Protein AF-A0A954RIM9-F1 (afdb_monomer_lite)

pLDDT: mean 71.71, std 22.31, range [20.8, 98.0]

Radius of gyration: 38.4 Å; chains: 1; bounding box: 93×96×104 Å

Foldseek 3Di:
DPVVVVVVVVVVVVVVVVVVVPDDPPPPPLVVLVVVLVVLLQFWFFDFFDQAFLLVRVVRLCVRSVAAEEEPPVDPPDDPCQRRGGFGDHRDGGRNQVVVVLSCLSGLFQWDWADGRRHIYIDGPVCLFADLVQWDWDKAAQPPLQDDPLHFDPVLLVVCLCQFQPVCQEVVNPHDWDWDDDDRIITTTGHVVSVQLSNLVSVQSVVCSVPLPDQDKRWSDPPLDAAPLLVVLQQDWDPWDDPFFFQLVRQVCLCVVSVQAEGERSNQLVVLVHDRRDTQPQDGDRFRGNQRSQLLSQVLSQWDWGRGYRHIYIHHVVVLQVPKIKIKGQCLVVVVLVDDPVNVVVCLCQQQPVCQEVVNPHSKDWGDTNRIIIIIGGPVSVLLSSLVSVQVVVCVVPVVDFKDWSDDPLLVLLVVQQQFFDFDWDQKDFQLRVVCVLLVSSQAAEHESDPVVVVLRRDIDRIDGGDRGRSNVSNVVSCVVSQWAWDDSDSGYIYIDRVVPDQDHAFTKMKGQQQVVVVLDPQVPLQVCLCVPFPVCQEVVNPHRKYWDTPSRMIIIGGHPVSVVVSSVVSVVSVVPVVPSNDPPPDDDDDDDPPDDDPDPDDDDDDDDDPPPPCVVVVVVVVVVVVPDDPVVVVVVVVVVVVVVVVVVVVVVVVPPPDDDDDDDDDDDDDDDDPPPVVVVVVVVVVVVVVVVVDDDDDDDDDDDDDDDDDDDDCVVVVVVVVVVVVVVVVVVPPDPVVPPDDPPVVVVVVVVVVVVVVPDPDPDPPPDDPPVLVVQVPDPVSVVVSVVVVVVVVVVVVVVVVVVVVVPPDDDPAVVLQVQLVVLVPDPDPCNAVSVVVSLVCVLVVNYDYDPVSVVVCVVCVVVHPPDDLPLSNQQRHPPDLVSCLVCLVVLLVVLVVDDDVSNLSVLVSLLVSAASCLVVLLVVCVPDDQVCLQSSLLSNLSRLDHDLVSLVSLLVCQLPYDPNSLLSNLLSVLSCLVCLVSNLLSLLVLLPDDDPVSVVSSVSSLVSNCVSNNCVSRPDPVVSVVVPPPDPPSVVVVVVD

Structure (mmCIF, N/CA/C/O backbone):
data_AF-A0A954RIM9-F1
#
_entry.id   AF-A0A954RIM9-F1
#
loop_
_atom_site.group_PDB
_atom_site.id
_atom_site.type_symbol
_atom_site.label_atom_id
_atom_site.label_alt_id
_atom_site.label_comp_id
_atom_site.label_asym_id
_atom_site.label_entity_id
_atom_site.label_seq_id
_atom_site.pdbx_PDB_ins_code
_atom_site.Cartn_x
_atom_site.Cartn_y
_atom_site.Cartn_z
_atom_site.occupancy
_atom_site.B_iso_or_equiv
_atom_site.auth_seq_id
_atom_site.auth_comp_id
_atom_site.auth_asym_id
_atom_site.auth_atom_id
_atom_site.pdbx_PDB_model_num
ATOM 1 N N . MET A 1 1 ? 6.235 -48.154 51.383 1.00 51.16 1 MET A N 1
ATOM 2 C CA . MET A 1 1 ? 6.305 -46.883 50.620 1.00 51.16 1 MET A CA 1
ATOM 3 C C . MET A 1 1 ? 5.195 -46.705 49.577 1.00 51.16 1 MET A C 1
ATOM 5 O O . MET A 1 1 ? 4.762 -45.579 49.402 1.00 51.16 1 MET A O 1
ATOM 9 N N . ARG A 1 2 ? 4.662 -47.758 48.933 1.00 59.69 2 ARG A N 1
ATOM 10 C CA . ARG A 1 2 ? 3.633 -47.624 47.875 1.00 59.69 2 ARG A CA 1
ATOM 11 C C . ARG A 1 2 ? 2.255 -47.026 48.259 1.00 59.69 2 ARG A C 1
ATOM 13 O O . ARG A 1 2 ? 1.721 -46.305 47.428 1.00 59.69 2 ARG A O 1
ATOM 20 N N . PRO A 1 3 ? 1.680 -47.219 49.466 1.00 63.75 3 PRO A N 1
ATOM 21 C CA . PRO A 1 3 ? 0.339 -46.682 49.743 1.00 63.75 3 PRO A CA 1
ATOM 22 C C . PRO A 1 3 ? 0.316 -45.162 49.964 1.00 63.75 3 PRO A C 1
ATOM 24 O O . PRO A 1 3 ? -0.669 -44.523 49.626 1.00 63.75 3 PRO A O 1
ATOM 27 N N . ARG A 1 4 ? 1.412 -44.558 50.449 1.00 70.25 4 ARG A N 1
ATOM 28 C CA . ARG A 1 4 ? 1.481 -43.101 50.680 1.00 70.25 4 ARG A CA 1
ATOM 29 C C . ARG A 1 4 ? 1.557 -42.293 49.382 1.00 70.25 4 ARG A C 1
ATOM 31 O O . ARG A 1 4 ? 1.034 -41.190 49.327 1.00 70.25 4 ARG A O 1
ATOM 38 N N . LEU A 1 5 ? 2.163 -42.859 48.339 1.00 80.00 5 LEU A N 1
ATOM 39 C CA . LEU A 1 5 ? 2.301 -42.205 47.036 1.00 80.00 5 LEU A CA 1
ATOM 40 C C . LEU A 1 5 ? 0.955 -42.140 46.300 1.00 80.00 5 LEU A C 1
ATOM 42 O O . LEU A 1 5 ? 0.623 -41.113 45.721 1.00 80.00 5 LEU A O 1
ATOM 46 N N . LEU A 1 6 ? 0.136 -43.191 46.419 1.00 79.19 6 LEU A N 1
ATOM 47 C CA . LEU A 1 6 ? -1.218 -43.205 45.865 1.00 79.19 6 LEU A CA 1
ATOM 48 C C . LEU A 1 6 ? -2.119 -42.169 46.552 1.00 79.19 6 LEU A C 1
ATOM 50 O O . LEU A 1 6 ? -2.873 -41.474 45.884 1.00 79.19 6 LEU A O 1
ATOM 54 N N . THR A 1 7 ? -2.004 -42.012 47.875 1.00 84.44 7 THR A N 1
ATOM 55 C CA . THR A 1 7 ? -2.765 -40.994 48.614 1.00 84.44 7 THR A CA 1
ATOM 56 C C . THR A 1 7 ? -2.368 -39.577 48.208 1.00 84.44 7 THR A C 1
ATOM 58 O O . THR A 1 7 ? -3.241 -38.729 48.082 1.00 84.44 7 THR A O 1
ATOM 61 N N . ILE A 1 8 ? -1.081 -39.322 47.951 1.00 83.50 8 ILE A N 1
ATOM 62 C CA . ILE A 1 8 ? -0.608 -38.012 47.476 1.00 83.50 8 ILE A CA 1
ATOM 63 C C . ILE A 1 8 ? -1.130 -37.727 46.065 1.00 83.50 8 ILE A C 1
ATOM 65 O O . ILE A 1 8 ? -1.628 -36.637 45.820 1.00 83.50 8 ILE A O 1
ATOM 69 N N . VAL A 1 9 ? -1.098 -38.709 45.159 1.00 82.94 9 VAL A N 1
ATOM 70 C CA . VAL A 1 9 ? -1.634 -38.545 43.796 1.00 82.94 9 VAL A CA 1
ATOM 71 C C . VAL A 1 9 ? -3.145 -38.304 43.822 1.00 82.94 9 VAL A C 1
ATOM 73 O O . VAL A 1 9 ? -3.629 -37.401 43.151 1.00 82.94 9 VAL A O 1
ATOM 76 N N . VAL A 1 10 ? -3.893 -39.041 44.646 1.00 85.50 10 VAL A N 1
ATOM 77 C CA . VAL A 1 10 ? -5.342 -38.834 44.797 1.00 85.50 10 VAL A CA 1
ATOM 78 C C . VAL A 1 10 ? -5.645 -37.478 45.435 1.00 85.50 10 VAL A C 1
ATOM 80 O O . VAL A 1 10 ? -6.549 -36.792 44.976 1.00 85.50 10 VAL A O 1
ATOM 83 N N . LEU A 1 11 ? -4.870 -37.042 46.432 1.00 84.06 11 LEU A N 1
ATOM 84 C CA . LEU A 1 11 ? -5.029 -35.715 47.032 1.00 84.06 11 LEU A CA 1
ATOM 85 C C . LEU A 1 11 ? -4.689 -34.591 46.051 1.00 84.06 11 LEU A C 1
ATOM 87 O O . LEU A 1 11 ? -5.384 -33.585 46.056 1.00 84.06 11 LEU A O 1
ATOM 91 N N . LEU A 1 12 ? -3.691 -34.765 45.182 1.00 83.06 12 LEU A N 1
ATOM 92 C CA . LEU A 1 12 ? -3.357 -33.796 44.133 1.00 83.06 12 LEU A CA 1
ATOM 93 C C . LEU A 1 12 ? -4.433 -33.742 43.042 1.00 83.06 12 LEU A C 1
ATOM 95 O O . LEU A 1 12 ? -4.798 -32.654 42.608 1.00 83.06 12 LEU A O 1
ATOM 99 N N . ILE A 1 13 ? -5.004 -34.886 42.654 1.00 81.81 13 ILE A N 1
ATOM 100 C CA . ILE A 1 13 ? -6.130 -34.943 41.709 1.00 81.81 13 ILE A CA 1
ATOM 101 C C . ILE A 1 13 ? -7.382 -34.310 42.329 1.00 81.81 13 ILE A C 1
ATOM 103 O O . ILE A 1 13 ? -8.053 -33.511 41.684 1.00 81.81 13 ILE A O 1
ATOM 107 N N . CYS A 1 14 ? -7.688 -34.607 43.593 1.00 77.25 14 CYS A N 1
ATOM 108 C CA . CYS A 1 14 ? -8.819 -34.008 44.298 1.00 77.25 14 CYS A CA 1
ATOM 109 C C . CYS A 1 14 ? -8.618 -32.510 44.557 1.00 77.25 14 CYS A C 1
ATOM 111 O O . CYS A 1 14 ? -9.581 -31.759 44.443 1.00 77.25 14 CYS A O 1
ATOM 113 N N . ALA A 1 15 ? -7.395 -32.063 44.857 1.00 73.44 15 ALA A N 1
ATOM 114 C CA . ALA A 1 15 ? -7.061 -30.646 44.976 1.00 73.44 15 ALA A CA 1
ATOM 115 C C . ALA A 1 15 ? -7.195 -29.935 43.625 1.00 73.44 15 ALA A C 1
ATOM 117 O O . ALA A 1 15 ? -7.805 -28.875 43.572 1.00 73.44 15 ALA A O 1
ATOM 118 N N . GLY A 1 16 ? -6.739 -30.553 42.529 1.00 72.19 16 GLY A N 1
ATOM 119 C CA . GLY A 1 16 ? -6.954 -30.047 41.171 1.00 72.19 16 GLY A CA 1
ATOM 120 C C . GLY A 1 16 ? -8.438 -29.952 40.802 1.00 72.19 16 GLY A C 1
ATOM 121 O O . GLY A 1 16 ? -8.874 -28.939 40.269 1.00 72.19 16 GLY A O 1
ATOM 122 N N . LEU A 1 17 ? -9.246 -30.956 41.159 1.00 67.81 17 LEU A N 1
ATOM 123 C CA . LEU A 1 17 ? -10.695 -30.961 40.912 1.00 67.81 17 LEU A CA 1
ATOM 124 C C . LEU A 1 17 ? -11.465 -29.967 41.796 1.00 67.81 17 LEU A C 1
ATOM 126 O O . LEU A 1 17 ? -12.456 -29.396 41.348 1.00 67.81 17 LEU A O 1
ATOM 130 N N . LEU A 1 18 ? -11.026 -29.738 43.037 1.00 59.41 18 LEU A N 1
ATOM 131 C CA . LEU A 1 18 ? -11.596 -28.713 43.919 1.00 59.41 18 LEU A CA 1
ATOM 132 C C . LEU A 1 18 ? -11.212 -27.301 43.463 1.00 59.41 18 LEU A C 1
ATOM 134 O O . LEU A 1 18 ? -12.063 -26.416 43.482 1.00 59.41 18 LEU A O 1
ATOM 138 N N . PHE A 1 19 ? -9.986 -27.113 42.970 1.00 54.94 19 PHE A N 1
ATOM 139 C CA . PHE A 1 19 ? -9.544 -25.867 42.340 1.00 54.94 19 PHE A CA 1
ATOM 140 C C . PHE A 1 19 ? -10.315 -25.592 41.038 1.00 54.94 19 PHE A C 1
ATOM 142 O O . PHE A 1 19 ? -10.686 -24.458 40.760 1.00 54.94 19 PHE A O 1
ATOM 149 N N . TRP A 1 20 ? -10.663 -26.641 40.286 1.00 48.12 20 TRP A N 1
ATOM 150 C CA . TRP A 1 20 ? -11.507 -26.536 39.090 1.00 48.12 20 TRP A CA 1
ATOM 151 C C . TRP A 1 20 ? -12.979 -26.214 39.412 1.00 48.12 20 TRP A C 1
ATOM 153 O O . TRP A 1 20 ? -13.658 -25.556 38.628 1.00 48.12 20 TRP A O 1
ATOM 163 N N . ARG A 1 21 ? -13.481 -26.641 40.582 1.00 42.16 21 ARG A N 1
ATOM 164 C CA . ARG A 1 21 ? -14.875 -26.435 41.024 1.00 42.16 21 ARG A CA 1
ATOM 165 C C . ARG A 1 21 ? -15.112 -25.099 41.742 1.00 42.16 21 ARG A C 1
ATOM 167 O O . ARG A 1 21 ? -16.257 -24.665 41.837 1.00 42.16 21 ARG A O 1
ATOM 174 N N . HIS A 1 22 ? -14.056 -24.442 42.213 1.00 39.75 22 HIS A N 1
ATOM 175 C CA . HIS A 1 22 ? -14.077 -23.061 42.701 1.00 39.75 22 HIS A CA 1
ATOM 176 C C . HIS A 1 22 ? -13.431 -22.112 41.688 1.00 39.75 22 HIS A C 1
ATOM 178 O O . HIS A 1 22 ? -12.554 -21.325 42.034 1.00 39.75 22 HIS A O 1
ATOM 184 N N . ARG A 1 23 ? -13.906 -22.140 40.435 1.00 35.69 23 ARG A N 1
ATOM 185 C CA . ARG A 1 23 ? -13.826 -20.915 39.641 1.00 35.69 23 ARG A CA 1
ATOM 186 C C . ARG A 1 23 ? -14.690 -19.864 40.359 1.00 35.69 23 ARG A C 1
ATOM 188 O O . ARG A 1 23 ? -15.853 -20.174 40.641 1.00 35.69 23 ARG A O 1
ATOM 195 N N . PRO A 1 24 ? -14.175 -18.660 40.676 1.00 37.19 24 PRO A N 1
ATOM 196 C CA . PRO A 1 24 ? -15.064 -17.520 40.870 1.00 37.19 24 PRO A CA 1
ATOM 197 C C . PRO A 1 24 ? -15.985 -17.452 39.645 1.00 37.19 24 PRO A C 1
ATOM 199 O O . PRO A 1 24 ? -15.605 -17.940 38.577 1.00 37.19 24 PRO A O 1
ATOM 202 N N . THR A 1 25 ? -17.214 -16.956 39.817 1.00 34.06 25 THR A N 1
ATOM 203 C CA . THR A 1 25 ? -18.117 -16.605 38.705 1.00 34.06 25 THR A CA 1
ATOM 204 C C . THR A 1 25 ? -17.273 -16.177 37.516 1.00 34.06 25 THR A C 1
ATOM 206 O O . THR A 1 25 ? -16.496 -15.244 37.695 1.00 34.06 25 THR A O 1
ATOM 209 N N . LEU A 1 26 ? -17.310 -16.930 36.402 1.00 37.97 26 LEU A N 1
ATOM 210 C CA . LEU A 1 26 ? -16.561 -16.568 35.200 1.00 37.97 26 LEU A CA 1
ATOM 211 C C . LEU A 1 26 ? -16.949 -15.119 34.904 1.00 37.97 26 LEU A C 1
ATOM 213 O O . LEU A 1 26 ? -18.055 -14.876 34.425 1.00 37.97 26 LEU A O 1
ATOM 217 N N . GLU A 1 27 ? -16.071 -14.176 35.239 1.00 40.78 27 GLU A N 1
ATOM 218 C CA . GLU A 1 27 ? -16.001 -12.932 34.500 1.00 40.78 27 GLU A CA 1
ATOM 219 C C . GLU A 1 27 ? -15.865 -13.396 33.058 1.00 40.78 27 GLU A C 1
ATOM 221 O O . GLU A 1 27 ? -15.017 -14.242 32.743 1.00 40.78 27 GLU A O 1
ATOM 226 N N . VAL A 1 28 ? -16.850 -13.015 32.245 1.00 44.75 28 VAL A N 1
ATOM 227 C CA . VAL A 1 28 ? -16.853 -13.341 30.826 1.00 44.75 28 VAL A CA 1
ATOM 228 C C . VAL A 1 28 ? -15.495 -12.902 30.315 1.00 44.75 28 VAL A C 1
ATOM 230 O O . VAL A 1 28 ? -15.094 -11.773 30.584 1.00 44.75 28 VAL A O 1
ATOM 233 N N . ASP A 1 29 ? -14.776 -13.831 29.689 1.00 55.69 29 ASP A N 1
ATOM 234 C CA . ASP A 1 29 ? -13.457 -13.561 29.136 1.00 55.69 29 ASP A CA 1
ATOM 235 C C . ASP A 1 29 ? -13.562 -12.261 28.321 1.00 55.69 29 ASP A C 1
ATOM 237 O O . ASP A 1 29 ? -14.347 -12.245 27.363 1.00 55.69 29 ASP A O 1
ATOM 241 N N . PRO A 1 30 ? -12.886 -11.163 28.717 1.00 58.50 30 PRO A N 1
ATOM 242 C CA . PRO A 1 30 ? -12.980 -9.883 28.018 1.00 58.50 30 PRO A CA 1
ATOM 243 C C . PRO A 1 30 ? -12.700 -10.048 26.523 1.00 58.50 30 PRO A C 1
ATOM 245 O O . PRO A 1 30 ? -13.267 -9.339 25.698 1.00 58.50 30 PRO A O 1
ATOM 248 N N . ASP A 1 31 ? -11.904 -11.059 26.164 1.00 60.31 31 ASP A N 1
ATOM 249 C CA . ASP A 1 31 ? -11.620 -11.425 24.786 1.00 60.31 31 ASP A CA 1
ATOM 250 C C . ASP A 1 31 ? -12.849 -11.926 24.024 1.00 60.31 31 ASP A C 1
ATOM 252 O O . ASP A 1 31 ? -13.029 -11.561 22.863 1.00 60.31 31 ASP A O 1
ATOM 256 N N . PHE A 1 32 ? -13.723 -12.707 24.665 1.00 67.44 32 PHE A N 1
ATOM 257 C CA . PHE A 1 32 ? -14.969 -13.170 24.051 1.00 67.44 32 PHE A CA 1
ATOM 258 C C . PHE A 1 32 ? -15.956 -12.018 23.843 1.00 67.44 32 PHE A C 1
ATOM 260 O O . PHE A 1 32 ? -16.649 -11.981 22.825 1.00 67.44 32 PHE A O 1
ATOM 267 N N . VAL A 1 33 ? -16.019 -11.074 24.789 1.00 74.38 33 VAL A N 1
ATOM 268 C CA . VAL A 1 33 ? -16.890 -9.894 24.660 1.00 74.38 33 VAL A CA 1
ATOM 269 C C . VAL A 1 33 ? -16.377 -8.979 23.552 1.00 74.38 33 VAL A C 1
ATOM 271 O O . VAL A 1 33 ? -17.138 -8.631 22.653 1.00 74.38 33 VAL A O 1
ATOM 274 N N . ASN A 1 34 ? -15.072 -8.701 23.532 1.00 78.25 34 ASN A N 1
ATOM 275 C CA . ASN A 1 34 ? -14.451 -7.906 22.479 1.00 78.25 34 ASN A CA 1
ATOM 276 C C . ASN A 1 34 ? -14.659 -8.547 21.100 1.00 78.25 34 ASN A C 1
ATOM 278 O O . ASN A 1 34 ? -15.016 -7.852 20.154 1.00 78.25 34 ASN A O 1
ATOM 282 N N . GLU A 1 35 ? -14.492 -9.868 20.964 1.00 80.25 35 GLU A N 1
ATOM 283 C CA . GLU A 1 35 ? -14.742 -10.562 19.694 1.00 80.25 35 GLU A CA 1
ATOM 284 C C . GLU A 1 35 ? -16.214 -10.457 19.260 1.00 80.25 35 GLU A C 1
ATOM 286 O O . GLU A 1 35 ? -16.497 -10.286 18.073 1.00 80.25 35 GLU A O 1
ATOM 291 N N . ALA A 1 36 ? -17.161 -10.513 20.201 1.00 86.31 36 ALA A N 1
ATOM 292 C CA . ALA A 1 36 ? -18.576 -10.308 19.908 1.00 86.31 36 ALA A CA 1
ATOM 293 C C . ALA A 1 36 ? -18.864 -8.879 19.417 1.00 86.31 36 ALA A C 1
ATOM 295 O O . ALA A 1 36 ? -19.576 -8.731 18.422 1.00 86.31 36 ALA A O 1
ATOM 296 N N . ILE A 1 37 ? -18.268 -7.858 20.044 1.00 89.31 37 ILE A N 1
ATOM 297 C CA . ILE A 1 37 ? -18.389 -6.458 19.607 1.00 89.31 37 ILE A CA 1
ATOM 298 C C . ILE A 1 37 ? -17.755 -6.272 18.233 1.00 89.31 37 ILE A C 1
ATOM 300 O O . ILE A 1 37 ? -18.388 -5.697 17.358 1.00 89.31 37 ILE A O 1
ATOM 304 N N . TYR A 1 38 ? -16.555 -6.807 17.984 1.00 85.44 38 TYR A N 1
ATOM 305 C CA . TYR A 1 38 ? -15.947 -6.746 16.652 1.00 85.44 38 TYR A CA 1
ATOM 306 C C . TYR A 1 38 ? -16.857 -7.381 15.599 1.00 85.44 38 TYR A C 1
ATOM 308 O O . TYR A 1 38 ? -17.090 -6.776 14.561 1.00 85.44 38 TYR A O 1
ATOM 316 N N . ARG A 1 39 ? -17.444 -8.553 15.870 1.00 87.06 39 ARG A N 1
ATOM 317 C CA . ARG A 1 39 ? -18.402 -9.185 14.947 1.00 87.06 39 ARG A CA 1
ATOM 318 C C . ARG A 1 39 ? -19.675 -8.364 14.743 1.00 87.06 39 ARG A C 1
ATOM 320 O O . ARG A 1 39 ? -20.259 -8.440 13.667 1.00 87.06 39 ARG A O 1
ATOM 327 N N . GLN A 1 40 ? -20.135 -7.628 15.754 1.00 92.19 40 GLN A N 1
ATOM 328 C CA . GLN A 1 40 ? -21.253 -6.691 15.615 1.00 92.19 40 GLN A CA 1
ATOM 329 C C . GLN A 1 40 ? -20.850 -5.469 14.787 1.00 92.19 40 GLN A C 1
ATOM 331 O O . GLN A 1 40 ? -21.574 -5.103 13.871 1.00 92.19 40 GLN A O 1
ATOM 336 N N . LEU A 1 41 ? -19.671 -4.900 15.033 1.00 91.75 41 LEU A N 1
ATOM 337 C CA . LEU A 1 41 ? -19.120 -3.791 14.257 1.00 91.75 41 LEU A CA 1
ATOM 338 C C . LEU A 1 41 ? -18.740 -4.188 12.827 1.00 91.75 41 LEU A C 1
ATOM 340 O O . LEU A 1 41 ? -18.621 -3.331 11.965 1.00 91.75 41 LEU A O 1
ATOM 344 N N . GLU A 1 42 ? -18.562 -5.471 12.533 1.00 89.50 42 GLU A N 1
ATOM 345 C CA . GLU A 1 42 ? -18.421 -5.952 11.157 1.00 89.50 42 GLU A CA 1
ATOM 346 C C . GLU A 1 42 ? -19.754 -5.973 10.393 1.00 89.50 42 GLU A C 1
ATOM 348 O O . GLU A 1 42 ? -19.748 -6.101 9.166 1.00 89.50 42 GLU A O 1
ATOM 353 N N . GLN A 1 43 ? -20.895 -5.863 11.081 1.00 92.62 43 GLN A N 1
ATOM 354 C CA . GLN A 1 43 ? -22.196 -5.752 10.425 1.00 92.62 43 GLN A CA 1
ATOM 355 C C . GLN A 1 43 ? -22.342 -4.375 9.783 1.00 92.62 43 GLN A C 1
ATOM 357 O O . GLN A 1 43 ? -21.796 -3.383 10.267 1.00 92.62 43 GLN A O 1
ATOM 362 N N . ARG A 1 44 ? -23.087 -4.328 8.674 1.00 93.38 44 ARG A N 1
ATOM 363 C CA . ARG A 1 44 ? -23.379 -3.072 7.988 1.00 93.38 44 ARG A CA 1
ATOM 364 C C . ARG A 1 44 ? -24.353 -2.242 8.818 1.00 93.38 44 ARG A C 1
ATOM 366 O O . ARG A 1 44 ? -25.395 -2.760 9.217 1.00 93.38 44 ARG A O 1
ATOM 373 N N . VAL A 1 45 ? -24.014 -0.982 9.043 1.00 94.44 45 VAL A N 1
ATOM 374 C CA . VAL A 1 45 ? -24.801 -0.021 9.810 1.00 94.44 45 VAL A CA 1
ATOM 375 C C . VAL A 1 45 ? -25.382 0.997 8.835 1.00 94.44 45 VAL A C 1
ATOM 377 O O . VAL A 1 45 ? -24.666 1.541 8.002 1.00 94.44 45 VAL A O 1
ATOM 380 N N . GLU A 1 46 ? -26.693 1.211 8.914 1.00 93.44 46 GLU A N 1
ATOM 381 C CA . GLU A 1 46 ? -27.403 2.266 8.185 1.00 93.44 46 GLU A CA 1
ATOM 382 C C . GLU A 1 46 ? -27.585 3.443 9.139 1.00 93.44 46 GLU A C 1
ATOM 384 O O . GLU A 1 46 ? -28.294 3.335 10.143 1.00 93.44 46 GLU A O 1
ATOM 389 N N . LEU A 1 47 ? -26.902 4.546 8.851 1.00 93.38 47 LEU A N 1
ATOM 390 C CA . LEU A 1 47 ? -26.989 5.787 9.612 1.00 93.38 47 LEU A CA 1
ATOM 391 C C . LEU A 1 47 ? -27.288 6.936 8.662 1.00 93.38 47 LEU A C 1
ATOM 393 O O . LEU A 1 47 ? -26.942 6.902 7.486 1.00 93.38 47 LEU A O 1
ATOM 397 N N . THR A 1 48 ? -27.956 7.963 9.165 1.00 93.38 48 THR A N 1
ATOM 398 C CA . THR A 1 48 ? -28.157 9.212 8.432 1.00 93.38 48 THR A CA 1
ATOM 399 C C . THR A 1 48 ? -28.105 10.343 9.441 1.00 93.38 48 THR A C 1
ATOM 401 O O . THR A 1 48 ? -28.914 10.375 10.370 1.00 93.38 48 THR A O 1
ATOM 404 N N . CYS A 1 49 ? -27.152 11.252 9.278 1.00 93.38 49 CYS A N 1
ATOM 405 C CA . CYS A 1 49 ? -27.065 12.472 10.064 1.00 93.38 49 CYS A CA 1
ATOM 406 C C . CYS A 1 49 ? -26.668 13.644 9.162 1.00 93.38 49 CYS A C 1
ATOM 408 O O . CYS A 1 49 ? -25.826 13.505 8.282 1.00 93.38 49 CYS A O 1
ATOM 410 N N . ASP A 1 50 ? -27.314 14.787 9.353 1.00 93.88 50 ASP A N 1
ATOM 411 C CA . ASP A 1 50 ? -27.105 15.997 8.556 1.00 93.88 50 ASP A CA 1
ATOM 412 C C . ASP A 1 50 ? -26.714 17.116 9.518 1.00 93.88 50 ASP A C 1
ATOM 414 O O . ASP A 1 50 ? -27.526 17.490 10.367 1.00 93.88 50 ASP A O 1
ATOM 418 N N . GLU A 1 51 ? -25.446 17.540 9.465 1.00 93.44 51 GLU A N 1
ATOM 419 C CA . GLU A 1 51 ? -24.840 18.516 10.387 1.00 93.44 51 GLU A CA 1
ATOM 420 C C . GLU A 1 51 ? -25.128 18.250 11.881 1.00 93.44 51 GLU A C 1
ATOM 422 O O . GLU A 1 51 ? -25.304 19.168 12.687 1.00 93.44 51 GLU A O 1
ATOM 427 N N . LEU A 1 52 ? -25.192 16.978 12.277 1.00 96.38 52 LEU A N 1
ATOM 428 C CA . LEU A 1 52 ? -25.561 16.595 13.637 1.00 96.38 52 LEU A CA 1
ATOM 429 C C . LEU A 1 52 ? -24.333 16.679 14.556 1.00 96.38 52 LEU A C 1
ATOM 431 O O . LEU A 1 52 ? -23.265 16.232 14.143 1.00 96.38 52 LEU A O 1
ATOM 435 N N . PRO A 1 53 ? -24.437 17.189 15.797 1.00 96.50 53 PRO A N 1
ATOM 436 C CA . PRO A 1 53 ? -23.326 17.141 16.746 1.00 96.50 53 PRO A CA 1
ATOM 437 C C . PRO A 1 53 ? -22.769 15.718 16.893 1.00 96.50 53 PRO A C 1
ATOM 439 O O . PRO A 1 53 ? -23.554 14.775 17.032 1.00 96.50 53 PRO A O 1
ATOM 442 N N . LEU A 1 54 ? -21.438 15.553 16.913 1.00 95.31 54 LEU A N 1
ATOM 443 C CA . LEU A 1 54 ? -20.785 14.241 17.039 1.00 95.31 54 LEU A CA 1
ATOM 444 C C . LEU A 1 54 ? -21.380 13.411 18.187 1.00 95.31 54 LEU A C 1
ATOM 446 O O . LEU A 1 54 ? -21.592 12.215 18.026 1.00 95.31 54 LEU A O 1
ATOM 450 N N . GLY A 1 55 ? -21.702 14.029 19.327 1.00 95.69 55 GLY A N 1
ATOM 451 C CA . GLY A 1 55 ? -22.293 13.314 20.466 1.00 95.69 55 GLY A CA 1
ATOM 452 C C . GLY A 1 55 ? -23.632 12.658 20.132 1.00 95.69 55 GLY A C 1
ATOM 453 O O . GLY A 1 55 ? -23.841 11.486 20.433 1.00 95.69 55 GLY A O 1
ATOM 454 N N . GLU A 1 56 ? -24.509 13.382 19.439 1.00 96.88 56 GLU A N 1
ATOM 455 C CA . GLU A 1 56 ? -25.801 12.857 18.991 1.00 96.88 56 GLU A CA 1
ATOM 456 C C . GLU A 1 56 ? -25.622 11.818 17.870 1.00 96.88 56 GLU A C 1
ATOM 458 O O . GLU A 1 56 ? -26.329 10.810 17.840 1.00 96.88 56 GLU A O 1
ATOM 463 N N . ALA A 1 57 ? -24.639 11.999 16.981 1.00 96.50 57 ALA A N 1
ATOM 464 C CA . ALA A 1 57 ? -24.313 11.011 15.951 1.00 96.50 57 ALA A CA 1
ATOM 465 C C . ALA A 1 57 ? -23.795 9.690 16.550 1.00 96.50 57 ALA A C 1
ATOM 467 O O . ALA A 1 57 ? -24.189 8.613 16.100 1.00 96.50 57 ALA A O 1
ATOM 468 N N . LEU A 1 58 ? -22.973 9.752 17.603 1.00 96.50 58 LEU A N 1
ATOM 469 C CA . LEU A 1 58 ? -22.512 8.575 18.346 1.00 96.50 58 LEU A CA 1
ATOM 470 C C . LEU A 1 58 ? -23.659 7.891 19.106 1.00 96.50 58 LEU A C 1
ATOM 472 O O . LEU A 1 58 ? -23.697 6.662 19.173 1.00 96.50 58 LEU A O 1
ATOM 476 N N . GLU A 1 59 ? -24.633 8.648 19.620 1.00 97.00 59 GLU A N 1
ATOM 477 C CA . GLU A 1 59 ? -25.859 8.077 20.191 1.00 97.00 59 GLU A CA 1
ATOM 478 C C . GLU A 1 59 ? -26.699 7.348 19.131 1.00 97.00 59 GLU A C 1
ATOM 480 O O . GLU A 1 59 ? -27.182 6.242 19.389 1.00 97.00 59 GLU A O 1
ATOM 485 N N . LEU A 1 60 ? -26.847 7.917 17.928 1.00 96.94 60 LEU A N 1
ATOM 486 C CA . LEU A 1 60 ? -27.511 7.239 16.808 1.00 96.94 60 LEU A CA 1
ATOM 487 C C . LEU A 1 60 ? -26.758 5.968 16.400 1.00 96.94 60 LEU A C 1
ATOM 489 O O . LEU A 1 60 ? -27.381 4.925 16.195 1.00 96.94 60 LEU A O 1
ATOM 493 N N . PHE A 1 61 ? -25.426 6.024 16.342 1.00 96.75 61 PHE A N 1
ATOM 494 C CA . PHE A 1 61 ? -24.581 4.864 16.068 1.00 96.75 61 PHE A CA 1
ATOM 495 C C . PHE A 1 61 ? -24.756 3.763 17.122 1.00 96.75 61 PHE A C 1
ATOM 497 O O . PHE A 1 61 ? -24.934 2.590 16.780 1.00 96.75 61 PHE A O 1
ATOM 504 N N . SER A 1 62 ? -24.767 4.140 18.400 1.00 97.19 62 SER A N 1
ATOM 505 C CA . SER A 1 62 ? -25.013 3.239 19.528 1.00 97.19 62 SER A CA 1
ATOM 506 C C . SER A 1 62 ? -26.382 2.560 19.417 1.00 97.19 62 SER A C 1
ATOM 508 O O . SER A 1 62 ? -26.496 1.340 19.544 1.00 97.19 62 SER A O 1
ATOM 510 N N . GLN A 1 63 ? -27.429 3.314 19.066 1.00 97.00 63 GLN A N 1
ATOM 511 C CA . GLN A 1 63 ? -28.773 2.768 18.846 1.00 97.00 63 GLN A CA 1
ATOM 512 C C . GLN A 1 63 ? -28.839 1.815 17.646 1.00 97.00 63 GLN A C 1
ATOM 514 O O . GLN A 1 63 ? -29.508 0.782 17.725 1.00 97.00 63 GLN A O 1
ATOM 519 N N . ALA A 1 64 ? -28.160 2.149 16.546 1.00 96.06 64 ALA A N 1
ATOM 520 C CA . ALA A 1 64 ? -28.165 1.351 15.323 1.00 96.06 64 ALA A CA 1
ATOM 521 C C . ALA A 1 64 ? -27.403 0.026 15.487 1.00 96.06 64 ALA A C 1
ATOM 523 O O . ALA A 1 64 ? -27.843 -1.011 14.991 1.00 96.06 64 ALA A O 1
ATOM 524 N N . THR A 1 65 ? -26.280 0.048 16.208 1.00 96.38 65 THR A N 1
ATOM 525 C CA . THR A 1 65 ? -25.439 -1.138 16.444 1.00 96.38 65 THR A CA 1
ATOM 526 C C . THR A 1 65 ? -25.861 -1.953 17.664 1.00 96.38 65 THR A C 1
ATOM 528 O O . THR A 1 65 ? -25.571 -3.149 17.740 1.00 96.38 65 THR A O 1
ATOM 531 N N . GLY A 1 66 ? -26.542 -1.325 18.625 1.00 96.44 66 GLY A N 1
ATOM 532 C CA . GLY A 1 66 ? -26.801 -1.893 19.945 1.00 96.44 66 GLY A CA 1
ATOM 533 C C . GLY A 1 66 ? -25.554 -1.975 20.832 1.00 96.44 66 GLY A C 1
ATOM 534 O O . GLY A 1 66 ? -25.586 -2.705 21.824 1.00 96.44 66 GLY A O 1
ATOM 535 N N . ILE A 1 67 ? -24.471 -1.278 20.472 1.00 96.69 67 ILE A N 1
ATOM 536 C CA . ILE A 1 67 ? -23.229 -1.207 21.245 1.00 96.69 67 ILE A CA 1
ATOM 537 C C . ILE A 1 67 ? -23.189 0.148 21.939 1.00 96.69 67 ILE A C 1
ATOM 539 O O . ILE A 1 67 ? -23.241 1.180 21.279 1.00 96.69 67 ILE A O 1
ATOM 543 N N . GLU A 1 68 ? -23.077 0.152 23.264 1.00 97.06 68 GLU A N 1
ATOM 544 C CA . GLU A 1 68 ? -22.941 1.397 24.016 1.00 97.06 68 GLU A CA 1
ATOM 545 C C . GLU A 1 68 ? -21.650 2.116 23.598 1.00 97.06 68 GLU A C 1
ATOM 547 O O . GLU A 1 68 ? -20.591 1.495 23.493 1.00 97.06 68 GLU A O 1
ATOM 552 N N . VAL A 1 69 ? -21.747 3.417 23.323 1.00 96.62 69 VAL A N 1
ATOM 553 C CA . VAL A 1 69 ? -20.603 4.275 23.005 1.00 96.62 69 VAL A CA 1
ATOM 554 C C . VAL A 1 69 ? -20.499 5.320 24.104 1.00 96.62 69 VAL A C 1
ATOM 556 O O . VAL A 1 69 ? -21.432 6.093 24.311 1.00 96.62 69 VAL A O 1
ATOM 559 N N . ASP A 1 70 ? -19.373 5.327 24.803 1.00 94.31 70 ASP A N 1
ATOM 560 C CA . ASP A 1 70 ? -19.034 6.299 25.838 1.00 94.31 70 ASP A CA 1
ATOM 561 C C . ASP A 1 70 ? -17.804 7.104 25.410 1.00 94.31 70 ASP A C 1
ATOM 563 O O . ASP A 1 70 ? -17.021 6.684 24.558 1.00 94.31 70 ASP A O 1
ATOM 567 N N . ILE A 1 71 ? -17.613 8.271 26.007 1.00 91.00 71 ILE A N 1
ATOM 568 C CA . ILE A 1 71 ? -16.474 9.135 25.728 1.00 91.00 71 ILE A CA 1
ATOM 569 C C . ILE A 1 71 ? -15.676 9.296 27.000 1.00 91.00 71 ILE A C 1
ATOM 571 O O . ILE A 1 71 ? -16.206 9.707 28.036 1.00 91.00 71 ILE A O 1
ATOM 575 N N . ASP A 1 72 ? -14.381 8.996 26.922 1.00 89.44 72 ASP A N 1
ATOM 576 C CA . ASP A 1 72 ? -13.523 9.046 28.095 1.00 89.44 72 ASP A CA 1
ATOM 577 C C . ASP A 1 72 ? -13.176 10.486 28.484 1.00 89.44 72 ASP A C 1
ATOM 579 O O . ASP A 1 72 ? -12.081 10.995 28.247 1.00 89.44 72 ASP A O 1
ATOM 583 N N . SER A 1 73 ? -14.115 11.142 29.159 1.00 85.50 73 SER A N 1
ATOM 584 C CA . SER A 1 73 ? -13.917 12.475 29.729 1.00 85.50 73 SER A CA 1
ATOM 585 C C . SER A 1 73 ? -12.827 12.523 30.810 1.00 85.50 73 SER A C 1
ATOM 587 O O . SER A 1 73 ? -12.475 13.610 31.273 1.00 85.50 73 SER A O 1
ATOM 589 N N . SER A 1 74 ? -12.278 11.375 31.234 1.00 84.56 74 SER A N 1
ATOM 590 C CA . SER A 1 74 ? -11.203 11.320 32.226 1.00 84.56 74 SER A CA 1
ATOM 591 C C . SER A 1 74 ? -9.806 11.548 31.642 1.00 84.56 74 SER A C 1
ATOM 593 O O . SER A 1 74 ? -8.868 11.734 32.420 1.00 84.56 74 SER A O 1
ATOM 595 N N . ILE A 1 75 ? -9.665 11.560 30.311 1.00 78.69 75 ILE A N 1
ATOM 596 C CA . ILE A 1 75 ? -8.390 11.686 29.596 1.00 78.69 75 ILE A CA 1
ATOM 597 C C . ILE A 1 75 ? -8.191 13.142 29.114 1.00 78.69 75 ILE A C 1
ATOM 599 O O . ILE A 1 75 ? -8.821 13.562 28.149 1.00 78.69 75 ILE A O 1
ATOM 603 N N . PRO A 1 76 ? -7.328 13.962 29.745 1.00 74.88 76 PRO A N 1
ATOM 604 C CA . PRO A 1 76 ? -6.990 15.305 29.257 1.00 74.88 76 PRO A CA 1
ATOM 605 C C . PRO A 1 76 ? -6.016 15.201 28.071 1.00 74.88 76 PRO A C 1
ATOM 607 O O . PRO A 1 76 ? -5.085 14.426 28.191 1.00 74.88 76 PRO A O 1
ATOM 610 N N . PRO A 1 77 ? -6.088 15.999 26.995 1.00 65.31 77 PRO A N 1
ATOM 611 C CA . PRO A 1 77 ? -6.878 17.206 26.838 1.00 65.31 77 PRO A CA 1
ATOM 612 C C . PRO A 1 77 ? -8.174 16.911 26.077 1.00 65.31 77 PRO A C 1
ATOM 614 O O . PRO A 1 77 ? -8.341 17.328 24.938 1.00 65.31 77 PRO A O 1
ATOM 617 N N . TYR A 1 78 ? -9.108 16.191 26.694 1.00 77.12 78 TYR A N 1
ATOM 618 C CA . TYR A 1 78 ? -10.459 16.118 26.163 1.00 77.12 78 TYR A CA 1
ATOM 619 C C . TYR A 1 78 ? -11.081 17.520 26.126 1.00 77.12 78 TYR A C 1
ATOM 621 O O . TYR A 1 78 ? -11.306 18.127 27.179 1.00 77.12 78 TYR A O 1
ATOM 629 N N . ASP A 1 79 ? -11.346 18.029 24.923 1.00 84.81 79 ASP A N 1
ATOM 630 C CA . ASP A 1 79 ? -12.170 19.213 24.720 1.00 84.81 79 ASP A CA 1
ATOM 631 C C . ASP A 1 79 ? -13.635 18.771 24.560 1.00 84.81 79 ASP A C 1
ATOM 633 O O . ASP A 1 79 ? -13.997 18.153 23.560 1.00 84.81 79 ASP A O 1
ATOM 637 N N . PRO A 1 80 ? -14.531 19.084 25.513 1.00 86.88 80 PRO A N 1
ATOM 638 C CA . PRO A 1 80 ? -15.950 18.770 25.376 1.00 86.88 80 PRO A CA 1
ATOM 639 C C . PRO A 1 80 ? -16.596 19.392 24.132 1.00 86.88 80 PRO A C 1
ATOM 641 O O . PRO A 1 80 ? -17.680 18.963 23.741 1.00 86.88 80 PRO A O 1
ATOM 644 N N . GLN A 1 81 ? -15.971 20.403 23.517 1.00 89.50 81 GLN A N 1
ATOM 645 C CA . GLN A 1 81 ? -16.461 21.019 22.286 1.00 89.50 81 GLN A CA 1
ATOM 646 C C . GLN A 1 81 ? -16.384 20.084 21.077 1.00 89.50 81 GLN A C 1
ATOM 648 O O . GLN A 1 81 ? -17.191 20.252 20.166 1.00 89.50 81 GLN A O 1
ATOM 653 N N . CYS A 1 82 ? -15.527 19.055 21.088 1.00 87.62 82 CYS A N 1
ATOM 654 C CA . CYS A 1 82 ? -15.478 18.047 20.021 1.00 87.62 82 CYS A CA 1
ATOM 655 C C . CYS A 1 82 ? -16.844 17.379 19.806 1.00 87.62 82 CYS A C 1
ATOM 657 O O . CYS A 1 82 ? -17.209 17.050 18.682 1.00 87.62 82 CYS A O 1
ATOM 659 N N . LEU A 1 83 ? -17.635 17.227 20.875 1.00 90.56 83 LEU A N 1
ATOM 660 C CA . LEU A 1 83 ? -18.977 16.648 20.799 1.00 90.56 83 LEU A CA 1
ATOM 661 C C . LEU A 1 83 ? -20.002 17.515 20.086 1.00 90.56 83 LEU A C 1
ATOM 663 O O . LEU A 1 83 ? -21.030 17.006 19.641 1.00 90.56 83 LEU A O 1
ATOM 667 N N . LEU A 1 84 ? -19.744 18.818 20.039 1.00 92.94 84 LEU A N 1
ATOM 668 C CA . LEU A 1 84 ? -20.596 19.796 19.384 1.00 92.94 84 LEU A CA 1
ATOM 669 C C . LEU A 1 84 ? -20.226 19.970 17.911 1.00 92.94 84 LEU A C 1
ATOM 671 O O . LEU A 1 84 ? -20.938 20.680 17.204 1.00 92.94 84 LEU A O 1
ATOM 675 N N . TYR A 1 85 ? -19.131 19.351 17.456 1.00 92.62 85 TYR A N 1
ATOM 676 C CA . TYR A 1 85 ? -18.698 19.455 16.072 1.00 92.62 85 TYR A CA 1
ATOM 677 C C . TYR A 1 85 ? -19.738 18.784 15.162 1.00 92.62 85 TYR A C 1
ATOM 679 O O . TYR A 1 85 ? -20.103 17.631 15.422 1.00 92.62 85 TYR A O 1
ATOM 687 N N . PRO A 1 86 ? -20.258 19.488 14.142 1.00 93.44 86 PRO A N 1
ATOM 688 C CA . PRO A 1 86 ? -21.257 18.929 13.247 1.00 93.44 86 PRO A CA 1
ATOM 689 C C . PRO A 1 86 ? -20.608 17.879 12.342 1.00 93.44 86 PRO A C 1
ATOM 691 O O . PRO A 1 86 ? -19.623 18.158 11.659 1.00 93.44 86 PRO A O 1
ATOM 694 N N . VAL A 1 87 ? -21.174 16.676 12.323 1.00 93.44 87 VAL A N 1
ATOM 695 C CA . VAL A 1 87 ? -20.779 15.586 11.429 1.00 93.44 87 VAL A CA 1
ATOM 696 C C . VAL A 1 87 ? -21.921 15.254 10.481 1.00 93.44 87 VAL A C 1
ATOM 698 O O . VAL A 1 87 ? -23.099 15.261 10.850 1.00 93.44 87 VAL A O 1
ATOM 701 N N . THR A 1 88 ? -21.563 14.954 9.237 1.00 89.88 88 THR A N 1
ATOM 702 C CA . THR A 1 88 ? -22.526 14.624 8.188 1.00 89.88 88 THR A CA 1
ATOM 703 C C . THR A 1 88 ? -22.279 13.204 7.701 1.00 89.88 88 THR A C 1
ATOM 705 O O . THR A 1 88 ? -21.156 12.810 7.381 1.00 89.88 88 THR A O 1
ATOM 708 N N . TRP A 1 89 ? -23.346 12.418 7.649 1.00 89.56 89 TRP A N 1
ATOM 709 C CA . TRP A 1 89 ? -23.352 11.034 7.212 1.00 89.56 89 TRP A CA 1
ATOM 710 C C . TRP A 1 89 ? -24.582 10.789 6.348 1.00 89.56 89 TRP A C 1
ATOM 712 O O . TRP A 1 89 ? -25.721 10.872 6.812 1.00 89.56 89 TRP A O 1
ATOM 722 N N . TYR A 1 90 ? -24.356 10.471 5.083 1.00 84.56 90 TYR A N 1
ATOM 723 C CA . TYR A 1 90 ? -25.422 10.088 4.159 1.00 84.56 90 TYR A CA 1
ATOM 724 C C . TYR A 1 90 ? -25.653 8.579 4.292 1.00 84.56 90 TYR A C 1
ATOM 726 O O . TYR A 1 90 ? -24.749 7.905 4.764 1.00 84.56 90 TYR A O 1
ATOM 734 N N . ASP A 1 91 ? -26.839 8.070 3.928 1.00 85.81 91 ASP A N 1
ATOM 735 C CA . ASP A 1 91 ? -27.352 6.686 4.111 1.00 85.81 91 ASP A CA 1
ATOM 736 C C . ASP A 1 91 ? -26.464 5.563 3.510 1.00 85.81 91 ASP A C 1
ATOM 738 O O . ASP A 1 91 ? -26.845 4.802 2.618 1.00 85.81 91 ASP A O 1
ATOM 742 N N . TRP A 1 92 ? -25.221 5.485 3.975 1.00 86.06 92 TRP A N 1
ATOM 743 C CA . TRP A 1 92 ? -24.158 4.614 3.517 1.00 86.06 92 TRP A CA 1
ATOM 744 C C . TRP A 1 92 ? -24.150 3.358 4.371 1.00 86.06 92 TRP A C 1
ATOM 746 O O . TRP A 1 92 ? -24.193 3.420 5.599 1.00 86.06 92 TRP A O 1
ATOM 756 N N . LYS A 1 93 ? -24.050 2.204 3.709 1.00 89.00 93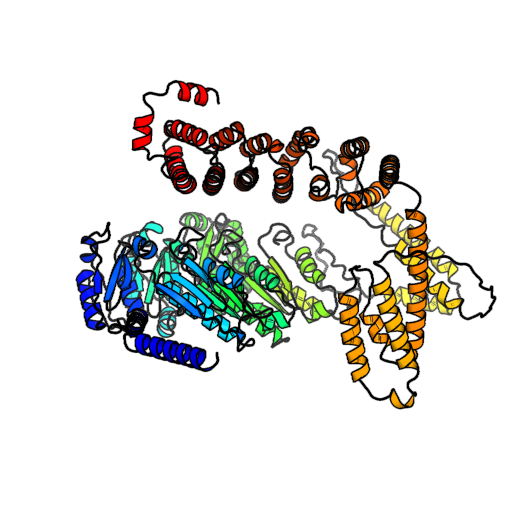 LYS A N 1
ATOM 757 C CA . LYS A 1 93 ? -24.097 0.885 4.352 1.00 89.00 93 LYS A CA 1
ATOM 758 C C . LYS A 1 93 ? -22.696 0.339 4.578 1.00 89.00 93 LYS A C 1
ATOM 760 O O . LYS A 1 93 ? -22.298 -0.632 3.930 1.00 89.00 93 LYS A O 1
ATOM 765 N N . LEU A 1 94 ? -21.964 0.965 5.489 1.00 89.25 94 LEU A N 1
ATOM 766 C CA . LEU A 1 94 ? -20.604 0.570 5.854 1.00 89.25 94 LEU A CA 1
ATOM 767 C C . LEU A 1 94 ? -20.583 -0.352 7.061 1.00 89.25 94 LEU A C 1
ATOM 769 O O . LEU A 1 94 ? -21.569 -0.452 7.787 1.00 89.25 94 LEU A O 1
ATOM 773 N N . SER A 1 95 ? -19.454 -1.024 7.294 1.00 90.62 95 SER A N 1
ATOM 774 C CA . SER A 1 95 ? -19.250 -1.717 8.566 1.00 90.62 95 SER A CA 1
ATOM 775 C C . SER A 1 95 ? -19.360 -0.713 9.723 1.00 90.62 95 SER A C 1
ATOM 777 O O . SER A 1 95 ? -19.020 0.463 9.575 1.00 90.62 95 SER A O 1
ATOM 779 N N . GLY A 1 96 ? -19.838 -1.147 10.886 1.00 92.62 96 GLY A N 1
ATOM 780 C CA . GLY A 1 96 ? -19.836 -0.323 12.093 1.00 92.62 96 GLY A CA 1
ATOM 781 C C . GLY A 1 96 ? -18.444 0.205 12.460 1.00 92.62 96 GLY A C 1
ATOM 782 O O . GLY A 1 96 ? -18.340 1.341 12.908 1.00 92.62 96 GLY A O 1
ATOM 783 N N . ILE A 1 97 ? -17.372 -0.560 12.210 1.00 89.81 97 ILE A N 1
ATOM 784 C CA . ILE A 1 97 ? -15.984 -0.095 12.413 1.00 89.81 97 ILE A CA 1
ATOM 785 C C . ILE A 1 97 ? -15.692 1.121 11.537 1.00 89.81 97 ILE A C 1
ATOM 787 O O . ILE A 1 97 ? -15.224 2.142 12.036 1.00 89.81 97 ILE A O 1
ATOM 791 N N . ASP A 1 98 ? -15.947 1.010 10.236 1.00 88.25 98 ASP A N 1
ATOM 792 C CA . ASP A 1 98 ? -15.585 2.060 9.283 1.00 88.25 98 ASP A CA 1
ATOM 793 C C . ASP A 1 98 ? -16.514 3.259 9.410 1.00 88.25 98 ASP A C 1
ATOM 795 O O . ASP A 1 98 ? -16.057 4.393 9.333 1.00 88.25 98 ASP A O 1
ATOM 799 N N . THR A 1 99 ? -17.789 3.020 9.724 1.00 92.94 99 THR A N 1
ATOM 800 C CA . THR A 1 99 ? -18.732 4.090 10.054 1.00 92.94 99 THR A CA 1
ATOM 801 C C . THR A 1 99 ? -18.242 4.898 11.248 1.00 92.94 99 THR A C 1
ATOM 803 O O . THR A 1 99 ? -18.176 6.119 11.178 1.00 92.94 99 THR A O 1
ATOM 806 N N . LEU A 1 100 ? -17.832 4.228 12.329 1.00 94.06 100 LEU A N 1
ATOM 807 C CA . LEU A 1 100 ? -17.322 4.915 13.507 1.00 94.06 100 LEU A CA 1
ATOM 808 C C . LEU A 1 100 ? -16.030 5.682 13.206 1.00 94.06 100 LEU A C 1
ATOM 810 O O . LEU A 1 100 ? -15.920 6.843 13.581 1.00 94.06 100 LEU A O 1
ATOM 814 N N . ARG A 1 101 ? -15.075 5.077 12.488 1.00 90.31 101 ARG A N 1
ATOM 815 C CA . ARG A 1 101 ? -13.831 5.760 12.090 1.00 90.31 101 ARG A CA 1
ATOM 816 C C . ARG A 1 101 ? -14.104 7.010 11.275 1.00 90.31 101 ARG A C 1
ATOM 818 O O . ARG A 1 101 ? -13.599 8.071 11.605 1.00 90.31 101 ARG A O 1
ATOM 825 N N . LEU A 1 102 ? -14.923 6.887 10.239 1.00 90.44 102 LEU A N 1
ATOM 826 C CA . LEU A 1 102 ? -15.221 7.991 9.338 1.00 90.44 102 LEU A CA 1
ATOM 827 C C . LEU A 1 102 ? -16.077 9.078 10.011 1.00 90.44 102 LEU A C 1
ATOM 829 O O . LEU A 1 102 ? -15.996 10.232 9.603 1.00 90.44 102 LEU A O 1
ATOM 833 N N . LEU A 1 103 ? -16.863 8.750 11.045 1.00 93.81 103 LEU A N 1
ATOM 834 C CA . LEU A 1 103 ? -17.501 9.754 11.908 1.00 93.81 103 LEU A CA 1
ATOM 835 C C . LEU A 1 103 ? -16.463 10.517 12.743 1.00 93.81 103 LEU A C 1
ATOM 837 O O . LEU A 1 103 ? -16.539 11.739 12.837 1.00 93.81 103 LEU A O 1
ATOM 841 N N . LEU A 1 104 ? -15.486 9.818 13.327 1.00 93.31 104 LEU A N 1
ATOM 842 C CA . LEU A 1 104 ? -14.441 10.436 14.152 1.00 93.31 104 LEU A CA 1
ATOM 843 C C . LEU A 1 104 ? -13.446 11.265 13.321 1.00 93.31 104 LEU A C 1
ATOM 845 O O . LEU A 1 104 ? -13.047 12.338 13.763 1.00 93.31 104 LEU A O 1
ATOM 849 N N . CYS A 1 105 ? -13.114 10.838 12.096 1.00 89.56 105 CYS A N 1
ATOM 850 C CA . CYS A 1 105 ? -12.236 11.576 11.173 1.00 89.56 105 CYS A CA 1
ATOM 851 C C . CYS A 1 105 ? -12.808 12.934 10.720 1.00 89.56 105 CYS A C 1
ATOM 853 O O . CYS A 1 105 ? -12.068 13.780 10.223 1.00 89.56 105 CYS A O 1
ATOM 855 N N . GLN A 1 106 ? -14.116 13.168 10.876 1.00 91.25 106 GLN A N 1
ATOM 856 C CA . GLN A 1 106 ? -14.744 14.447 10.520 1.00 91.25 106 GLN A CA 1
ATOM 857 C C . GLN A 1 106 ? -14.557 15.538 11.577 1.00 91.25 106 GLN A C 1
ATOM 859 O O . GLN A 1 106 ? -14.894 16.688 11.312 1.00 91.25 106 GLN A O 1
ATOM 864 N N . VAL A 1 107 ? -14.055 15.211 12.766 1.00 89.31 107 VAL A N 1
ATOM 865 C CA . VAL A 1 107 ? -13.809 16.194 13.825 1.00 89.31 107 VAL A CA 1
ATOM 866 C C . VAL A 1 107 ? -12.335 16.557 13.815 1.00 89.31 107 VAL A C 1
ATOM 868 O O . VAL A 1 107 ? -11.515 15.656 13.787 1.00 89.31 107 VAL A O 1
ATOM 871 N N . GLU A 1 108 ? -12.004 17.851 13.887 1.00 83.06 108 GLU A N 1
ATOM 872 C CA . GLU A 1 108 ? -10.619 18.391 13.896 1.00 83.06 108 GLU A CA 1
ATOM 873 C C . GLU A 1 108 ? -9.756 17.921 15.075 1.00 83.06 108 GLU A C 1
ATOM 875 O O . GLU A 1 108 ? -8.552 18.162 15.141 1.00 83.06 108 GLU A O 1
ATOM 880 N N . SER A 1 109 ? -10.388 17.309 16.067 1.00 80.38 109 SER A N 1
ATOM 881 C CA . SER A 1 109 ? -9.677 16.666 17.156 1.00 80.38 109 SER A CA 1
ATOM 882 C C . SER A 1 109 ? -9.377 15.242 16.740 1.00 80.38 109 SER A C 1
ATOM 884 O O . SER A 1 109 ? -10.301 14.487 16.445 1.00 80.38 109 SER A O 1
ATOM 886 N N . ARG A 1 110 ? -8.095 14.871 16.783 1.00 84.69 110 ARG A N 1
ATOM 887 C CA . ARG A 1 110 ? -7.638 13.496 16.581 1.00 84.69 110 ARG A CA 1
ATOM 888 C C . ARG A 1 110 ? -8.300 12.608 17.641 1.00 84.69 110 ARG A C 1
ATOM 890 O O . ARG A 1 110 ? -7.833 12.544 18.777 1.00 84.69 110 ARG A O 1
ATOM 897 N N . LEU A 1 111 ? -9.434 12.003 17.295 1.00 90.88 111 LEU A N 1
ATOM 898 C CA . LEU A 1 111 ? -10.184 11.049 18.106 1.00 90.88 111 LEU A CA 1
ATOM 899 C C . LEU A 1 111 ? -10.057 9.660 17.475 1.00 90.88 111 LEU A C 1
ATOM 901 O O . LEU A 1 111 ? -10.165 9.498 16.262 1.00 90.88 111 LEU A O 1
ATOM 905 N N . ASP A 1 112 ? -9.889 8.652 18.318 1.00 90.31 112 ASP A N 1
ATOM 906 C CA . ASP A 1 112 ? -9.947 7.237 17.967 1.00 90.31 112 ASP A CA 1
ATOM 907 C C . ASP A 1 112 ? -10.912 6.543 18.941 1.00 90.31 112 ASP A C 1
ATOM 909 O O . ASP A 1 112 ? -11.482 7.157 19.851 1.00 90.31 112 ASP A O 1
ATOM 913 N N . PHE A 1 113 ? -11.127 5.247 18.763 1.00 91.75 113 PHE A N 1
ATOM 914 C CA . PHE A 1 113 ? -11.955 4.468 19.664 1.00 91.75 113 PHE A CA 1
ATOM 915 C C . PHE A 1 113 ? -11.255 3.198 20.126 1.00 91.75 113 PHE A C 1
ATOM 917 O O . PHE A 1 113 ? -10.511 2.533 19.404 1.00 91.75 113 PHE A O 1
ATOM 924 N N . VAL A 1 114 ? -11.567 2.819 21.358 1.00 89.12 114 VAL A N 1
ATOM 925 C CA . VAL A 1 114 ? -11.109 1.588 21.981 1.00 89.12 114 VAL A CA 1
ATOM 926 C C . VAL A 1 114 ? -12.323 0.776 22.397 1.00 89.12 114 VAL A C 1
ATOM 928 O O . VAL A 1 114 ? -13.273 1.298 22.970 1.00 89.12 114 VAL A O 1
ATOM 931 N N . ILE A 1 115 ? -12.302 -0.523 22.119 1.00 88.50 115 ILE A N 1
ATOM 932 C CA . ILE A 1 115 ? -13.335 -1.439 22.607 1.00 88.50 115 ILE A CA 1
ATOM 933 C C . ILE A 1 115 ? -12.946 -1.871 24.018 1.00 88.50 115 ILE A C 1
ATOM 935 O O . ILE A 1 115 ? -11.897 -2.491 24.209 1.00 88.50 115 ILE A O 1
ATOM 939 N N . HIS A 1 116 ? -13.780 -1.540 25.001 1.00 85.81 116 HIS A N 1
ATOM 940 C CA . HIS A 1 116 ? -13.530 -1.842 26.402 1.00 85.81 116 HIS A CA 1
ATOM 941 C C . HIS A 1 116 ? -14.702 -2.626 26.998 1.00 85.81 116 HIS A C 1
ATOM 943 O O . HIS A 1 116 ? -15.753 -2.072 27.315 1.00 85.81 116 HIS A O 1
ATOM 949 N N . ALA A 1 117 ? -14.473 -3.921 27.227 1.00 84.94 117 ALA A N 1
ATOM 950 C CA . ALA A 1 117 ? -15.460 -4.856 27.757 1.00 84.94 117 ALA A CA 1
ATOM 951 C C . ALA A 1 117 ? -16.705 -4.954 26.861 1.00 84.94 117 ALA A C 1
ATOM 953 O O . ALA A 1 117 ? -16.653 -5.649 25.854 1.00 84.94 117 ALA A O 1
ATOM 954 N N . ASP A 1 118 ? -17.807 -4.309 27.236 1.00 89.25 118 ASP A N 1
ATOM 955 C CA . ASP A 1 118 ? -19.120 -4.369 26.586 1.00 89.25 118 ASP A CA 1
ATOM 956 C C . ASP A 1 118 ? -19.503 -3.092 25.813 1.00 89.25 118 ASP A C 1
ATOM 958 O O . ASP A 1 118 ? -20.573 -3.050 25.206 1.00 89.25 118 ASP A O 1
ATOM 962 N N . HIS A 1 119 ? -18.633 -2.080 25.797 1.00 92.81 119 HIS A N 1
ATOM 963 C CA . HIS A 1 119 ? -18.880 -0.796 25.147 1.00 92.81 119 HIS A CA 1
ATOM 964 C C . HIS A 1 119 ? -17.667 -0.315 24.344 1.00 92.81 119 HIS A C 1
ATOM 966 O O . HIS A 1 119 ? -16.539 -0.800 24.479 1.00 92.81 119 HIS A O 1
ATOM 972 N N . ILE A 1 120 ? -17.915 0.658 23.479 1.00 94.38 120 ILE A N 1
ATOM 973 C CA . ILE A 1 120 ? -16.901 1.400 22.744 1.00 94.38 120 ILE A CA 1
ATOM 974 C C . ILE A 1 120 ? -16.617 2.682 23.505 1.00 94.38 120 ILE A C 1
ATOM 976 O O . ILE A 1 120 ? -17.531 3.353 23.973 1.00 94.38 120 ILE A O 1
ATOM 980 N N . ARG A 1 121 ? -15.344 3.033 23.615 1.00 93.50 121 ARG A N 1
ATOM 981 C CA . ARG A 1 121 ? -14.892 4.244 24.273 1.00 93.50 121 ARG A CA 1
ATOM 982 C C . ARG A 1 121 ? -14.150 5.127 23.289 1.00 93.50 121 ARG A C 1
ATOM 984 O O . ARG A 1 121 ? -13.138 4.702 22.741 1.00 93.50 121 ARG A O 1
ATOM 991 N N . ILE A 1 122 ? -14.630 6.347 23.090 1.00 93.94 122 ILE A N 1
ATOM 992 C CA . ILE A 1 122 ? -13.939 7.356 22.289 1.00 93.94 122 ILE A CA 1
ATOM 993 C C . ILE A 1 122 ? -12.845 7.990 23.143 1.00 93.94 122 ILE A C 1
ATOM 995 O O . ILE A 1 122 ? -13.090 8.402 24.282 1.00 93.94 122 ILE A O 1
ATOM 999 N N . VAL A 1 123 ? -11.637 8.044 22.597 1.00 91.94 123 VAL A N 1
ATOM 1000 C CA . VAL A 1 123 ? -10.436 8.579 23.244 1.00 91.94 123 VAL A CA 1
ATOM 1001 C C . VAL A 1 123 ? -9.692 9.483 22.255 1.00 91.94 123 VAL A C 1
ATOM 1003 O O . VAL A 1 123 ? -9.831 9.293 21.051 1.00 91.94 123 VAL A O 1
ATOM 1006 N N . PRO A 1 124 ? -8.883 10.455 22.700 1.00 89.75 124 PRO A N 1
ATOM 1007 C CA . PRO A 1 124 ? -7.973 11.147 21.789 1.00 89.75 124 PRO A CA 1
ATOM 1008 C C . PRO A 1 124 ? -6.983 10.156 21.153 1.00 89.75 124 PRO A C 1
ATOM 1010 O O . PRO A 1 124 ? -6.497 9.263 21.848 1.00 89.75 124 PRO A O 1
ATOM 1013 N N . SER A 1 125 ? -6.658 10.300 19.868 1.00 83.62 125 SER A N 1
ATOM 1014 C CA . SER A 1 125 ? -5.793 9.368 19.129 1.00 83.62 125 SER A CA 1
ATOM 1015 C C . SER A 1 125 ? -4.410 9.241 19.762 1.00 83.62 125 SER A C 1
ATOM 1017 O O . SER A 1 125 ? -3.907 8.129 19.905 1.00 83.62 125 SER A O 1
ATOM 1019 N N . ASP A 1 126 ? -3.845 10.348 20.253 1.00 80.06 126 ASP A N 1
ATOM 1020 C CA . ASP A 1 126 ? -2.561 10.353 20.969 1.00 80.06 126 ASP A CA 1
ATOM 1021 C C . ASP A 1 126 ? -2.607 9.452 22.217 1.00 80.06 126 ASP A C 1
ATOM 1023 O O . ASP A 1 126 ? -1.640 8.776 22.560 1.00 80.06 126 ASP A O 1
ATOM 1027 N N . TYR A 1 127 ? -3.773 9.370 22.864 1.00 81.56 127 TYR A N 1
ATOM 1028 C CA . TYR A 1 127 ? -3.999 8.490 24.007 1.00 81.56 127 TYR A CA 1
ATOM 1029 C C . TYR A 1 127 ? -4.361 7.067 23.619 1.00 81.56 127 TYR A C 1
ATOM 1031 O O . TYR A 1 127 ? -4.052 6.153 24.379 1.00 81.56 127 TYR A O 1
ATOM 1039 N N . ALA A 1 128 ? -5.006 6.846 22.473 1.00 70.75 128 ALA A N 1
ATOM 1040 C CA . ALA A 1 128 ? -5.258 5.497 21.971 1.00 70.75 128 ALA A CA 1
ATOM 1041 C C . ALA A 1 128 ? -3.947 4.717 21.789 1.00 70.75 128 ALA A C 1
ATOM 1043 O O . ALA A 1 128 ? -3.914 3.505 21.998 1.00 70.75 128 ALA A O 1
ATOM 1044 N N . VAL A 1 129 ? -2.868 5.427 21.445 1.00 65.69 129 VAL A N 1
ATOM 1045 C CA . VAL A 1 129 ? -1.527 4.858 21.272 1.00 65.69 129 VAL A CA 1
ATOM 1046 C C . VAL A 1 129 ? -0.792 4.679 22.611 1.00 65.69 129 VAL A C 1
ATOM 1048 O O . VAL A 1 129 ? -0.190 3.629 22.815 1.00 65.69 129 VAL A O 1
ATOM 1051 N N . ASP A 1 130 ? -0.886 5.647 23.531 1.00 66.88 130 ASP A N 1
ATOM 1052 C CA . ASP A 1 130 ? -0.082 5.724 24.776 1.00 66.88 130 ASP A CA 1
ATOM 1053 C C . ASP A 1 130 ? -0.760 5.112 26.025 1.00 66.88 130 ASP A C 1
ATOM 1055 O O . ASP A 1 130 ? -0.325 5.248 27.171 1.00 66.88 130 ASP A O 1
ATOM 1059 N N . SER A 1 131 ? -1.918 4.473 25.858 1.00 64.06 131 SER A N 1
ATOM 1060 C CA . SER A 1 131 ? -2.650 3.906 26.988 1.00 64.06 131 SER A CA 1
ATOM 1061 C C . SER A 1 131 ? -2.384 2.413 27.136 1.00 64.06 131 SER A C 1
ATOM 1063 O O . SER A 1 131 ? -3.225 1.562 26.837 1.00 64.06 131 SER A O 1
ATOM 1065 N N . SER A 1 132 ? -1.269 2.097 27.798 1.00 74.00 132 SER A N 1
ATOM 1066 C CA . SER A 1 132 ? -1.037 0.826 28.513 1.00 74.00 132 SER A CA 1
ATOM 1067 C C . SER A 1 132 ? -2.281 0.245 29.224 1.00 74.00 132 SER A C 1
ATOM 1069 O O . SER A 1 132 ? -2.401 -0.968 29.393 1.00 74.00 132 SER A O 1
ATOM 1071 N N . ARG A 1 133 ? -3.255 1.092 29.600 1.00 78.88 133 ARG A N 1
ATOM 1072 C CA . ARG A 1 133 ? -4.558 0.712 30.177 1.00 78.88 133 ARG A CA 1
ATOM 1073 C C . ARG A 1 133 ? -5.422 -0.189 29.290 1.00 78.88 133 ARG A C 1
ATOM 1075 O O . ARG A 1 133 ? -6.244 -0.917 29.841 1.00 78.88 133 ARG A O 1
ATOM 1082 N N . TYR A 1 134 ? -5.268 -0.140 27.970 1.00 81.06 134 TYR A N 1
ATOM 1083 C CA . TYR A 1 134 ? -6.081 -0.921 27.028 1.00 81.06 134 TYR A CA 1
ATOM 1084 C C . TYR A 1 134 ? -5.319 -2.074 26.381 1.00 81.06 134 TYR A C 1
ATOM 1086 O O . TYR A 1 134 ? -5.833 -2.747 25.485 1.00 81.06 134 TYR A O 1
ATOM 1094 N N . GLN A 1 135 ? -4.097 -2.336 26.836 1.00 87.75 135 GLN A N 1
ATOM 1095 C CA . GLN A 1 135 ? -3.353 -3.489 26.374 1.00 87.75 135 GLN A CA 1
ATOM 1096 C C . GLN A 1 135 ? -3.946 -4.774 26.928 1.00 87.75 135 GLN A C 1
ATOM 1098 O O . GLN A 1 135 ? -4.299 -4.884 28.104 1.00 87.75 135 GLN A O 1
ATOM 1103 N N . VAL A 1 136 ? -4.014 -5.775 26.062 1.00 89.00 136 VAL A N 1
ATOM 1104 C CA . VAL A 1 136 ? -4.410 -7.123 26.435 1.00 89.00 136 VAL A CA 1
ATOM 1105 C C . VAL A 1 136 ? -3.208 -8.024 26.226 1.00 89.00 136 VAL A C 1
ATOM 1107 O O . VAL A 1 136 ? -2.615 -8.036 25.149 1.00 89.00 136 VAL A O 1
ATOM 1110 N N . ALA A 1 137 ? -2.858 -8.804 27.245 1.00 94.06 137 ALA A N 1
ATOM 1111 C CA . ALA A 1 137 ? -1.832 -9.829 27.142 1.00 94.06 137 ALA A CA 1
ATOM 1112 C C . ALA A 1 137 ? -2.442 -11.119 26.577 1.00 94.06 137 ALA A C 1
ATOM 1114 O O . ALA A 1 137 ? -3.216 -11.794 27.256 1.00 94.06 137 ALA A O 1
ATOM 1115 N N . ARG A 1 138 ? -2.074 -11.485 25.346 1.00 93.62 138 ARG A N 1
ATOM 1116 C CA . ARG A 1 138 ? -2.528 -12.708 24.673 1.00 93.62 138 ARG A CA 1
ATOM 1117 C C . ARG A 1 138 ? -1.371 -13.637 24.350 1.00 93.62 138 ARG A C 1
ATOM 1119 O O . ARG A 1 138 ? -0.297 -13.215 23.928 1.00 93.62 138 ARG A O 1
ATOM 1126 N N . VAL A 1 139 ? -1.616 -14.932 24.533 1.00 96.50 139 VAL A N 1
ATOM 1127 C CA . VAL A 1 139 ? -0.688 -15.988 24.125 1.00 96.50 139 VAL A CA 1
ATOM 1128 C C . VAL A 1 139 ? -1.116 -16.516 22.763 1.00 96.50 139 VAL A C 1
ATOM 1130 O O . VAL A 1 139 ? -2.120 -17.215 22.644 1.00 96.50 139 VAL A O 1
ATOM 1133 N N . HIS A 1 140 ? -0.320 -16.224 21.743 1.00 95.75 140 HIS A N 1
ATOM 1134 C CA . HIS A 1 140 ? -0.491 -16.748 20.398 1.00 95.75 140 HIS A CA 1
ATOM 1135 C C . HIS A 1 140 ? 0.283 -18.052 20.252 1.00 95.75 140 HIS A C 1
ATOM 1137 O O . HIS A 1 140 ? 1.515 -18.071 20.246 1.00 95.75 140 HIS A O 1
ATOM 1143 N N . VAL A 1 141 ? -0.440 -19.166 20.163 1.00 95.19 141 VAL A N 1
ATOM 1144 C CA . VAL A 1 141 ? 0.167 -20.488 19.976 1.00 95.19 141 VAL A CA 1
ATOM 1145 C C . VAL A 1 141 ? 0.558 -20.658 18.516 1.00 95.19 141 VAL A C 1
ATOM 1147 O O . VAL A 1 141 ? -0.281 -20.534 17.626 1.00 95.19 141 VAL A O 1
ATOM 1150 N N . ILE A 1 142 ? 1.821 -21.000 18.274 1.00 94.19 142 ILE A N 1
ATOM 1151 C CA . ILE A 1 142 ? 2.311 -21.273 16.926 1.00 94.19 142 ILE A CA 1
ATOM 1152 C C . ILE A 1 142 ? 2.255 -22.788 16.715 1.00 94.19 142 ILE A C 1
ATOM 1154 O O . ILE A 1 142 ? 2.783 -23.537 17.545 1.00 94.19 142 ILE A O 1
ATOM 1158 N N . PRO A 1 143 ? 1.615 -23.281 15.638 1.00 90.75 143 PRO A N 1
ATOM 1159 C CA . PRO A 1 143 ? 1.548 -24.712 15.384 1.00 90.75 143 PRO A CA 1
ATOM 1160 C C . PRO A 1 143 ? 2.952 -25.322 15.359 1.00 90.75 143 PRO A C 1
ATOM 1162 O O . PRO A 1 143 ? 3.829 -24.851 14.642 1.00 90.75 143 PRO A O 1
ATOM 1165 N N . ALA A 1 144 ? 3.170 -26.401 16.116 1.00 85.69 144 ALA A N 1
ATOM 1166 C CA . ALA A 1 144 ? 4.486 -27.042 16.200 1.00 85.69 144 ALA A CA 1
ATOM 1167 C C . ALA A 1 144 ? 5.002 -27.530 14.835 1.00 85.69 144 ALA A C 1
ATOM 1169 O O . ALA A 1 144 ? 6.207 -27.587 14.627 1.00 85.69 144 ALA A O 1
ATOM 1170 N N . ALA A 1 145 ? 4.094 -27.853 13.905 1.00 85.06 145 ALA A N 1
ATOM 1171 C CA . ALA A 1 145 ? 4.434 -28.199 12.526 1.00 85.06 145 ALA A CA 1
ATOM 1172 C C . ALA A 1 145 ? 5.047 -27.022 11.750 1.00 85.06 145 ALA A C 1
ATOM 1174 O O . ALA A 1 145 ? 5.856 -27.248 10.857 1.00 85.06 145 ALA A O 1
ATOM 1175 N N . SER A 1 146 ? 4.695 -25.788 12.119 1.00 86.25 146 SER A N 1
ATOM 1176 C CA . SER A 1 146 ? 5.224 -24.566 11.517 1.00 86.25 146 SER A CA 1
ATOM 1177 C C . SER A 1 146 ? 6.554 -24.131 12.133 1.00 86.25 146 SER A C 1
ATOM 1179 O O . SER A 1 146 ? 7.189 -23.232 11.600 1.00 86.25 146 SER A O 1
ATOM 1181 N N . LEU A 1 147 ? 6.999 -24.740 13.239 1.00 84.62 147 LEU A N 1
ATOM 1182 C CA . LEU A 1 147 ? 8.262 -24.417 13.910 1.00 84.62 147 LEU A CA 1
ATOM 1183 C C . LEU A 1 147 ? 9.359 -25.415 13.517 1.00 84.62 147 LEU A C 1
ATOM 1185 O O . LEU A 1 147 ? 9.173 -26.627 13.616 1.00 84.62 147 LEU A O 1
ATOM 1189 N N . GLY A 1 148 ? 10.544 -24.931 13.136 1.00 78.94 148 GLY A N 1
ATOM 1190 C CA . GLY A 1 148 ? 11.705 -25.798 12.902 1.00 78.94 148 GLY A CA 1
ATOM 1191 C C . GLY A 1 148 ? 12.732 -25.234 11.924 1.00 78.94 148 GLY A C 1
ATOM 1192 O O . GLY A 1 148 ? 12.607 -24.108 11.463 1.00 78.94 148 GLY A O 1
ATOM 1193 N N . LYS A 1 149 ? 13.746 -26.046 11.580 1.00 76.19 149 LYS A N 1
ATOM 1194 C CA . LYS A 1 149 ? 14.865 -25.643 10.697 1.00 76.19 149 LYS A CA 1
ATOM 1195 C C . LYS A 1 149 ? 14.430 -25.141 9.316 1.00 76.19 149 LYS A C 1
ATOM 1197 O O . LYS A 1 149 ? 15.136 -24.331 8.736 1.00 76.19 149 LYS A O 1
ATOM 1202 N N . ASN A 1 150 ? 13.301 -25.642 8.819 1.00 78.69 150 ASN A N 1
ATOM 1203 C CA . ASN A 1 150 ? 12.728 -25.252 7.530 1.00 78.69 150 ASN A CA 1
ATOM 1204 C C . ASN A 1 150 ? 11.382 -24.521 7.695 1.00 78.69 150 ASN A C 1
ATOM 1206 O O . ASN A 1 150 ? 10.709 -24.280 6.700 1.00 78.69 150 ASN A O 1
ATOM 1210 N N . GLY A 1 151 ? 10.970 -24.263 8.940 1.00 85.94 151 GLY A N 1
ATOM 1211 C CA . GLY A 1 151 ? 9.720 -23.587 9.271 1.00 85.94 151 GLY A CA 1
ATOM 1212 C C . GLY A 1 151 ? 9.964 -22.136 9.680 1.00 85.94 151 GLY A C 1
ATOM 1213 O O . GLY A 1 151 ? 11.014 -21.553 9.417 1.00 85.94 151 GLY A O 1
ATOM 1214 N N . ILE A 1 152 ? 8.987 -21.563 10.367 1.00 90.19 152 ILE A N 1
ATOM 1215 C CA . ILE A 1 152 ? 9.030 -20.214 10.916 1.00 90.19 152 ILE A CA 1
ATOM 1216 C C . ILE A 1 152 ? 10.050 -20.173 12.063 1.00 90.19 152 ILE A C 1
ATOM 1218 O O . ILE A 1 152 ? 9.906 -20.872 13.073 1.00 90.19 152 ILE A O 1
ATOM 1222 N N . ASN A 1 153 ? 11.087 -19.346 11.916 1.00 93.88 153 ASN A N 1
ATOM 1223 C CA . ASN A 1 153 ? 11.984 -19.007 13.016 1.00 93.88 153 ASN A CA 1
ATOM 1224 C C . ASN A 1 153 ? 11.273 -18.006 13.937 1.00 93.88 153 ASN A C 1
ATOM 1226 O O . ASN A 1 153 ? 10.827 -16.957 13.480 1.00 93.88 153 ASN A O 1
ATOM 1230 N N . LEU A 1 154 ? 11.179 -18.324 15.232 1.00 94.12 154 LEU A N 1
ATOM 1231 C CA . LEU A 1 154 ? 10.554 -17.446 16.224 1.00 94.12 154 LEU A CA 1
ATOM 1232 C C . LEU A 1 154 ? 11.235 -16.083 16.314 1.00 94.12 154 LEU A C 1
ATOM 1234 O O . LEU A 1 154 ? 10.553 -15.102 16.551 1.00 94.12 154 LEU A O 1
ATOM 1238 N N . GLU A 1 155 ? 12.555 -16.015 16.151 1.00 94.88 155 GLU A N 1
ATOM 1239 C CA . GLU A 1 155 ? 13.281 -14.747 16.193 1.00 94.88 155 GLU A CA 1
ATOM 1240 C C . GLU A 1 155 ? 12.875 -13.846 15.039 1.00 94.88 155 GLU A C 1
ATOM 1242 O O . GLU A 1 155 ? 12.350 -12.767 15.275 1.00 94.88 155 GLU A O 1
ATOM 1247 N N . THR A 1 156 ? 12.952 -14.369 13.820 1.00 94.56 156 THR A N 1
ATOM 1248 C CA . THR A 1 156 ? 12.526 -13.646 12.626 1.00 94.56 156 THR A CA 1
ATOM 1249 C C . THR A 1 156 ? 11.044 -13.285 12.662 1.00 94.56 156 THR A C 1
ATOM 1251 O O . THR A 1 156 ? 10.671 -12.227 12.175 1.00 94.56 156 THR A O 1
ATOM 1254 N N . LEU A 1 157 ? 10.185 -14.128 13.249 1.00 96.31 157 LEU A N 1
ATOM 1255 C CA . LEU A 1 157 ? 8.766 -13.813 13.427 1.00 96.31 157 LEU A CA 1
ATOM 1256 C C . LEU A 1 157 ? 8.550 -12.645 14.396 1.00 96.31 157 LEU A C 1
ATOM 1258 O O . LEU A 1 157 ? 7.683 -11.819 14.138 1.00 96.31 157 LEU A O 1
ATOM 1262 N N . CYS A 1 158 ? 9.309 -12.584 15.493 1.00 96.75 158 CYS A N 1
ATOM 1263 C CA . CYS A 1 158 ? 9.264 -11.451 16.414 1.00 96.75 158 CYS A CA 1
ATOM 1264 C C . CYS A 1 158 ? 9.690 -10.169 15.708 1.00 96.75 158 CYS A C 1
ATOM 1266 O O . CYS A 1 158 ? 8.915 -9.223 15.722 1.00 96.75 158 CYS A O 1
ATOM 1268 N N . ASP A 1 159 ? 10.834 -10.196 15.019 1.00 96.31 159 ASP A N 1
ATOM 1269 C CA . ASP A 1 159 ? 11.334 -9.041 14.270 1.00 96.31 159 ASP A CA 1
ATOM 1270 C C . ASP A 1 159 ? 10.298 -8.597 13.227 1.00 96.31 159 ASP A C 1
ATOM 1272 O O . ASP A 1 159 ? 9.940 -7.434 13.164 1.00 96.31 159 ASP A O 1
ATOM 1276 N N . THR A 1 160 ? 9.714 -9.545 12.484 1.00 96.69 160 THR A N 1
ATOM 1277 C CA . THR A 1 160 ? 8.647 -9.263 11.506 1.00 96.69 160 THR A CA 1
ATOM 1278 C C . THR A 1 160 ? 7.426 -8.608 12.158 1.00 96.69 160 THR A C 1
ATOM 1280 O O . THR A 1 160 ? 6.797 -7.740 11.566 1.00 96.69 160 THR A O 1
ATOM 1283 N N . MET A 1 161 ? 7.031 -9.032 13.361 1.00 96.94 161 MET A N 1
ATOM 1284 C CA . MET A 1 161 ? 5.896 -8.422 14.058 1.00 96.94 161 MET A CA 1
ATOM 1285 C C . MET A 1 161 ? 6.215 -6.996 14.491 1.00 96.94 161 MET A C 1
ATOM 1287 O O . MET A 1 161 ? 5.368 -6.123 14.311 1.00 96.94 161 MET A O 1
ATOM 1291 N N . THR A 1 162 ? 7.410 -6.766 15.036 1.00 96.75 162 THR A N 1
ATOM 1292 C CA . THR A 1 162 ? 7.782 -5.460 15.583 1.00 96.75 162 THR A CA 1
ATOM 1293 C C . THR A 1 162 ? 8.122 -4.435 14.505 1.00 96.75 162 THR A C 1
ATOM 1295 O O . THR A 1 162 ? 7.950 -3.245 14.743 1.00 96.75 162 THR A O 1
ATOM 1298 N N . THR A 1 163 ? 8.493 -4.863 13.295 1.00 95.50 163 THR A N 1
ATOM 1299 C CA . THR A 1 163 ? 8.776 -3.966 12.158 1.00 95.50 163 THR A CA 1
ATOM 1300 C C . THR A 1 163 ? 7.622 -3.817 11.165 1.00 95.50 163 THR A C 1
ATOM 1302 O O . THR A 1 163 ? 7.491 -2.767 10.539 1.00 95.50 163 THR A O 1
ATOM 1305 N N . CYS A 1 164 ? 6.777 -4.839 10.981 1.00 95.69 164 CYS A N 1
ATOM 1306 C CA . CYS A 1 164 ? 5.705 -4.796 9.978 1.00 95.69 164 CYS A CA 1
ATOM 1307 C C . CYS A 1 164 ? 4.322 -4.482 10.559 1.00 95.69 164 CYS A C 1
ATOM 1309 O O . CYS A 1 164 ? 3.435 -4.107 9.799 1.00 95.69 164 CYS A O 1
ATOM 1311 N N . ILE A 1 165 ? 4.082 -4.665 11.863 1.00 95.12 165 ILE A N 1
ATOM 1312 C CA . ILE A 1 165 ? 2.759 -4.436 12.466 1.00 95.12 165 ILE A CA 1
ATOM 1313 C C . ILE A 1 165 ? 2.823 -3.233 13.400 1.00 95.12 165 ILE A C 1
ATOM 1315 O O . ILE A 1 165 ? 3.225 -3.381 14.545 1.00 95.12 165 ILE A O 1
ATOM 1319 N N . GLU A 1 166 ? 2.361 -2.069 12.937 1.00 91.62 166 GLU A N 1
ATOM 1320 C CA . GLU A 1 166 ? 2.366 -0.816 13.720 1.00 91.62 166 GLU A CA 1
ATOM 1321 C C . GLU A 1 166 ? 3.738 -0.563 14.383 1.00 91.62 166 GLU A C 1
ATOM 1323 O O . GLU A 1 166 ? 3.818 -0.537 15.615 1.00 91.62 166 GLU A O 1
ATOM 1328 N N . PRO A 1 167 ? 4.824 -0.417 13.594 1.00 93.44 167 PRO A N 1
ATOM 1329 C CA . PRO A 1 167 ? 6.197 -0.468 14.099 1.00 93.44 167 PRO A CA 1
ATOM 1330 C C . PRO A 1 167 ? 6.443 0.482 15.271 1.00 93.44 167 PRO A C 1
ATOM 1332 O O . PRO A 1 167 ? 7.010 0.077 16.277 1.00 93.44 167 PRO A O 1
ATOM 1335 N N . ASN A 1 168 ? 5.889 1.694 15.212 1.00 91.25 168 ASN A N 1
ATOM 1336 C CA . ASN A 1 168 ? 6.054 2.739 16.228 1.00 91.25 168 ASN A CA 1
ATOM 1337 C C . ASN A 1 168 ? 5.360 2.447 17.574 1.00 91.25 168 ASN A C 1
ATOM 1339 O O . ASN A 1 168 ? 5.465 3.241 18.504 1.00 91.25 168 ASN A O 1
ATOM 1343 N N . THR A 1 169 ? 4.636 1.332 17.700 1.00 91.50 169 THR A N 1
ATOM 1344 C CA . THR A 1 169 ? 3.850 1.003 18.902 1.00 91.50 169 THR A CA 1
ATOM 1345 C C . THR A 1 169 ? 4.517 -0.017 19.824 1.00 91.50 169 THR A C 1
ATOM 1347 O O . THR A 1 169 ? 3.942 -0.359 20.856 1.00 91.50 169 THR A O 1
ATOM 1350 N N . TRP A 1 170 ? 5.713 -0.512 19.492 1.00 95.19 170 TRP A N 1
ATOM 1351 C CA . TRP A 1 170 ? 6.432 -1.514 20.289 1.00 95.19 170 TRP A CA 1
ATOM 1352 C C . TRP A 1 170 ? 7.463 -0.886 21.236 1.00 95.19 170 TRP A C 1
ATOM 1354 O O . TRP A 1 170 ? 8.119 0.095 20.890 1.00 95.19 170 TRP A O 1
ATOM 1364 N N . VAL A 1 171 ? 7.674 -1.505 22.402 1.00 94.81 171 VAL A N 1
ATOM 1365 C CA . VAL A 1 171 ? 8.640 -1.079 23.441 1.00 94.81 171 VAL A CA 1
ATOM 1366 C C . VAL A 1 171 ? 10.058 -0.922 22.903 1.00 94.81 171 VAL A C 1
ATOM 1368 O O . VAL A 1 171 ? 10.795 -0.044 23.343 1.00 94.81 171 VAL A O 1
ATOM 1371 N N . GLU A 1 172 ? 10.436 -1.733 21.919 1.00 91.50 172 GLU A N 1
ATOM 1372 C CA . GLU A 1 172 ? 11.757 -1.695 21.281 1.00 91.50 172 GLU A CA 1
ATOM 1373 C C . GLU A 1 172 ? 12.043 -0.364 20.568 1.00 91.50 172 GLU A C 1
ATOM 1375 O O . GLU A 1 172 ? 13.205 0.018 20.443 1.00 91.50 172 GLU A O 1
ATOM 1380 N N . VAL A 1 173 ? 10.998 0.363 20.161 1.00 89.12 173 VAL A N 1
ATOM 1381 C CA . VAL A 1 173 ? 11.092 1.683 19.517 1.00 89.12 173 VAL A CA 1
ATOM 1382 C C . VAL A 1 173 ? 10.423 2.797 20.332 1.00 89.12 173 VAL A C 1
ATOM 1384 O O . VAL A 1 173 ? 10.204 3.891 19.821 1.00 89.12 173 VAL A O 1
ATOM 1387 N N . GLY A 1 174 ? 10.129 2.541 21.612 1.00 91.00 174 GLY A N 1
ATOM 1388 C CA . GLY A 1 174 ? 9.559 3.526 22.536 1.00 91.00 174 GLY A CA 1
ATOM 1389 C C . GLY A 1 174 ? 8.031 3.549 22.631 1.00 91.00 174 GLY A C 1
ATOM 1390 O O . GLY A 1 174 ? 7.504 4.420 23.314 1.00 91.00 174 GLY A O 1
ATOM 1391 N N . GLY A 1 175 ? 7.325 2.615 21.991 1.00 91.94 175 GLY A N 1
ATOM 1392 C CA . GLY A 1 175 ? 5.892 2.406 22.214 1.00 91.94 175 GLY A CA 1
ATOM 1393 C C . GLY A 1 175 ? 5.597 1.546 23.451 1.00 91.94 175 GLY A C 1
ATOM 1394 O O . GLY A 1 175 ? 6.502 1.083 24.140 1.00 91.94 175 GLY A O 1
ATOM 1395 N N . ASP A 1 176 ? 4.323 1.274 23.727 1.00 90.81 176 ASP A N 1
ATOM 1396 C CA . ASP A 1 176 ? 3.933 0.506 24.920 1.00 90.81 176 ASP A CA 1
ATOM 1397 C C . ASP A 1 176 ? 3.866 -1.017 24.689 1.00 90.81 176 ASP A C 1
ATOM 1399 O O . ASP A 1 176 ? 3.769 -1.796 25.643 1.00 90.81 176 ASP A O 1
ATOM 1403 N N . GLY A 1 177 ? 3.834 -1.477 23.437 1.00 94.00 177 GLY A N 1
ATOM 1404 C CA . GLY A 1 177 ? 3.609 -2.878 23.076 1.00 94.00 177 GLY A CA 1
ATOM 1405 C C . GLY A 1 177 ? 4.775 -3.798 23.440 1.00 94.00 177 GLY A C 1
ATOM 1406 O O . GLY A 1 177 ? 5.888 -3.603 22.961 1.00 94.00 177 GLY A O 1
ATOM 1407 N N . ASP A 1 178 ? 4.529 -4.845 24.231 1.00 96.19 178 ASP A N 1
ATOM 1408 C CA . ASP A 1 178 ? 5.555 -5.818 24.643 1.00 96.19 178 ASP A CA 1
ATOM 1409 C C . ASP A 1 178 ? 5.347 -7.169 23.940 1.00 96.19 178 ASP A C 1
ATOM 1411 O O . ASP A 1 178 ? 4.223 -7.667 23.803 1.00 96.19 178 ASP A O 1
ATOM 1415 N N . LEU A 1 179 ? 6.444 -7.795 23.517 1.00 97.25 179 LEU A N 1
ATOM 1416 C CA . LEU A 1 179 ? 6.451 -9.075 22.825 1.00 97.25 179 LEU A CA 1
ATOM 1417 C C . LEU A 1 179 ? 7.482 -10.016 23.450 1.00 97.25 179 LEU A C 1
ATOM 1419 O O . LEU A 1 179 ? 8.679 -9.747 23.487 1.00 97.25 179 LEU A O 1
ATOM 1423 N N . ARG A 1 180 ? 7.024 -11.178 23.928 1.00 97.06 180 ARG A N 1
ATOM 1424 C CA . ARG A 1 180 ? 7.877 -12.165 24.604 1.00 97.06 180 ARG A CA 1
ATOM 1425 C C . ARG A 1 180 ? 7.780 -13.543 23.970 1.00 97.06 180 ARG A C 1
ATOM 1427 O O . ARG A 1 180 ? 6.703 -14.120 23.819 1.00 97.06 180 ARG A O 1
ATOM 1434 N N . LYS A 1 181 ? 8.947 -14.120 23.682 1.00 96.25 181 LYS A N 1
ATOM 1435 C CA . LYS A 1 181 ? 9.098 -15.486 23.163 1.00 96.25 181 LYS A CA 1
ATOM 1436 C C . LYS A 1 181 ? 8.799 -16.508 24.268 1.00 96.25 181 LYS A C 1
ATOM 1438 O O . LYS A 1 181 ? 9.426 -16.488 25.328 1.00 96.25 181 LYS A O 1
ATOM 1443 N N . LEU A 1 182 ? 7.879 -17.437 24.010 1.00 95.25 182 LEU A N 1
ATOM 1444 C CA . LEU A 1 182 ? 7.627 -18.620 24.838 1.00 95.25 182 LEU A CA 1
ATOM 1445 C C . LEU A 1 182 ? 7.939 -19.896 24.029 1.00 95.25 182 LEU A C 1
ATOM 1447 O O . LEU A 1 182 ? 7.898 -19.881 22.798 1.00 95.25 182 LEU A O 1
ATOM 1451 N N . PRO A 1 183 ? 8.240 -21.040 24.671 1.00 93.00 183 PRO A N 1
ATOM 1452 C CA . PRO A 1 183 ? 8.424 -22.297 23.946 1.00 93.00 183 PRO A CA 1
ATOM 1453 C C . PRO A 1 183 ? 7.154 -22.701 23.174 1.00 93.00 183 PRO A C 1
ATOM 1455 O O . PRO A 1 183 ? 6.189 -23.180 23.765 1.00 93.00 183 PRO A O 1
ATOM 1458 N N . GLY A 1 184 ? 7.161 -22.512 21.850 1.00 90.88 184 GLY A N 1
ATOM 1459 C CA . GLY A 1 184 ? 6.036 -22.836 20.962 1.00 90.88 184 GLY A CA 1
ATOM 1460 C C . GLY A 1 184 ? 4.916 -21.788 20.897 1.00 90.88 184 GLY A C 1
ATOM 1461 O O . GLY A 1 184 ? 3.860 -22.064 20.331 1.00 90.88 184 GLY A O 1
ATOM 1462 N N . ALA A 1 185 ? 5.113 -20.606 21.481 1.00 96.00 185 ALA A N 1
ATOM 1463 C CA . ALA A 1 185 ? 4.108 -19.547 21.503 1.00 96.00 185 ALA A CA 1
ATOM 1464 C C . ALA A 1 185 ? 4.753 -18.159 21.623 1.00 96.00 185 ALA A C 1
ATOM 1466 O O . ALA A 1 185 ? 5.927 -18.034 21.969 1.00 96.00 185 ALA A O 1
ATOM 1467 N N . LEU A 1 186 ? 3.970 -17.114 21.387 1.00 96.94 186 LEU A N 1
ATOM 1468 C CA . LEU A 1 186 ? 4.343 -15.726 21.650 1.00 96.94 186 LEU A CA 1
ATOM 1469 C C . LEU A 1 186 ? 3.368 -15.136 22.663 1.00 96.94 186 LEU A C 1
ATOM 1471 O O . LEU A 1 186 ? 2.159 -15.260 22.493 1.00 96.94 186 LEU A O 1
ATOM 1475 N N . LEU A 1 187 ? 3.879 -14.518 23.723 1.00 97.25 187 LEU A N 1
ATOM 1476 C CA . LEU A 1 187 ? 3.082 -13.673 24.604 1.00 97.25 187 LEU A CA 1
ATOM 1477 C C . LEU A 1 187 ? 3.194 -12.244 24.086 1.00 97.25 187 LEU A C 1
ATOM 1479 O O . LEU A 1 187 ? 4.261 -11.647 24.172 1.00 97.25 187 LEU A O 1
ATOM 1483 N N . VAL A 1 188 ? 2.100 -11.718 23.554 1.00 96.88 188 VAL A N 1
ATOM 1484 C CA . VAL A 1 188 ? 2.015 -10.350 23.048 1.00 96.88 188 VAL A CA 1
ATOM 1485 C C . VAL A 1 188 ? 1.133 -9.567 24.001 1.00 96.88 188 VAL A C 1
ATOM 1487 O O . VAL A 1 188 ? -0.007 -9.963 24.234 1.00 96.88 188 VAL A O 1
ATOM 1490 N N . ASN A 1 189 ? 1.646 -8.483 24.566 1.00 95.56 189 ASN A N 1
ATOM 1491 C CA . ASN A 1 189 ? 0.885 -7.531 25.362 1.00 95.56 189 ASN A CA 1
ATOM 1492 C C . ASN A 1 189 ? 0.759 -6.228 24.576 1.00 95.56 189 ASN A C 1
ATOM 1494 O O . ASN A 1 189 ? 1.703 -5.448 24.508 1.00 95.56 189 ASN A O 1
ATOM 1498 N N . HIS A 1 190 ? -0.390 -6.041 23.932 1.00 94.00 190 HIS A N 1
ATOM 1499 C CA . HIS A 1 190 ? -0.627 -4.937 23.001 1.00 94.00 190 HIS A CA 1
ATOM 1500 C C . HIS A 1 190 ? -2.129 -4.638 22.884 1.00 94.00 190 HIS A C 1
ATOM 1502 O O . HIS A 1 190 ? -2.966 -5.406 23.371 1.00 94.00 190 HIS A O 1
ATOM 1508 N N . HIS A 1 191 ? -2.475 -3.535 22.231 1.00 88.94 191 HIS A N 1
ATOM 1509 C CA . HIS A 1 191 ? -3.829 -3.122 21.893 1.00 88.94 191 HIS A CA 1
ATOM 1510 C C . HIS A 1 191 ? -4.572 -4.207 21.082 1.00 88.94 191 HIS A C 1
ATOM 1512 O O . HIS A 1 191 ? -3.980 -4.833 20.193 1.00 88.94 191 HIS A O 1
ATOM 1518 N N . PRO A 1 192 ? -5.887 -4.424 21.303 1.00 84.06 192 PRO A N 1
ATOM 1519 C CA . PRO A 1 192 ? -6.667 -5.445 20.598 1.00 84.06 192 PRO A CA 1
ATOM 1520 C C . PRO A 1 192 ? -6.557 -5.403 19.066 1.00 84.06 192 PRO A C 1
ATOM 1522 O O . PRO A 1 192 ? -6.545 -6.451 18.421 1.00 84.06 192 PRO A O 1
ATOM 1525 N N . ARG A 1 193 ? -6.423 -4.209 18.473 1.00 84.31 193 ARG A N 1
ATOM 1526 C CA . ARG A 1 193 ? -6.245 -4.049 17.017 1.00 84.31 193 ARG A CA 1
ATOM 1527 C C . ARG A 1 193 ? -4.955 -4.711 16.511 1.00 84.31 193 ARG A C 1
ATOM 1529 O O . ARG A 1 193 ? -4.984 -5.431 15.512 1.00 84.31 193 ARG A O 1
ATOM 1536 N N . VAL A 1 194 ? -3.855 -4.545 17.248 1.00 91.38 194 VAL A N 1
ATOM 1537 C CA . VAL A 1 194 ? -2.560 -5.167 16.946 1.00 91.38 194 VAL A CA 1
ATOM 1538 C C . VAL A 1 194 ? -2.618 -6.661 17.219 1.00 91.38 194 VAL A C 1
ATOM 1540 O O . VAL A 1 194 ? -2.143 -7.444 16.402 1.00 91.38 194 VAL A O 1
ATOM 1543 N N . GLN A 1 195 ? -3.305 -7.086 18.284 1.00 91.94 195 GLN A N 1
ATOM 1544 C CA . GLN A 1 195 ? -3.526 -8.509 18.565 1.00 91.94 195 GLN A CA 1
ATOM 1545 C C . GLN A 1 195 ? -4.210 -9.237 17.401 1.00 91.94 195 GLN A C 1
ATOM 1547 O O . GLN A 1 195 ? -3.805 -10.343 17.042 1.00 91.94 195 GLN A O 1
ATOM 1552 N N . ILE A 1 196 ? -5.219 -8.613 16.783 1.00 88.56 196 ILE A N 1
ATOM 1553 C CA . ILE A 1 196 ? -5.903 -9.164 15.606 1.00 88.56 196 ILE A CA 1
ATOM 1554 C C . ILE A 1 196 ? -4.940 -9.264 14.417 1.00 88.56 196 ILE A C 1
ATOM 1556 O O . ILE A 1 196 ? -4.938 -10.280 13.720 1.00 88.56 196 ILE A O 1
ATOM 1560 N N . ARG A 1 197 ? -4.106 -8.244 14.176 1.00 92.81 197 ARG A N 1
ATOM 1561 C CA . ARG A 1 197 ? -3.104 -8.262 13.094 1.00 92.81 197 ARG A CA 1
ATOM 1562 C C . ARG A 1 197 ? -2.048 -9.348 13.314 1.00 92.81 197 ARG A C 1
ATOM 1564 O O . ARG A 1 197 ? -1.761 -10.099 12.386 1.00 92.81 197 ARG A O 1
ATOM 1571 N N . VAL A 1 198 ? -1.551 -9.498 14.542 1.00 95.88 198 VAL A N 1
ATOM 1572 C CA . VAL A 1 198 ? -0.630 -10.572 14.951 1.00 95.88 198 VAL A CA 1
ATOM 1573 C C . VAL A 1 198 ? -1.257 -11.946 14.717 1.00 95.88 198 VAL A C 1
ATOM 1575 O O . VAL A 1 198 ? -0.640 -12.817 14.103 1.00 95.88 198 VAL A O 1
ATOM 1578 N N . GLU A 1 199 ? -2.505 -12.146 15.145 1.00 94.50 199 GLU A N 1
ATOM 1579 C CA . GLU A 1 199 ? -3.218 -13.408 14.940 1.00 94.50 199 GLU A CA 1
ATOM 1580 C C . GLU A 1 199 ? -3.387 -13.719 13.445 1.00 94.50 199 GLU A C 1
ATOM 1582 O O . GLU A 1 199 ? -3.166 -14.852 13.008 1.00 94.50 199 GLU A O 1
ATOM 1587 N N . ARG A 1 200 ? -3.752 -12.712 12.641 1.00 94.56 200 ARG A N 1
ATOM 1588 C CA . ARG A 1 200 ? -3.878 -12.847 11.185 1.00 94.56 200 ARG A CA 1
ATOM 1589 C C . ARG A 1 200 ? -2.540 -13.145 10.520 1.00 94.56 200 ARG A C 1
ATOM 1591 O O . ARG A 1 200 ? -2.525 -14.001 9.642 1.00 94.56 200 ARG A O 1
ATOM 1598 N N . LEU A 1 201 ? -1.436 -12.539 10.964 1.00 96.50 201 LEU A N 1
ATOM 1599 C CA . LEU A 1 201 ? -0.091 -12.856 10.474 1.00 96.50 201 LEU A CA 1
ATOM 1600 C C . LEU A 1 201 ? 0.248 -14.326 10.723 1.00 96.50 201 LEU A C 1
ATOM 1602 O O . LEU A 1 201 ? 0.629 -15.041 9.799 1.00 96.50 201 LEU A O 1
ATOM 1606 N N . ILE A 1 202 ? 0.054 -14.805 11.954 1.00 96.25 202 ILE A N 1
ATOM 1607 C CA . ILE A 1 202 ? 0.344 -16.199 12.316 1.00 96.25 202 ILE A CA 1
ATOM 1608 C C . ILE A 1 202 ? -0.533 -17.161 11.507 1.00 96.25 202 ILE A C 1
ATOM 1610 O O . ILE A 1 202 ? -0.040 -18.181 11.016 1.00 96.25 202 ILE A O 1
ATOM 1614 N N . LYS A 1 203 ? -1.821 -16.841 11.328 1.00 95.38 203 LYS A N 1
ATOM 1615 C CA . LYS A 1 203 ? -2.730 -17.624 10.479 1.00 95.38 203 LYS A CA 1
ATOM 1616 C C . LYS A 1 203 ? -2.275 -17.627 9.021 1.00 95.38 203 LYS A C 1
ATOM 1618 O O . LYS A 1 203 ? -2.191 -18.705 8.443 1.00 95.38 203 LYS A O 1
ATOM 1623 N N . ALA A 1 204 ? -1.942 -16.471 8.450 1.00 96.00 204 ALA A N 1
ATOM 1624 C CA . ALA A 1 204 ? -1.470 -16.342 7.074 1.00 96.00 204 ALA A CA 1
ATOM 1625 C C . ALA A 1 204 ? -0.192 -17.161 6.841 1.00 96.00 204 ALA A C 1
ATOM 1627 O O . ALA A 1 204 ? -0.146 -17.985 5.932 1.00 96.00 204 ALA A O 1
ATOM 1628 N N . LEU A 1 205 ? 0.802 -17.039 7.725 1.00 95.88 205 LEU A N 1
ATOM 1629 C CA . LEU A 1 205 ? 2.029 -17.837 7.660 1.00 95.88 205 LEU A CA 1
ATOM 1630 C C . LEU A 1 205 ? 1.757 -19.339 7.815 1.00 95.88 205 LEU A C 1
ATOM 1632 O O . LEU A 1 205 ? 2.383 -20.153 7.142 1.00 95.88 205 LEU A O 1
ATOM 1636 N N . THR A 1 206 ? 0.801 -19.724 8.664 1.00 94.81 206 THR A N 1
ATOM 1637 C CA . THR A 1 206 ? 0.393 -21.129 8.812 1.00 94.81 206 THR A CA 1
ATOM 1638 C C . THR A 1 206 ? -0.263 -21.664 7.538 1.00 94.81 206 THR A C 1
ATOM 1640 O O . THR A 1 206 ? 0.000 -22.805 7.162 1.00 94.81 206 THR A O 1
ATOM 1643 N N . VAL A 1 207 ? -1.084 -20.853 6.860 1.00 95.50 207 VAL A N 1
ATOM 1644 C CA . VAL A 1 207 ? -1.687 -21.211 5.568 1.00 95.50 207 VAL A CA 1
ATOM 1645 C C . VAL A 1 207 ? -0.592 -21.453 4.534 1.00 95.50 207 VAL A C 1
ATOM 1647 O O . VAL A 1 207 ? -0.556 -22.547 3.974 1.00 95.50 207 VAL A O 1
ATOM 1650 N N . VAL A 1 208 ? 0.350 -20.518 4.367 1.00 95.69 208 VAL A N 1
ATOM 1651 C CA . VAL A 1 208 ? 1.471 -20.671 3.419 1.00 95.69 208 VAL A CA 1
ATOM 1652 C C . VAL A 1 208 ? 2.355 -21.869 3.764 1.00 95.69 208 VAL A C 1
ATOM 1654 O O . VAL A 1 208 ? 2.840 -22.571 2.881 1.00 95.69 208 VAL A O 1
ATOM 1657 N N . GLU A 1 209 ? 2.553 -22.160 5.048 1.00 94.50 209 GLU A N 1
ATOM 1658 C CA . GLU A 1 209 ? 3.338 -23.324 5.451 1.00 94.50 209 GLU A CA 1
ATOM 1659 C C . GLU A 1 209 ? 2.624 -24.647 5.129 1.00 94.50 209 GLU A C 1
ATOM 1661 O O . GLU A 1 209 ? 3.279 -25.624 4.750 1.00 94.50 209 GLU A O 1
ATOM 1666 N N . SER A 1 210 ? 1.290 -24.665 5.242 1.00 93.81 210 SER A N 1
ATOM 1667 C CA . SER A 1 210 ? 0.447 -25.826 4.936 1.00 93.81 210 SER A CA 1
ATOM 1668 C C . SER A 1 210 ? 0.211 -26.046 3.439 1.00 93.81 210 SER A C 1
ATOM 1670 O O . SER A 1 210 ? 0.165 -27.197 3.002 1.00 93.81 210 SER A O 1
ATOM 1672 N N . ASP A 1 211 ? 0.120 -24.967 2.661 1.00 96.38 211 ASP A N 1
ATOM 1673 C CA . ASP A 1 211 ? 0.022 -24.972 1.202 1.00 96.38 211 ASP A CA 1
ATOM 1674 C C . ASP A 1 211 ? 1.083 -24.041 0.591 1.00 96.38 211 ASP A C 1
ATOM 1676 O O . ASP A 1 211 ? 0.799 -22.895 0.233 1.00 96.38 211 ASP A O 1
ATOM 1680 N N . PRO A 1 212 ? 2.331 -24.529 0.451 1.00 92.94 212 PRO A N 1
ATOM 1681 C CA . PRO A 1 212 ? 3.425 -23.731 -0.091 1.00 92.94 212 PRO A CA 1
ATOM 1682 C C . PRO A 1 212 ? 3.225 -23.277 -1.538 1.00 92.94 212 PRO A C 1
ATOM 1684 O O . PRO A 1 212 ? 3.946 -22.398 -1.992 1.00 92.94 212 PRO A O 1
ATOM 1687 N N . TRP A 1 213 ? 2.304 -23.893 -2.284 1.00 95.62 213 TRP A N 1
ATOM 1688 C CA . TRP A 1 213 ? 2.096 -23.608 -3.705 1.00 95.62 213 TRP A CA 1
ATOM 1689 C C . TRP A 1 213 ? 1.048 -22.526 -3.957 1.00 95.62 213 TRP A C 1
ATOM 1691 O O . TRP A 1 213 ? 0.837 -22.145 -5.111 1.00 95.62 213 TRP A O 1
ATOM 1701 N N . GLN A 1 214 ? 0.402 -22.010 -2.910 1.00 94.81 214 GLN A N 1
ATOM 1702 C CA . GLN A 1 214 ? -0.397 -20.801 -3.027 1.00 94.81 214 GLN A CA 1
ATOM 1703 C C . GLN A 1 214 ? 0.486 -19.668 -3.557 1.00 94.81 214 GLN A C 1
ATOM 1705 O O . GLN A 1 214 ? 1.587 -19.465 -3.071 1.00 94.81 214 GLN A O 1
ATOM 1710 N N . THR A 1 215 ? 0.007 -18.920 -4.548 1.00 94.81 215 THR A N 1
ATOM 1711 C CA . THR A 1 215 ? 0.755 -17.806 -5.159 1.00 94.81 215 THR A CA 1
ATOM 1712 C C . THR A 1 215 ? 0.172 -16.438 -4.817 1.00 94.81 215 THR A C 1
ATOM 1714 O O . THR A 1 215 ? 0.849 -15.424 -4.965 1.00 94.81 215 THR A O 1
ATOM 1717 N N . GLN A 1 216 ? -1.077 -16.407 -4.354 1.00 96.00 216 GLN A N 1
ATOM 1718 C CA . GLN A 1 216 ? -1.800 -15.179 -4.042 1.00 96.00 216 GLN A CA 1
ATOM 1719 C C . GLN A 1 216 ? -1.364 -14.613 -2.682 1.00 96.00 216 GLN A C 1
ATOM 1721 O O . GLN A 1 216 ? -1.294 -15.392 -1.719 1.00 96.00 216 GLN A O 1
ATOM 1726 N N . PRO A 1 217 ? -1.106 -13.294 -2.580 1.00 96.75 217 PRO A N 1
ATOM 1727 C CA . PRO A 1 217 ? -0.787 -12.650 -1.311 1.00 96.75 217 PRO A CA 1
ATOM 1728 C C . PRO A 1 217 ? -1.940 -12.766 -0.308 1.00 96.75 217 PRO A C 1
ATOM 1730 O O . PRO A 1 217 ? -3.117 -12.759 -0.672 1.00 96.75 217 PRO A O 1
ATOM 1733 N N . ILE A 1 218 ? -1.598 -12.863 0.977 1.00 96.00 218 ILE A N 1
ATOM 1734 C CA . ILE A 1 218 ? -2.558 -12.884 2.086 1.00 96.00 218 ILE A CA 1
ATOM 1735 C C . ILE A 1 218 ? -2.412 -11.582 2.875 1.00 96.00 218 ILE A C 1
ATOM 1737 O O . ILE A 1 218 ? -1.488 -11.436 3.677 1.00 96.00 218 ILE A O 1
ATOM 1741 N N . TYR A 1 219 ? -3.326 -10.640 2.655 1.00 93.75 219 TYR A N 1
ATOM 1742 C CA . TYR A 1 219 ? -3.362 -9.359 3.365 1.00 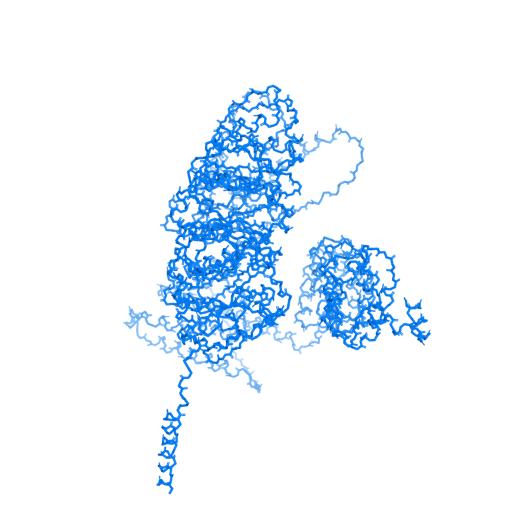93.75 219 TYR A CA 1
ATOM 1743 C C . TYR A 1 219 ? -3.827 -9.538 4.817 1.00 93.75 219 TYR A C 1
ATOM 1745 O O . TYR A 1 219 ? -4.764 -10.290 5.101 1.00 93.75 219 TYR A O 1
ATOM 1753 N N . LEU A 1 220 ? -3.157 -8.859 5.754 1.00 92.12 220 LEU A N 1
ATOM 1754 C CA . LEU A 1 220 ? -3.473 -8.939 7.186 1.00 92.12 220 LEU A CA 1
ATOM 1755 C C . LEU A 1 220 ? -4.606 -7.995 7.583 1.00 92.12 220 LEU A C 1
ATOM 1757 O O . LEU A 1 220 ? -5.400 -8.276 8.487 1.00 92.12 220 LEU A O 1
ATOM 1761 N N . THR A 1 221 ? -4.704 -6.860 6.913 1.00 84.88 221 THR A N 1
ATOM 1762 C CA . THR A 1 221 ? -5.852 -5.965 6.995 1.00 84.88 221 THR A CA 1
ATOM 1763 C C . THR A 1 221 ? -6.946 -6.481 6.063 1.00 84.88 221 THR A C 1
ATOM 1765 O O . THR A 1 221 ? -6.654 -7.115 5.050 1.00 84.88 221 THR A O 1
ATOM 1768 N N . LYS A 1 222 ? -8.227 -6.247 6.402 1.00 74.00 222 LYS A N 1
ATOM 1769 C CA . LYS A 1 222 ? -9.254 -6.331 5.353 1.00 74.00 222 LYS A CA 1
ATOM 1770 C C . LYS A 1 222 ? -8.810 -5.298 4.328 1.00 74.00 222 LYS A C 1
ATOM 1772 O O . LYS A 1 222 ? -8.608 -4.151 4.717 1.00 74.00 222 LYS A O 1
ATOM 1777 N N . GLN A 1 223 ? -8.508 -5.768 3.123 1.00 60.53 223 GLN A N 1
ATOM 1778 C CA . GLN A 1 223 ? -7.983 -4.949 2.042 1.00 60.53 223 GLN A CA 1
ATOM 1779 C C . GLN A 1 223 ? -8.816 -3.670 1.983 1.00 60.53 223 GLN A C 1
ATOM 1781 O O . GLN A 1 223 ? -10.038 -3.773 1.854 1.00 60.53 223 GLN A O 1
ATOM 1786 N N . ARG A 1 224 ? -8.179 -2.496 2.079 1.00 67.69 224 ARG A N 1
ATOM 1787 C CA . ARG A 1 224 ? -8.828 -1.207 1.794 1.00 67.69 224 ARG A CA 1
ATOM 1788 C C . ARG A 1 224 ? -9.021 -1.075 0.279 1.00 67.69 224 ARG A C 1
ATOM 1790 O O . ARG A 1 224 ? -8.623 -0.113 -0.360 1.00 67.69 224 ARG A O 1
ATOM 1797 N N . VAL A 1 225 ? -9.554 -2.123 -0.336 1.00 68.19 225 VAL A N 1
ATOM 1798 C CA . VAL A 1 225 ? -9.831 -2.163 -1.758 1.00 68.19 225 VAL A CA 1
ATOM 1799 C C . VAL A 1 225 ? -11.219 -1.602 -1.920 1.00 68.19 225 VAL A C 1
ATOM 1801 O O . VAL A 1 225 ? -12.165 -2.095 -1.304 1.00 68.19 225 VAL A O 1
ATOM 1804 N N . ALA A 1 226 ? -11.317 -0.582 -2.770 1.00 77.56 226 ALA A N 1
ATOM 1805 C CA . ALA A 1 226 ? -12.593 -0.059 -3.212 1.00 77.56 226 ALA A CA 1
ATOM 1806 C C . ALA A 1 226 ? -13.496 -1.231 -3.587 1.00 77.56 226 ALA A C 1
ATOM 1808 O O . ALA A 1 226 ? -13.096 -2.107 -4.365 1.00 77.56 226 ALA A O 1
ATOM 1809 N N . SER A 1 227 ? -14.696 -1.267 -3.022 1.00 83.81 227 SER A N 1
ATOM 1810 C CA . SER A 1 227 ? -15.642 -2.312 -3.368 1.00 83.81 227 SER A CA 1
ATOM 1811 C C . SER A 1 227 ? -15.883 -2.341 -4.882 1.00 83.81 227 SER A C 1
ATOM 1813 O O . SER A 1 227 ? -15.714 -1.324 -5.559 1.00 83.81 227 SER A O 1
ATOM 1815 N N . PRO A 1 228 ? -16.332 -3.470 -5.454 1.00 85.25 228 PRO A N 1
ATOM 1816 C CA . PRO A 1 228 ? -16.659 -3.518 -6.876 1.00 85.25 228 PRO A CA 1
ATOM 1817 C C . PRO A 1 228 ? -17.670 -2.441 -7.299 1.00 85.25 228 PRO A C 1
ATOM 1819 O O . PRO A 1 228 ? -17.633 -1.994 -8.439 1.00 85.25 228 PRO A O 1
ATOM 1822 N N . ALA A 1 229 ? -18.556 -2.017 -6.387 1.00 87.50 229 ALA A N 1
ATOM 1823 C CA . ALA A 1 229 ? -19.502 -0.934 -6.633 1.00 87.50 229 ALA A CA 1
ATOM 1824 C C . ALA A 1 229 ? -18.797 0.430 -6.668 1.00 87.50 229 ALA A C 1
ATOM 1826 O O . ALA A 1 229 ? -18.968 1.163 -7.638 1.00 87.50 229 ALA A O 1
ATOM 1827 N N . LEU A 1 230 ? -17.952 0.729 -5.674 1.00 89.44 230 LEU A N 1
ATOM 1828 C CA . LEU A 1 230 ? -17.162 1.960 -5.637 1.00 89.44 230 LEU A CA 1
ATOM 1829 C C . LEU A 1 230 ? -16.223 2.058 -6.848 1.00 89.44 230 LEU A C 1
ATOM 1831 O O . LEU A 1 230 ? -16.165 3.098 -7.492 1.00 89.44 230 LEU A O 1
ATOM 1835 N N . GLN A 1 231 ? -15.549 0.965 -7.218 1.00 88.19 231 GLN A N 1
ATOM 1836 C CA . GLN A 1 231 ? -14.698 0.908 -8.411 1.00 88.19 231 GLN A CA 1
ATOM 1837 C C . GLN A 1 231 ? -15.470 1.192 -9.699 1.00 88.19 231 GLN A C 1
ATOM 1839 O O . GLN A 1 231 ? -14.938 1.830 -10.603 1.00 88.19 231 GLN A O 1
ATOM 1844 N N . GLU A 1 232 ? -16.702 0.697 -9.820 1.00 89.06 232 GLU A N 1
ATOM 1845 C CA . GLU A 1 232 ? -17.518 0.952 -11.005 1.00 89.06 232 GLU A CA 1
ATOM 1846 C C . GLU A 1 232 ? -18.003 2.407 -11.051 1.00 89.06 232 GLU A C 1
ATOM 1848 O O . GLU A 1 232 ? -17.992 3.013 -12.121 1.00 89.06 232 GLU A O 1
ATOM 1853 N N . SER A 1 233 ? -18.352 2.999 -9.903 1.00 90.81 233 SER A N 1
ATOM 1854 C CA . SER A 1 233 ? -18.667 4.430 -9.811 1.00 90.81 233 SER A CA 1
ATOM 1855 C C . SER A 1 233 ? -17.455 5.307 -10.141 1.00 90.81 233 SER A C 1
ATOM 1857 O O . SER A 1 233 ? -17.579 6.263 -10.901 1.00 90.81 233 SER A O 1
ATOM 1859 N N . LEU A 1 234 ? -16.264 4.939 -9.662 1.00 90.12 234 LEU A N 1
ATOM 1860 C CA . LEU A 1 234 ? -15.007 5.642 -9.941 1.00 90.12 234 LEU A CA 1
ATOM 1861 C C . LEU A 1 234 ? -14.605 5.602 -11.428 1.00 90.12 234 LEU A C 1
ATOM 1863 O O . LEU A 1 234 ? -13.957 6.522 -11.923 1.00 90.12 234 LEU A O 1
ATOM 1867 N N . LYS A 1 235 ? -15.038 4.582 -12.178 1.00 89.19 235 LYS A N 1
ATOM 1868 C CA . LYS A 1 235 ? -14.805 4.477 -13.630 1.00 89.19 235 LYS A CA 1
ATOM 1869 C C . LYS A 1 235 ? -15.736 5.342 -14.480 1.00 89.19 235 LYS A C 1
ATOM 1871 O O . LYS A 1 235 ? -15.543 5.410 -15.694 1.00 89.19 235 LYS A O 1
ATOM 1876 N N . GLN A 1 236 ? -16.761 5.963 -13.899 1.00 89.81 236 GLN A N 1
ATOM 1877 C CA . GLN A 1 236 ? -17.693 6.792 -14.663 1.00 89.81 236 GLN A CA 1
ATOM 1878 C C . GLN A 1 236 ? -16.988 8.041 -15.207 1.00 89.81 236 GLN A C 1
ATOM 1880 O O . GLN A 1 236 ? -16.188 8.664 -14.520 1.00 89.81 236 GLN A O 1
ATOM 1885 N N . THR A 1 237 ? -17.282 8.415 -16.453 1.00 86.31 237 THR A N 1
ATOM 1886 C CA . THR A 1 237 ? -16.705 9.600 -17.112 1.00 86.31 237 THR A CA 1
ATOM 1887 C C . THR A 1 237 ? -17.234 10.893 -16.497 1.00 86.31 237 THR A C 1
ATOM 1889 O O . THR A 1 237 ? -18.455 11.045 -16.371 1.00 86.31 237 THR A O 1
ATOM 1892 N N . VAL A 1 238 ? -16.346 11.850 -16.209 1.00 82.38 238 VAL A N 1
ATOM 1893 C CA . VAL A 1 238 ? -16.712 13.135 -15.597 1.00 82.38 238 VAL A CA 1
ATOM 1894 C C . VAL A 1 238 ? -16.997 14.177 -16.665 1.00 82.38 238 VAL A C 1
ATOM 1896 O O . VAL A 1 238 ? -16.122 14.549 -17.440 1.00 82.38 238 VAL A O 1
ATOM 1899 N N . ALA A 1 239 ? -18.244 14.651 -16.729 1.00 74.31 239 ALA A N 1
ATOM 1900 C CA . ALA A 1 239 ? -18.670 15.541 -17.809 1.00 74.31 239 ALA A CA 1
ATOM 1901 C C . ALA A 1 239 ? -18.211 16.998 -17.621 1.00 74.31 239 ALA A C 1
ATOM 1903 O O . ALA A 1 239 ? -17.962 17.671 -18.619 1.00 74.31 239 ALA A O 1
ATOM 1904 N N . TYR A 1 240 ? -18.149 17.492 -16.377 1.00 69.44 240 TYR A N 1
ATOM 1905 C CA . TYR A 1 240 ? -17.754 18.866 -16.046 1.00 69.44 240 TYR A CA 1
ATOM 1906 C C . TYR A 1 240 ? -17.687 19.067 -14.522 1.00 69.44 240 TYR A C 1
ATOM 1908 O O . TYR A 1 240 ? -18.595 18.609 -13.829 1.00 69.44 240 TYR A O 1
ATOM 1916 N N . LEU A 1 241 ? -16.681 19.792 -14.026 1.00 67.69 241 LEU A N 1
ATOM 1917 C CA . LEU A 1 241 ? -16.626 20.348 -12.667 1.00 67.69 241 LEU A CA 1
ATOM 1918 C C . LEU A 1 241 ? -16.658 21.882 -12.783 1.00 67.69 241 LEU A C 1
ATOM 1920 O O . LEU A 1 241 ? -15.933 22.442 -13.602 1.00 67.69 241 LEU A O 1
ATOM 1924 N N . GLN A 1 242 ? -17.528 22.559 -12.025 1.00 70.25 242 GLN A N 1
ATOM 1925 C CA . GLN A 1 242 ? -17.641 24.026 -12.075 1.00 70.25 242 GLN A CA 1
ATOM 1926 C C . GLN A 1 242 ? -16.440 24.693 -11.378 1.00 70.25 242 GLN A C 1
ATOM 1928 O O . GLN A 1 242 ? -15.979 24.201 -10.353 1.00 70.25 242 GLN A O 1
ATOM 1933 N N . GLN A 1 243 ? -15.963 25.825 -11.909 1.00 74.69 243 GLN A N 1
ATOM 1934 C CA . GLN A 1 243 ? -14.822 26.590 -11.378 1.00 74.69 243 GLN A CA 1
ATOM 1935 C C . GLN A 1 243 ? -15.151 28.070 -11.122 1.00 74.69 243 GLN A C 1
ATOM 1937 O O . GLN A 1 243 ? -15.973 28.643 -11.851 1.00 74.69 243 GLN A O 1
ATOM 1942 N N . PRO A 1 244 ? -14.406 28.733 -10.210 1.00 76.38 244 PRO A N 1
ATOM 1943 C CA . PRO A 1 244 ? -13.684 28.150 -9.068 1.00 76.38 244 PRO A CA 1
ATOM 1944 C C . PRO A 1 244 ? -14.674 27.729 -7.968 1.00 76.38 244 PRO A C 1
ATOM 1946 O O . PRO A 1 244 ? -15.737 28.341 -7.825 1.00 76.38 244 PRO A O 1
ATOM 1949 N N . ALA A 1 245 ? -14.342 26.684 -7.209 1.00 86.12 245 ALA A N 1
ATOM 1950 C CA . ALA A 1 245 ? -15.176 26.169 -6.125 1.00 86.12 245 ALA A CA 1
ATOM 1951 C C . ALA A 1 245 ? -14.307 25.710 -4.945 1.00 86.12 245 ALA A C 1
ATOM 1953 O O . ALA A 1 245 ? -13.195 25.219 -5.142 1.00 86.12 245 ALA A O 1
ATOM 1954 N N . SER A 1 246 ? -14.821 25.855 -3.721 1.00 93.06 246 SER A N 1
ATOM 1955 C CA . SER A 1 246 ? -14.133 25.369 -2.522 1.00 93.06 246 SER A CA 1
ATOM 1956 C C . SER A 1 246 ? -13.985 23.845 -2.542 1.00 93.06 246 SER A C 1
ATOM 1958 O O . SER A 1 246 ? -14.835 23.161 -3.126 1.00 93.06 246 SER A O 1
ATOM 1960 N N . LEU A 1 247 ? -12.969 23.295 -1.862 1.00 91.88 247 LEU A N 1
ATOM 1961 C CA . LEU A 1 247 ? -12.786 21.839 -1.712 1.00 91.88 247 LEU A CA 1
ATOM 1962 C C . LEU A 1 247 ? -14.086 21.143 -1.285 1.00 91.88 247 LEU A C 1
ATOM 1964 O O . LEU A 1 247 ? -14.475 20.126 -1.858 1.00 91.88 247 LEU A O 1
ATOM 1968 N N . GLU A 1 248 ? -14.794 21.718 -0.313 1.00 91.62 248 GLU A N 1
ATOM 1969 C CA . GLU A 1 248 ? -16.074 21.189 0.158 1.00 91.62 248 GLU A CA 1
ATOM 1970 C C . GLU A 1 248 ? -17.149 21.173 -0.940 1.00 91.62 248 GLU A C 1
ATOM 1972 O O . GLU A 1 248 ? -17.869 20.183 -1.088 1.00 91.62 248 GLU A O 1
ATOM 1977 N N . THR A 1 249 ? -17.238 22.234 -1.746 1.00 92.25 249 THR A N 1
ATOM 1978 C CA . THR A 1 249 ? -18.190 22.308 -2.864 1.00 92.25 249 THR A CA 1
ATOM 1979 C C . THR A 1 249 ? -17.852 21.268 -3.927 1.00 92.25 249 THR A C 1
ATOM 1981 O O . THR A 1 249 ? -18.735 20.523 -4.342 1.00 92.25 249 THR A O 1
ATOM 1984 N N . VAL A 1 250 ? -16.575 21.147 -4.305 1.00 90.56 250 VAL A N 1
ATOM 1985 C CA . VAL A 1 250 ? -16.117 20.168 -5.301 1.00 90.56 250 VAL A CA 1
ATOM 1986 C C . VAL A 1 250 ? -16.405 18.740 -4.835 1.00 90.56 250 VAL A C 1
ATOM 1988 O O . VAL A 1 250 ? -16.945 17.936 -5.593 1.00 90.56 250 VAL A O 1
ATOM 1991 N N . VAL A 1 251 ? -16.114 18.420 -3.573 1.00 90.94 251 VAL A N 1
ATOM 1992 C CA . VAL A 1 251 ? -16.395 17.096 -3.001 1.00 90.94 251 VAL A CA 1
ATOM 1993 C C . VAL A 1 251 ? -17.895 16.813 -2.936 1.00 90.94 251 VAL A C 1
ATOM 1995 O O . VAL A 1 251 ? -18.316 15.695 -3.237 1.00 90.94 251 VAL A O 1
ATOM 1998 N N . ASN A 1 252 ? -18.720 17.798 -2.580 1.00 90.25 252 ASN A N 1
ATOM 1999 C CA . ASN A 1 252 ? -20.175 17.644 -2.561 1.00 90.25 252 ASN A CA 1
ATOM 2000 C C . ASN A 1 252 ? -20.755 17.469 -3.974 1.00 90.25 252 ASN A C 1
ATOM 2002 O O . ASN A 1 252 ? -21.640 16.631 -4.174 1.00 90.25 252 ASN A O 1
ATOM 2006 N N . ASP A 1 253 ? -20.225 18.191 -4.960 1.00 89.69 253 ASP A N 1
ATOM 2007 C CA . ASP A 1 253 ? -20.592 18.042 -6.366 1.00 89.69 253 ASP A CA 1
ATOM 2008 C C . ASP A 1 253 ? -20.235 16.639 -6.866 1.00 89.69 253 ASP A C 1
ATOM 2010 O O . ASP A 1 253 ? -21.106 15.941 -7.383 1.00 89.69 253 ASP A O 1
ATOM 2014 N N . LEU A 1 254 ? -19.010 16.166 -6.608 1.00 88.81 254 LEU A N 1
ATOM 2015 C CA . LEU A 1 254 ? -18.570 14.805 -6.932 1.00 88.81 254 LEU A CA 1
ATOM 2016 C C . LEU A 1 254 ? -19.439 13.739 -6.245 1.00 88.81 254 LEU A C 1
ATOM 2018 O O . LEU A 1 254 ? -19.892 12.792 -6.893 1.00 88.81 254 LEU A O 1
ATOM 2022 N N . ARG A 1 255 ? -19.728 13.915 -4.949 1.00 90.56 255 ARG A N 1
ATOM 2023 C CA . ARG A 1 255 ? -20.599 13.017 -4.176 1.00 90.56 255 ARG A CA 1
ATOM 2024 C C . ARG A 1 255 ? -21.989 12.932 -4.812 1.00 90.56 255 ARG A C 1
ATOM 2026 O O . ARG A 1 255 ? -22.507 11.835 -4.999 1.00 90.56 255 ARG A O 1
ATOM 2033 N N . SER A 1 256 ? -22.582 14.073 -5.168 1.00 90.00 256 SER A N 1
ATOM 2034 C CA . SER A 1 256 ? -23.937 14.141 -5.731 1.00 90.00 256 SER A CA 1
ATOM 2035 C C . SER A 1 256 ? -24.025 13.662 -7.183 1.00 90.00 256 SER A C 1
ATOM 2037 O O . SER A 1 256 ? -25.028 13.064 -7.574 1.00 90.00 256 SER A O 1
ATOM 2039 N N . GLN A 1 257 ? -22.986 13.907 -7.982 1.00 89.19 257 GLN A N 1
ATOM 2040 C CA . GLN A 1 257 ? -22.975 13.607 -9.409 1.00 89.19 257 GLN A CA 1
ATOM 2041 C C . GLN A 1 257 ? -22.723 12.123 -9.693 1.00 89.19 257 GLN A C 1
ATOM 2043 O O . GLN A 1 257 ? -23.340 11.581 -10.611 1.00 89.19 257 GLN A O 1
ATOM 2048 N N . TYR A 1 258 ? -21.846 11.477 -8.918 1.00 88.19 258 TYR A N 1
ATOM 2049 C CA . TYR A 1 258 ? -21.415 10.092 -9.162 1.00 88.19 258 TYR A CA 1
ATOM 2050 C C . TYR A 1 258 ? -21.962 9.085 -8.150 1.00 88.19 258 TYR A C 1
ATOM 2052 O O . TYR A 1 258 ? -21.674 7.895 -8.272 1.00 88.19 258 TYR A O 1
ATOM 2060 N N . ASP A 1 259 ? -22.738 9.542 -7.160 1.00 89.19 259 ASP A N 1
ATOM 2061 C CA . ASP A 1 259 ? -23.224 8.706 -6.054 1.00 89.19 259 ASP A CA 1
ATOM 2062 C C . ASP A 1 259 ? -22.062 7.971 -5.353 1.00 89.19 259 ASP A C 1
ATOM 2064 O O . ASP A 1 259 ? -22.159 6.804 -4.976 1.00 89.19 259 ASP A O 1
ATOM 2068 N N . ILE A 1 260 ? -20.912 8.653 -5.243 1.00 90.88 260 ILE A N 1
ATOM 2069 C CA . ILE A 1 260 ? -19.718 8.145 -4.565 1.00 90.88 260 ILE A CA 1
ATOM 2070 C C . ILE A 1 260 ? -19.750 8.659 -3.128 1.00 90.88 260 ILE A C 1
ATOM 2072 O O . ILE A 1 260 ? -19.719 9.873 -2.917 1.00 90.88 260 ILE A O 1
ATOM 2076 N N . PRO A 1 261 ? -19.773 7.776 -2.121 1.00 90.81 261 PRO A N 1
ATOM 2077 C CA . PRO A 1 261 ? -19.608 8.166 -0.731 1.00 90.81 261 PRO A CA 1
ATOM 2078 C C . PRO A 1 261 ? -18.204 8.740 -0.506 1.00 90.81 261 PRO A C 1
ATOM 2080 O O . PRO A 1 261 ? -17.248 7.990 -0.374 1.00 90.81 261 PRO A O 1
ATOM 2083 N N . ILE A 1 262 ? -18.050 10.064 -0.506 1.00 93.06 262 ILE A N 1
ATOM 2084 C CA . ILE A 1 262 ? -16.761 10.719 -0.229 1.00 93.06 262 ILE A CA 1
ATOM 2085 C C . ILE A 1 262 ? -16.776 11.275 1.195 1.00 93.06 262 ILE A C 1
ATOM 2087 O O . ILE A 1 262 ? -17.755 11.912 1.576 1.00 93.06 262 ILE A O 1
ATOM 2091 N N . VAL A 1 263 ? -15.714 11.081 1.973 1.00 92.94 263 VAL A N 1
ATOM 2092 C CA . VAL A 1 263 ? -15.497 11.688 3.300 1.00 92.94 263 VAL A CA 1
ATOM 2093 C C . VAL A 1 263 ? -14.187 12.463 3.260 1.00 92.94 263 VAL A C 1
ATOM 2095 O O . VAL A 1 263 ? -13.232 11.994 2.659 1.00 92.94 263 VAL A O 1
ATOM 2098 N N . ILE A 1 264 ? -14.139 13.643 3.877 1.00 93.94 264 ILE A N 1
ATOM 2099 C CA . ILE A 1 264 ? -12.900 14.416 4.019 1.00 93.94 264 ILE A CA 1
ATOM 2100 C C . ILE A 1 264 ? -12.382 14.215 5.439 1.00 93.94 264 ILE A C 1
ATOM 2102 O O . ILE A 1 264 ? -13.105 14.482 6.402 1.00 93.94 264 ILE A O 1
ATOM 2106 N N . ASP A 1 265 ? -11.144 13.758 5.560 1.00 93.38 265 ASP A N 1
ATOM 2107 C CA . ASP A 1 265 ? -10.425 13.650 6.818 1.00 93.38 265 ASP A CA 1
ATOM 2108 C C . ASP A 1 265 ? -9.925 15.031 7.247 1.00 93.38 265 ASP A C 1
ATOM 2110 O O . ASP A 1 265 ? -8.828 15.471 6.889 1.00 93.38 265 ASP A O 1
ATOM 2114 N N . ARG A 1 266 ? -10.758 15.728 8.025 1.00 92.75 266 ARG A N 1
ATOM 2115 C CA . ARG A 1 266 ? -10.482 17.096 8.479 1.00 92.75 266 ARG A CA 1
ATOM 2116 C C . ARG A 1 266 ? -9.258 17.179 9.390 1.00 92.75 266 ARG A C 1
ATOM 2118 O O . ARG A 1 266 ? -8.683 18.256 9.500 1.00 92.75 266 ARG A O 1
ATOM 2125 N N . ASN A 1 267 ? -8.847 16.068 10.006 1.00 88.31 267 ASN A N 1
ATOM 2126 C CA . ASN A 1 267 ? -7.660 16.025 10.863 1.00 88.31 267 ASN A CA 1
ATOM 2127 C C . ASN A 1 267 ? -6.357 16.132 10.078 1.00 88.31 267 ASN A C 1
ATOM 2129 O O . ASN A 1 267 ? -5.384 16.662 10.606 1.00 88.31 267 ASN A O 1
ATOM 2133 N N . SER A 1 268 ? -6.354 15.632 8.844 1.00 90.75 268 SER A N 1
ATOM 2134 C CA . SER A 1 268 ? -5.173 15.604 7.978 1.00 90.75 268 SER A CA 1
ATOM 2135 C C . SER A 1 268 ? -5.013 16.871 7.128 1.00 90.75 268 SER A C 1
ATOM 2137 O O . SER A 1 268 ? -3.908 17.201 6.710 1.00 90.75 268 SER A O 1
ATOM 2139 N N . LEU A 1 269 ? -6.092 17.630 6.885 1.00 92.56 269 LEU A N 1
ATOM 2140 C CA . LEU A 1 269 ? -6.040 18.839 6.048 1.00 92.56 269 LEU A CA 1
ATOM 2141 C C . LEU A 1 269 ? -4.989 19.875 6.504 1.00 92.56 269 LEU A C 1
ATOM 2143 O O . LEU A 1 269 ? -4.292 20.411 5.637 1.00 92.56 269 LEU A O 1
ATOM 2147 N N . PRO A 1 270 ? -4.806 20.147 7.818 1.00 91.69 270 PRO A N 1
ATOM 2148 C CA . PRO A 1 270 ? -3.769 21.065 8.284 1.00 91.69 270 PRO A CA 1
ATOM 2149 C C . PRO A 1 270 ? -2.348 20.616 7.933 1.00 91.69 270 PRO A C 1
ATOM 2151 O O . PRO A 1 270 ? -1.501 21.476 7.696 1.00 91.69 270 PRO A O 1
ATOM 2154 N N . ASP A 1 271 ? -2.100 19.304 7.870 1.00 89.75 271 ASP A N 1
ATOM 2155 C CA . ASP A 1 271 ? -0.790 18.734 7.536 1.00 89.75 271 ASP A CA 1
ATOM 2156 C C . ASP A 1 271 ? -0.465 18.972 6.047 1.00 89.75 271 ASP A C 1
ATOM 2158 O O . ASP A 1 271 ? 0.664 19.307 5.698 1.00 89.75 271 ASP A O 1
ATOM 2162 N N . ALA A 1 272 ? -1.485 18.966 5.178 1.00 91.31 272 ALA A N 1
ATOM 2163 C CA . ALA A 1 272 ? -1.365 19.402 3.782 1.00 91.31 272 ALA A CA 1
ATOM 2164 C C . ALA A 1 272 ? -1.354 20.938 3.604 1.00 91.31 272 ALA A C 1
ATOM 2166 O O . ALA A 1 272 ? -1.105 21.437 2.507 1.00 91.31 272 ALA A O 1
ATOM 2167 N N . GLY A 1 273 ? -1.631 21.707 4.663 1.00 94.00 273 GLY A N 1
ATOM 2168 C CA . GLY A 1 273 ? -1.750 23.165 4.600 1.00 94.00 273 GLY A CA 1
ATOM 2169 C C . GLY A 1 273 ? -2.996 23.662 3.858 1.00 94.00 273 GLY A C 1
ATOM 2170 O O . GLY A 1 273 ? -2.966 24.775 3.335 1.00 94.00 273 GLY A O 1
ATOM 2171 N N . VAL A 1 274 ? -4.061 22.854 3.816 1.00 94.12 274 VAL A N 1
ATOM 2172 C CA . VAL A 1 274 ? -5.309 23.120 3.080 1.00 94.12 274 VAL A CA 1
ATOM 2173 C C . VAL A 1 274 ? -6.464 23.342 4.057 1.00 94.12 274 VAL A C 1
ATOM 2175 O O . VAL A 1 274 ? -6.558 22.684 5.092 1.00 94.12 274 VAL A O 1
ATOM 2178 N N . GLN A 1 275 ? -7.372 24.253 3.728 1.00 93.81 275 GLN A N 1
ATOM 2179 C CA . GLN A 1 275 ? -8.644 24.481 4.412 1.00 93.81 275 GLN A CA 1
ATOM 2180 C C . GLN A 1 275 ? -9.820 24.065 3.517 1.00 93.81 275 GLN A C 1
ATOM 2182 O O . GLN A 1 275 ? -9.710 23.980 2.297 1.00 93.81 275 GLN A O 1
ATOM 2187 N N . LEU A 1 276 ? -10.978 23.771 4.115 1.00 92.38 276 LEU A N 1
ATOM 2188 C CA . LEU A 1 276 ? -12.167 23.331 3.363 1.00 92.38 276 LEU A CA 1
ATOM 2189 C C . LEU A 1 276 ? -12.737 24.416 2.439 1.00 92.38 276 LEU A C 1
ATOM 2191 O O . LEU A 1 276 ? -13.387 24.096 1.441 1.00 92.38 276 LEU A O 1
ATOM 2195 N N . ASP A 1 277 ? -12.521 25.678 2.804 1.00 93.50 277 ASP A N 1
ATOM 2196 C CA . ASP A 1 277 ? -12.926 26.874 2.075 1.00 93.50 277 ASP A CA 1
ATOM 2197 C C . ASP A 1 277 ? -11.867 27.370 1.086 1.00 93.50 277 ASP A C 1
ATOM 2199 O O . ASP A 1 277 ? -12.143 28.323 0.358 1.00 93.50 277 ASP A O 1
ATOM 2203 N N . ASP A 1 278 ? -10.706 26.710 1.004 1.00 91.19 278 ASP A N 1
ATOM 2204 C CA . ASP A 1 278 ? -9.720 27.019 -0.024 1.00 91.19 278 ASP A CA 1
ATOM 2205 C C . ASP A 1 278 ? -10.315 26.733 -1.408 1.00 91.19 278 ASP A C 1
ATOM 2207 O O . ASP A 1 278 ? -10.844 25.648 -1.685 1.00 91.19 278 ASP A O 1
ATOM 2211 N N . ASP A 1 279 ? -10.237 27.739 -2.279 1.00 89.81 279 ASP A N 1
ATOM 2212 C CA . ASP A 1 279 ? -10.641 27.624 -3.674 1.00 89.81 279 ASP A CA 1
ATOM 2213 C C . ASP A 1 279 ? -9.682 26.667 -4.388 1.00 89.81 279 ASP A C 1
ATOM 2215 O O . ASP A 1 279 ? -8.480 26.930 -4.486 1.00 89.81 279 ASP A O 1
ATOM 2219 N N . ILE A 1 280 ? -10.220 25.570 -4.923 1.00 87.06 280 ILE A N 1
ATOM 2220 C CA . ILE A 1 280 ? -9.443 24.664 -5.763 1.00 87.06 280 ILE A CA 1
ATOM 2221 C C . ILE A 1 280 ? -9.589 25.112 -7.209 1.00 87.06 280 ILE A C 1
ATOM 2223 O O . ILE A 1 280 ? -10.688 25.143 -7.773 1.00 87.06 280 ILE A O 1
ATOM 2227 N N . ASP A 1 281 ? -8.450 25.424 -7.821 1.00 79.56 281 ASP A N 1
ATOM 2228 C CA . ASP A 1 281 ? -8.357 25.641 -9.257 1.00 79.56 281 ASP A CA 1
ATOM 2229 C C . ASP A 1 281 ? -8.413 24.275 -9.951 1.00 79.56 281 ASP A C 1
ATOM 2231 O O . ASP A 1 281 ? -7.403 23.619 -10.219 1.00 79.56 281 ASP A O 1
ATOM 2235 N N . VAL A 1 282 ? -9.629 23.775 -10.159 1.00 74.50 282 VAL A N 1
ATOM 2236 C CA . VAL A 1 282 ? -9.847 22.676 -11.100 1.00 74.50 282 VAL A CA 1
ATOM 2237 C C . VAL A 1 282 ? -9.497 23.256 -12.468 1.00 74.50 282 VAL A C 1
ATOM 2239 O O . VAL A 1 282 ? -9.912 24.361 -12.750 1.00 74.50 282 VAL A O 1
ATOM 2242 N N . ASN A 1 283 ? -8.720 22.595 -13.319 1.00 67.56 283 ASN A N 1
ATOM 2243 C CA . ASN A 1 283 ? -8.553 23.066 -14.698 1.00 67.56 283 ASN A CA 1
ATOM 2244 C C . ASN A 1 283 ? -9.707 22.532 -15.565 1.00 67.56 283 ASN A C 1
ATOM 2246 O O . ASN A 1 283 ? -10.210 21.438 -15.322 1.00 67.56 283 ASN A O 1
ATOM 2250 N N . ASP A 1 284 ? -10.115 23.276 -16.604 1.00 64.31 284 ASP A N 1
ATOM 2251 C CA . ASP A 1 284 ? -11.221 22.957 -17.545 1.00 64.31 284 ASP A CA 1
ATOM 2252 C C . ASP A 1 284 ? -10.989 21.683 -18.408 1.00 64.31 284 ASP A C 1
ATOM 2254 O O . ASP A 1 284 ? -11.602 21.489 -19.463 1.00 64.31 284 ASP A O 1
ATOM 2258 N N . SER A 1 285 ? -10.077 20.796 -18.008 1.00 63.84 285 SER A N 1
ATOM 2259 C CA . SER A 1 285 ? -9.806 19.542 -18.701 1.00 63.84 285 SER A CA 1
ATOM 2260 C C . SER A 1 285 ? -10.963 18.560 -18.535 1.00 63.84 285 SER A C 1
ATOM 2262 O O . SER A 1 285 ? -11.378 18.232 -17.426 1.00 63.84 285 SER A O 1
ATOM 2264 N N . VAL A 1 286 ? -11.459 18.049 -19.662 1.00 60.84 286 VAL A N 1
ATOM 2265 C CA . VAL A 1 286 ? -12.348 16.883 -19.692 1.00 60.84 286 VAL A CA 1
ATOM 2266 C C . VAL A 1 286 ? -11.565 15.694 -19.147 1.00 60.84 286 VAL A C 1
ATOM 2268 O O . VAL A 1 286 ? -10.561 15.314 -19.744 1.00 60.84 286 VAL A O 1
ATOM 2271 N N . VAL A 1 287 ? -12.020 15.117 -18.035 1.00 66.94 287 VAL A N 1
ATOM 2272 C CA . VAL A 1 287 ? -11.355 13.971 -17.406 1.00 66.94 287 VAL A CA 1
ATOM 2273 C C . VAL A 1 287 ? -12.101 12.678 -17.727 1.00 66.94 287 VAL A C 1
ATOM 2275 O O . VAL A 1 287 ? -13.328 12.598 -17.636 1.00 66.94 287 VAL A O 1
ATOM 2278 N N . SER A 1 288 ? -11.349 11.644 -18.103 1.00 71.25 288 SER A N 1
ATOM 2279 C CA . SER A 1 288 ? -11.891 10.374 -18.598 1.00 71.25 288 SER A CA 1
ATOM 2280 C C . SER A 1 288 ? -12.585 9.520 -17.529 1.00 71.25 288 SER A C 1
ATOM 2282 O O . SER A 1 288 ? -13.427 8.699 -17.881 1.00 71.25 288 SER A O 1
ATOM 2284 N N . SER A 1 289 ? -12.273 9.691 -16.240 1.00 85.69 289 SER A N 1
ATOM 2285 C CA . SER A 1 289 ? -12.891 8.933 -15.141 1.00 85.69 289 SER A CA 1
ATOM 2286 C C . SER A 1 289 ? -13.024 9.766 -13.862 1.00 85.69 289 SER A C 1
ATOM 2288 O O . SER A 1 289 ? -12.310 10.755 -13.694 1.00 85.69 289 SER A O 1
ATOM 2290 N N . ALA A 1 290 ? -13.943 9.383 -12.972 1.00 87.25 290 ALA A N 1
ATOM 2291 C CA . ALA A 1 290 ? -14.151 10.040 -11.684 1.00 87.25 290 ALA A CA 1
ATOM 2292 C C . ALA A 1 290 ? -12.956 9.858 -10.750 1.00 87.25 290 ALA A C 1
ATOM 2294 O O . ALA A 1 290 ? -12.590 10.809 -10.072 1.00 87.25 290 ALA A O 1
ATOM 2295 N N . ASP A 1 291 ? -12.304 8.695 -10.781 1.00 86.88 291 ASP A N 1
ATOM 2296 C CA . ASP A 1 291 ? -11.049 8.453 -10.060 1.00 86.88 291 ASP A CA 1
ATOM 2297 C C . ASP A 1 291 ? -9.973 9.466 -10.464 1.00 86.88 291 ASP A C 1
ATOM 2299 O O . ASP A 1 291 ? -9.464 10.217 -9.636 1.00 86.88 291 ASP A O 1
ATOM 2303 N N . ALA A 1 292 ? -9.739 9.584 -11.774 1.00 81.56 292 ALA A N 1
ATOM 2304 C CA . ALA A 1 292 ? -8.776 10.526 -12.326 1.00 81.56 292 ALA A CA 1
ATOM 2305 C C . ALA A 1 292 ? -9.146 11.979 -12.023 1.00 81.56 292 ALA A C 1
ATOM 2307 O O . ALA A 1 292 ? -8.275 12.799 -11.748 1.00 81.56 292 ALA A O 1
ATOM 2308 N N . ALA A 1 293 ? -10.440 12.316 -12.047 1.00 83.88 293 ALA A N 1
ATOM 2309 C CA . ALA A 1 293 ? -10.899 13.664 -11.735 1.00 83.88 293 ALA A CA 1
ATOM 2310 C C . ALA A 1 293 ? -10.677 14.001 -10.258 1.00 83.88 293 ALA A C 1
ATOM 2312 O O . ALA A 1 293 ? -10.234 15.101 -9.946 1.00 83.88 293 ALA A O 1
ATOM 2313 N N . ILE A 1 294 ? -10.950 13.057 -9.356 1.00 89.00 294 ILE A N 1
ATOM 2314 C CA . ILE A 1 294 ? -10.727 13.225 -7.920 1.00 89.00 294 ILE A CA 1
ATOM 2315 C C . ILE A 1 294 ? -9.232 13.340 -7.646 1.00 89.00 294 ILE A C 1
ATOM 2317 O O . ILE A 1 294 ? -8.796 14.318 -7.048 1.00 89.00 294 ILE A O 1
ATOM 2321 N N . ALA A 1 295 ? -8.435 12.395 -8.135 1.00 86.31 295 ALA A N 1
ATOM 2322 C CA . ALA A 1 295 ? -6.993 12.423 -7.961 1.00 86.31 295 ALA A CA 1
ATOM 2323 C C . ALA A 1 295 ? -6.387 13.714 -8.547 1.00 86.31 295 ALA A C 1
ATOM 2325 O O . ALA A 1 295 ? -5.519 14.320 -7.925 1.00 86.31 295 ALA A O 1
ATOM 2326 N N . MET A 1 296 ? -6.890 14.194 -9.691 1.00 80.25 296 MET A N 1
ATOM 2327 C CA . MET A 1 296 ? -6.493 15.474 -10.287 1.00 80.25 296 MET A CA 1
ATOM 2328 C C . MET A 1 296 ? -6.777 16.657 -9.360 1.00 80.25 296 MET A C 1
ATOM 2330 O O . MET A 1 296 ? -5.887 17.473 -9.131 1.00 80.25 296 MET A O 1
ATOM 2334 N N . VAL A 1 297 ? -8.009 16.758 -8.854 1.00 86.06 297 VAL A N 1
ATOM 2335 C CA . VAL A 1 297 ? -8.440 17.844 -7.960 1.00 86.06 297 VAL A CA 1
ATOM 2336 C C . VAL A 1 297 ? -7.595 17.866 -6.686 1.00 86.06 297 VAL A C 1
ATOM 2338 O O . VAL A 1 297 ? -7.238 18.937 -6.211 1.00 86.06 297 VAL A O 1
ATOM 2341 N N . LEU A 1 298 ? -7.255 16.696 -6.147 1.00 89.88 298 LEU A N 1
ATOM 2342 C CA . LEU A 1 298 ? -6.532 16.570 -4.881 1.00 89.88 298 LEU A CA 1
ATOM 2343 C C . LEU A 1 298 ? -5.017 16.750 -5.026 1.00 89.88 298 LEU A C 1
ATOM 2345 O O . LEU A 1 298 ? -4.352 17.255 -4.121 1.00 89.88 298 LEU A O 1
ATOM 2349 N N . ALA A 1 299 ? -4.456 16.388 -6.179 1.00 83.69 299 ALA A N 1
ATOM 2350 C CA . ALA A 1 299 ? -3.018 16.440 -6.391 1.00 83.69 299 ALA A CA 1
ATOM 2351 C C . ALA A 1 299 ? -2.456 17.874 -6.476 1.00 83.69 299 ALA A C 1
ATOM 2353 O O . ALA A 1 299 ? -1.245 18.044 -6.333 1.00 83.69 299 ALA A O 1
ATOM 2354 N N . SER A 1 300 ? -3.284 18.904 -6.700 1.00 82.31 300 SER A N 1
ATOM 2355 C CA . SER A 1 300 ? -2.863 20.316 -6.619 1.00 82.31 300 SER A CA 1
ATOM 2356 C C . SER A 1 300 ? -2.790 20.839 -5.182 1.00 82.31 300 SER A C 1
ATOM 2358 O O . SER A 1 300 ? -2.072 21.800 -4.915 1.00 82.31 300 SER A O 1
ATOM 2360 N N . THR A 1 301 ? -3.483 20.185 -4.249 1.00 89.38 301 THR A N 1
ATOM 2361 C CA . THR A 1 301 ? -3.575 20.595 -2.845 1.00 89.38 301 THR A CA 1
ATOM 2362 C C . THR A 1 301 ? -2.714 19.731 -1.919 1.00 89.38 301 THR A C 1
ATOM 2364 O O . THR A 1 301 ? -2.773 19.888 -0.708 1.00 89.38 301 THR A O 1
ATOM 2367 N N . GLY A 1 302 ? -1.942 18.776 -2.453 1.00 89.12 302 GLY A N 1
ATOM 2368 C CA . GLY A 1 302 ? -1.194 17.811 -1.632 1.00 89.12 302 GLY A CA 1
ATOM 2369 C C . GLY A 1 302 ? -2.090 16.814 -0.883 1.00 89.12 302 GLY A C 1
ATOM 2370 O O . GLY A 1 302 ? -1.641 16.167 0.063 1.00 89.12 302 GLY A O 1
ATOM 2371 N N . LEU A 1 303 ? -3.353 16.689 -1.299 1.00 93.19 303 LEU A N 1
ATOM 2372 C CA . LEU A 1 303 ? -4.290 15.700 -0.779 1.00 93.19 303 LEU A CA 1
ATOM 2373 C C . LEU A 1 303 ? -4.285 14.458 -1.675 1.00 93.19 303 LEU A C 1
ATOM 2375 O O . LEU A 1 303 ? -3.867 14.487 -2.833 1.00 93.19 303 LEU A O 1
ATOM 2379 N N . THR A 1 304 ? -4.801 13.359 -1.148 1.00 92.12 304 THR A N 1
ATOM 2380 C CA . THR A 1 304 ? -5.009 12.113 -1.880 1.00 92.12 304 THR A CA 1
ATOM 2381 C C . THR A 1 304 ? -6.303 11.441 -1.437 1.00 92.12 304 THR A C 1
ATOM 2383 O O . THR A 1 304 ? -6.866 11.761 -0.389 1.00 92.12 304 THR A O 1
ATOM 2386 N N . ALA A 1 305 ? -6.808 10.530 -2.261 1.00 92.38 305 ALA A N 1
ATOM 2387 C CA . ALA A 1 305 ? -8.037 9.793 -2.013 1.00 92.38 305 ALA A CA 1
ATOM 2388 C C . ALA A 1 305 ? -7.706 8.323 -1.727 1.00 92.38 305 ALA A C 1
ATOM 2390 O O . ALA A 1 305 ? -7.183 7.609 -2.578 1.00 92.38 305 ALA A O 1
ATOM 2391 N N . ILE A 1 306 ? -8.043 7.858 -0.528 1.00 89.50 306 ILE A N 1
ATOM 2392 C CA . ILE A 1 306 ? -7.856 6.476 -0.095 1.00 89.50 306 ILE A CA 1
ATOM 2393 C C . ILE A 1 306 ? -9.216 5.777 -0.089 1.00 89.50 306 ILE A C 1
ATOM 2395 O O . ILE A 1 306 ? -10.121 6.197 0.640 1.00 89.50 306 ILE A O 1
ATOM 2399 N N . PRO A 1 307 ? -9.399 4.690 -0.851 1.00 89.56 307 PRO A N 1
ATOM 2400 C CA . PRO A 1 307 ? -10.608 3.895 -0.743 1.00 89.56 307 PRO A CA 1
ATOM 2401 C C . PRO A 1 307 ? -10.674 3.190 0.618 1.00 89.56 307 PRO A C 1
ATOM 2403 O O . PRO A 1 307 ? -9.722 2.571 1.075 1.00 89.56 307 PRO A O 1
ATOM 2406 N N . HIS A 1 308 ? -11.827 3.271 1.264 1.00 85.00 308 HIS A N 1
ATOM 2407 C CA . HIS A 1 308 ? -12.174 2.644 2.532 1.00 85.00 308 HIS A CA 1
ATOM 2408 C C . HIS A 1 308 ? -13.511 1.912 2.366 1.00 85.00 308 HIS A C 1
ATOM 2410 O O . HIS A 1 308 ? -14.583 2.489 2.549 1.00 85.00 308 HIS A O 1
ATOM 2416 N N . ASP A 1 309 ? -13.448 0.628 2.004 1.00 82.25 309 ASP A N 1
ATOM 2417 C CA . ASP A 1 309 ? -14.609 -0.200 1.655 1.00 82.25 309 ASP A CA 1
ATOM 2418 C C . ASP A 1 309 ? -15.471 0.411 0.524 1.00 82.25 309 ASP A C 1
ATOM 2420 O O . ASP A 1 309 ? -15.074 0.403 -0.643 1.00 82.25 309 ASP A O 1
ATOM 2424 N N . ASP A 1 310 ? -16.670 0.900 0.862 1.00 86.81 310 ASP A N 1
ATOM 2425 C CA . ASP A 1 310 ? -17.630 1.538 -0.047 1.00 86.81 310 ASP A CA 1
ATOM 2426 C C . ASP A 1 310 ? -17.522 3.087 -0.007 1.00 86.81 310 ASP A C 1
ATOM 2428 O O . ASP A 1 310 ? -18.318 3.762 -0.656 1.00 86.81 310 ASP A O 1
ATOM 2432 N N . VAL A 1 311 ? -16.561 3.659 0.738 1.00 90.31 311 VAL A N 1
ATOM 2433 C CA . VAL A 1 311 ? -16.303 5.110 0.855 1.00 90.31 311 VAL A CA 1
ATOM 2434 C C . VAL A 1 311 ? -14.931 5.484 0.302 1.00 90.31 311 VAL A C 1
ATOM 2436 O O . VAL A 1 311 ? -13.974 4.731 0.423 1.00 90.31 311 VAL A O 1
ATOM 2439 N N . LEU A 1 312 ? -14.814 6.675 -0.275 1.00 92.88 312 LEU A N 1
ATOM 2440 C CA . LEU A 1 312 ? -13.552 7.313 -0.620 1.00 92.88 312 LEU A CA 1
ATOM 2441 C C . LEU A 1 312 ? -13.196 8.356 0.449 1.00 92.88 312 LEU A C 1
ATOM 2443 O O . LEU A 1 312 ? -13.932 9.321 0.641 1.00 92.88 312 LEU A O 1
ATOM 2447 N N . CYS A 1 313 ? -12.090 8.164 1.160 1.00 93.12 313 CYS A N 1
ATOM 2448 C CA . CYS A 1 313 ? -11.604 9.102 2.168 1.00 93.12 313 CYS A CA 1
ATOM 2449 C C . CYS A 1 313 ? -10.548 10.027 1.554 1.00 93.12 313 CYS A C 1
ATOM 2451 O O . CYS A 1 313 ? -9.534 9.547 1.060 1.00 93.12 313 CYS A O 1
ATOM 2453 N N . ILE A 1 314 ? -10.771 11.335 1.582 1.00 94.50 314 ILE A N 1
ATOM 2454 C CA . ILE A 1 314 ? -9.799 12.346 1.163 1.00 94.50 314 ILE A CA 1
ATOM 2455 C C . ILE A 1 314 ? -8.954 12.718 2.376 1.00 94.50 314 ILE A C 1
ATOM 2457 O O . ILE A 1 314 ? -9.507 13.179 3.370 1.00 94.50 314 ILE A O 1
ATOM 2461 N N . THR A 1 315 ? -7.642 12.540 2.288 1.00 94.38 315 THR A N 1
ATOM 2462 C CA . THR A 1 315 ? -6.686 12.802 3.374 1.00 94.38 315 THR A CA 1
ATOM 2463 C C . THR A 1 315 ? -5.403 13.439 2.824 1.00 94.38 315 THR A C 1
ATOM 2465 O O . THR A 1 315 ? -5.257 13.581 1.607 1.00 94.38 315 THR A O 1
ATOM 2468 N N . ALA A 1 316 ? -4.483 13.864 3.686 1.00 93.88 316 ALA A N 1
ATOM 2469 C CA . ALA A 1 316 ? -3.178 14.381 3.275 1.00 93.88 316 ALA A CA 1
ATOM 2470 C C . ALA A 1 316 ? -2.302 13.293 2.634 1.00 93.88 316 ALA A C 1
ATOM 2472 O O . ALA A 1 316 ? -2.366 12.122 3.009 1.00 93.88 316 ALA A O 1
ATOM 2473 N N . GLY A 1 317 ? -1.454 13.682 1.676 1.00 89.75 317 GLY A N 1
ATOM 2474 C CA . GLY A 1 317 ? -0.499 12.764 1.048 1.00 89.75 317 GLY A CA 1
ATOM 2475 C C . GLY A 1 317 ? 0.456 12.111 2.053 1.00 89.75 317 GLY A C 1
ATOM 2476 O O . GLY A 1 317 ? 0.673 10.908 1.986 1.00 89.75 317 GLY A O 1
ATOM 2477 N N . GLU A 1 318 ? 0.948 12.872 3.034 1.00 88.12 318 GLU A N 1
ATOM 2478 C CA . GLU A 1 318 ? 1.833 12.347 4.088 1.00 88.12 318 GLU A CA 1
ATOM 2479 C C . GLU A 1 318 ? 1.134 11.268 4.927 1.00 88.12 318 GLU A C 1
ATOM 2481 O O . GLU A 1 318 ? 1.681 10.190 5.143 1.00 88.12 318 GLU A O 1
ATOM 2486 N N . GLU A 1 319 ? -0.123 11.506 5.308 1.00 87.38 319 GLU A N 1
ATOM 2487 C CA . GLU A 1 319 ? -0.929 10.531 6.045 1.00 87.38 319 GLU A CA 1
ATOM 2488 C C . GLU A 1 319 ? -1.135 9.253 5.213 1.00 87.38 319 GLU A C 1
ATOM 2490 O O . GLU A 1 319 ? -1.098 8.145 5.744 1.00 87.38 319 GLU A O 1
ATOM 2495 N N . HIS A 1 320 ? -1.312 9.358 3.892 1.00 86.94 320 HIS A N 1
ATOM 2496 C CA . HIS A 1 320 ? -1.385 8.187 3.013 1.00 86.94 320 HIS A CA 1
ATOM 2497 C C . HIS A 1 320 ? -0.094 7.362 2.993 1.00 86.94 320 HIS A C 1
ATOM 2499 O O . HIS A 1 320 ? -0.166 6.131 3.001 1.00 86.94 320 HIS A O 1
ATOM 2505 N N . ASP A 1 321 ? 1.063 8.016 3.011 1.00 85.31 321 ASP A N 1
ATOM 2506 C CA . ASP A 1 321 ? 2.358 7.335 3.037 1.00 85.31 321 ASP A CA 1
ATOM 2507 C C . ASP A 1 321 ? 2.597 6.614 4.378 1.00 85.31 321 ASP A C 1
ATOM 2509 O O . ASP A 1 321 ? 3.246 5.566 4.419 1.00 85.31 321 ASP A O 1
ATOM 2513 N N . GLU A 1 322 ? 1.994 7.098 5.468 1.00 87.00 322 GLU A N 1
ATOM 2514 C CA . GLU A 1 322 ? 1.985 6.420 6.773 1.00 87.00 322 GLU A CA 1
ATOM 2515 C C . GLU A 1 322 ? 1.012 5.225 6.833 1.00 87.00 322 GLU A C 1
ATOM 2517 O O . GLU A 1 322 ? 1.143 4.324 7.675 1.00 87.00 322 GLU A O 1
ATOM 2522 N N . HIS A 1 323 ? 0.052 5.154 5.908 1.00 86.69 323 HIS A N 1
ATOM 2523 C CA . HIS A 1 323 ? -0.941 4.087 5.825 1.00 86.69 323 HIS A CA 1
ATOM 2524 C C . HIS A 1 323 ? -0.398 2.820 5.150 1.00 86.69 323 HIS A C 1
ATOM 2526 O O . HIS A 1 323 ? -0.822 2.405 4.068 1.00 86.69 323 HIS A O 1
ATOM 2532 N N . LEU A 1 324 ? 0.502 2.135 5.851 1.00 92.50 324 LEU A N 1
ATOM 2533 C CA . LEU A 1 324 ? 1.078 0.878 5.385 1.00 92.50 324 LEU A CA 1
ATOM 2534 C C . LEU A 1 324 ? 0.097 -0.298 5.526 1.00 92.50 324 LEU A C 1
ATOM 2536 O O . LEU A 1 324 ? -0.529 -0.516 6.572 1.00 92.50 324 LEU A O 1
ATOM 2540 N N . GLU A 1 325 ? 0.009 -1.116 4.479 1.00 93.62 325 GLU A N 1
ATOM 2541 C CA . GLU A 1 325 ? -0.650 -2.416 4.499 1.00 93.62 325 GLU A CA 1
ATOM 2542 C C . GLU A 1 325 ? 0.377 -3.535 4.646 1.00 93.62 325 GLU A C 1
ATOM 2544 O O . GLU A 1 325 ? 1.372 -3.593 3.927 1.00 93.62 325 GLU A O 1
ATOM 2549 N N . THR A 1 326 ? 0.098 -4.478 5.545 1.00 95.81 326 THR A N 1
ATOM 2550 C CA . THR A 1 326 ? 0.925 -5.674 5.707 1.00 95.81 326 THR A CA 1
ATOM 2551 C C . THR A 1 326 ? 0.312 -6.861 4.971 1.00 95.81 326 THR A C 1
ATOM 2553 O O . THR A 1 326 ? -0.861 -7.198 5.182 1.00 95.81 326 THR A O 1
ATOM 2556 N N . ALA A 1 327 ? 1.113 -7.557 4.170 1.00 97.00 327 ALA A N 1
ATOM 2557 C CA . ALA A 1 327 ? 0.717 -8.767 3.460 1.00 97.00 327 ALA A CA 1
ATOM 2558 C C . ALA A 1 327 ? 1.799 -9.851 3.514 1.00 97.00 327 ALA A C 1
ATOM 2560 O O . ALA A 1 327 ? 2.997 -9.581 3.569 1.00 97.00 327 ALA A O 1
ATOM 2561 N N . VAL A 1 328 ? 1.358 -11.108 3.486 1.00 97.88 328 VAL A N 1
ATOM 2562 C CA . VAL A 1 328 ? 2.227 -12.283 3.376 1.00 97.88 328 VAL A CA 1
ATOM 2563 C C . VAL A 1 328 ? 2.232 -12.740 1.924 1.00 97.88 328 VAL A C 1
ATOM 2565 O O . VAL A 1 328 ? 1.216 -13.225 1.427 1.00 97.88 328 VAL A O 1
ATOM 2568 N N . PHE A 1 329 ? 3.374 -12.615 1.254 1.00 97.88 329 PHE A N 1
ATOM 2569 C CA . PHE A 1 329 ? 3.594 -13.087 -0.108 1.00 97.88 329 PHE A CA 1
ATOM 2570 C C . PHE A 1 329 ? 4.215 -14.483 -0.078 1.00 97.88 329 PHE A C 1
ATOM 2572 O O . PHE A 1 329 ? 5.369 -14.634 0.336 1.00 97.88 329 PHE A O 1
ATOM 2579 N N . PRO A 1 330 ? 3.495 -15.528 -0.517 1.00 97.81 330 PRO A N 1
ATOM 2580 C CA . PRO A 1 330 ? 4.104 -16.833 -0.711 1.00 97.81 330 PRO A CA 1
ATOM 2581 C C . PRO A 1 330 ? 5.170 -16.745 -1.807 1.00 97.81 330 PRO A C 1
ATOM 2583 O O . PRO A 1 330 ? 4.906 -16.200 -2.881 1.00 97.81 330 PRO A O 1
ATOM 2586 N N . VAL A 1 331 ? 6.361 -17.287 -1.550 1.00 97.19 331 VAL A N 1
ATOM 2587 C CA . VAL A 1 331 ? 7.483 -17.262 -2.509 1.00 97.19 331 VAL A CA 1
ATOM 2588 C C . VAL A 1 331 ? 8.140 -18.628 -2.693 1.00 97.19 331 VAL A C 1
ATOM 2590 O O . VAL A 1 331 ? 9.217 -18.734 -3.276 1.00 97.19 331 VAL A O 1
ATOM 2593 N N . TYR A 1 332 ? 7.524 -19.698 -2.186 1.00 96.62 332 TYR A N 1
ATOM 2594 C CA . TYR A 1 332 ? 8.104 -21.040 -2.241 1.00 96.62 332 TYR A CA 1
ATOM 2595 C C . TYR A 1 332 ? 8.420 -21.495 -3.668 1.00 96.62 332 TYR A C 1
ATOM 2597 O O . TYR A 1 332 ? 9.433 -22.158 -3.891 1.00 96.62 332 TYR A O 1
ATOM 2605 N N . ASP A 1 333 ? 7.578 -21.120 -4.630 1.00 95.94 333 ASP A N 1
ATOM 2606 C CA . ASP A 1 333 ? 7.779 -21.398 -6.045 1.00 95.94 333 ASP A CA 1
ATOM 2607 C C . ASP A 1 333 ? 9.078 -20.772 -6.569 1.00 95.94 333 ASP A C 1
ATOM 2609 O O . ASP A 1 333 ? 9.842 -21.457 -7.250 1.00 95.94 333 ASP A O 1
ATOM 2613 N N . PHE A 1 334 ? 9.394 -19.538 -6.167 1.00 95.25 334 PHE A N 1
ATOM 2614 C CA . PHE A 1 334 ? 10.674 -18.895 -6.474 1.00 95.25 334 PHE A CA 1
ATOM 2615 C C . PHE A 1 334 ? 11.853 -19.592 -5.780 1.00 95.25 334 PHE A C 1
ATOM 2617 O O . PHE A 1 334 ? 12.889 -19.829 -6.402 1.00 95.25 334 PHE A O 1
ATOM 2624 N N . LEU A 1 335 ? 11.694 -20.018 -4.523 1.00 94.44 335 LEU A N 1
ATOM 2625 C CA . LEU A 1 335 ? 12.751 -20.747 -3.806 1.00 94.44 335 LEU A CA 1
ATOM 2626 C C . LEU A 1 335 ? 13.095 -22.084 -4.483 1.00 94.44 335 LEU A C 1
ATOM 2628 O O . LEU A 1 335 ? 14.265 -22.455 -4.570 1.00 94.44 335 LEU A O 1
ATOM 2632 N N . GLN A 1 336 ? 12.095 -22.806 -5.006 1.00 94.31 336 GLN A N 1
ATOM 2633 C CA . GLN A 1 336 ? 12.321 -24.044 -5.771 1.00 94.31 336 GLN A CA 1
ATOM 2634 C C . GLN A 1 336 ? 13.079 -23.804 -7.082 1.00 94.31 336 GLN A C 1
ATOM 2636 O O . GLN A 1 336 ? 13.696 -24.723 -7.618 1.00 94.31 336 GLN A O 1
ATOM 2641 N N . GLN A 1 337 ? 13.061 -22.573 -7.585 1.00 89.31 337 GLN A N 1
ATOM 2642 C CA . GLN A 1 337 ? 13.754 -22.166 -8.805 1.00 89.31 337 GLN A CA 1
ATOM 2643 C C . GLN A 1 337 ? 15.174 -21.651 -8.526 1.00 89.31 337 GLN A C 1
ATOM 2645 O O . GLN A 1 337 ? 15.847 -21.187 -9.442 1.00 89.31 337 GLN A O 1
ATOM 2650 N N . GLY A 1 338 ? 15.636 -21.741 -7.276 1.00 91.38 338 GLY A N 1
ATOM 2651 C CA . GLY A 1 338 ? 16.980 -21.340 -6.873 1.00 91.38 338 GLY A CA 1
ATOM 2652 C C . GLY A 1 338 ? 17.113 -19.875 -6.465 1.00 91.38 338 GLY A C 1
ATOM 2653 O O . GLY A 1 338 ? 18.231 -19.451 -6.190 1.00 91.38 338 GLY A O 1
ATOM 2654 N N . PHE A 1 339 ? 16.012 -19.118 -6.385 1.00 92.50 339 PHE A N 1
ATOM 2655 C CA . PHE A 1 339 ? 16.046 -17.777 -5.800 1.00 92.50 339 PHE A CA 1
ATOM 2656 C C . PHE A 1 339 ? 16.283 -17.917 -4.302 1.00 92.50 339 PHE A C 1
ATOM 2658 O O . PHE A 1 339 ? 15.619 -18.706 -3.625 1.00 92.50 339 PHE A O 1
ATOM 2665 N N . SER A 1 340 ? 17.223 -17.148 -3.770 1.00 94.50 340 SER A N 1
ATOM 2666 C CA . SER A 1 340 ? 17.306 -16.950 -2.333 1.00 94.50 340 SER A CA 1
ATOM 2667 C C . SER A 1 340 ? 16.320 -15.864 -1.898 1.00 94.50 340 SER A C 1
ATOM 2669 O O . SER A 1 340 ? 15.889 -15.030 -2.694 1.00 94.50 340 SER A O 1
ATOM 2671 N N . PHE A 1 341 ? 15.979 -15.843 -0.608 1.00 95.00 341 PHE A N 1
ATOM 2672 C CA . PHE A 1 341 ? 15.212 -14.731 -0.043 1.00 95.00 341 PHE A CA 1
ATOM 2673 C C . PHE A 1 341 ? 15.914 -13.391 -0.249 1.00 95.00 341 PHE A C 1
ATOM 2675 O O . PHE A 1 341 ? 15.253 -12.414 -0.567 1.00 95.00 341 PHE A O 1
ATOM 2682 N N . LEU A 1 342 ? 17.244 -13.365 -0.116 1.00 94.44 342 LEU A N 1
ATOM 2683 C CA . LEU A 1 342 ? 18.036 -12.154 -0.304 1.00 94.44 342 LEU A CA 1
ATOM 2684 C C . LEU A 1 342 ? 17.942 -11.631 -1.738 1.00 94.44 342 LEU A C 1
ATOM 2686 O O . LEU A 1 342 ? 17.919 -10.419 -1.923 1.00 94.44 342 LEU A O 1
ATOM 2690 N N . ASP A 1 343 ? 17.872 -12.528 -2.725 1.00 93.50 343 ASP A N 1
ATOM 2691 C CA . ASP A 1 343 ? 17.633 -12.123 -4.107 1.00 93.50 343 ASP A CA 1
ATOM 2692 C C . ASP A 1 343 ? 16.271 -11.431 -4.169 1.00 93.50 343 ASP A C 1
ATOM 2694 O O . ASP A 1 343 ? 16.211 -10.238 -4.415 1.00 93.50 343 ASP A O 1
ATOM 2698 N N . LEU A 1 344 ? 15.178 -12.104 -3.804 1.00 95.75 344 LEU A N 1
ATOM 2699 C CA . LEU A 1 344 ? 13.838 -11.502 -3.857 1.00 95.75 344 LEU A CA 1
ATOM 2700 C C . LEU A 1 344 ? 13.733 -10.164 -3.103 1.00 95.75 344 LEU A C 1
ATOM 2702 O O . LEU A 1 344 ? 13.181 -9.216 -3.644 1.00 95.75 344 LEU A O 1
ATOM 2706 N N . THR A 1 345 ? 14.311 -10.058 -1.907 1.00 95.38 345 THR A N 1
ATOM 2707 C CA . THR A 1 345 ? 14.387 -8.815 -1.119 1.00 95.38 345 THR A CA 1
ATOM 2708 C C . THR A 1 345 ? 15.067 -7.687 -1.898 1.00 95.38 345 THR A C 1
ATOM 2710 O O . THR A 1 345 ? 14.482 -6.614 -2.050 1.00 95.38 345 THR A O 1
ATOM 2713 N N . ARG A 1 346 ? 16.247 -7.943 -2.477 1.00 93.50 346 ARG A N 1
ATOM 2714 C CA . ARG A 1 346 ? 16.963 -6.960 -3.307 1.00 93.50 346 ARG A CA 1
ATOM 2715 C C . ARG A 1 346 ? 16.189 -6.575 -4.559 1.00 93.50 346 ARG A C 1
ATOM 2717 O O . ARG A 1 346 ? 16.342 -5.462 -5.047 1.00 93.50 346 ARG A O 1
ATOM 2724 N N . LEU A 1 347 ? 15.364 -7.477 -5.088 1.00 93.88 347 LEU A N 1
ATOM 2725 C CA . LEU A 1 347 ? 14.563 -7.188 -6.277 1.00 93.88 347 LEU A CA 1
ATOM 2726 C C . LEU A 1 347 ? 13.568 -6.102 -5.974 1.00 93.88 347 LEU A C 1
ATOM 2728 O O . LEU A 1 347 ? 13.423 -5.162 -6.734 1.00 93.88 347 LEU A O 1
ATOM 2732 N N . LEU A 1 348 ? 12.861 -6.284 -4.865 1.00 95.56 348 LEU A N 1
ATOM 2733 C CA . LEU A 1 348 ? 11.805 -5.388 -4.455 1.00 95.56 348 LEU A CA 1
ATOM 2734 C C . LEU A 1 348 ? 12.396 -4.015 -4.138 1.00 95.56 348 LEU A C 1
ATOM 2736 O O . LEU A 1 348 ? 11.891 -3.025 -4.655 1.00 95.56 348 LEU A O 1
ATOM 2740 N N . GLU A 1 349 ? 13.527 -3.981 -3.428 1.00 94.69 349 GLU A N 1
ATOM 2741 C CA . GLU A 1 349 ? 14.263 -2.753 -3.093 1.00 94.69 349 GLU A CA 1
ATOM 2742 C C . GLU A 1 349 ? 14.777 -1.985 -4.314 1.00 94.69 349 GLU A C 1
ATOM 2744 O O . GLU A 1 349 ? 14.822 -0.764 -4.287 1.00 94.69 349 GLU A O 1
ATOM 2749 N N . THR A 1 350 ? 15.173 -2.672 -5.388 1.00 91.19 350 THR A N 1
ATOM 2750 C CA . THR A 1 350 ? 15.781 -2.023 -6.569 1.00 91.19 350 THR A CA 1
ATOM 2751 C C . THR A 1 350 ? 14.810 -1.797 -7.723 1.00 91.19 350 THR A C 1
ATOM 2753 O O . THR A 1 350 ? 15.035 -0.924 -8.561 1.00 91.19 350 THR A O 1
ATOM 2756 N N . ALA A 1 351 ? 13.744 -2.591 -7.804 1.00 91.12 351 ALA A N 1
ATOM 2757 C CA . ALA A 1 351 ? 12.820 -2.583 -8.933 1.00 91.12 351 ALA A CA 1
ATOM 2758 C C . ALA A 1 351 ? 11.469 -1.946 -8.599 1.00 91.12 351 ALA A C 1
ATOM 2760 O O . ALA A 1 351 ? 10.797 -1.460 -9.507 1.00 91.12 351 ALA A O 1
ATOM 2761 N N . VAL A 1 352 ? 11.039 -1.956 -7.332 1.00 93.00 352 VAL A N 1
ATOM 2762 C CA . VAL A 1 352 ? 9.705 -1.488 -6.943 1.00 93.00 352 VAL A CA 1
ATOM 2763 C C . VAL A 1 352 ? 9.819 -0.305 -5.990 1.00 93.00 352 VAL A C 1
ATOM 2765 O O . VAL A 1 352 ? 9.996 -0.506 -4.796 1.00 93.00 352 VAL A O 1
ATOM 2768 N N . SER A 1 353 ? 9.668 0.914 -6.520 1.00 90.38 353 SER A N 1
ATOM 2769 C CA . SER A 1 353 ? 9.720 2.178 -5.758 1.00 90.38 353 SER A CA 1
ATOM 2770 C C . SER A 1 353 ? 10.871 2.207 -4.735 1.00 90.38 353 SER A C 1
ATOM 2772 O O . SER A 1 353 ? 10.607 2.140 -3.532 1.00 90.38 353 SER A O 1
ATOM 2774 N N . PRO A 1 354 ? 12.143 2.231 -5.183 1.00 91.81 354 PRO A N 1
ATOM 2775 C CA . PRO A 1 354 ? 13.314 2.092 -4.312 1.00 91.81 354 PRO A CA 1
ATOM 2776 C C . PRO A 1 354 ? 13.303 3.009 -3.081 1.00 91.81 354 PRO A C 1
ATOM 2778 O O . PRO A 1 354 ? 13.544 2.570 -1.961 1.00 91.81 354 PRO A O 1
ATOM 2781 N N . GLU A 1 355 ? 12.918 4.265 -3.263 1.00 90.62 355 GLU A N 1
ATOM 2782 C CA . GLU A 1 355 ? 12.798 5.286 -2.222 1.00 90.62 355 GLU A CA 1
ATOM 2783 C C . GLU A 1 355 ? 11.770 4.962 -1.125 1.00 90.62 355 GLU A C 1
ATOM 2785 O O . GLU A 1 355 ? 11.827 5.530 -0.039 1.00 90.62 355 GLU A O 1
ATOM 2790 N N . SER A 1 356 ? 10.836 4.041 -1.382 1.00 92.81 356 SER A N 1
ATOM 2791 C CA . SER A 1 356 ? 9.771 3.682 -0.438 1.00 92.81 356 SER A CA 1
ATOM 2792 C C . SER A 1 356 ? 10.201 2.673 0.631 1.00 92.81 356 SER A C 1
ATOM 2794 O O . SER A 1 356 ? 9.416 2.389 1.536 1.00 92.81 356 SER A O 1
ATOM 2796 N N . TRP A 1 357 ? 11.416 2.122 0.558 1.00 95.56 357 TRP A N 1
ATOM 2797 C CA . TRP A 1 357 ? 11.916 1.105 1.489 1.00 95.56 357 TRP A CA 1
ATOM 2798 C C . TRP A 1 357 ? 12.738 1.709 2.633 1.00 95.56 357 TRP A C 1
ATOM 2800 O O . TRP A 1 357 ? 13.544 2.608 2.412 1.00 95.56 357 TRP A O 1
ATOM 2810 N N . ASP A 1 358 ? 12.607 1.157 3.841 1.00 94.56 358 ASP A N 1
ATOM 2811 C CA . ASP A 1 358 ? 13.305 1.592 5.068 1.00 94.56 358 ASP A CA 1
ATOM 2812 C C . ASP A 1 358 ? 14.832 1.617 4.921 1.00 94.56 358 ASP A C 1
ATOM 2814 O O . ASP A 1 358 ? 15.500 2.558 5.347 1.00 94.56 358 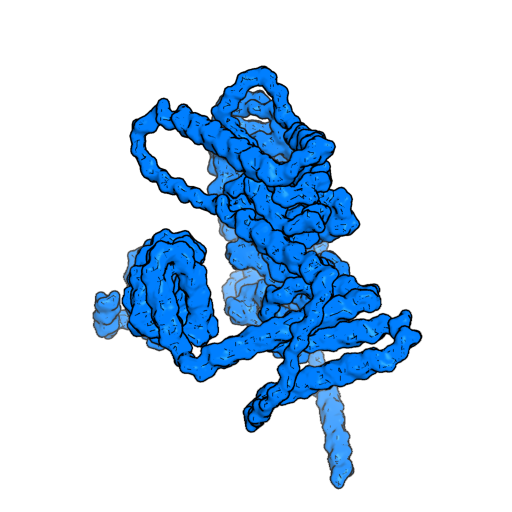ASP A O 1
ATOM 2818 N N . CYS A 1 359 ? 15.406 0.657 4.191 1.00 91.75 359 CYS A N 1
ATOM 2819 C CA . CYS A 1 359 ? 16.842 0.647 3.902 1.00 91.75 359 CYS A CA 1
ATOM 2820 C C . CYS A 1 359 ? 17.320 1.843 3.052 1.00 91.75 359 CYS A C 1
ATOM 2822 O O . CYS A 1 359 ? 18.522 2.120 3.020 1.00 91.75 359 CYS A O 1
ATOM 2824 N N . LEU A 1 360 ? 16.394 2.551 2.399 1.00 90.88 360 LEU A N 1
ATOM 2825 C CA . LEU A 1 360 ? 16.607 3.749 1.588 1.00 90.88 360 LEU A CA 1
ATOM 2826 C C . LEU A 1 360 ? 15.887 4.987 2.165 1.00 90.88 360 LEU A C 1
ATOM 2828 O O . LEU A 1 360 ? 15.838 6.025 1.510 1.00 90.88 360 LEU A O 1
ATOM 2832 N N . GLY A 1 361 ? 15.393 4.908 3.408 1.00 92.50 361 GLY A N 1
ATOM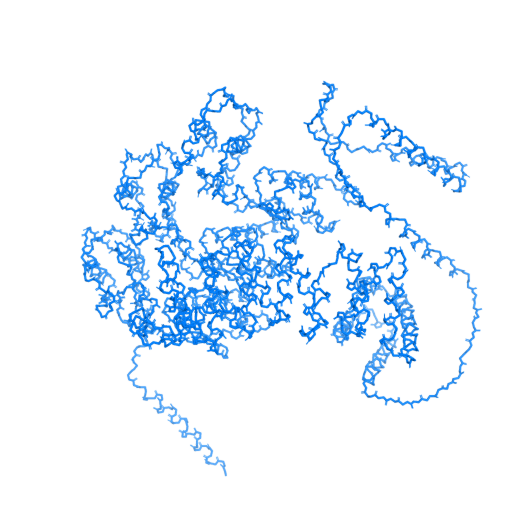 2833 C CA . GLY A 1 361 ? 14.760 6.018 4.131 1.00 92.50 361 GLY A CA 1
ATOM 2834 C C . GLY A 1 361 ? 13.241 6.137 3.968 1.00 92.50 361 GLY A C 1
ATOM 2835 O O . GLY A 1 361 ? 12.665 7.082 4.504 1.00 92.50 361 GLY A O 1
ATOM 2836 N N . GLY A 1 362 ? 12.595 5.210 3.257 1.00 93.81 362 GLY A N 1
ATOM 2837 C CA . GLY A 1 362 ? 11.136 5.119 3.171 1.00 93.81 362 GLY A CA 1
ATOM 2838 C C . GLY A 1 362 ? 10.501 4.384 4.360 1.00 93.81 362 GLY A C 1
ATOM 2839 O O . GLY A 1 362 ? 11.187 3.903 5.252 1.00 93.81 362 GLY A O 1
ATOM 2840 N N . ALA A 1 363 ? 9.172 4.270 4.388 1.00 93.50 363 ALA A N 1
ATOM 2841 C CA . ALA A 1 363 ? 8.454 3.614 5.492 1.00 93.50 363 ALA A CA 1
ATOM 2842 C C . ALA A 1 363 ? 8.269 2.091 5.302 1.00 93.50 363 ALA A C 1
ATOM 2844 O O . ALA A 1 363 ? 7.857 1.380 6.221 1.00 93.50 363 ALA A O 1
ATOM 2845 N N . GLY A 1 364 ? 8.551 1.573 4.105 1.00 96.00 364 GLY A N 1
ATOM 2846 C CA . GLY A 1 364 ? 8.297 0.188 3.734 1.00 96.00 364 GLY A CA 1
ATOM 2847 C C . GLY A 1 364 ? 9.270 -0.813 4.338 1.00 96.00 364 GLY A C 1
ATOM 2848 O O . GLY A 1 364 ? 10.485 -0.663 4.216 1.00 96.00 364 GLY A O 1
ATOM 2849 N N . THR A 1 365 ? 8.751 -1.903 4.901 1.00 96.69 365 THR A N 1
ATOM 2850 C CA . THR A 1 365 ? 9.559 -2.976 5.502 1.00 96.69 365 THR A CA 1
ATOM 2851 C C . THR A 1 365 ? 9.283 -4.331 4.855 1.00 96.69 365 THR A C 1
ATOM 2853 O O . THR A 1 365 ? 8.186 -4.602 4.360 1.00 96.69 365 THR A O 1
ATOM 2856 N N . GLN A 1 366 ? 10.284 -5.217 4.853 1.00 97.06 366 GLN A N 1
ATOM 2857 C CA . GLN A 1 366 ? 10.146 -6.586 4.355 1.00 97.06 366 GLN A CA 1
ATOM 2858 C C . GLN A 1 366 ? 10.977 -7.588 5.158 1.00 97.06 366 GLN A C 1
ATOM 2860 O O . GLN A 1 366 ? 12.128 -7.335 5.503 1.00 97.06 366 GLN A O 1
ATOM 2865 N N . HIS A 1 367 ? 10.408 -8.763 5.422 1.00 96.94 367 HIS A N 1
ATOM 2866 C CA . HIS A 1 367 ? 11.060 -9.829 6.179 1.00 96.94 367 HIS A CA 1
ATOM 2867 C C . HIS A 1 367 ? 10.780 -11.200 5.567 1.00 96.94 367 HIS A C 1
ATOM 2869 O O . HIS A 1 367 ? 9.642 -11.555 5.261 1.00 96.94 367 HIS A O 1
ATOM 2875 N N . SER A 1 368 ? 11.821 -12.023 5.431 1.00 96.12 368 SER A N 1
ATOM 2876 C CA . SER A 1 368 ? 11.649 -13.432 5.058 1.00 96.12 368 SER A CA 1
ATOM 2877 C C . SER A 1 368 ? 11.142 -14.239 6.254 1.00 96.12 368 SER A C 1
ATOM 2879 O O . SER A 1 368 ? 11.737 -14.213 7.325 1.00 96.12 368 SER A O 1
ATOM 2881 N N . CYS A 1 369 ? 10.040 -14.970 6.093 1.00 95.06 369 CYS A N 1
ATOM 2882 C CA . CYS A 1 369 ? 9.437 -15.745 7.173 1.00 95.06 369 CYS A CA 1
ATOM 2883 C C . CYS A 1 369 ? 8.966 -17.114 6.663 1.00 95.06 369 CYS A C 1
ATOM 2885 O O . CYS A 1 369 ? 7.929 -17.246 6.009 1.00 95.06 369 CYS A O 1
ATOM 2887 N N . GLY A 1 370 ? 9.740 -18.165 6.954 1.00 92.94 370 GLY A N 1
ATOM 2888 C CA . GLY A 1 370 ? 9.432 -19.528 6.511 1.00 92.94 370 GLY A CA 1
ATOM 2889 C C . GLY A 1 370 ? 9.548 -19.674 4.993 1.00 92.94 370 GLY A C 1
ATOM 2890 O O . GLY A 1 370 ? 10.655 -19.662 4.470 1.00 92.94 370 GLY A O 1
ATOM 2891 N N . LYS A 1 371 ? 8.416 -19.832 4.296 1.00 95.75 371 LYS A N 1
ATOM 2892 C CA . LYS A 1 371 ? 8.313 -19.932 2.823 1.00 95.75 371 LYS A CA 1
ATOM 2893 C C . LYS A 1 371 ? 7.672 -18.694 2.177 1.00 95.75 371 LYS A C 1
ATOM 2895 O O . LYS A 1 371 ? 7.244 -18.740 1.022 1.00 95.75 371 LYS A O 1
ATOM 2900 N N . ALA A 1 372 ? 7.569 -17.612 2.938 1.00 97.25 372 ALA A N 1
ATOM 2901 C CA . ALA A 1 372 ? 6.941 -16.365 2.535 1.00 97.25 372 ALA A CA 1
ATOM 2902 C C . ALA A 1 372 ? 7.875 -15.173 2.763 1.00 97.25 372 ALA A C 1
ATOM 2904 O O . ALA A 1 372 ? 8.830 -15.259 3.538 1.00 97.25 372 ALA A O 1
ATOM 2905 N N . ILE A 1 373 ? 7.557 -14.054 2.120 1.00 97.69 373 ILE A N 1
ATOM 2906 C CA . ILE A 1 373 ? 8.051 -12.727 2.491 1.00 97.69 373 ILE A CA 1
ATOM 2907 C C . ILE A 1 373 ? 6.862 -11.959 3.063 1.00 97.69 373 ILE A C 1
ATOM 2909 O O . ILE A 1 373 ? 5.794 -11.916 2.455 1.00 97.69 373 ILE A O 1
ATOM 2913 N N . VAL A 1 374 ? 7.025 -11.403 4.255 1.00 98.00 374 VAL A N 1
ATOM 2914 C CA . VAL A 1 374 ? 6.055 -10.497 4.868 1.00 98.00 374 VAL A CA 1
ATOM 2915 C C . VAL A 1 374 ? 6.489 -9.087 4.519 1.00 98.00 374 VAL A C 1
ATOM 2917 O O . VAL A 1 374 ? 7.641 -8.738 4.760 1.00 98.00 374 VAL A O 1
ATOM 2920 N N . ILE A 1 375 ? 5.595 -8.312 3.919 1.00 97.75 375 ILE A N 1
ATOM 2921 C CA . ILE A 1 375 ? 5.882 -6.962 3.437 1.00 97.75 375 ILE A CA 1
ATOM 2922 C C . ILE A 1 375 ? 4.868 -6.009 4.058 1.00 97.75 375 ILE A C 1
ATOM 2924 O O . ILE A 1 375 ? 3.682 -6.337 4.087 1.00 97.75 375 ILE A O 1
ATOM 2928 N N . SER A 1 376 ? 5.331 -4.866 4.561 1.00 97.00 376 SER A N 1
ATOM 2929 C CA . SER A 1 376 ? 4.499 -3.760 5.038 1.00 97.00 376 SER A CA 1
ATOM 2930 C C . SER A 1 376 ? 4.808 -2.515 4.231 1.00 97.00 376 SER A C 1
ATOM 2932 O O . SER A 1 376 ? 5.933 -2.029 4.288 1.00 97.00 376 SER A O 1
ATOM 2934 N N . GLN A 1 377 ? 3.845 -2.033 3.452 1.00 96.06 377 GLN A N 1
ATOM 2935 C CA . GLN A 1 377 ? 4.086 -0.982 2.469 1.00 96.06 377 GLN A CA 1
ATOM 2936 C C . GLN A 1 377 ? 2.762 -0.355 1.989 1.00 96.06 377 GLN A C 1
ATOM 2938 O O . GLN A 1 377 ? 1.696 -0.925 2.226 1.00 96.06 377 GLN A O 1
ATOM 2943 N N . THR A 1 378 ? 2.801 0.795 1.314 1.00 92.56 378 THR A N 1
ATOM 2944 C CA . THR A 1 378 ? 1.598 1.453 0.773 1.00 92.56 378 THR A CA 1
ATOM 2945 C C . THR A 1 378 ? 0.815 0.549 -0.204 1.00 92.56 378 THR A C 1
ATOM 2947 O O . THR A 1 378 ? 1.407 -0.302 -0.889 1.00 92.56 378 THR A O 1
ATOM 2950 N N . PRO A 1 379 ? -0.523 0.710 -0.315 1.00 88.75 379 PRO A N 1
ATOM 2951 C CA . PRO A 1 379 ? -1.359 -0.112 -1.199 1.00 88.75 379 PRO A CA 1
ATOM 2952 C C . PRO A 1 379 ? -0.898 -0.120 -2.663 1.00 88.75 379 PRO A C 1
ATOM 2954 O O . PRO A 1 379 ? -0.972 -1.144 -3.349 1.00 88.75 379 PRO A O 1
ATOM 2957 N N . ASP A 1 380 ? -0.394 1.010 -3.153 1.00 84.94 380 ASP A N 1
ATOM 2958 C CA . ASP A 1 380 ? 0.048 1.180 -4.538 1.00 84.94 380 ASP A CA 1
ATOM 2959 C C . ASP A 1 380 ? 1.283 0.347 -4.841 1.00 84.94 380 ASP A C 1
ATOM 2961 O O . ASP A 1 380 ? 1.318 -0.414 -5.814 1.00 84.94 380 ASP A O 1
ATOM 2965 N N . VAL A 1 381 ? 2.268 0.417 -3.953 1.00 92.12 381 VAL A N 1
ATOM 2966 C CA . VAL A 1 381 ? 3.467 -0.405 -4.050 1.00 92.12 381 VAL A CA 1
ATOM 2967 C C . VAL A 1 381 ? 3.110 -1.883 -3.843 1.00 92.12 381 VAL A C 1
ATOM 2969 O O . VAL A 1 381 ? 3.627 -2.725 -4.574 1.00 92.12 381 VAL A O 1
ATOM 2972 N N . MET A 1 382 ? 2.146 -2.234 -2.979 1.00 94.25 382 MET A N 1
ATOM 2973 C CA . MET A 1 382 ? 1.651 -3.621 -2.866 1.00 94.25 382 MET A CA 1
ATOM 2974 C C . MET A 1 382 ? 1.057 -4.169 -4.153 1.00 94.25 382 MET A C 1
ATOM 2976 O O . MET A 1 382 ? 1.340 -5.316 -4.511 1.00 94.25 382 MET A O 1
ATOM 2980 N N . ARG A 1 383 ? 0.309 -3.356 -4.900 1.00 89.88 383 ARG A N 1
ATOM 2981 C CA . ARG A 1 383 ? -0.176 -3.745 -6.230 1.00 89.88 383 ARG A CA 1
ATOM 2982 C C . ARG A 1 383 ? 0.979 -3.951 -7.213 1.00 89.88 383 ARG A C 1
ATOM 2984 O O . ARG A 1 383 ? 0.935 -4.910 -7.985 1.00 89.88 383 ARG A O 1
ATOM 2991 N N . LYS A 1 384 ? 2.019 -3.107 -7.178 1.00 92.00 384 LYS A N 1
ATOM 2992 C CA . LYS A 1 384 ? 3.220 -3.279 -8.020 1.00 92.00 384 LYS A CA 1
ATOM 2993 C C . LYS A 1 384 ? 3.974 -4.571 -7.686 1.00 92.00 384 LYS A C 1
ATOM 2995 O O . LYS A 1 384 ? 4.324 -5.309 -8.604 1.00 92.00 384 LYS A O 1
ATOM 3000 N N . ILE A 1 385 ? 4.162 -4.893 -6.401 1.00 96.06 385 ILE A N 1
ATOM 3001 C CA . ILE A 1 385 ? 4.810 -6.147 -5.973 1.00 96.06 385 ILE A CA 1
ATOM 3002 C C . ILE A 1 385 ? 4.003 -7.369 -6.423 1.00 96.06 385 ILE A C 1
ATOM 3004 O O . ILE A 1 385 ? 4.572 -8.312 -6.977 1.00 96.06 385 ILE A O 1
ATOM 3008 N N . ASP A 1 386 ? 2.681 -7.354 -6.235 1.00 95.44 386 ASP A N 1
ATOM 3009 C CA . ASP A 1 386 ? 1.819 -8.457 -6.668 1.00 95.44 386 ASP A CA 1
ATOM 3010 C C . ASP A 1 386 ? 1.900 -8.668 -8.189 1.00 95.44 386 ASP A C 1
ATOM 3012 O O . ASP A 1 386 ? 2.145 -9.784 -8.652 1.00 95.44 386 ASP A O 1
ATOM 3016 N N . ARG A 1 387 ? 1.818 -7.591 -8.983 1.00 94.00 387 ARG A N 1
ATOM 3017 C CA . ARG A 1 387 ? 1.985 -7.660 -10.446 1.00 94.00 387 ARG A CA 1
ATOM 3018 C C . ARG A 1 387 ? 3.370 -8.153 -10.857 1.00 94.00 387 ARG A C 1
ATOM 3020 O O . ARG A 1 387 ? 3.456 -8.959 -11.782 1.00 94.00 387 ARG A O 1
ATOM 3027 N N . LEU A 1 388 ? 4.436 -7.731 -10.173 1.00 95.56 388 LEU A N 1
ATOM 3028 C CA . LEU A 1 388 ? 5.797 -8.204 -10.433 1.00 95.56 388 LEU A CA 1
ATOM 3029 C C . LEU A 1 388 ? 5.879 -9.723 -10.242 1.00 95.56 388 LEU A C 1
ATOM 3031 O O . LEU A 1 388 ? 6.283 -10.446 -11.156 1.00 95.56 388 LEU A O 1
ATOM 3035 N N . PHE A 1 389 ? 5.429 -10.234 -9.095 1.00 96.50 389 PHE A N 1
ATOM 3036 C CA . PHE A 1 389 ? 5.451 -11.671 -8.820 1.00 96.50 389 PHE A CA 1
ATOM 3037 C C . PHE A 1 389 ? 4.526 -12.467 -9.747 1.00 96.50 389 PHE A C 1
ATOM 3039 O O . PHE A 1 389 ? 4.907 -13.541 -10.222 1.00 96.50 389 PHE A O 1
ATOM 3046 N N . GLN A 1 390 ? 3.333 -11.958 -10.062 1.00 95.25 390 GLN A N 1
ATOM 3047 C CA . GLN A 1 390 ? 2.435 -12.586 -11.035 1.00 95.25 390 GLN A CA 1
ATOM 3048 C C . GLN A 1 390 ? 3.030 -12.597 -12.449 1.00 95.25 390 GLN A C 1
ATOM 3050 O O . GLN A 1 390 ? 2.926 -13.610 -13.146 1.00 95.25 390 GLN A O 1
ATOM 3055 N N . GLY A 1 391 ? 3.702 -11.521 -12.860 1.00 94.12 391 GLY A N 1
ATOM 3056 C CA . GLY A 1 391 ? 4.408 -11.432 -14.135 1.00 94.12 391 GLY A CA 1
ATOM 3057 C C . GLY A 1 391 ? 5.543 -12.452 -14.224 1.00 94.12 391 GLY A C 1
ATOM 3058 O O . GLY A 1 391 ? 5.596 -13.239 -15.171 1.00 94.12 391 GLY A O 1
ATOM 3059 N N . MET A 1 392 ? 6.378 -12.552 -13.185 1.00 94.44 392 MET A N 1
ATOM 3060 C CA . MET A 1 392 ? 7.439 -13.566 -13.112 1.00 94.44 392 MET A CA 1
ATOM 3061 C C . MET A 1 392 ? 6.888 -14.999 -13.216 1.00 94.44 392 MET A C 1
ATOM 3063 O O . MET A 1 392 ? 7.474 -15.845 -13.891 1.00 94.44 392 MET A O 1
ATOM 3067 N N . ARG A 1 393 ? 5.746 -15.288 -12.579 1.00 94.62 393 ARG A N 1
ATOM 3068 C CA . ARG A 1 393 ? 5.080 -16.605 -12.651 1.00 94.62 393 ARG A CA 1
ATOM 3069 C C . ARG A 1 393 ? 4.462 -16.887 -14.019 1.00 94.62 393 ARG A C 1
ATOM 3071 O O . ARG A 1 393 ? 4.506 -18.025 -14.495 1.00 94.62 393 ARG A O 1
ATOM 3078 N N . SER A 1 394 ? 3.902 -15.862 -14.653 1.00 93.56 394 SER A N 1
ATOM 3079 C CA . SER A 1 394 ? 3.248 -15.966 -15.960 1.00 93.56 394 SER A CA 1
ATOM 3080 C C . SER A 1 394 ? 4.256 -16.245 -17.074 1.00 93.56 394 SER A C 1
ATOM 3082 O O . SER A 1 394 ? 4.036 -17.164 -17.861 1.00 93.56 394 SER A O 1
ATOM 3084 N N . LEU A 1 395 ? 5.402 -15.550 -17.081 1.00 91.56 395 LEU A N 1
ATOM 3085 C CA . LEU A 1 395 ? 6.493 -15.818 -18.031 1.00 91.56 395 LEU A CA 1
ATOM 3086 C C . LEU A 1 395 ? 7.008 -17.255 -17.945 1.00 91.56 395 LEU A C 1
ATOM 3088 O O . LEU A 1 395 ? 7.292 -17.881 -18.961 1.00 91.56 395 LEU A O 1
ATOM 3092 N N . ARG A 1 396 ? 7.090 -17.804 -16.731 1.00 87.44 396 ARG A N 1
ATOM 3093 C CA . ARG A 1 396 ? 7.526 -19.192 -16.517 1.00 87.44 396 ARG A CA 1
ATOM 3094 C C . ARG A 1 396 ? 6.510 -20.207 -17.010 1.00 87.44 396 ARG A C 1
ATOM 3096 O O . ARG A 1 396 ? 6.874 -21.231 -17.574 1.00 87.44 396 ARG A O 1
ATOM 3103 N N . SER A 1 397 ? 5.233 -19.937 -16.760 1.00 91.25 397 SER A N 1
ATOM 3104 C CA . SER A 1 397 ? 4.154 -20.839 -17.166 1.00 91.25 397 SER A CA 1
ATOM 3105 C C . SER A 1 397 ? 3.938 -20.822 -18.680 1.00 91.25 397 SER A C 1
ATOM 3107 O O . SER A 1 397 ? 3.428 -21.792 -19.236 1.00 91.25 397 SER A O 1
ATOM 3109 N N . SER A 1 398 ? 4.331 -19.732 -19.343 1.00 92.75 398 SER A N 1
ATOM 3110 C CA . SER A 1 398 ? 4.160 -19.525 -20.775 1.00 92.75 398 SER A CA 1
ATOM 3111 C C . SER A 1 398 ? 5.453 -18.983 -21.399 1.00 92.75 398 SER A C 1
ATOM 3113 O O . SER A 1 398 ? 5.566 -17.773 -21.603 1.00 92.75 398 SER A O 1
ATOM 3115 N N . PRO A 1 399 ? 6.417 -19.858 -21.754 1.00 86.19 399 PRO A N 1
ATOM 3116 C CA . PRO A 1 399 ? 7.698 -19.442 -22.333 1.00 86.19 399 PRO A CA 1
ATOM 3117 C C . PRO A 1 399 ? 7.560 -18.743 -23.696 1.00 86.19 399 PRO A C 1
ATOM 3119 O O . PRO A 1 399 ? 8.504 -18.109 -24.153 1.00 86.19 399 PRO A O 1
ATOM 3122 N N . GLU A 1 400 ? 6.386 -18.830 -24.333 1.00 88.81 400 GLU A N 1
ATOM 3123 C CA . GLU A 1 400 ? 6.039 -18.090 -25.555 1.00 88.81 400 GLU A CA 1
ATOM 3124 C C . GLU A 1 400 ? 5.856 -16.580 -25.324 1.00 88.81 400 GLU A C 1
ATOM 3126 O O . GLU A 1 400 ? 5.790 -15.821 -26.287 1.00 88.81 400 GLU A O 1
ATOM 3131 N N . ILE A 1 401 ? 5.735 -16.137 -24.068 1.00 89.25 401 ILE A N 1
ATOM 3132 C CA . ILE A 1 401 ? 5.626 -14.718 -23.736 1.00 89.25 401 ILE A CA 1
ATOM 3133 C C . ILE A 1 401 ? 7.036 -14.140 -23.604 1.00 89.25 401 ILE A C 1
ATOM 3135 O O . ILE A 1 401 ? 7.829 -14.560 -22.760 1.00 89.25 401 ILE A O 1
ATOM 3139 N N . ASP A 1 402 ? 7.336 -13.155 -24.447 1.00 89.75 402 ASP A N 1
ATOM 3140 C CA . ASP A 1 402 ? 8.663 -12.544 -24.539 1.00 89.75 402 ASP A CA 1
ATOM 3141 C C . ASP A 1 402 ? 8.922 -11.553 -23.411 1.00 89.75 402 ASP A C 1
ATOM 3143 O O . ASP A 1 402 ? 10.009 -11.548 -22.827 1.00 89.75 402 ASP A O 1
ATOM 3147 N N . SER A 1 403 ? 7.912 -10.751 -23.087 1.00 92.19 403 SER A N 1
ATOM 3148 C CA . SER A 1 403 ? 7.945 -9.810 -21.981 1.00 92.19 403 SER A CA 1
ATOM 3149 C C . SER A 1 403 ? 6.564 -9.591 -21.367 1.00 92.19 403 SER A C 1
ATOM 3151 O O . SER A 1 403 ? 5.531 -9.791 -22.008 1.00 92.19 403 SER A O 1
ATOM 3153 N N . ILE A 1 404 ? 6.552 -9.194 -20.097 1.00 92.25 404 ILE A N 1
ATOM 3154 C CA . ILE A 1 404 ? 5.371 -8.765 -19.350 1.00 92.25 404 ILE A CA 1
ATOM 3155 C C . ILE A 1 404 ? 5.702 -7.424 -18.708 1.00 92.25 404 ILE A C 1
ATOM 3157 O O . ILE A 1 404 ? 6.702 -7.298 -18.003 1.00 92.25 404 ILE A O 1
ATOM 3161 N N . SER A 1 405 ? 4.857 -6.425 -18.941 1.00 89.50 405 SER A N 1
ATOM 3162 C CA . SER A 1 405 ? 4.922 -5.170 -18.199 1.00 89.50 405 SER A CA 1
ATOM 3163 C C . SER A 1 405 ? 4.243 -5.347 -16.840 1.00 89.50 405 SER A C 1
ATOM 3165 O O . SER A 1 405 ? 3.178 -5.958 -16.751 1.00 89.50 405 SER A O 1
ATOM 3167 N N . VAL A 1 406 ? 4.884 -4.843 -15.785 1.00 87.94 406 VAL A N 1
ATOM 3168 C CA . VAL A 1 406 ? 4.351 -4.836 -14.410 1.00 87.94 406 VAL A CA 1
ATOM 3169 C C . VAL A 1 406 ? 3.362 -3.686 -14.202 1.00 87.94 406 VAL A C 1
ATOM 3171 O O . VAL A 1 406 ? 2.617 -3.658 -13.218 1.00 87.94 406 VAL A O 1
ATOM 3174 N N . GLU A 1 407 ? 3.316 -2.753 -15.149 1.00 84.81 407 GLU A N 1
ATOM 3175 C CA . GLU A 1 407 ? 2.402 -1.628 -15.101 1.00 84.81 407 GLU A CA 1
ATOM 3176 C C . GLU A 1 407 ? 0.940 -2.069 -15.194 1.00 84.81 407 GLU A C 1
ATOM 3178 O O . GLU A 1 407 ? 0.589 -3.187 -15.583 1.00 84.81 407 GLU A O 1
ATOM 3183 N N . SER A 1 408 ? 0.053 -1.166 -14.791 1.00 77.88 408 SER A N 1
ATOM 3184 C CA . SER A 1 408 ? -1.385 -1.393 -14.895 1.00 77.88 408 SER A CA 1
ATOM 3185 C C . SER A 1 408 ? -1.783 -1.645 -16.360 1.00 77.88 408 SER A C 1
ATOM 3187 O O . SER A 1 408 ? -1.217 -1.016 -17.254 1.00 77.88 408 SER A O 1
ATOM 3189 N N . PRO A 1 409 ? -2.779 -2.511 -16.649 1.00 76.94 409 PRO A N 1
ATOM 3190 C CA . PRO A 1 409 ? -3.276 -2.716 -18.009 1.00 76.94 409 PRO A CA 1
ATOM 3191 C C . PRO A 1 409 ? -3.628 -1.422 -18.740 1.00 76.94 409 PRO A C 1
ATOM 3193 O O . PRO A 1 409 ? -3.459 -1.343 -19.956 1.00 76.94 409 PRO A O 1
ATOM 3196 N N . ALA A 1 410 ? -4.113 -0.411 -18.021 1.00 70.12 410 ALA A N 1
ATOM 3197 C CA . ALA A 1 410 ? -4.475 0.843 -18.649 1.00 70.12 410 ALA A CA 1
ATOM 3198 C C . ALA A 1 410 ? -3.289 1.833 -18.721 1.00 70.12 410 ALA A C 1
ATOM 3200 O O . ALA A 1 410 ? -3.186 2.530 -19.725 1.00 70.12 410 ALA A O 1
ATOM 3201 N N . THR A 1 411 ? -2.282 1.739 -17.842 1.00 75.06 411 THR A N 1
ATOM 3202 C CA . THR A 1 411 ? -0.959 2.361 -18.053 1.00 75.06 411 THR A CA 1
ATOM 3203 C C . THR A 1 411 ? -0.299 1.784 -19.307 1.00 75.06 411 THR A C 1
ATOM 3205 O O . THR A 1 411 ? 0.192 2.525 -20.150 1.00 75.06 411 THR A O 1
ATOM 3208 N N . ILE A 1 412 ? -0.362 0.463 -19.511 1.00 77.75 412 ILE A N 1
ATOM 3209 C CA . ILE A 1 412 ? 0.113 -0.191 -20.738 1.00 77.75 412 ILE A CA 1
ATOM 3210 C C . ILE A 1 412 ? -0.661 0.331 -21.952 1.00 77.75 412 ILE A C 1
ATOM 3212 O O . ILE A 1 412 ? -0.057 0.614 -22.987 1.00 77.75 412 ILE A O 1
ATOM 3216 N N . ALA A 1 413 ? -1.985 0.483 -21.849 1.00 79.44 413 ALA A N 1
ATOM 3217 C CA . ALA A 1 413 ? -2.790 1.050 -22.928 1.00 79.44 413 ALA A CA 1
ATOM 3218 C C . ALA A 1 413 ? -2.367 2.493 -23.254 1.00 79.44 413 ALA A C 1
ATOM 3220 O O . ALA A 1 413 ? -2.224 2.829 -24.430 1.00 79.44 413 ALA A O 1
ATOM 3221 N N . ALA A 1 414 ? -2.105 3.317 -22.240 1.00 78.44 414 ALA A N 1
ATOM 3222 C CA . ALA A 1 414 ? -1.640 4.688 -22.397 1.00 78.44 414 ALA A CA 1
ATOM 3223 C C . ALA A 1 414 ? -0.230 4.760 -23.007 1.00 78.44 414 ALA A C 1
ATOM 3225 O O . ALA A 1 414 ? -0.020 5.462 -23.995 1.00 78.44 414 ALA A O 1
ATOM 3226 N N . LEU A 1 415 ? 0.710 3.946 -22.519 1.00 78.56 415 LEU A N 1
ATOM 3227 C CA . LEU A 1 415 ? 2.049 3.788 -23.097 1.00 78.56 415 LEU A CA 1
ATOM 3228 C C . LEU A 1 415 ? 1.992 3.302 -24.552 1.00 78.56 415 LEU A C 1
ATOM 3230 O O . LEU A 1 415 ? 2.742 3.776 -25.401 1.00 78.56 415 LEU A O 1
ATOM 3234 N N . THR A 1 416 ? 1.059 2.404 -24.875 1.00 82.88 416 THR A N 1
ATOM 3235 C CA . THR A 1 416 ? 0.847 1.923 -26.249 1.00 82.88 416 THR A CA 1
ATOM 3236 C C . THR A 1 416 ? 0.327 3.038 -27.156 1.00 82.88 416 THR A C 1
ATOM 3238 O O . THR A 1 416 ? 0.761 3.146 -28.303 1.00 82.88 416 THR A O 1
ATOM 3241 N N . LYS A 1 417 ? -0.575 3.895 -26.659 1.00 85.69 417 LYS A N 1
ATOM 3242 C CA . LYS A 1 417 ? -1.035 5.083 -27.395 1.00 85.69 417 LYS A CA 1
ATOM 3243 C C . LYS A 1 417 ? 0.102 6.096 -27.572 1.00 85.69 417 LYS A C 1
ATOM 3245 O O . LYS A 1 417 ? 0.263 6.626 -28.669 1.00 85.69 417 LYS A O 1
ATOM 3250 N N . LEU A 1 418 ? 0.944 6.298 -26.559 1.00 85.19 418 LEU A N 1
ATOM 3251 C CA . LEU A 1 418 ? 2.147 7.131 -26.656 1.00 85.19 418 LEU A CA 1
ATOM 3252 C C . LEU A 1 418 ? 3.186 6.584 -27.645 1.00 85.19 418 LEU A C 1
ATOM 3254 O O . LEU A 1 418 ? 3.891 7.352 -28.286 1.00 85.19 418 LEU A O 1
ATOM 3258 N N . ALA A 1 419 ? 3.262 5.273 -27.846 1.00 84.38 419 ALA A N 1
ATOM 3259 C CA . ALA A 1 419 ? 4.150 4.698 -28.852 1.00 84.38 419 ALA A CA 1
ATOM 3260 C C . ALA A 1 419 ? 3.669 4.934 -30.302 1.00 84.38 419 ALA A C 1
ATOM 3262 O O . ALA A 1 419 ? 4.393 4.616 -31.250 1.00 84.38 419 ALA A O 1
ATOM 3263 N N . THR A 1 420 ? 2.457 5.467 -30.518 1.00 88.88 420 THR A N 1
ATOM 3264 C CA . THR A 1 420 ? 1.946 5.693 -31.876 1.00 88.88 420 THR A CA 1
ATOM 3265 C C . THR A 1 420 ? 2.729 6.809 -32.582 1.00 88.88 420 THR A C 1
ATOM 3267 O O . THR A 1 420 ? 2.909 7.890 -32.019 1.00 88.88 420 THR A O 1
ATOM 3270 N N . PRO A 1 421 ? 3.232 6.574 -33.811 1.00 91.62 421 PRO A N 1
ATOM 3271 C CA . PRO A 1 421 ? 3.969 7.589 -34.549 1.00 91.62 421 PRO A CA 1
ATOM 3272 C C . PRO A 1 421 ? 3.025 8.696 -35.012 1.00 91.62 421 PRO A C 1
ATOM 3274 O O . PRO A 1 421 ? 1.978 8.431 -35.609 1.00 91.62 421 PRO A O 1
ATOM 3277 N N . VAL A 1 422 ? 3.427 9.942 -34.784 1.00 95.06 422 VAL A N 1
ATOM 3278 C CA . VAL A 1 422 ? 2.674 11.134 -35.166 1.00 95.06 422 VAL A CA 1
ATOM 3279 C C . VAL A 1 422 ? 3.508 12.049 -36.058 1.00 95.06 422 VAL A C 1
ATOM 3281 O O . VAL A 1 422 ? 4.729 12.151 -35.929 1.00 95.06 422 VAL A O 1
ATOM 3284 N N . THR A 1 423 ? 2.831 12.731 -36.984 1.00 94.75 423 THR A N 1
ATOM 3285 C CA . THR A 1 423 ? 3.421 13.811 -37.781 1.00 94.75 423 THR A CA 1
ATOM 3286 C C . THR A 1 423 ? 2.830 15.138 -37.305 1.00 94.75 423 THR A C 1
ATOM 3288 O O . THR A 1 423 ? 1.680 15.456 -37.608 1.00 94.75 423 THR A O 1
ATOM 3291 N N . LEU A 1 424 ? 3.614 15.906 -36.547 1.00 94.25 424 LEU A N 1
ATOM 3292 C CA . LEU A 1 424 ? 3.246 17.202 -35.975 1.00 94.25 424 LEU A CA 1
ATOM 3293 C C . LEU A 1 424 ? 4.156 18.290 -36.551 1.00 94.25 424 LEU A C 1
ATOM 3295 O O . LEU A 1 424 ? 5.368 18.276 -36.353 1.00 94.25 424 LEU A O 1
ATOM 3299 N N . GLN A 1 425 ? 3.560 19.255 -37.256 1.00 93.44 425 GLN A N 1
ATOM 3300 C CA . GLN A 1 425 ? 4.248 20.453 -37.744 1.00 93.44 425 GLN A CA 1
ATOM 3301 C C . GLN A 1 425 ? 3.594 21.695 -37.143 1.00 93.44 425 GLN A C 1
ATOM 3303 O O . GLN A 1 425 ? 2.474 22.074 -37.512 1.00 93.44 425 GLN A O 1
ATOM 3308 N N . ARG A 1 426 ? 4.299 22.330 -36.204 1.00 94.06 426 ARG A N 1
ATOM 3309 C CA . ARG A 1 426 ? 3.865 23.560 -35.533 1.00 94.06 426 ARG A CA 1
ATOM 3310 C C . ARG A 1 426 ? 5.002 24.590 -35.573 1.00 94.06 426 ARG A C 1
ATOM 3312 O O . ARG A 1 426 ? 6.034 24.368 -34.939 1.00 94.06 426 ARG A O 1
ATOM 3319 N N . PRO A 1 427 ? 4.863 25.684 -36.348 1.00 90.62 427 PRO A N 1
ATOM 3320 C CA . PRO A 1 427 ? 5.927 26.677 -36.493 1.00 90.62 427 PRO A CA 1
ATOM 3321 C C . PRO A 1 427 ? 6.098 27.558 -35.246 1.00 90.62 427 PRO A C 1
ATOM 3323 O O . PRO A 1 427 ? 7.227 27.827 -34.863 1.00 90.62 427 PRO A O 1
ATOM 3326 N N . GLU A 1 428 ? 5.004 27.959 -34.595 1.00 91.62 428 GLU A N 1
ATOM 3327 C CA . GLU A 1 428 ? 4.995 28.633 -33.291 1.00 91.62 428 GLU A CA 1
ATOM 3328 C C . GLU A 1 428 ? 3.768 28.139 -32.520 1.00 91.62 428 GLU A C 1
ATOM 3330 O O . GLU A 1 428 ? 2.645 28.296 -32.998 1.00 91.62 428 GLU A O 1
ATOM 3335 N N . VAL A 1 429 ? 3.985 27.522 -31.362 1.00 95.38 429 VAL A N 1
ATOM 3336 C CA . VAL A 1 429 ? 2.940 26.999 -30.467 1.00 95.38 429 VAL A CA 1
ATOM 3337 C C . VAL A 1 429 ? 3.427 27.166 -29.026 1.00 95.38 429 VAL A C 1
ATOM 3339 O O . VAL A 1 429 ? 4.643 27.131 -28.787 1.00 95.38 429 VAL A O 1
ATOM 3342 N N . THR A 1 430 ? 2.529 27.423 -28.075 1.00 95.12 430 THR A N 1
ATOM 3343 C CA . THR A 1 430 ? 2.918 27.399 -26.654 1.00 95.12 430 THR A CA 1
ATOM 3344 C C . THR A 1 430 ? 3.165 25.958 -26.210 1.00 95.12 430 THR A C 1
ATOM 3346 O O . THR A 1 430 ? 2.667 25.011 -26.826 1.00 95.12 430 THR A O 1
ATOM 3349 N N . ALA A 1 431 ? 3.973 25.768 -25.169 1.00 93.25 431 ALA A N 1
ATOM 3350 C CA . ALA A 1 431 ? 4.192 24.438 -24.616 1.00 93.25 431 ALA A CA 1
ATOM 3351 C C . ALA A 1 431 ? 2.883 23.802 -24.114 1.00 93.25 431 ALA A C 1
ATOM 3353 O O . ALA A 1 431 ? 2.664 22.626 -24.390 1.00 93.25 431 ALA A O 1
ATOM 3354 N N . ASP A 1 432 ? 1.993 24.574 -23.478 1.00 92.38 432 ASP A N 1
ATOM 3355 C CA . ASP A 1 432 ? 0.656 24.110 -23.070 1.00 92.38 432 ASP A CA 1
ATOM 3356 C C . ASP A 1 432 ? -0.179 23.612 -24.262 1.00 92.38 432 ASP A C 1
ATOM 3358 O O . ASP A 1 432 ? -0.647 22.474 -24.262 1.00 92.38 432 ASP A O 1
ATOM 3362 N N . GLU A 1 433 ? -0.316 24.425 -25.318 1.00 92.69 433 GLU A N 1
ATOM 3363 C CA . GLU A 1 433 ? -1.092 24.064 -26.512 1.00 92.69 433 GLU A CA 1
ATOM 3364 C C . GLU A 1 433 ? -0.553 22.784 -27.163 1.00 92.69 433 GLU A C 1
ATOM 3366 O O . GLU A 1 433 ? -1.326 21.906 -27.552 1.00 92.69 433 GLU A O 1
ATOM 3371 N N . LEU A 1 434 ? 0.775 22.660 -27.254 1.00 93.75 434 LEU A N 1
ATOM 3372 C CA . LEU A 1 434 ? 1.415 21.486 -27.831 1.00 93.75 434 LEU A CA 1
ATOM 3373 C C . LEU A 1 434 ? 1.241 20.245 -26.955 1.00 93.75 434 LEU A C 1
ATOM 3375 O O . LEU A 1 434 ? 0.941 19.180 -27.487 1.00 93.75 434 LEU A O 1
ATOM 3379 N N . LEU A 1 435 ? 1.421 20.358 -25.637 1.00 91.69 435 LEU A N 1
ATOM 3380 C CA . LEU A 1 435 ? 1.261 19.233 -24.717 1.00 91.69 435 LEU A CA 1
ATOM 3381 C C . LEU A 1 435 ? -0.188 18.755 -24.676 1.00 91.69 435 LEU A C 1
ATOM 3383 O O . LEU A 1 435 ? -0.423 17.551 -24.728 1.00 91.69 435 LEU A O 1
ATOM 3387 N N . ARG A 1 436 ? -1.165 19.667 -24.677 1.00 90.19 436 ARG A N 1
ATOM 3388 C CA . ARG A 1 436 ? -2.585 19.305 -24.794 1.00 90.19 436 ARG A CA 1
ATOM 3389 C C . ARG A 1 436 ? -2.896 18.639 -26.129 1.00 90.19 436 ARG A C 1
ATOM 3391 O O . ARG A 1 436 ? -3.640 17.666 -26.145 1.00 90.19 436 ARG A O 1
ATOM 3398 N N . GLU A 1 437 ? -2.325 19.113 -27.240 1.00 92.44 437 GLU A N 1
ATOM 3399 C CA . GLU A 1 437 ? -2.486 18.465 -28.549 1.00 92.44 437 GLU A CA 1
ATOM 3400 C C . GLU A 1 437 ? -1.880 17.052 -28.557 1.00 92.44 437 GLU A C 1
ATOM 3402 O O . GLU A 1 437 ? -2.531 16.102 -28.992 1.00 92.44 437 GLU A O 1
ATOM 3407 N N . VAL A 1 438 ? -0.661 16.901 -28.033 1.00 90.31 438 VAL A N 1
ATOM 3408 C CA . VAL A 1 438 ? 0.042 15.618 -27.901 1.00 90.31 438 VAL A CA 1
ATOM 3409 C C . VAL A 1 438 ? -0.769 14.650 -27.039 1.00 90.31 438 VAL A C 1
ATOM 3411 O O . VAL A 1 438 ? -1.034 13.529 -27.456 1.00 90.31 438 VAL A O 1
ATOM 3414 N N . LEU A 1 439 ? -1.234 15.077 -25.869 1.00 88.12 439 LEU A N 1
ATOM 3415 C CA . LEU A 1 439 ? -1.963 14.209 -24.944 1.00 88.12 439 LEU A CA 1
ATOM 3416 C C . LEU A 1 439 ? -3.384 13.899 -25.431 1.00 88.12 439 LEU A C 1
ATOM 3418 O O . LEU A 1 439 ? -3.831 12.763 -25.290 1.00 88.12 439 LEU A O 1
ATOM 3422 N N . ALA A 1 440 ? -4.043 14.824 -26.133 1.00 88.75 440 ALA A N 1
ATOM 3423 C CA . ALA A 1 440 ? -5.316 14.551 -26.798 1.00 88.75 440 ALA A CA 1
ATOM 3424 C C . ALA A 1 440 ? -5.189 13.475 -27.891 1.00 88.75 440 ALA A C 1
ATOM 3426 O O . ALA A 1 440 ? -6.092 12.654 -28.047 1.00 88.75 440 ALA A O 1
ATOM 3427 N N . LEU A 1 441 ? -4.068 13.426 -28.625 1.00 89.56 441 LEU A N 1
ATOM 3428 C CA . LEU A 1 441 ? -3.796 12.345 -29.586 1.00 89.56 441 LEU A CA 1
ATOM 3429 C C . LEU A 1 441 ? -3.598 10.990 -28.894 1.00 89.56 441 LEU A C 1
ATOM 3431 O O . LEU A 1 441 ? -3.940 9.957 -29.471 1.00 89.56 441 LEU A O 1
ATOM 3435 N N . ALA A 1 442 ? -3.091 10.998 -27.661 1.00 86.62 442 ALA A N 1
ATOM 3436 C CA . ALA A 1 442 ? -2.990 9.810 -26.825 1.00 86.62 442 ALA A CA 1
ATOM 3437 C C . ALA A 1 442 ? -4.274 9.487 -26.049 1.00 86.62 442 ALA A C 1
ATOM 3439 O O . ALA A 1 442 ? -4.282 8.490 -25.329 1.00 86.62 442 ALA A O 1
ATOM 3440 N N . ASP A 1 443 ? -5.339 10.291 -26.166 1.00 86.50 443 ASP A N 1
ATOM 3441 C CA . ASP A 1 443 ? -6.545 10.159 -25.337 1.00 86.50 443 ASP A CA 1
ATOM 3442 C C . ASP A 1 443 ? -6.187 10.135 -23.834 1.00 86.50 443 ASP A C 1
ATOM 3444 O O . ASP A 1 443 ? -6.613 9.264 -23.074 1.00 86.50 443 ASP A O 1
ATOM 3448 N N . MET A 1 444 ? -5.317 11.075 -23.449 1.00 84.88 444 MET A N 1
ATOM 3449 C CA . MET A 1 444 ? -4.855 11.318 -22.085 1.00 84.88 444 MET A CA 1
ATOM 3450 C C . MET A 1 444 ? -5.082 12.775 -21.687 1.00 84.88 444 MET A C 1
ATOM 3452 O O . MET A 1 444 ? -5.057 13.684 -22.520 1.00 84.88 444 MET A O 1
ATOM 3456 N N . SER A 1 445 ? -5.256 12.994 -20.389 1.00 82.19 445 SER A N 1
ATOM 3457 C CA . SER A 1 445 ? -5.409 14.323 -19.799 1.00 82.19 445 SER A CA 1
ATOM 3458 C C . SER A 1 445 ? -4.064 14.864 -19.320 1.00 82.19 445 SER A C 1
ATOM 3460 O O . SER A 1 445 ? -3.262 14.135 -18.731 1.00 82.19 445 SER A O 1
ATOM 3462 N N . LEU A 1 446 ? -3.821 16.153 -19.574 1.00 82.81 446 LEU A N 1
ATOM 3463 C CA . LEU A 1 446 ? -2.666 16.872 -19.049 1.00 82.81 446 LEU A CA 1
ATOM 3464 C C . LEU A 1 446 ? -3.008 17.516 -17.714 1.00 82.81 446 LEU A C 1
ATOM 3466 O O . LEU A 1 446 ? -3.906 18.354 -17.669 1.00 82.81 446 LEU A O 1
ATOM 3470 N N . LEU A 1 447 ? -2.245 17.195 -16.675 1.00 74.44 447 LEU A N 1
ATOM 3471 C CA . LEU A 1 447 ? -2.366 17.817 -15.366 1.00 74.44 447 LEU A CA 1
ATOM 3472 C C . LEU A 1 447 ? -1.129 18.656 -15.066 1.00 74.44 447 LEU A C 1
ATOM 3474 O O . LEU A 1 447 ? 0.011 18.209 -15.214 1.00 74.44 447 LEU A O 1
ATOM 3478 N N . VAL A 1 448 ? -1.365 19.890 -14.638 1.00 79.88 448 VAL A N 1
ATOM 3479 C CA . VAL A 1 448 ? -0.317 20.842 -14.282 1.00 79.88 448 VAL A CA 1
ATOM 3480 C C . VAL A 1 448 ? -0.646 21.370 -12.899 1.00 79.88 448 VAL A C 1
ATOM 3482 O O . VAL A 1 448 ? -1.484 22.253 -12.745 1.00 79.88 448 VAL A O 1
ATOM 3485 N N . ASN A 1 449 ? -0.005 20.784 -11.892 1.00 66.50 449 ASN A N 1
ATOM 3486 C CA . ASN A 1 449 ? -0.349 21.033 -10.488 1.00 66.50 449 ASN A CA 1
ATOM 3487 C C . ASN A 1 449 ? 0.580 22.048 -9.820 1.00 66.50 449 ASN A C 1
ATOM 3489 O O . ASN A 1 449 ? 0.338 22.468 -8.696 1.00 66.50 449 ASN A O 1
ATOM 3493 N N . ASP A 1 450 ? 1.650 22.441 -10.505 1.00 77.75 450 ASP A N 1
ATOM 3494 C CA . ASP A 1 450 ? 2.640 23.367 -9.983 1.00 77.75 450 ASP A CA 1
ATOM 3495 C C . ASP A 1 450 ? 2.484 24.727 -10.692 1.00 77.75 450 ASP A C 1
ATOM 3497 O O . ASP A 1 450 ? 2.683 24.816 -11.911 1.00 77.75 450 ASP A O 1
ATOM 3501 N N . PRO A 1 451 ? 2.150 25.813 -9.965 1.00 77.12 451 PRO A N 1
ATOM 3502 C CA . PRO A 1 451 ? 2.046 27.155 -10.538 1.00 77.12 451 PRO A CA 1
ATOM 3503 C C . PRO A 1 451 ? 3.328 27.605 -11.250 1.00 77.12 451 PRO A C 1
ATOM 3505 O O . PRO A 1 451 ? 3.272 28.388 -12.201 1.00 77.12 451 PRO A O 1
ATOM 3508 N N . SER A 1 452 ? 4.492 27.106 -10.816 1.00 83.75 452 SER A N 1
ATOM 3509 C CA . SER A 1 452 ? 5.766 27.364 -11.486 1.00 83.75 452 SER A CA 1
ATOM 3510 C C . SER A 1 452 ? 5.839 26.688 -12.857 1.00 83.75 452 SER A C 1
ATOM 3512 O O . SER A 1 452 ? 6.421 27.254 -13.783 1.00 83.75 452 SER A O 1
ATOM 3514 N N . VAL A 1 453 ? 5.178 25.540 -13.027 1.00 86.50 453 VAL A N 1
ATOM 3515 C CA . VAL A 1 453 ? 5.067 24.841 -14.310 1.00 86.50 453 VAL A CA 1
ATOM 3516 C C . VAL A 1 453 ? 4.126 25.587 -15.251 1.00 86.50 453 VAL A C 1
ATOM 3518 O O . VAL A 1 453 ? 4.474 25.738 -16.417 1.00 86.50 453 VAL A O 1
ATOM 3521 N N . ASN A 1 454 ? 3.017 26.163 -14.773 1.00 85.00 454 ASN A N 1
ATOM 3522 C CA . ASN A 1 454 ? 2.135 26.986 -15.619 1.00 85.00 454 ASN A CA 1
ATOM 3523 C C . ASN A 1 454 ? 2.892 28.139 -16.302 1.00 85.00 454 ASN A C 1
ATOM 3525 O O . ASN A 1 454 ? 2.768 28.341 -17.509 1.00 85.00 454 ASN A O 1
ATOM 3529 N N . ALA A 1 455 ? 3.767 28.832 -15.566 1.00 87.62 455 ALA A N 1
ATOM 3530 C CA . ALA A 1 455 ? 4.609 29.882 -16.142 1.00 87.62 455 ALA A CA 1
ATOM 3531 C C . ALA A 1 455 ? 5.599 29.350 -17.200 1.00 87.62 455 ALA A C 1
ATOM 3533 O O . ALA A 1 455 ? 5.924 30.053 -18.158 1.00 87.62 455 ALA A O 1
ATOM 3534 N N . ILE A 1 456 ? 6.081 28.112 -17.039 1.00 91.44 456 ILE A N 1
ATOM 3535 C CA . ILE A 1 456 ? 6.949 27.440 -18.015 1.00 91.44 456 ILE A CA 1
ATOM 3536 C C . ILE A 1 456 ? 6.144 27.038 -19.259 1.00 91.44 456 ILE A C 1
ATOM 3538 O O . ILE A 1 456 ? 6.634 27.202 -20.378 1.00 91.44 456 ILE A O 1
ATOM 3542 N N . LEU A 1 457 ? 4.906 26.573 -19.092 1.00 90.69 457 LEU A N 1
ATOM 3543 C CA . LEU A 1 457 ? 4.038 26.121 -20.181 1.00 90.69 457 LEU A CA 1
ATOM 3544 C C . LEU A 1 457 ? 3.556 27.247 -21.111 1.00 90.69 457 LEU A C 1
ATOM 3546 O O . LEU A 1 457 ? 3.308 27.003 -22.295 1.00 90.69 457 LEU A O 1
ATOM 3550 N N . ASP A 1 458 ? 3.532 28.489 -20.627 1.00 91.75 458 ASP A N 1
ATOM 3551 C CA . ASP A 1 458 ? 3.294 29.682 -21.451 1.00 91.75 458 ASP A CA 1
ATOM 3552 C C . ASP A 1 458 ? 4.469 30.019 -22.394 1.00 91.75 458 ASP A C 1
ATOM 3554 O O . ASP A 1 458 ? 4.361 30.883 -23.276 1.00 91.75 458 ASP A O 1
ATOM 3558 N N . THR A 1 459 ? 5.612 29.341 -22.251 1.00 93.56 459 THR A N 1
ATOM 3559 C CA . THR A 1 459 ? 6.784 29.566 -23.101 1.00 93.56 459 THR A CA 1
ATOM 3560 C C . THR A 1 459 ? 6.492 29.150 -24.544 1.00 93.56 459 THR A C 1
ATOM 3562 O O . THR A 1 459 ? 6.098 28.019 -24.833 1.00 93.56 459 THR A O 1
ATOM 3565 N N . LYS A 1 460 ? 6.729 30.066 -25.492 1.00 94.56 460 LYS A N 1
ATOM 3566 C CA . LYS A 1 460 ? 6.633 29.775 -26.930 1.00 94.56 460 LYS A CA 1
ATOM 3567 C C . LYS A 1 460 ? 7.784 28.884 -27.386 1.00 94.56 460 LYS A C 1
ATOM 3569 O O . LYS A 1 460 ? 8.950 29.259 -27.255 1.00 94.56 460 LYS A O 1
ATOM 3574 N N . LEU A 1 461 ? 7.456 27.760 -28.015 1.00 92.25 461 LEU A N 1
ATOM 3575 C CA . LEU A 1 461 ? 8.428 26.876 -28.651 1.00 92.25 461 LEU A CA 1
ATOM 3576 C C . LEU A 1 461 ? 8.664 27.330 -30.103 1.00 92.25 461 LEU A C 1
ATOM 3578 O O . LEU A 1 461 ? 7.724 27.525 -30.871 1.00 92.25 461 LEU A O 1
ATOM 3582 N N . THR A 1 462 ? 9.933 27.518 -30.482 1.00 85.38 462 THR A N 1
ATOM 3583 C CA . THR A 1 462 ? 10.368 28.134 -31.757 1.00 85.38 462 THR A CA 1
ATOM 3584 C C . THR A 1 462 ? 10.160 27.272 -33.005 1.00 85.38 462 THR A C 1
ATOM 3586 O O . THR A 1 462 ? 10.364 27.755 -34.117 1.00 85.38 462 THR A O 1
ATOM 3589 N N . SER A 1 463 ? 9.820 25.995 -32.837 1.00 88.81 463 SER A N 1
ATOM 3590 C CA . SER A 1 463 ? 9.139 25.110 -33.795 1.00 88.81 463 SER A CA 1
ATOM 3591 C C . SER A 1 463 ? 9.261 23.669 -33.302 1.00 88.81 463 SER A C 1
ATOM 3593 O O . SER A 1 463 ? 10.309 23.256 -32.792 1.00 88.81 463 SER A O 1
ATOM 3595 N N . VAL A 1 464 ? 8.192 22.893 -33.469 1.00 90.62 464 VAL A N 1
ATOM 3596 C CA . VAL A 1 464 ? 8.209 21.442 -33.260 1.00 90.62 464 VAL A CA 1
ATOM 3597 C C . VAL A 1 464 ? 7.835 20.783 -34.578 1.00 90.62 464 VAL A C 1
ATOM 3599 O O . VAL A 1 464 ? 6.773 21.043 -35.150 1.00 90.62 464 VAL A O 1
ATOM 3602 N N . ASN A 1 465 ? 8.774 19.996 -35.098 1.00 92.75 465 ASN A N 1
ATOM 3603 C CA . ASN A 1 465 ? 8.625 19.235 -36.326 1.00 92.75 465 ASN A CA 1
ATOM 3604 C C . ASN A 1 465 ? 8.954 17.777 -36.017 1.00 92.75 465 ASN A C 1
ATOM 3606 O O . ASN A 1 465 ? 10.122 17.403 -35.930 1.00 92.75 465 ASN A O 1
ATOM 3610 N N . ALA A 1 466 ? 7.907 16.993 -35.815 1.00 93.06 466 ALA A N 1
ATOM 3611 C CA . ALA A 1 466 ? 7.967 15.554 -35.665 1.00 93.06 466 ALA A CA 1
ATOM 3612 C C . ALA A 1 466 ? 7.380 14.947 -36.937 1.00 93.06 466 ALA A C 1
ATOM 3614 O O . ALA A 1 466 ? 6.244 15.257 -37.289 1.00 93.06 466 ALA A O 1
ATOM 3615 N N . ASP A 1 467 ? 8.139 14.119 -37.649 1.00 95.19 467 ASP A N 1
ATOM 3616 C CA . ASP A 1 467 ? 7.633 13.379 -38.804 1.00 95.19 467 ASP A CA 1
ATOM 3617 C C . ASP A 1 467 ? 7.729 11.883 -38.531 1.00 95.19 467 ASP A C 1
ATOM 3619 O O . ASP A 1 467 ? 8.824 11.324 -38.502 1.00 95.19 467 ASP A O 1
ATOM 3623 N N . SER A 1 468 ? 6.574 11.246 -38.316 1.00 93.19 468 SER A N 1
ATOM 3624 C CA . SER A 1 468 ? 6.479 9.826 -37.961 1.00 93.19 468 SER A CA 1
ATOM 3625 C C . SER A 1 468 ? 7.275 9.452 -36.700 1.00 93.19 468 SER A C 1
ATOM 3627 O O . SER A 1 468 ? 7.808 8.347 -36.606 1.00 93.19 468 SER A O 1
ATOM 3629 N N . VAL A 1 469 ? 7.353 10.373 -35.737 1.00 92.06 469 VAL A N 1
ATOM 3630 C CA . VAL A 1 469 ? 8.038 10.175 -34.450 1.00 92.06 469 VAL A CA 1
ATOM 3631 C C . VAL A 1 469 ? 7.011 9.678 -33.426 1.00 92.06 469 VAL A C 1
ATOM 3633 O O . VAL A 1 469 ? 5.902 10.221 -33.407 1.00 92.06 469 VAL A O 1
ATOM 3636 N N . PRO A 1 470 ? 7.317 8.660 -32.600 1.00 90.81 470 PRO A N 1
ATOM 3637 C CA . PRO A 1 470 ? 6.440 8.232 -31.513 1.00 90.81 470 PRO A CA 1
ATOM 3638 C C . PRO A 1 470 ? 6.016 9.405 -30.629 1.00 90.81 470 PRO A C 1
ATOM 3640 O O . PRO A 1 470 ? 6.828 10.258 -30.274 1.00 90.81 470 PRO A O 1
ATOM 3643 N N . LEU A 1 471 ? 4.742 9.447 -30.256 1.00 90.56 471 LEU A N 1
ATOM 3644 C CA . LEU A 1 471 ? 4.179 10.509 -29.426 1.00 90.56 471 LEU A CA 1
ATOM 3645 C C . LEU A 1 471 ? 4.892 10.640 -28.064 1.00 90.56 471 LEU A C 1
ATOM 3647 O O . LEU A 1 471 ? 5.035 11.756 -27.572 1.00 90.56 471 LEU A O 1
ATOM 3651 N N . SER A 1 472 ? 5.414 9.541 -27.506 1.00 86.12 472 SER A N 1
ATOM 3652 C CA . SER A 1 472 ? 6.293 9.525 -26.327 1.00 86.12 472 SER A CA 1
ATOM 3653 C C . SER A 1 472 ? 7.579 10.315 -26.547 1.00 86.12 472 SER A C 1
ATOM 3655 O O . SER A 1 472 ? 7.947 11.111 -25.701 1.00 86.12 472 SER A O 1
ATOM 3657 N N . GLU A 1 473 ? 8.242 10.152 -27.694 1.00 88.31 473 GLU A N 1
ATOM 3658 C CA . GLU A 1 473 ? 9.486 10.873 -27.992 1.00 88.31 473 GLU A CA 1
ATOM 3659 C C . GLU A 1 473 ? 9.222 12.365 -28.224 1.00 88.31 473 GLU A C 1
ATOM 3661 O O . GLU A 1 473 ? 10.028 13.212 -27.841 1.00 88.31 473 GLU A O 1
ATOM 3666 N N . VAL A 1 474 ? 8.072 12.704 -28.820 1.00 92.06 474 VAL A N 1
ATOM 3667 C CA . VAL A 1 474 ? 7.637 14.103 -28.935 1.00 92.06 474 VAL A CA 1
ATOM 3668 C C . VAL A 1 474 ? 7.382 14.695 -27.550 1.00 92.06 474 VAL A C 1
ATOM 3670 O O . VAL A 1 474 ? 7.830 15.809 -27.282 1.00 92.06 474 VAL A O 1
ATOM 3673 N N . LEU A 1 475 ? 6.690 13.961 -26.676 1.00 91.00 475 LEU A N 1
ATOM 3674 C CA . LEU A 1 475 ? 6.433 14.368 -25.297 1.00 91.00 475 LEU A CA 1
ATOM 3675 C C . LEU A 1 475 ? 7.749 14.573 -24.532 1.00 91.00 475 LEU A C 1
ATOM 3677 O O . LEU A 1 475 ? 7.956 15.647 -23.975 1.00 91.00 475 LEU A O 1
ATOM 3681 N N . ASP A 1 476 ? 8.664 13.606 -24.583 1.00 86.56 476 ASP A N 1
ATOM 3682 C CA . ASP A 1 476 ? 9.971 13.660 -23.919 1.00 86.56 476 ASP A CA 1
ATOM 3683 C C . ASP A 1 476 ? 10.803 14.855 -24.387 1.00 86.56 476 ASP A C 1
ATOM 3685 O O . ASP A 1 476 ? 11.344 15.595 -23.568 1.00 86.56 476 ASP A O 1
ATOM 3689 N N . GLU A 1 477 ? 10.876 15.100 -25.698 1.00 90.75 477 GLU A N 1
ATOM 3690 C CA . GLU A 1 477 ? 11.622 16.232 -26.256 1.00 90.75 477 GLU A CA 1
ATOM 3691 C C . GLU A 1 477 ? 11.025 17.578 -25.820 1.00 90.75 477 GLU A C 1
ATOM 3693 O O . GLU A 1 477 ? 11.761 18.522 -25.516 1.00 90.75 477 GLU A O 1
ATOM 3698 N N . VAL A 1 478 ? 9.693 17.683 -25.759 1.00 92.06 478 VAL A N 1
ATOM 3699 C CA . VAL A 1 478 ? 9.011 18.894 -25.281 1.00 92.06 478 VAL A CA 1
ATOM 3700 C C . VAL A 1 478 ? 9.294 19.114 -23.798 1.00 92.06 478 VAL A C 1
ATOM 3702 O O . VAL A 1 478 ? 9.723 20.203 -23.420 1.00 92.06 478 VAL A O 1
ATOM 3705 N N . LEU A 1 479 ? 9.120 18.090 -22.965 1.00 90.94 479 LEU A N 1
ATOM 3706 C CA . LEU A 1 479 ? 9.332 18.186 -21.522 1.00 90.94 479 LEU A CA 1
ATOM 3707 C C . LEU A 1 479 ? 10.799 18.463 -21.179 1.00 90.94 479 LEU A C 1
ATOM 3709 O O . LEU A 1 479 ? 11.088 19.344 -20.368 1.00 90.94 479 LEU A O 1
ATOM 3713 N N . LYS A 1 480 ? 11.739 17.827 -21.885 1.00 88.81 480 LYS A N 1
ATOM 3714 C CA . LYS A 1 480 ? 13.180 18.057 -21.733 1.00 88.81 480 LYS A CA 1
ATOM 3715 C C . LYS A 1 480 ? 13.580 19.499 -22.043 1.00 88.81 480 LYS A C 1
ATOM 3717 O O . LYS A 1 480 ? 14.365 20.080 -21.296 1.00 88.81 480 LYS A O 1
ATOM 3722 N N . ARG A 1 481 ? 13.027 20.108 -23.101 1.00 92.75 481 ARG A N 1
ATOM 3723 C CA . ARG A 1 481 ? 13.268 21.532 -23.431 1.00 92.75 481 ARG A CA 1
ATOM 3724 C C . ARG A 1 481 ? 12.741 22.490 -22.370 1.00 92.75 481 ARG A C 1
ATOM 3726 O O . ARG A 1 481 ? 13.248 23.603 -22.259 1.00 92.75 481 ARG A O 1
ATOM 3733 N N . LEU A 1 482 ? 11.720 22.068 -21.633 1.00 91.31 482 LEU A N 1
ATOM 3734 C CA . LEU A 1 482 ? 11.082 22.850 -20.580 1.00 91.31 482 LEU A CA 1
ATOM 3735 C C . LEU A 1 482 ? 11.665 22.560 -19.192 1.00 91.31 482 LEU A C 1
ATOM 3737 O O . LEU A 1 482 ? 11.287 23.232 -18.238 1.00 91.31 482 LEU A O 1
ATOM 3741 N N . HIS A 1 483 ? 12.590 21.600 -19.075 1.00 89.75 483 HIS A N 1
ATOM 3742 C CA . HIS A 1 483 ? 13.079 21.083 -17.792 1.00 89.75 483 HIS A CA 1
ATOM 3743 C C . HIS A 1 483 ? 11.936 20.577 -16.897 1.00 89.75 483 HIS A C 1
ATOM 3745 O O . HIS A 1 483 ? 11.883 20.842 -15.696 1.00 89.75 483 HIS A O 1
ATOM 3751 N N . LEU A 1 484 ? 11.002 19.856 -17.512 1.00 88.94 484 LEU A N 1
ATOM 3752 C CA . LEU A 1 484 ? 9.847 19.254 -16.868 1.00 88.94 484 LEU A CA 1
ATOM 3753 C C . LEU A 1 484 ? 9.943 17.728 -16.935 1.00 88.94 484 LEU A C 1
ATOM 3755 O O . LEU A 1 484 ? 10.542 17.174 -17.857 1.00 88.94 484 LEU A O 1
ATOM 3759 N N . THR A 1 485 ? 9.319 17.058 -15.973 1.00 79.69 485 THR A N 1
ATOM 3760 C CA . THR A 1 485 ? 9.246 15.599 -15.894 1.00 79.69 485 THR A CA 1
ATOM 3761 C C . THR A 1 485 ? 7.797 15.201 -15.655 1.00 79.69 485 THR A C 1
ATOM 3763 O O . THR A 1 485 ? 7.157 15.739 -14.751 1.00 79.69 485 THR A O 1
ATOM 3766 N N . PRO A 1 486 ? 7.241 14.278 -16.439 1.00 82.44 486 PRO A N 1
ATOM 3767 C CA . PRO A 1 486 ? 5.894 13.802 -16.206 1.00 82.44 486 PRO A CA 1
ATOM 3768 C C . PRO A 1 486 ? 5.889 12.672 -15.181 1.00 82.44 486 PRO A C 1
ATOM 3770 O O . PRO A 1 486 ? 6.796 11.845 -15.105 1.00 82.44 486 PRO A O 1
ATOM 3773 N N . VAL A 1 487 ? 4.809 12.632 -14.426 1.00 73.31 487 VAL A N 1
ATOM 3774 C CA . VAL A 1 487 ? 4.489 11.661 -13.396 1.00 73.31 487 VAL A CA 1
ATOM 3775 C C . VAL A 1 487 ? 3.104 11.127 -13.728 1.00 73.31 487 VAL A C 1
ATOM 3777 O O . VAL A 1 487 ? 2.159 11.895 -13.900 1.00 73.31 487 VAL A O 1
ATOM 3780 N N . TRP A 1 488 ? 2.980 9.812 -13.857 1.00 71.50 488 TRP A N 1
ATOM 3781 C CA . TRP A 1 488 ? 1.685 9.174 -14.072 1.00 71.50 488 TRP A CA 1
ATOM 3782 C C . TRP A 1 488 ? 0.885 9.248 -12.778 1.00 71.50 488 TRP A C 1
ATOM 3784 O O . TRP A 1 488 ? 1.342 8.755 -11.749 1.00 71.50 488 TRP A O 1
ATOM 3794 N N . LEU A 1 489 ? -0.281 9.888 -12.830 1.00 66.88 489 LEU A N 1
ATOM 3795 C CA . LEU A 1 489 ? -1.217 9.865 -11.708 1.00 66.88 489 LEU A CA 1
ATOM 3796 C C . LEU A 1 489 ? -2.034 8.571 -11.750 1.00 66.88 489 LEU A C 1
ATOM 3798 O O . LEU A 1 489 ? -2.196 7.888 -10.746 1.00 66.88 489 LEU A O 1
ATOM 3802 N N . ASP A 1 490 ? -2.499 8.226 -12.949 1.00 65.75 490 ASP A N 1
ATOM 3803 C CA . ASP A 1 490 ? -3.284 7.036 -13.235 1.00 65.75 490 ASP A CA 1
ATOM 3804 C C . ASP A 1 490 ? -3.147 6.637 -14.713 1.00 65.75 490 ASP A C 1
ATOM 3806 O O . ASP A 1 490 ? -2.292 7.125 -15.450 1.00 65.75 490 ASP A O 1
ATOM 3810 N N . ASP A 1 491 ? -4.014 5.733 -15.155 1.00 68.31 491 ASP A N 1
ATOM 3811 C CA . ASP A 1 491 ? -4.022 5.166 -16.496 1.00 68.31 491 ASP A CA 1
ATOM 3812 C C . ASP A 1 491 ? -4.483 6.123 -17.621 1.00 68.31 491 ASP A C 1
ATOM 3814 O O . ASP A 1 491 ? -4.492 5.748 -18.796 1.00 68.31 491 ASP A O 1
ATOM 3818 N N . SER A 1 492 ? -4.920 7.333 -17.282 1.00 70.44 492 SER A N 1
ATOM 3819 C CA . SER A 1 492 ? -5.560 8.303 -18.176 1.00 70.44 492 SER A CA 1
ATOM 3820 C C . SER A 1 492 ? -5.025 9.730 -18.045 1.00 70.44 492 SER A C 1
ATOM 3822 O O . SER A 1 492 ? -5.359 10.577 -18.880 1.00 70.44 492 SER A O 1
ATOM 3824 N N . ALA A 1 493 ? -4.194 10.005 -17.039 1.00 76.50 493 ALA A N 1
ATOM 3825 C CA . ALA A 1 493 ? -3.700 11.339 -16.741 1.00 76.50 493 ALA A CA 1
ATOM 3826 C C . ALA A 1 493 ? -2.190 11.370 -16.465 1.00 76.50 493 ALA A C 1
ATOM 3828 O O . ALA A 1 493 ? -1.635 10.541 -15.738 1.00 76.50 493 ALA A O 1
ATOM 3829 N N . ILE A 1 494 ? -1.535 12.390 -17.021 1.00 81.50 494 ILE A N 1
ATOM 3830 C CA . ILE A 1 494 ? -0.123 12.688 -16.787 1.00 81.50 494 ILE A CA 1
ATOM 3831 C C . ILE A 1 494 ? -0.018 14.014 -16.039 1.00 81.50 494 ILE A C 1
ATOM 3833 O O . ILE A 1 494 ? -0.461 15.042 -16.544 1.00 81.50 494 ILE A O 1
ATOM 3837 N N . VAL A 1 495 ? 0.615 13.999 -14.866 1.00 80.44 495 VAL A N 1
ATOM 3838 C CA . VAL A 1 495 ? 0.984 15.195 -14.099 1.00 80.44 495 VAL A CA 1
ATOM 3839 C C . VAL A 1 495 ? 2.374 15.635 -14.501 1.00 80.44 495 VAL A C 1
ATOM 3841 O O . VAL A 1 495 ? 3.329 14.887 -14.346 1.00 80.44 495 VAL A O 1
ATOM 3844 N N . ILE A 1 496 ? 2.531 16.866 -14.968 1.00 83.44 496 ILE A N 1
ATOM 3845 C CA . ILE A 1 496 ? 3.860 17.423 -15.194 1.00 83.44 496 ILE A CA 1
ATOM 3846 C C . ILE A 1 496 ? 4.362 18.084 -13.910 1.00 83.44 496 ILE A C 1
ATOM 3848 O O . ILE A 1 496 ? 3.746 19.019 -13.399 1.00 83.44 496 ILE A O 1
ATOM 3852 N N . LYS A 1 497 ? 5.513 17.621 -13.422 1.00 81.62 497 LYS A N 1
ATOM 3853 C CA . LYS A 1 497 ? 6.271 18.242 -12.335 1.00 81.62 497 LYS A CA 1
ATOM 3854 C C . LYS A 1 497 ? 7.524 18.922 -12.882 1.00 81.62 497 LYS A C 1
ATOM 3856 O O . LYS A 1 497 ? 8.013 18.614 -13.970 1.00 81.62 497 LYS A O 1
ATOM 3861 N N . ASN A 1 498 ? 8.064 19.859 -12.115 1.00 80.44 498 ASN A N 1
ATOM 3862 C CA . ASN A 1 498 ? 9.375 20.429 -12.393 1.00 80.44 498 ASN A CA 1
ATOM 3863 C C . ASN A 1 498 ? 10.455 19.344 -12.211 1.00 80.44 498 ASN A C 1
ATOM 3865 O O . ASN A 1 498 ? 10.452 18.638 -11.201 1.00 80.44 498 ASN A O 1
ATOM 3869 N N . ALA A 1 499 ? 11.372 19.211 -13.178 1.00 71.44 499 ALA A N 1
ATOM 3870 C CA . ALA A 1 499 ? 12.385 18.150 -13.193 1.00 71.44 499 ALA A CA 1
ATOM 3871 C C . ALA A 1 499 ? 13.304 18.161 -11.962 1.00 71.44 499 ALA A C 1
ATOM 3873 O O . ALA A 1 499 ? 13.911 17.148 -11.638 1.00 71.44 499 ALA A O 1
ATOM 3874 N N . HIS A 1 500 ? 13.393 19.286 -11.247 1.00 67.75 500 HIS A N 1
ATOM 3875 C CA . HIS A 1 500 ? 14.153 19.365 -10.001 1.00 67.75 500 HIS A CA 1
ATOM 3876 C C . HIS A 1 500 ? 13.518 18.585 -8.834 1.00 67.75 500 HIS A C 1
ATOM 3878 O O . HIS A 1 500 ? 14.209 18.283 -7.867 1.00 67.75 500 HIS A O 1
ATOM 3884 N N . PHE A 1 501 ? 12.220 18.270 -8.915 1.00 54.28 501 PHE A N 1
ATOM 3885 C CA . PHE A 1 501 ? 11.443 17.646 -7.835 1.00 54.28 501 PHE A CA 1
ATOM 3886 C C . PHE A 1 501 ? 10.896 16.255 -8.180 1.00 54.28 501 PHE A C 1
ATOM 3888 O O . PHE A 1 501 ? 10.280 15.619 -7.327 1.00 54.28 501 PHE A O 1
ATOM 3895 N N . ALA A 1 502 ? 11.062 15.780 -9.414 1.00 54.75 502 ALA A N 1
ATOM 3896 C CA . ALA A 1 502 ? 10.579 14.464 -9.812 1.00 54.75 502 ALA A CA 1
ATOM 3897 C C . ALA A 1 502 ? 11.659 13.406 -9.559 1.00 54.75 502 ALA A C 1
ATOM 3899 O O . ALA A 1 502 ? 12.699 13.411 -10.214 1.00 54.75 502 ALA A O 1
ATOM 3900 N N . THR A 1 503 ? 11.403 12.483 -8.633 1.00 49.81 503 THR A N 1
ATOM 3901 C CA . THR A 1 503 ? 12.149 11.228 -8.543 1.00 49.81 503 THR A CA 1
ATOM 3902 C C . THR A 1 503 ? 11.713 10.327 -9.706 1.00 49.81 503 THR A C 1
ATOM 3904 O O . THR A 1 503 ? 10.552 9.941 -9.800 1.00 49.81 503 THR A O 1
ATOM 3907 N N . LEU A 1 504 ? 12.658 10.048 -10.612 1.00 53.28 504 LEU A N 1
ATOM 3908 C CA . LEU A 1 504 ? 12.582 9.156 -11.780 1.00 53.28 504 LEU A CA 1
ATOM 3909 C C . LEU A 1 504 ? 11.591 9.553 -12.904 1.00 53.28 504 LEU A C 1
ATOM 3911 O O . LEU A 1 504 ? 10.385 9.312 -12.812 1.00 53.28 504 LEU A O 1
ATOM 3915 N N . PRO A 1 505 ? 12.083 10.059 -14.054 1.00 51.81 505 PRO A N 1
ATOM 3916 C CA . PRO A 1 505 ? 11.292 10.164 -15.278 1.00 51.81 505 PRO A CA 1
ATOM 3917 C C . PRO A 1 505 ? 10.923 8.771 -15.819 1.00 51.81 505 PRO A C 1
ATOM 3919 O O . PRO A 1 505 ? 11.797 7.983 -16.166 1.00 51.81 505 PRO A O 1
ATOM 3922 N N . PHE A 1 506 ? 9.624 8.488 -15.961 1.00 62.31 506 PHE A N 1
ATOM 3923 C CA . PHE A 1 506 ? 9.067 7.420 -16.813 1.00 62.31 506 PHE A CA 1
ATOM 3924 C C . PHE A 1 506 ? 9.590 5.985 -16.643 1.00 62.31 506 PHE A C 1
ATOM 3926 O O . PHE A 1 506 ? 9.429 5.176 -17.561 1.00 62.31 506 PHE A O 1
ATOM 3933 N N . ALA A 1 507 ? 10.217 5.629 -15.529 1.00 77.44 507 ALA A N 1
ATOM 3934 C CA . ALA A 1 507 ? 10.721 4.274 -15.378 1.00 77.44 507 ALA A CA 1
ATOM 3935 C C . ALA A 1 507 ? 9.528 3.298 -15.327 1.00 77.44 507 ALA A C 1
ATOM 3937 O O . ALA A 1 507 ? 8.679 3.373 -14.442 1.00 77.44 507 ALA A O 1
ATOM 3938 N N . SER A 1 508 ? 9.420 2.450 -16.350 1.00 87.00 508 SER A N 1
ATOM 3939 C CA . SER A 1 508 ? 8.421 1.390 -16.435 1.00 87.00 508 SER A CA 1
ATOM 3940 C C . SER A 1 508 ? 9.101 0.071 -16.128 1.00 87.00 508 SER A C 1
ATOM 3942 O O . SER A 1 508 ? 10.154 -0.240 -16.700 1.00 87.00 508 SER A O 1
ATOM 3944 N N . LEU A 1 509 ? 8.492 -0.717 -15.249 1.00 92.31 509 LEU A N 1
ATOM 3945 C CA . LEU A 1 509 ? 9.044 -2.008 -14.871 1.00 92.31 509 LEU A CA 1
ATOM 3946 C C . LEU A 1 509 ? 8.580 -3.082 -15.866 1.00 92.31 509 LEU A C 1
ATOM 3948 O O . LEU A 1 509 ? 7.390 -3.399 -15.971 1.00 92.31 509 LEU A O 1
ATOM 3952 N N . GLN A 1 510 ? 9.523 -3.657 -16.611 1.00 94.56 510 GLN A N 1
ATOM 3953 C CA . GLN A 1 510 ? 9.270 -4.749 -17.550 1.00 94.56 510 GLN A CA 1
ATOM 3954 C C . GLN A 1 510 ? 10.084 -5.988 -17.206 1.00 94.56 510 GLN A C 1
ATOM 3956 O O . GLN A 1 510 ? 11.230 -5.922 -16.766 1.00 94.56 510 GLN A O 1
ATOM 3961 N N . ILE A 1 511 ? 9.473 -7.141 -17.438 1.00 95.56 511 ILE A N 1
ATOM 3962 C CA . ILE A 1 511 ? 10.061 -8.449 -17.206 1.00 95.56 511 ILE A CA 1
ATOM 3963 C C . ILE A 1 511 ? 10.211 -9.128 -18.564 1.00 95.56 511 ILE A C 1
ATOM 3965 O O . ILE A 1 511 ? 9.216 -9.336 -19.247 1.00 95.56 511 ILE A O 1
ATOM 3969 N N . TYR A 1 512 ? 11.421 -9.515 -18.945 1.00 96.12 512 TYR A N 1
ATOM 3970 C CA . TYR A 1 512 ? 11.719 -10.251 -20.169 1.00 96.12 512 TYR A CA 1
ATOM 3971 C C . TYR A 1 512 ? 12.073 -11.696 -19.847 1.00 96.12 512 TYR A C 1
ATOM 3973 O O . TYR A 1 512 ? 12.875 -11.979 -18.952 1.00 96.12 512 TYR A O 1
ATOM 3981 N N . ASN A 1 513 ? 11.527 -12.627 -20.623 1.00 94.50 513 ASN A N 1
ATOM 3982 C CA . ASN A 1 513 ? 11.998 -14.001 -20.609 1.00 94.50 513 ASN A CA 1
ATOM 3983 C C . ASN A 1 513 ? 13.314 -14.076 -21.395 1.00 94.50 513 ASN A C 1
ATOM 3985 O O . ASN A 1 513 ? 13.360 -13.817 -22.594 1.00 94.50 513 ASN A O 1
ATOM 3989 N N . VAL A 1 514 ? 14.409 -14.431 -20.740 1.00 94.44 514 VAL A N 1
ATOM 3990 C CA . VAL A 1 514 ? 15.729 -14.578 -21.369 1.00 94.44 514 VAL A CA 1
ATOM 3991 C C . VAL A 1 514 ? 16.298 -15.978 -21.159 1.00 94.44 514 VAL A C 1
ATOM 3993 O O . VAL A 1 514 ? 17.480 -16.203 -21.401 1.00 94.44 514 VAL A O 1
ATOM 3996 N N . GLU A 1 515 ? 15.471 -16.948 -20.759 1.00 92.00 515 GLU A N 1
ATOM 3997 C CA . GLU A 1 515 ? 15.903 -18.300 -20.394 1.00 92.00 515 GLU A CA 1
ATOM 3998 C C . GLU A 1 515 ? 16.700 -18.967 -21.524 1.00 92.00 515 GLU A C 1
ATOM 4000 O O . GLU A 1 515 ? 17.794 -19.481 -21.298 1.00 92.00 515 GLU A O 1
ATOM 4005 N N . HIS A 1 516 ? 16.221 -18.841 -22.765 1.00 89.62 516 HIS A N 1
ATOM 4006 C CA . HIS A 1 516 ? 16.896 -19.361 -23.959 1.00 89.62 516 HIS A CA 1
ATOM 4007 C C . HIS A 1 516 ? 18.245 -18.694 -24.266 1.00 89.62 516 HIS A C 1
ATOM 4009 O O . HIS A 1 516 ? 19.123 -19.326 -24.857 1.00 89.62 516 HIS A O 1
ATOM 4015 N N . LEU A 1 517 ? 18.412 -17.422 -23.893 1.00 89.81 517 LEU A N 1
ATOM 4016 C CA . LEU A 1 517 ? 19.662 -16.685 -24.093 1.00 89.81 517 LEU A CA 1
ATOM 4017 C C . LEU A 1 517 ? 20.681 -17.053 -23.011 1.00 89.81 517 LEU A C 1
ATOM 4019 O O . LEU A 1 517 ? 21.865 -17.214 -23.297 1.00 89.81 517 LEU A O 1
ATOM 4023 N N . VAL A 1 518 ? 20.210 -17.247 -21.779 1.00 86.50 518 VAL A N 1
ATOM 4024 C CA . VAL A 1 518 ? 21.054 -17.589 -20.629 1.00 86.50 518 VAL A CA 1
ATOM 4025 C C . VAL A 1 518 ? 21.502 -19.048 -20.665 1.00 86.50 518 VAL A C 1
ATOM 4027 O O . VAL A 1 518 ? 22.614 -19.347 -20.246 1.00 86.50 518 VAL A O 1
ATOM 4030 N N . SER A 1 519 ? 20.702 -19.968 -21.212 1.00 82.50 519 SER A N 1
ATOM 4031 C CA . SER A 1 519 ? 21.077 -21.388 -21.274 1.00 82.50 519 SER A CA 1
ATOM 4032 C C . SER A 1 519 ? 22.318 -21.673 -22.135 1.00 82.50 519 SER A C 1
ATOM 4034 O O . SER A 1 519 ? 22.909 -22.741 -22.001 1.00 82.50 519 SER A O 1
ATOM 4036 N N . HIS A 1 520 ? 22.710 -20.744 -23.015 1.00 71.44 520 HIS A N 1
ATOM 4037 C CA . HIS A 1 520 ? 23.827 -20.899 -23.956 1.00 71.44 520 HIS A CA 1
ATOM 4038 C C . HIS A 1 520 ? 25.069 -20.060 -23.595 1.00 71.44 520 HIS A C 1
ATOM 4040 O O . HIS A 1 520 ? 26.053 -20.098 -24.330 1.00 71.44 520 HIS A O 1
ATOM 4046 N N . GLY A 1 521 ? 25.066 -19.319 -22.480 1.00 66.44 521 GLY A N 1
ATOM 4047 C CA . GLY A 1 521 ? 26.167 -18.422 -22.115 1.00 66.44 521 GLY A CA 1
ATOM 4048 C C . GLY A 1 521 ? 26.256 -18.123 -20.618 1.00 66.44 521 GLY A C 1
ATOM 4049 O O . GLY A 1 521 ? 25.423 -18.551 -19.825 1.00 66.44 521 GLY A O 1
ATOM 4050 N N . SER A 1 522 ? 27.292 -17.383 -20.210 1.00 67.19 522 SER A N 1
ATOM 4051 C CA . SER A 1 522 ? 27.381 -16.893 -18.829 1.00 67.19 522 SER A CA 1
ATOM 4052 C C . SER A 1 522 ? 26.257 -15.877 -18.577 1.00 67.19 522 SER A C 1
ATOM 4054 O O . SER A 1 522 ? 26.181 -14.894 -19.318 1.00 67.19 522 SER A O 1
ATOM 4056 N N . PRO A 1 523 ? 25.420 -16.057 -17.537 1.00 61.69 523 PRO A N 1
ATOM 4057 C CA . PRO A 1 523 ? 24.312 -15.159 -17.232 1.00 61.69 523 PRO A CA 1
ATOM 4058 C C . PRO A 1 523 ? 24.725 -13.685 -17.177 1.00 61.69 523 PRO A C 1
ATOM 4060 O O . PRO A 1 523 ? 24.028 -12.861 -17.744 1.00 61.69 523 PRO A O 1
ATOM 4063 N N . MET A 1 524 ? 25.892 -13.355 -16.610 1.00 62.06 524 MET A N 1
ATOM 4064 C CA . MET A 1 524 ? 26.343 -11.960 -16.446 1.00 62.06 524 MET A CA 1
ATOM 4065 C C . MET A 1 524 ? 26.567 -11.184 -17.756 1.00 62.06 524 MET A C 1
ATOM 4067 O O . MET A 1 524 ? 26.801 -9.978 -17.718 1.00 62.06 524 MET A O 1
ATOM 4071 N N . PHE A 1 525 ? 26.536 -11.844 -18.915 1.00 81.75 525 PHE A N 1
ATOM 4072 C CA . PHE A 1 525 ? 26.829 -11.175 -20.177 1.00 81.75 525 PHE A CA 1
ATOM 4073 C C . PHE A 1 525 ? 25.655 -10.338 -20.702 1.00 81.75 525 PHE A C 1
ATOM 4075 O O . PHE A 1 525 ? 25.890 -9.346 -21.374 1.00 81.75 525 PHE A O 1
ATOM 4082 N N . LEU A 1 526 ? 24.395 -10.690 -20.415 1.00 91.38 526 LEU A N 1
ATOM 4083 C CA . LEU A 1 526 ? 23.275 -9.977 -21.041 1.00 91.38 526 LEU A CA 1
ATOM 4084 C C . LEU A 1 526 ? 23.020 -8.606 -20.406 1.00 91.38 526 LEU A C 1
ATOM 4086 O O . LEU A 1 526 ? 22.834 -7.646 -21.148 1.00 91.38 526 LEU A O 1
ATOM 4090 N N . SER A 1 527 ? 23.039 -8.506 -19.072 1.00 92.81 527 SER A N 1
ATOM 4091 C CA . SER A 1 527 ? 22.897 -7.216 -18.385 1.00 92.81 527 SER A CA 1
ATOM 4092 C C . SER A 1 527 ? 24.008 -6.250 -18.795 1.00 92.81 527 SER A C 1
ATOM 4094 O O . SER A 1 527 ? 23.706 -5.175 -19.290 1.00 92.81 527 SER A O 1
ATOM 4096 N N . SER A 1 528 ? 25.269 -6.695 -18.739 1.00 92.00 528 SER A N 1
ATOM 4097 C CA . SER A 1 528 ? 26.421 -5.877 -19.146 1.00 92.00 528 SER A CA 1
ATOM 4098 C C . SER A 1 528 ? 26.364 -5.463 -20.615 1.00 92.00 528 SER A C 1
ATOM 4100 O O . SER A 1 528 ? 26.649 -4.318 -20.933 1.00 92.00 528 SER A O 1
ATOM 4102 N N . VAL A 1 529 ? 25.931 -6.346 -21.524 1.00 93.06 529 VAL A N 1
ATOM 4103 C CA . VAL A 1 529 ? 25.731 -5.970 -22.933 1.00 93.06 529 VAL A CA 1
ATOM 4104 C C . VAL A 1 529 ? 24.648 -4.906 -23.080 1.00 93.06 529 VAL A C 1
ATOM 4106 O O . VAL A 1 529 ? 24.808 -4.018 -23.912 1.00 93.06 529 VAL A O 1
ATOM 4109 N N . ILE A 1 530 ? 23.553 -4.991 -22.323 1.00 94.94 530 ILE A N 1
ATOM 4110 C CA . ILE A 1 530 ? 22.488 -3.984 -22.363 1.00 94.94 530 ILE A CA 1
ATOM 4111 C C . ILE A 1 530 ? 23.000 -2.654 -21.809 1.00 94.94 530 ILE A C 1
ATOM 4113 O O . ILE A 1 530 ? 22.880 -1.651 -22.508 1.00 94.94 530 ILE A O 1
ATOM 4117 N N . GLU A 1 531 ? 23.634 -2.668 -20.637 1.00 94.38 531 GLU A N 1
ATOM 4118 C CA . GLU A 1 531 ? 24.224 -1.485 -20.000 1.00 94.38 531 GLU A CA 1
ATOM 4119 C C . GLU A 1 531 ? 25.253 -0.806 -20.918 1.00 94.38 531 GLU A C 1
ATOM 4121 O O . GLU A 1 531 ? 25.195 0.399 -21.154 1.00 94.38 531 GLU A O 1
ATOM 4126 N N . ASP A 1 532 ? 26.135 -1.591 -21.543 1.00 93.81 532 ASP A N 1
ATOM 4127 C CA . ASP A 1 532 ? 27.163 -1.098 -22.462 1.00 93.81 532 ASP A CA 1
ATOM 4128 C C . ASP A 1 532 ? 26.608 -0.673 -23.832 1.00 93.81 532 ASP A C 1
ATOM 4130 O O . ASP A 1 532 ? 27.295 0.024 -24.579 1.00 93.81 532 ASP A O 1
ATOM 4134 N N . SER A 1 533 ? 25.412 -1.105 -24.234 1.00 93.44 533 SER A N 1
ATOM 4135 C CA . SER A 1 533 ? 24.900 -0.849 -25.594 1.00 93.44 533 SER A CA 1
ATOM 4136 C C . SER A 1 533 ? 23.771 0.172 -25.646 1.00 93.44 533 SER A C 1
ATOM 4138 O O . SER A 1 533 ? 23.578 0.798 -26.690 1.00 93.44 533 SER A O 1
ATOM 4140 N N . ILE A 1 534 ? 23.008 0.325 -24.566 1.00 93.94 534 ILE A N 1
ATOM 4141 C CA . ILE A 1 534 ? 21.772 1.105 -24.526 1.00 93.94 534 ILE A CA 1
ATOM 4142 C C . ILE A 1 534 ? 21.884 2.085 -23.362 1.00 93.94 534 ILE A C 1
ATOM 4144 O O . ILE A 1 534 ? 21.887 1.649 -22.225 1.00 93.94 534 ILE A O 1
ATOM 4148 N N . ALA A 1 535 ? 21.959 3.391 -23.648 1.00 87.06 535 ALA A N 1
ATOM 4149 C CA . ALA A 1 535 ? 21.947 4.468 -22.645 1.00 87.06 535 ALA A CA 1
ATOM 4150 C C . ALA A 1 535 ? 22.935 4.276 -21.475 1.00 87.06 535 ALA A C 1
ATOM 4152 O O . ALA A 1 535 ? 22.557 4.185 -20.311 1.00 87.06 535 ALA A O 1
ATOM 4153 N N . GLN A 1 536 ? 24.220 4.199 -21.820 1.00 90.69 536 GLN A N 1
ATOM 4154 C CA . GLN A 1 536 ? 25.321 3.857 -20.911 1.00 90.69 536 GLN A CA 1
ATOM 4155 C C . GLN A 1 536 ? 25.423 4.724 -19.650 1.00 90.69 536 GLN A C 1
ATOM 4157 O O . GLN A 1 536 ? 26.059 4.297 -18.698 1.00 90.69 536 GLN A O 1
ATOM 4162 N N . ASP A 1 537 ? 24.881 5.938 -19.672 1.00 90.81 537 ASP A N 1
ATOM 4163 C CA . ASP A 1 537 ? 24.946 6.953 -18.621 1.00 90.81 537 ASP A CA 1
ATOM 4164 C C . ASP A 1 537 ? 23.722 6.975 -17.692 1.00 90.81 537 ASP A C 1
ATOM 4166 O O . ASP A 1 537 ? 23.736 7.688 -16.693 1.00 90.81 537 ASP A O 1
ATOM 4170 N N . GLU A 1 538 ? 22.697 6.176 -17.987 1.00 90.88 538 GLU A N 1
ATOM 4171 C CA . GLU A 1 538 ? 21.406 6.209 -17.288 1.00 90.88 538 GLU A CA 1
ATOM 4172 C C . GLU A 1 538 ? 21.204 5.013 -16.338 1.00 90.88 538 GLU A C 1
ATOM 4174 O O . GLU A 1 538 ? 20.208 4.961 -15.622 1.00 90.88 538 GLU A O 1
ATOM 4179 N N . TRP A 1 539 ? 22.139 4.058 -16.285 1.00 93.06 539 TRP A N 1
ATOM 4180 C CA . TRP A 1 539 ? 22.049 2.881 -15.409 1.00 93.06 539 TRP A CA 1
ATOM 4181 C C . TRP A 1 539 ? 22.578 3.141 -13.998 1.00 93.06 539 TRP A C 1
ATOM 4183 O O . TRP A 1 539 ? 23.580 3.827 -13.803 1.00 93.06 539 TRP A O 1
ATOM 4193 N N . ASP A 1 540 ? 21.968 2.505 -13.006 1.00 89.25 540 ASP A N 1
ATOM 4194 C CA . ASP A 1 540 ? 22.351 2.547 -11.594 1.00 89.25 540 ASP A CA 1
ATOM 4195 C C . ASP A 1 540 ? 23.812 2.135 -11.358 1.00 89.25 540 ASP A C 1
ATOM 4197 O O . ASP A 1 540 ? 24.507 2.724 -10.527 1.00 89.25 540 ASP A O 1
ATOM 4201 N N . SER A 1 541 ? 24.329 1.200 -12.159 1.00 89.38 541 SER A N 1
ATOM 4202 C CA . SER A 1 541 ? 25.730 0.771 -12.148 1.00 89.38 541 SER A CA 1
ATOM 4203 C C . SER A 1 541 ? 26.729 1.896 -12.461 1.00 89.38 541 SER A C 1
ATOM 4205 O O . SER A 1 541 ? 27.900 1.799 -12.074 1.00 89.38 541 SER A O 1
ATOM 4207 N N . VAL A 1 542 ? 26.278 2.986 -13.091 1.00 89.69 542 VAL A N 1
ATOM 4208 C CA . VAL A 1 542 ? 27.059 4.204 -13.362 1.00 89.69 542 VAL A CA 1
ATOM 4209 C C . VAL A 1 542 ? 26.512 5.454 -12.658 1.00 89.69 542 VAL A C 1
ATOM 4211 O O . VAL A 1 542 ? 27.006 6.556 -12.901 1.00 89.69 542 VAL A O 1
ATOM 4214 N N . GLY A 1 543 ? 25.544 5.290 -11.751 1.00 88.06 543 GLY A N 1
ATOM 4215 C CA . GLY A 1 543 ? 24.912 6.380 -11.001 1.00 88.06 543 GLY A CA 1
ATOM 4216 C C . GLY A 1 543 ? 23.724 7.043 -11.702 1.00 88.06 543 GLY A C 1
ATOM 4217 O O . GLY A 1 543 ? 23.340 8.141 -11.303 1.00 88.06 543 GLY A O 1
ATOM 4218 N N . GLY A 1 544 ? 23.181 6.407 -12.738 1.00 88.31 544 GLY A N 1
ATOM 4219 C CA . GLY A 1 544 ? 21.903 6.774 -13.331 1.00 88.31 544 GLY A CA 1
ATOM 4220 C C . GLY A 1 544 ? 20.707 6.169 -12.591 1.00 88.31 544 GLY A C 1
ATOM 4221 O O . GLY A 1 544 ? 20.838 5.511 -11.559 1.00 88.31 544 GLY A O 1
ATOM 4222 N N . ASP A 1 545 ? 19.529 6.418 -13.144 1.00 84.88 545 ASP A N 1
ATOM 4223 C CA . ASP A 1 545 ? 18.225 6.210 -12.514 1.00 84.88 545 ASP A CA 1
ATOM 4224 C C . ASP A 1 545 ? 17.566 4.861 -12.872 1.00 84.88 545 ASP A C 1
ATOM 4226 O O . ASP A 1 545 ? 16.535 4.486 -12.308 1.00 84.88 545 ASP A O 1
ATOM 4230 N N . TRP A 1 546 ? 18.115 4.127 -13.841 1.00 91.56 546 TRP A N 1
ATOM 4231 C CA . TRP A 1 546 ? 17.532 2.885 -14.354 1.00 91.56 546 TRP A CA 1
ATOM 4232 C C . TRP A 1 546 ? 18.218 1.663 -13.774 1.00 91.56 546 TRP A C 1
ATOM 4234 O O . TRP A 1 546 ? 19.431 1.638 -13.614 1.00 91.56 546 TRP A O 1
ATOM 4244 N N . SER A 1 547 ? 17.452 0.608 -13.514 1.00 91.50 547 SER A N 1
ATOM 4245 C CA . SER A 1 547 ? 17.990 -0.625 -12.939 1.00 91.50 547 SER A CA 1
ATOM 4246 C C . SER A 1 547 ? 17.732 -1.827 -13.841 1.00 91.50 547 SER A C 1
ATOM 4248 O O . SER A 1 547 ? 16.692 -1.947 -14.499 1.00 91.50 547 SER A O 1
ATOM 4250 N N . ILE A 1 548 ? 18.699 -2.744 -13.880 1.00 94.50 548 ILE A N 1
ATOM 4251 C CA . ILE A 1 548 ? 18.627 -3.990 -14.644 1.00 94.50 548 ILE A CA 1
ATOM 4252 C C . ILE A 1 548 ? 19.057 -5.171 -13.776 1.00 94.50 548 ILE A C 1
ATOM 4254 O O . ILE A 1 548 ? 20.185 -5.275 -13.310 1.00 94.50 548 ILE A O 1
ATOM 4258 N N . ASN A 1 549 ? 18.136 -6.108 -13.571 1.00 92.25 549 ASN A N 1
ATOM 4259 C CA . ASN A 1 549 ? 18.314 -7.253 -12.687 1.00 92.25 549 ASN A CA 1
ATOM 4260 C C . ASN A 1 549 ? 18.049 -8.555 -13.447 1.00 92.25 549 ASN A C 1
ATOM 4262 O O . ASN A 1 549 ? 16.960 -8.768 -13.972 1.00 92.25 549 ASN A O 1
ATOM 4266 N N . GLN A 1 550 ? 19.024 -9.463 -13.505 1.00 91.69 550 GLN A N 1
ATOM 4267 C CA . GLN A 1 550 ? 18.905 -10.706 -14.275 1.00 91.69 550 GLN A CA 1
ATOM 4268 C C . GLN A 1 550 ? 18.969 -11.954 -13.399 1.00 91.69 550 GLN A C 1
ATOM 4270 O O . GLN A 1 550 ? 20.061 -12.335 -12.982 1.00 91.69 550 GLN A O 1
ATOM 4275 N N . TRP A 1 551 ? 17.857 -12.677 -13.226 1.00 87.56 551 TRP A N 1
ATOM 4276 C CA . TRP A 1 551 ? 17.793 -13.877 -12.382 1.00 87.56 551 TRP A CA 1
ATOM 4277 C C . TRP A 1 551 ? 17.038 -15.043 -13.008 1.00 87.56 551 TRP A C 1
ATOM 4279 O O . TRP A 1 551 ? 15.909 -14.909 -13.470 1.00 87.56 551 TRP A O 1
ATOM 4289 N N . GLY A 1 552 ? 17.639 -16.235 -12.950 1.00 82.69 552 GLY A N 1
ATOM 4290 C CA . GLY A 1 552 ? 16.949 -17.496 -13.240 1.00 82.69 552 GLY A CA 1
ATOM 4291 C C . GLY A 1 552 ? 16.239 -17.534 -14.598 1.00 82.69 552 GLY A C 1
ATOM 4292 O O . GLY A 1 552 ? 15.107 -18.006 -14.661 1.00 82.69 552 GLY A O 1
ATOM 4293 N N . GLY A 1 553 ? 16.878 -16.993 -15.644 1.00 89.44 553 GLY A N 1
ATOM 4294 C CA . GLY A 1 553 ? 16.311 -16.904 -16.996 1.00 89.44 553 GLY A CA 1
ATOM 4295 C C . GLY A 1 553 ? 15.342 -15.738 -17.210 1.00 89.44 553 GLY A C 1
ATOM 4296 O O . GLY A 1 553 ? 14.714 -15.658 -18.256 1.00 89.44 553 GLY A O 1
ATOM 4297 N N . VAL A 1 554 ? 15.221 -14.824 -16.252 1.00 92.88 554 VAL A N 1
ATOM 4298 C CA . VAL A 1 554 ? 14.362 -13.642 -16.334 1.00 92.88 554 VAL A CA 1
ATOM 4299 C C . VAL A 1 554 ? 15.225 -12.388 -16.230 1.00 92.88 554 VAL A C 1
ATOM 4301 O O . VAL A 1 554 ? 16.156 -12.345 -15.428 1.00 92.88 554 VAL A O 1
ATOM 4304 N N . LEU A 1 555 ? 14.934 -11.379 -17.046 1.00 95.00 555 LEU A N 1
ATOM 4305 C CA . LEU A 1 555 ? 15.566 -10.064 -16.997 1.00 95.00 555 LEU A CA 1
ATOM 4306 C C . LEU A 1 555 ? 14.507 -9.034 -16.611 1.00 95.00 555 LEU A C 1
ATOM 4308 O O . LEU A 1 555 ? 13.524 -8.864 -17.319 1.00 95.00 555 LEU A O 1
ATOM 4312 N N . ILE A 1 556 ? 14.692 -8.375 -15.481 1.00 94.81 556 ILE A N 1
ATOM 4313 C CA . ILE A 1 556 ? 13.787 -7.374 -14.932 1.00 94.81 556 ILE A CA 1
ATOM 4314 C C . ILE A 1 556 ? 14.458 -6.024 -15.138 1.00 94.81 556 ILE A C 1
ATOM 4316 O O . ILE A 1 556 ? 15.559 -5.801 -14.644 1.00 94.81 556 ILE A O 1
ATOM 4320 N N . VAL A 1 557 ? 13.817 -5.152 -15.904 1.00 95.00 557 VAL A N 1
ATOM 4321 C CA . VAL A 1 557 ? 14.360 -3.853 -16.295 1.00 95.00 557 VAL A CA 1
ATOM 4322 C C . VAL A 1 557 ? 13.398 -2.778 -15.828 1.00 95.00 557 VAL A C 1
ATOM 4324 O O . VAL A 1 557 ? 12.226 -2.812 -16.203 1.00 95.00 557 VAL A O 1
ATOM 4327 N N . ASN A 1 558 ? 13.896 -1.815 -15.062 1.00 92.69 558 ASN A N 1
ATOM 4328 C CA . ASN A 1 558 ? 13.193 -0.585 -14.741 1.00 92.69 558 ASN A CA 1
ATOM 4329 C C . ASN A 1 558 ? 13.819 0.565 -15.538 1.00 92.69 558 ASN A C 1
ATOM 4331 O O . ASN A 1 558 ? 14.899 1.037 -15.195 1.00 92.69 558 ASN A O 1
ATOM 4335 N N . ALA A 1 559 ? 13.177 0.963 -16.635 1.00 91.31 559 ALA A N 1
ATOM 4336 C CA . ALA A 1 559 ? 13.704 1.966 -17.562 1.00 91.31 559 ALA A CA 1
ATOM 4337 C C . ALA A 1 559 ? 12.577 2.658 -18.341 1.00 91.31 559 ALA A C 1
ATOM 4339 O O . ALA A 1 559 ? 11.428 2.196 -18.350 1.00 91.31 559 ALA A O 1
ATOM 4340 N N . SER A 1 560 ? 12.909 3.751 -19.032 1.00 85.81 560 SER A N 1
ATOM 4341 C CA . SER A 1 560 ? 11.949 4.485 -19.866 1.00 85.81 560 SER A CA 1
ATOM 4342 C C . SER A 1 560 ? 11.357 3.614 -20.995 1.00 85.81 560 SER A C 1
ATOM 4344 O O . SER A 1 560 ? 12.028 2.702 -21.489 1.00 85.81 560 SER A O 1
ATOM 4346 N N . PRO A 1 561 ? 10.128 3.885 -21.479 1.00 83.00 561 PRO A N 1
ATOM 4347 C CA . PRO A 1 561 ? 9.488 3.074 -22.520 1.00 83.00 561 PRO A CA 1
ATOM 4348 C C . PRO A 1 561 ? 10.299 2.963 -23.820 1.00 83.00 561 PRO A C 1
ATOM 4350 O O . PRO A 1 561 ? 10.304 1.907 -24.450 1.00 83.00 561 PRO A O 1
ATOM 4353 N N . SER A 1 562 ? 11.020 4.023 -24.208 1.00 80.81 562 SER A N 1
ATOM 4354 C CA . SER A 1 562 ? 11.906 4.002 -25.385 1.00 80.81 562 SER A CA 1
ATOM 4355 C C . SER A 1 562 ? 13.071 3.025 -25.200 1.00 80.81 562 SER A C 1
ATOM 4357 O O . SER A 1 562 ? 13.407 2.257 -26.102 1.00 80.81 562 SER A O 1
ATOM 4359 N N . VAL A 1 563 ? 13.658 2.994 -24.004 1.00 89.38 563 VAL A N 1
ATOM 4360 C CA . VAL A 1 563 ? 14.755 2.078 -23.662 1.00 89.38 563 VAL A CA 1
ATOM 4361 C C . VAL A 1 563 ? 14.255 0.645 -23.574 1.00 89.38 563 VAL A C 1
ATOM 4363 O O . VAL A 1 563 ? 14.908 -0.259 -24.090 1.00 89.38 563 VAL A O 1
ATOM 4366 N N . GLN A 1 564 ? 13.059 0.435 -23.025 1.00 91.56 564 GLN A N 1
ATOM 4367 C CA . GLN A 1 564 ? 12.407 -0.872 -23.032 1.00 91.56 564 GLN A CA 1
ATOM 4368 C C . GLN A 1 564 ? 12.181 -1.390 -24.461 1.00 91.56 564 GLN A C 1
ATOM 4370 O O . GLN A 1 564 ? 12.502 -2.537 -24.762 1.00 91.56 564 GLN A O 1
ATOM 4375 N N . ASP A 1 565 ? 11.717 -0.548 -25.388 1.00 88.44 565 ASP A N 1
ATOM 4376 C CA . ASP A 1 565 ? 11.573 -0.935 -26.798 1.00 88.44 565 ASP A CA 1
ATOM 4377 C C . ASP A 1 565 ? 12.925 -1.302 -27.444 1.00 88.44 565 ASP A C 1
ATOM 4379 O O . ASP A 1 565 ? 13.028 -2.303 -28.162 1.00 88.44 565 ASP A O 1
ATOM 4383 N N . GLN A 1 566 ? 13.997 -0.559 -27.142 1.00 92.69 566 GLN A N 1
ATOM 4384 C CA . GLN A 1 566 ? 15.352 -0.896 -27.600 1.00 92.69 566 GLN A CA 1
ATOM 4385 C C . GLN A 1 566 ? 15.835 -2.241 -27.041 1.00 92.69 566 GLN A C 1
ATOM 4387 O O . GLN A 1 566 ? 16.386 -3.054 -27.790 1.00 92.69 566 GLN A O 1
ATOM 4392 N N . ILE A 1 567 ? 15.584 -2.511 -25.759 1.00 94.75 567 ILE A N 1
ATOM 4393 C CA . ILE A 1 567 ? 15.922 -3.779 -25.101 1.00 94.75 567 ILE A CA 1
ATOM 4394 C C . ILE A 1 567 ? 15.117 -4.929 -25.707 1.00 94.75 567 ILE A C 1
ATOM 4396 O O . ILE A 1 567 ? 15.694 -5.956 -26.066 1.00 94.75 567 ILE A O 1
ATOM 4400 N N . GLY A 1 568 ? 13.812 -4.749 -25.918 1.00 93.94 568 GLY A N 1
ATOM 4401 C CA . GLY A 1 568 ? 12.956 -5.728 -26.584 1.00 93.94 568 GLY A CA 1
ATOM 4402 C C . GLY A 1 568 ? 13.446 -6.067 -27.994 1.00 93.94 568 GLY A C 1
ATOM 4403 O O . GLY A 1 568 ? 13.568 -7.244 -28.346 1.00 93.94 568 GLY A O 1
ATOM 4404 N N . LYS A 1 569 ? 13.821 -5.054 -28.788 1.00 94.50 569 LYS A N 1
ATOM 4405 C CA . LYS A 1 569 ? 14.419 -5.236 -30.123 1.00 94.50 569 LYS A CA 1
ATOM 4406 C C . LYS A 1 569 ? 15.757 -5.970 -30.063 1.00 94.50 569 LYS A C 1
ATOM 4408 O O . LYS A 1 569 ? 15.990 -6.859 -30.884 1.00 94.50 569 LYS A O 1
ATOM 4413 N N . LEU A 1 570 ? 16.620 -5.632 -29.104 1.00 94.44 570 LEU A N 1
ATOM 4414 C CA . LEU A 1 570 ? 17.904 -6.303 -28.903 1.00 94.44 570 LEU A CA 1
ATOM 4415 C C . LEU A 1 570 ? 17.704 -7.778 -28.530 1.00 94.44 570 LEU A C 1
ATOM 4417 O O . LEU A 1 570 ? 18.303 -8.650 -29.155 1.00 94.44 570 LEU A O 1
ATOM 4421 N N . ILE A 1 571 ? 16.818 -8.079 -27.579 1.00 93.94 571 ILE A N 1
ATOM 4422 C CA . ILE A 1 571 ? 16.499 -9.451 -27.161 1.00 93.94 571 ILE A CA 1
ATOM 4423 C C . ILE A 1 571 ? 15.915 -10.253 -28.332 1.00 93.94 571 ILE A C 1
ATOM 4425 O O . ILE A 1 571 ? 16.336 -11.388 -28.571 1.00 93.94 571 ILE A O 1
ATOM 4429 N N . ALA A 1 572 ? 15.006 -9.671 -29.119 1.00 92.75 572 ALA A N 1
ATOM 4430 C CA . ALA A 1 572 ? 14.465 -10.309 -30.321 1.00 92.75 572 ALA A CA 1
ATOM 4431 C C . ALA A 1 572 ? 15.552 -10.569 -31.385 1.00 92.75 572 ALA A C 1
ATOM 4433 O O . ALA A 1 572 ? 15.588 -11.641 -32.002 1.00 92.75 572 ALA A O 1
ATOM 4434 N N . ALA A 1 573 ? 16.479 -9.626 -31.580 1.00 92.56 573 ALA A N 1
ATOM 4435 C CA . ALA A 1 573 ? 17.617 -9.794 -32.481 1.00 92.56 573 ALA A CA 1
ATOM 4436 C C . ALA A 1 573 ? 18.559 -10.916 -32.010 1.00 92.56 573 ALA A C 1
ATOM 4438 O O . ALA A 1 573 ? 18.959 -11.757 -32.814 1.00 92.56 573 ALA A O 1
ATOM 4439 N N . LEU A 1 574 ? 18.854 -10.987 -30.709 1.00 90.06 574 LEU A N 1
ATOM 4440 C CA . LEU A 1 574 ? 19.681 -12.047 -30.125 1.00 90.06 574 LEU A CA 1
ATOM 4441 C C . LEU A 1 574 ? 19.029 -13.428 -30.279 1.00 90.06 574 LEU A C 1
ATOM 4443 O O . LEU A 1 574 ? 19.701 -14.389 -30.646 1.00 90.06 574 LEU A O 1
ATOM 4447 N N . ARG A 1 575 ? 17.709 -13.532 -30.091 1.00 89.00 575 ARG A N 1
ATOM 4448 C CA . ARG A 1 575 ? 16.963 -14.792 -30.269 1.00 89.00 575 ARG A CA 1
ATOM 4449 C C . ARG A 1 575 ? 16.909 -15.267 -31.721 1.00 89.00 575 ARG A C 1
ATOM 4451 O O . ARG A 1 575 ? 16.917 -16.467 -31.979 1.00 89.00 575 ARG A O 1
ATOM 4458 N N . THR A 1 576 ? 16.853 -14.338 -32.675 1.00 89.62 576 THR A N 1
ATOM 4459 C CA . THR A 1 576 ? 16.831 -14.650 -34.116 1.00 89.62 576 THR A CA 1
ATOM 4460 C C . THR A 1 576 ? 18.217 -14.889 -34.713 1.00 89.62 576 THR A C 1
ATOM 4462 O O . THR A 1 576 ? 18.306 -15.277 -35.880 1.00 89.62 576 THR A O 1
ATOM 4465 N N . ALA A 1 577 ? 19.289 -14.744 -33.925 1.00 86.25 577 ALA A N 1
ATOM 4466 C CA . ALA A 1 577 ? 20.674 -14.998 -34.323 1.00 86.25 577 ALA A CA 1
ATOM 4467 C C . ALA A 1 577 ? 21.263 -16.315 -33.745 1.00 86.25 577 ALA A C 1
ATOM 4469 O O . ALA A 1 577 ? 22.364 -16.291 -33.188 1.00 86.25 577 ALA A O 1
ATOM 4470 N N . PRO A 1 578 ? 20.600 -17.486 -33.889 1.00 56.19 578 PRO A N 1
ATOM 4471 C CA . PRO A 1 578 ? 20.989 -18.722 -33.202 1.00 56.19 578 PRO A CA 1
ATOM 4472 C C . PRO A 1 578 ? 22.370 -19.265 -33.612 1.00 56.19 578 PRO A C 1
ATOM 4474 O O . PRO A 1 578 ? 23.007 -19.949 -32.820 1.00 56.19 578 PRO A O 1
ATOM 4477 N N . ASP A 1 579 ? 22.883 -18.921 -34.800 1.00 59.19 579 ASP A N 1
ATOM 4478 C CA . ASP A 1 579 ? 24.190 -19.400 -35.284 1.00 59.19 579 ASP A CA 1
ATOM 4479 C C . ASP A 1 579 ? 25.391 -18.543 -34.818 1.00 59.19 579 ASP A C 1
ATOM 4481 O O . ASP A 1 579 ? 26.544 -18.902 -35.077 1.00 59.19 579 ASP A O 1
ATOM 4485 N N . ALA A 1 580 ? 25.156 -17.390 -34.176 1.00 52.75 580 ALA A N 1
ATOM 4486 C CA . ALA A 1 580 ? 26.221 -16.468 -33.761 1.00 52.75 580 ALA A CA 1
ATOM 4487 C C . ALA A 1 580 ? 26.698 -16.689 -32.315 1.00 52.75 580 ALA A C 1
ATOM 4489 O O . ALA A 1 580 ? 27.875 -16.474 -32.037 1.00 52.75 580 ALA A O 1
ATOM 4490 N N . CYS A 1 581 ? 25.818 -17.148 -31.417 1.00 48.44 581 CYS A N 1
ATOM 4491 C CA . CYS A 1 581 ? 26.136 -17.347 -29.996 1.00 48.44 581 CYS A CA 1
ATOM 4492 C C . CYS A 1 581 ? 27.001 -18.583 -29.708 1.00 48.44 581 CYS A C 1
ATOM 4494 O O . CYS A 1 581 ? 27.584 -18.671 -28.635 1.00 48.44 581 CYS A O 1
ATOM 4496 N N . ASP A 1 582 ? 27.159 -19.501 -30.666 1.00 46.28 582 ASP A N 1
ATOM 4497 C CA . ASP A 1 582 ? 27.959 -20.727 -30.499 1.00 46.28 582 ASP A CA 1
ATOM 4498 C C . ASP A 1 582 ? 29.487 -20.478 -30.603 1.00 46.28 582 ASP A C 1
ATOM 4500 O O . ASP A 1 582 ? 30.289 -21.398 -30.790 1.00 46.28 582 ASP A O 1
ATOM 4504 N N . ARG A 1 583 ? 29.925 -19.210 -30.547 1.00 45.78 583 ARG A N 1
ATOM 4505 C CA . ARG A 1 583 ? 31.338 -18.803 -30.548 1.00 45.78 583 ARG A CA 1
ATOM 4506 C C . ARG A 1 583 ? 31.557 -17.598 -29.638 1.00 45.78 583 ARG A C 1
ATOM 4508 O O . ARG A 1 583 ? 30.821 -16.624 -29.740 1.00 45.78 583 ARG A O 1
ATOM 4515 N N . ASP A 1 584 ? 32.645 -17.628 -28.866 1.00 45.22 584 ASP A N 1
ATOM 4516 C CA . ASP A 1 584 ? 33.172 -16.560 -27.988 1.00 45.22 584 ASP A CA 1
ATOM 4517 C C . ASP A 1 584 ? 33.534 -15.225 -28.711 1.00 45.22 584 ASP A C 1
ATOM 4519 O O . ASP A 1 584 ? 34.380 -14.464 -28.250 1.00 45.22 584 ASP A O 1
ATOM 4523 N N . GLU A 1 585 ? 32.952 -14.931 -29.879 1.00 43.69 585 GLU A N 1
ATOM 4524 C CA . GLU A 1 585 ? 33.292 -13.808 -30.767 1.00 43.69 585 GLU A CA 1
ATOM 4525 C C . GLU A 1 585 ? 32.118 -12.829 -30.975 1.00 43.69 585 GLU A C 1
ATOM 4527 O O . GLU A 1 585 ? 32.016 -12.200 -32.033 1.00 43.69 585 GLU A O 1
ATOM 4532 N N . LEU A 1 586 ? 31.225 -12.654 -29.993 1.00 44.28 586 LEU A N 1
ATOM 4533 C CA . LEU A 1 586 ? 30.235 -11.573 -30.057 1.00 44.28 586 LEU A CA 1
ATOM 4534 C C . LEU A 1 586 ? 30.923 -10.223 -29.766 1.00 44.28 586 LEU A C 1
ATOM 4536 O O . LEU A 1 586 ? 30.912 -9.720 -28.648 1.00 44.28 586 LEU A O 1
ATOM 4540 N N . VAL A 1 587 ? 31.570 -9.644 -30.779 1.00 46.28 587 VAL A N 1
ATOM 4541 C CA . VAL A 1 587 ? 32.104 -8.275 -30.720 1.00 46.28 587 VAL A CA 1
ATOM 4542 C C . VAL A 1 587 ? 31.013 -7.324 -31.204 1.00 46.28 587 VAL A C 1
ATOM 4544 O O . VAL A 1 587 ? 30.771 -7.203 -32.407 1.00 46.28 587 VAL A O 1
ATOM 4547 N N . VAL A 1 588 ? 30.334 -6.661 -30.268 1.00 41.56 588 VAL A N 1
ATOM 4548 C CA . VAL A 1 588 ? 29.387 -5.582 -30.576 1.00 41.56 588 VAL A CA 1
ATOM 4549 C C . VAL A 1 588 ? 30.198 -4.371 -31.050 1.00 41.56 588 VAL A C 1
ATOM 4551 O O . VAL A 1 588 ? 30.963 -3.780 -30.292 1.00 41.56 588 VAL A O 1
ATOM 4554 N N . TYR A 1 589 ? 30.100 -4.030 -32.337 1.00 34.56 589 TYR A N 1
ATOM 4555 C CA . TYR A 1 589 ? 30.787 -2.865 -32.895 1.00 34.56 589 TYR A CA 1
ATOM 4556 C C . TYR A 1 589 ? 29.937 -1.602 -32.727 1.00 34.56 589 TYR A C 1
ATOM 4558 O O . TYR A 1 589 ? 28.785 -1.558 -33.154 1.00 34.56 589 TYR A O 1
ATOM 4566 N N . ARG A 1 590 ? 30.553 -0.559 -32.158 1.00 32.31 590 ARG A N 1
ATOM 4567 C CA . ARG A 1 590 ? 30.010 0.798 -31.999 1.00 32.31 590 ARG A CA 1
ATOM 4568 C C . ARG A 1 590 ? 29.518 1.361 -33.339 1.00 32.31 590 ARG A C 1
ATOM 4570 O O . ARG A 1 590 ? 30.277 1.397 -34.310 1.00 32.31 590 ARG A O 1
ATOM 4577 N N . ALA A 1 591 ? 28.284 1.862 -33.381 1.00 30.86 591 ALA A N 1
ATOM 4578 C CA . ALA A 1 591 ? 27.847 2.730 -34.469 1.00 30.86 591 ALA A CA 1
ATOM 4579 C C . ALA A 1 591 ? 28.624 4.064 -34.386 1.00 30.86 591 ALA A C 1
ATOM 4581 O O . ALA A 1 591 ? 28.720 4.632 -33.296 1.00 30.86 591 ALA A O 1
ATOM 4582 N N . PRO A 1 592 ? 29.226 4.567 -35.480 1.00 30.11 592 PRO A N 1
ATOM 4583 C CA . PRO A 1 592 ? 29.913 5.854 -35.452 1.00 30.11 592 PRO A CA 1
ATOM 4584 C C . PRO A 1 592 ? 28.924 6.985 -35.133 1.00 30.11 592 PRO A C 1
ATOM 4586 O O . PRO A 1 592 ? 27.799 6.985 -35.631 1.00 30.11 592 PRO A O 1
ATOM 4589 N N . GLU A 1 593 ? 29.351 7.943 -34.306 1.00 29.83 593 GLU A N 1
ATOM 4590 C CA . GLU A 1 593 ? 28.545 9.107 -33.918 1.00 29.83 593 GLU A CA 1
ATOM 4591 C C . GLU A 1 593 ? 28.059 9.913 -35.139 1.00 29.83 593 GLU A C 1
ATOM 4593 O O . GLU A 1 593 ? 28.791 10.040 -36.131 1.00 29.83 593 GLU A O 1
ATOM 4598 N N . PRO A 1 594 ? 26.858 10.520 -35.078 1.00 33.34 594 PRO A N 1
ATOM 4599 C CA . PRO A 1 594 ? 26.292 11.303 -36.168 1.00 33.34 594 PRO A CA 1
ATOM 4600 C C . PRO A 1 594 ? 26.935 12.698 -36.215 1.00 33.34 594 PRO A C 1
ATOM 4602 O O . PRO A 1 594 ? 26.306 13.706 -35.918 1.00 33.34 594 PRO A O 1
ATOM 4605 N N . SER A 1 595 ? 28.214 12.780 -36.579 1.00 33.22 595 SER A N 1
ATOM 4606 C CA . SER A 1 595 ? 28.899 14.062 -36.817 1.00 33.22 595 SER A CA 1
ATOM 4607 C C . SER A 1 595 ? 29.690 14.108 -38.127 1.00 33.22 595 SER A C 1
ATOM 4609 O O . SER A 1 595 ? 30.280 15.134 -38.462 1.00 33.22 595 SER A O 1
ATOM 4611 N N . THR A 1 596 ? 29.645 13.050 -38.943 1.00 33.00 596 THR A N 1
ATOM 4612 C CA . THR A 1 596 ? 30.249 13.044 -40.285 1.00 33.00 596 THR A CA 1
ATOM 4613 C C . THR A 1 596 ? 29.184 12.946 -41.372 1.00 33.00 596 THR A C 1
ATOM 4615 O O . THR A 1 596 ? 28.520 11.927 -41.542 1.00 33.00 596 THR A O 1
ATOM 4618 N N . VAL A 1 597 ? 29.038 14.028 -42.140 1.00 37.03 597 VAL A N 1
ATOM 4619 C CA . VAL A 1 597 ? 28.231 14.070 -43.364 1.00 37.03 597 VAL A CA 1
ATOM 4620 C C . VAL A 1 597 ? 28.805 13.059 -44.364 1.00 37.03 597 VAL A C 1
ATOM 4622 O O . VAL A 1 597 ? 29.835 13.306 -44.989 1.00 37.03 597 VAL A O 1
ATOM 4625 N N . MET A 1 598 ? 28.139 11.915 -44.517 1.00 34.47 598 MET A N 1
ATOM 4626 C CA . MET A 1 598 ? 28.357 10.997 -45.638 1.00 34.47 598 MET A CA 1
ATOM 4627 C C . MET A 1 598 ? 27.697 11.574 -46.906 1.00 34.47 598 MET A C 1
ATOM 4629 O O . MET A 1 598 ? 26.567 12.064 -46.834 1.00 34.47 598 MET A O 1
ATOM 4633 N N . PRO A 1 599 ? 28.350 11.528 -48.081 1.00 33.09 599 PRO A N 1
ATOM 4634 C CA . PRO A 1 599 ? 27.729 11.932 -49.339 1.00 33.09 599 PRO A CA 1
ATOM 4635 C C . PRO A 1 599 ? 26.574 10.990 -49.735 1.00 33.09 599 PRO A C 1
ATOM 4637 O O . PRO A 1 599 ? 26.618 9.783 -49.505 1.00 33.09 599 PRO A O 1
ATOM 4640 N N . ALA A 1 600 ? 25.546 11.577 -50.352 1.00 35.53 600 ALA A N 1
ATOM 4641 C CA . ALA A 1 600 ? 24.179 11.074 -50.532 1.00 35.53 600 ALA A CA 1
ATOM 4642 C C . ALA A 1 600 ? 23.965 9.867 -51.485 1.00 35.53 600 ALA A C 1
ATOM 4644 O O . ALA A 1 600 ? 22.921 9.784 -52.127 1.00 35.53 600 ALA A O 1
ATOM 4645 N N . GLU A 1 601 ? 24.902 8.920 -51.596 1.00 29.48 601 GLU A N 1
ATOM 4646 C CA . GLU A 1 601 ? 24.790 7.797 -52.553 1.00 29.48 601 GLU A CA 1
ATOM 4647 C C . GLU A 1 601 ? 24.801 6.382 -51.942 1.00 29.48 601 GLU A C 1
ATOM 4649 O O . GLU A 1 601 ? 24.959 5.403 -52.671 1.00 29.48 601 GLU A O 1
ATOM 4654 N N . PHE A 1 602 ? 24.548 6.218 -50.638 1.00 30.59 602 PHE A N 1
ATOM 4655 C CA . PHE A 1 602 ? 24.372 4.885 -50.041 1.00 30.59 602 PHE A CA 1
ATOM 4656 C C . PHE A 1 602 ? 22.970 4.685 -49.436 1.00 30.59 602 PHE A C 1
ATOM 4658 O O . PHE A 1 602 ? 22.486 5.565 -48.725 1.00 30.59 602 PHE A O 1
ATOM 4665 N N . PRO A 1 603 ? 22.299 3.540 -49.693 1.00 32.03 603 PRO A N 1
ATOM 4666 C CA . PRO A 1 603 ? 21.056 3.183 -49.008 1.00 32.03 603 PRO A CA 1
ATOM 4667 C C . PRO A 1 603 ? 21.328 2.847 -47.524 1.00 32.03 603 PRO A C 1
ATOM 4669 O O . PRO A 1 603 ? 22.464 2.504 -47.184 1.00 32.03 603 PRO A O 1
ATOM 4672 N N . PRO A 1 604 ? 20.316 2.933 -46.635 1.00 29.09 604 PRO A N 1
ATOM 4673 C CA . PRO A 1 604 ? 20.503 2.835 -45.184 1.00 29.09 604 PRO A CA 1
ATOM 4674 C C . PRO A 1 604 ? 21.040 1.456 -44.752 1.00 29.09 604 PRO A C 1
ATOM 4676 O O . PRO A 1 604 ? 20.866 0.470 -45.481 1.00 29.09 604 PRO A O 1
ATOM 4679 N N . PRO A 1 605 ? 21.693 1.356 -43.575 1.00 30.58 605 PRO A N 1
ATOM 4680 C CA . PRO A 1 605 ? 22.358 0.134 -43.153 1.00 30.58 605 PRO A CA 1
ATOM 4681 C C . PRO A 1 605 ? 21.318 -0.939 -42.826 1.00 30.58 605 PRO A C 1
ATOM 4683 O O . PRO A 1 605 ? 20.627 -0.894 -41.815 1.00 30.58 605 PRO A O 1
ATOM 4686 N N . THR A 1 606 ? 21.231 -1.942 -43.694 1.00 27.47 606 THR A N 1
ATOM 4687 C CA . THR A 1 606 ? 20.701 -3.254 -43.326 1.00 27.47 606 THR A CA 1
ATOM 4688 C C . THR A 1 606 ? 21.838 -4.040 -42.694 1.00 27.47 606 THR A C 1
ATOM 4690 O O . THR A 1 606 ? 22.920 -4.140 -43.278 1.00 27.47 606 THR A O 1
ATOM 4693 N N . LEU A 1 607 ? 21.595 -4.599 -41.508 1.00 31.02 607 LEU A N 1
ATOM 4694 C CA . LEU A 1 607 ? 22.503 -5.520 -40.829 1.00 31.02 607 LEU A CA 1
ATOM 4695 C C . LEU A 1 607 ? 22.874 -6.657 -41.806 1.00 31.02 607 LEU A C 1
ATOM 4697 O O . LEU A 1 607 ? 22.059 -7.527 -42.112 1.00 31.02 607 LEU A O 1
ATOM 4701 N N . ARG A 1 608 ? 24.087 -6.627 -42.367 1.00 28.12 608 ARG A N 1
ATOM 4702 C CA . ARG A 1 608 ? 24.630 -7.695 -43.216 1.00 28.12 608 ARG A CA 1
ATOM 4703 C C . ARG A 1 608 ? 25.919 -8.215 -42.605 1.00 28.12 608 ARG A C 1
ATOM 4705 O O . ARG A 1 608 ? 26.951 -7.552 -42.638 1.00 28.12 608 ARG A O 1
ATOM 4712 N N . VAL A 1 609 ? 25.857 -9.445 -42.107 1.00 32.34 609 VAL A N 1
ATOM 4713 C CA . VAL A 1 609 ? 27.021 -10.225 -41.682 1.00 32.34 609 VAL A CA 1
ATOM 4714 C C . VAL A 1 609 ? 27.839 -10.605 -42.925 1.00 32.34 609 VAL A C 1
ATOM 4716 O O . VAL A 1 609 ? 27.368 -11.331 -43.802 1.00 32.34 609 VAL A O 1
ATOM 4719 N N . TYR A 1 610 ? 29.070 -10.101 -43.041 1.00 27.98 610 TYR A N 1
ATOM 4720 C CA . TYR A 1 610 ? 29.971 -10.411 -44.158 1.00 27.98 610 TYR A CA 1
ATOM 4721 C C . TYR A 1 610 ? 30.659 -11.778 -43.962 1.00 27.98 610 TYR A C 1
ATOM 4723 O O . TYR A 1 610 ? 31.634 -11.896 -43.228 1.00 27.98 610 TYR A O 1
ATOM 4731 N N . GLN A 1 611 ? 30.221 -12.809 -44.696 1.00 31.62 611 GLN A N 1
ATOM 4732 C CA . GLN A 1 611 ? 30.858 -14.144 -44.742 1.00 31.62 611 GLN A CA 1
ATOM 4733 C C . GLN A 1 611 ? 32.013 -14.285 -45.770 1.00 31.62 611 GLN A C 1
ATOM 4735 O O . GLN A 1 611 ? 32.531 -15.380 -45.985 1.00 31.62 611 GLN A O 1
ATOM 4740 N N . LEU A 1 612 ? 32.481 -13.206 -46.413 1.00 29.86 612 LEU A N 1
ATOM 4741 C CA . LEU A 1 612 ? 33.321 -13.326 -47.622 1.00 29.86 612 LEU A CA 1
ATOM 4742 C C . LEU A 1 612 ? 34.830 -13.587 -47.388 1.00 29.86 612 LEU A C 1
ATOM 4744 O O . LEU A 1 612 ? 35.536 -13.990 -48.314 1.00 29.86 612 LEU A O 1
ATOM 4748 N N . GLY A 1 613 ? 35.354 -13.368 -46.178 1.00 35.78 613 GLY A N 1
ATOM 4749 C CA . GLY A 1 613 ? 36.787 -13.551 -45.888 1.00 35.78 613 GLY A CA 1
ATOM 4750 C C . GLY A 1 613 ? 37.188 -15.008 -45.628 1.00 35.78 613 GLY A C 1
ATOM 4751 O O . GLY A 1 613 ? 38.280 -15.445 -46.001 1.00 35.78 613 GLY A O 1
ATOM 4752 N N . ARG A 1 614 ? 36.283 -15.787 -45.027 1.00 32.06 614 ARG A N 1
ATOM 4753 C CA . ARG A 1 614 ? 36.593 -17.112 -44.473 1.00 32.06 614 ARG A CA 1
ATOM 4754 C C . ARG A 1 614 ? 36.574 -18.220 -45.524 1.00 32.06 614 ARG A C 1
ATOM 4756 O O . ARG A 1 614 ? 37.452 -19.083 -45.513 1.00 32.06 614 ARG A O 1
ATOM 4763 N N . GLU A 1 615 ? 35.655 -18.154 -46.488 1.00 39.44 615 GLU A N 1
ATOM 4764 C CA . GLU A 1 615 ? 35.625 -19.101 -47.610 1.00 39.44 615 GLU A CA 1
ATOM 4765 C C . GLU A 1 615 ? 36.853 -18.963 -48.513 1.00 39.44 615 GLU A C 1
ATOM 4767 O O . GLU A 1 615 ? 37.385 -19.963 -48.988 1.00 39.44 615 GLU A O 1
ATOM 4772 N N . ARG A 1 616 ? 37.372 -17.744 -48.712 1.00 40.09 616 ARG A N 1
ATOM 4773 C CA . ARG A 1 616 ? 38.563 -17.528 -49.549 1.00 40.09 616 ARG A CA 1
ATOM 4774 C C . ARG A 1 616 ? 39.838 -18.067 -48.905 1.00 40.09 616 ARG A C 1
ATOM 4776 O O . ARG A 1 616 ? 40.627 -18.702 -49.597 1.00 40.09 616 ARG A O 1
ATOM 4783 N N . LEU A 1 617 ? 40.013 -17.881 -47.597 1.00 39.75 617 LEU A N 1
ATOM 4784 C CA . LEU A 1 617 ? 41.160 -18.415 -46.853 1.00 39.75 617 LEU A CA 1
ATOM 4785 C C . LEU A 1 617 ? 41.093 -19.940 -46.694 1.00 39.75 617 LEU A C 1
ATOM 4787 O O . LEU A 1 617 ? 42.108 -20.610 -46.878 1.00 39.75 617 LEU A O 1
ATOM 4791 N N . SER A 1 618 ? 39.904 -20.496 -46.438 1.00 44.12 618 SER A N 1
ATOM 4792 C CA . SER A 1 618 ? 39.711 -21.947 -46.314 1.00 44.12 618 SER A CA 1
ATOM 4793 C C . SER A 1 618 ? 39.884 -22.665 -47.658 1.00 44.12 618 SER A C 1
ATOM 4795 O O . SER A 1 618 ? 40.626 -23.646 -47.747 1.00 44.12 618 SER A O 1
ATOM 4797 N N . ASN A 1 619 ? 39.320 -22.131 -48.748 1.00 49.94 619 ASN A N 1
ATOM 4798 C CA . ASN A 1 619 ? 39.493 -22.705 -50.086 1.00 49.94 619 ASN A CA 1
ATOM 4799 C C . ASN A 1 619 ? 40.940 -22.582 -50.589 1.00 49.94 619 ASN A C 1
ATOM 4801 O O . ASN A 1 619 ? 41.446 -23.502 -51.231 1.00 49.94 619 ASN A O 1
ATOM 4805 N N . TRP A 1 620 ? 41.638 -21.495 -50.247 1.00 65.31 620 TRP A N 1
ATOM 4806 C CA . TRP A 1 620 ? 43.052 -21.315 -50.583 1.00 65.31 620 TRP A CA 1
ATOM 4807 C C . TRP A 1 620 ? 43.974 -22.262 -49.797 1.00 65.31 620 TRP A C 1
ATOM 4809 O O . TRP A 1 620 ? 44.836 -22.911 -50.392 1.00 65.31 620 TRP A O 1
ATOM 4819 N N . ALA A 1 621 ? 43.756 -22.420 -48.486 1.00 45.62 621 ALA A N 1
ATOM 4820 C CA . ALA A 1 621 ? 44.526 -23.345 -47.651 1.00 45.62 621 ALA A CA 1
ATOM 4821 C C . ALA A 1 621 ? 44.295 -24.812 -48.055 1.00 45.62 621 ALA A C 1
ATOM 4823 O O . ALA A 1 621 ? 45.241 -25.596 -48.141 1.00 45.62 621 ALA A O 1
ATOM 4824 N N . THR A 1 622 ? 43.053 -25.168 -48.397 1.00 52.19 622 THR A N 1
ATOM 4825 C CA . THR A 1 622 ? 42.692 -26.518 -48.856 1.00 52.19 622 THR A CA 1
ATOM 4826 C C . THR A 1 622 ? 43.281 -26.830 -50.238 1.00 52.19 622 THR A C 1
ATOM 4828 O O . THR A 1 622 ? 43.686 -27.966 -50.490 1.00 52.19 622 THR A O 1
ATOM 4831 N N . ALA A 1 623 ? 43.384 -25.836 -51.128 1.00 57.06 623 ALA A N 1
ATOM 4832 C CA . ALA A 1 623 ? 44.048 -25.985 -52.424 1.00 57.06 623 ALA A CA 1
ATOM 4833 C C . ALA A 1 623 ? 45.564 -26.200 -52.272 1.00 57.06 623 ALA A C 1
ATOM 4835 O O . ALA A 1 623 ? 46.116 -27.112 -52.880 1.00 57.06 623 ALA A O 1
ATOM 4836 N N . ARG A 1 624 ? 46.224 -25.435 -51.393 1.00 52.81 624 ARG A N 1
ATOM 4837 C CA . ARG A 1 624 ? 47.676 -25.537 -51.153 1.00 52.81 624 ARG A CA 1
ATOM 4838 C C . ARG A 1 624 ? 48.087 -26.793 -50.386 1.00 52.81 624 ARG A C 1
ATOM 4840 O O . ARG A 1 624 ? 49.143 -27.359 -50.660 1.00 52.81 624 ARG A O 1
ATOM 4847 N N . TRP A 1 625 ? 47.237 -27.285 -49.484 1.00 49.03 625 TRP A N 1
ATOM 4848 C CA . TRP A 1 625 ? 47.462 -28.559 -48.793 1.00 49.03 625 TRP A CA 1
ATOM 4849 C C . TRP A 1 625 ? 47.398 -29.753 -49.756 1.00 49.03 625 TRP A C 1
ATOM 4851 O O . TRP A 1 625 ? 48.199 -30.683 -49.656 1.00 49.03 625 TRP A O 1
ATOM 4861 N N . LYS A 1 626 ? 46.490 -29.714 -50.743 1.00 52.06 626 LYS A N 1
ATOM 4862 C CA . LYS A 1 626 ? 46.404 -30.732 -51.806 1.00 52.06 626 LYS A CA 1
ATOM 4863 C C . LYS A 1 626 ? 47.614 -30.729 -52.752 1.00 52.06 626 LYS A C 1
ATOM 4865 O O . LYS A 1 626 ? 47.843 -31.731 -53.422 1.00 52.06 626 LYS A O 1
ATOM 4870 N N . GLU A 1 627 ? 48.405 -29.656 -52.769 1.00 57.41 627 GLU A N 1
ATOM 4871 C CA . GLU A 1 627 ? 49.635 -29.524 -53.565 1.00 57.41 627 GLU A CA 1
ATOM 4872 C C . GLU A 1 627 ? 50.916 -29.942 -52.807 1.00 57.41 627 GLU A C 1
ATOM 4874 O O . GLU A 1 627 ? 52.007 -29.902 -53.373 1.00 57.41 627 GLU A O 1
ATOM 4879 N N . GLY A 1 628 ? 50.808 -30.411 -51.554 1.00 42.75 628 GLY A N 1
ATOM 4880 C CA . GLY A 1 628 ? 51.913 -31.057 -50.832 1.00 42.75 628 GLY A CA 1
ATOM 4881 C C . GLY A 1 628 ? 52.956 -30.118 -50.209 1.00 42.75 628 GLY A C 1
ATOM 4882 O O . GLY A 1 628 ? 54.066 -30.559 -49.902 1.00 42.75 628 GLY A O 1
ATOM 4883 N N . GLU A 1 629 ? 52.643 -28.836 -49.996 1.00 47.81 629 GLU A N 1
ATOM 4884 C CA . GLU A 1 629 ? 53.566 -27.910 -49.325 1.00 47.81 629 GLU A CA 1
ATOM 4885 C C . GLU A 1 629 ? 53.622 -28.144 -47.800 1.00 47.81 629 GLU A C 1
ATOM 4887 O O . GLU A 1 629 ? 52.602 -28.241 -47.122 1.00 47.81 629 GLU A O 1
ATOM 4892 N N . SER A 1 630 ? 54.838 -28.238 -47.241 1.00 50.19 630 SER A N 1
ATOM 4893 C CA . SER A 1 630 ? 55.037 -28.576 -45.823 1.00 50.19 630 SER A CA 1
ATOM 4894 C C . SER A 1 630 ? 54.641 -27.429 -44.867 1.00 50.19 630 SER A C 1
ATOM 4896 O O . SER A 1 630 ? 54.946 -26.270 -45.178 1.00 50.19 630 SER A O 1
ATOM 4898 N N . PRO A 1 631 ? 54.140 -27.731 -43.650 1.00 42.69 631 PRO A N 1
ATOM 4899 C CA . PRO A 1 631 ? 53.667 -26.743 -42.666 1.00 42.69 631 PRO A CA 1
ATOM 4900 C C . PRO A 1 631 ? 54.667 -25.634 -42.293 1.00 42.69 631 PRO A C 1
ATOM 4902 O O . PRO A 1 631 ? 54.264 -24.522 -41.973 1.00 42.69 631 PRO A O 1
ATOM 4905 N N . ARG A 1 632 ? 55.983 -25.871 -42.416 1.00 43.56 632 ARG A N 1
ATOM 4906 C CA . ARG A 1 632 ? 57.030 -24.887 -42.067 1.00 43.56 632 ARG A CA 1
ATOM 4907 C C . ARG A 1 632 ? 57.064 -23.625 -42.942 1.00 43.56 632 ARG A C 1
ATOM 4909 O O . ARG A 1 632 ? 57.683 -22.643 -42.546 1.00 43.56 632 ARG A O 1
ATOM 4916 N N . ARG A 1 633 ? 56.436 -23.620 -44.125 1.00 45.78 633 ARG A N 1
ATOM 4917 C CA . ARG A 1 633 ? 56.312 -22.401 -44.956 1.00 45.78 633 ARG A CA 1
ATOM 4918 C C . ARG A 1 633 ? 55.118 -21.525 -44.569 1.00 45.78 633 ARG A C 1
ATOM 4920 O O . ARG A 1 633 ? 55.112 -20.350 -44.924 1.00 45.78 633 ARG A O 1
ATOM 4927 N N . PHE A 1 634 ? 54.154 -22.072 -43.831 1.00 43.09 634 PHE A N 1
ATOM 4928 C CA . PHE A 1 634 ? 52.944 -21.369 -43.410 1.00 43.09 634 PHE A CA 1
ATOM 4929 C C . PHE A 1 634 ? 53.262 -20.302 -42.343 1.00 43.09 634 PHE A C 1
ATOM 4931 O O . PHE A 1 634 ? 52.863 -19.149 -42.496 1.00 43.09 634 PHE A O 1
ATOM 4938 N N . ASP A 1 635 ? 54.111 -20.632 -41.363 1.00 40.44 635 ASP A N 1
ATOM 4939 C CA . ASP A 1 635 ? 54.518 -19.715 -40.277 1.00 40.44 635 ASP A CA 1
ATOM 4940 C C . ASP A 1 635 ? 55.366 -18.522 -40.759 1.00 40.44 635 ASP A C 1
ATOM 4942 O O . ASP A 1 635 ? 55.257 -17.404 -40.247 1.00 40.44 635 ASP A O 1
ATOM 4946 N N . LEU A 1 636 ? 56.186 -18.736 -41.793 1.00 42.69 636 LEU A N 1
ATOM 4947 C CA . LEU A 1 636 ? 57.015 -17.692 -42.409 1.00 42.69 636 LEU A CA 1
ATOM 4948 C C . LEU A 1 636 ? 56.206 -16.737 -43.299 1.00 42.69 636 LEU A C 1
ATOM 4950 O O . LEU A 1 636 ? 56.615 -15.595 -43.498 1.00 42.69 636 LEU A O 1
ATOM 4954 N N . TYR A 1 637 ? 55.065 -17.183 -43.832 1.00 43.47 637 TYR A N 1
ATOM 4955 C CA . TYR A 1 637 ? 54.188 -16.353 -44.658 1.00 43.47 637 TYR A CA 1
ATOM 4956 C C . TYR A 1 637 ? 53.206 -15.538 -43.804 1.00 43.47 637 TYR A C 1
ATOM 4958 O O . TYR A 1 637 ? 52.980 -14.362 -44.090 1.00 43.47 637 TYR A O 1
ATOM 4966 N N . LEU A 1 638 ? 52.691 -16.127 -42.716 1.00 39.81 638 LEU A N 1
ATOM 4967 C CA . LEU A 1 638 ? 51.787 -15.456 -41.778 1.00 39.81 638 LEU A CA 1
ATOM 4968 C C . LEU A 1 638 ? 52.488 -14.307 -41.036 1.00 39.81 638 LEU A C 1
ATOM 4970 O O . LEU A 1 638 ? 51.959 -13.200 -40.982 1.00 39.81 638 LEU A O 1
ATOM 4974 N N . SER A 1 639 ? 53.723 -14.535 -40.569 1.00 43.31 639 SER A N 1
ATOM 4975 C CA . SER A 1 639 ? 54.539 -13.500 -39.914 1.00 43.31 639 SER A CA 1
ATOM 4976 C C . SER A 1 639 ? 54.796 -12.294 -40.828 1.00 43.31 639 SER A C 1
ATOM 4978 O O . SER A 1 639 ? 54.765 -11.155 -40.375 1.00 43.31 639 SER A O 1
ATOM 4980 N N . ARG A 1 640 ? 54.961 -12.522 -42.138 1.00 39.94 640 ARG A N 1
ATOM 4981 C CA . ARG A 1 640 ? 55.242 -11.460 -43.117 1.00 39.94 640 ARG A CA 1
ATOM 4982 C C . ARG A 1 640 ? 54.005 -10.641 -43.498 1.00 39.94 640 ARG A C 1
ATOM 4984 O O . ARG A 1 640 ? 54.133 -9.467 -43.817 1.00 39.94 640 ARG A O 1
ATOM 4991 N N . GLN A 1 641 ? 52.814 -11.242 -43.471 1.00 45.44 641 GLN A N 1
ATOM 4992 C CA . GLN A 1 641 ? 51.549 -10.537 -43.730 1.00 45.44 641 GLN A CA 1
ATOM 4993 C C . GLN A 1 641 ? 51.098 -9.704 -42.524 1.00 45.44 641 GLN A C 1
ATOM 4995 O O . GLN A 1 641 ? 50.601 -8.596 -42.702 1.00 45.44 641 GLN A O 1
ATOM 5000 N N . ILE A 1 642 ? 51.348 -10.188 -41.303 1.00 46.06 642 ILE A N 1
ATOM 5001 C CA . ILE A 1 642 ? 51.113 -9.427 -40.066 1.00 46.06 642 ILE A CA 1
ATOM 5002 C C . ILE A 1 642 ? 52.028 -8.191 -40.010 1.00 46.06 642 ILE A C 1
ATOM 5004 O O . ILE A 1 642 ? 51.595 -7.116 -39.605 1.00 46.06 642 ILE A O 1
ATOM 5008 N N . GLU A 1 643 ? 53.266 -8.311 -40.496 1.00 43.97 643 GLU A N 1
ATOM 5009 C CA . GLU A 1 643 ? 54.213 -7.195 -40.590 1.00 43.97 643 GLU A CA 1
ATOM 5010 C C . GLU A 1 643 ? 53.759 -6.127 -41.606 1.00 43.97 643 GLU A C 1
ATOM 5012 O O . GLU A 1 643 ? 53.808 -4.940 -41.299 1.00 43.97 643 GLU A O 1
ATOM 5017 N N . VAL A 1 644 ? 53.202 -6.528 -42.760 1.00 43.94 644 VAL A N 1
ATOM 5018 C CA . VAL A 1 644 ? 52.640 -5.591 -43.757 1.00 43.94 644 VAL A CA 1
ATOM 5019 C C . VAL A 1 644 ? 51.399 -4.864 -43.228 1.00 43.94 644 VAL A C 1
ATOM 5021 O O . VAL A 1 644 ? 51.305 -3.650 -43.381 1.00 43.94 644 VAL A O 1
ATOM 5024 N N . VAL A 1 645 ? 50.483 -5.564 -42.550 1.00 40.47 645 VAL A N 1
ATOM 5025 C CA . VAL A 1 645 ? 49.271 -4.956 -41.961 1.00 40.47 645 VAL A CA 1
ATOM 5026 C C . VAL A 1 645 ? 49.626 -3.964 -40.846 1.00 40.47 645 VAL A C 1
ATOM 5028 O O . VAL A 1 645 ? 49.025 -2.893 -40.752 1.00 40.47 645 VAL A O 1
ATOM 5031 N N . ASN A 1 646 ? 50.649 -4.265 -40.045 1.00 41.59 646 ASN A N 1
ATOM 5032 C CA . ASN A 1 646 ? 51.141 -3.349 -39.016 1.00 41.59 646 ASN A CA 1
ATOM 5033 C C . ASN A 1 646 ? 51.891 -2.142 -39.605 1.00 41.59 646 ASN A C 1
ATOM 5035 O O . ASN A 1 646 ? 51.860 -1.066 -39.009 1.00 41.59 646 ASN A O 1
ATOM 5039 N N . GLN A 1 647 ? 52.521 -2.283 -40.776 1.00 41.22 647 GLN A N 1
ATOM 5040 C CA . GLN A 1 647 ? 53.185 -1.184 -41.482 1.00 41.22 647 GLN A CA 1
ATOM 5041 C C . GLN A 1 647 ? 52.168 -0.191 -42.070 1.00 41.22 647 GLN A C 1
ATOM 5043 O O . GLN A 1 647 ? 52.312 1.012 -41.870 1.00 41.22 647 GLN A O 1
ATOM 5048 N N . THR A 1 648 ? 51.094 -0.686 -42.698 1.00 37.62 648 THR A N 1
ATOM 5049 C CA . THR A 1 648 ? 50.019 0.155 -43.260 1.00 37.62 648 THR A CA 1
ATOM 5050 C C . THR A 1 648 ? 49.270 0.924 -42.166 1.00 37.62 648 THR A C 1
ATOM 5052 O O . THR A 1 648 ? 48.998 2.111 -42.314 1.00 37.62 648 THR A O 1
ATOM 5055 N N . ARG A 1 649 ? 49.051 0.296 -41.003 1.00 34.53 649 ARG A N 1
ATOM 5056 C CA . ARG A 1 649 ? 48.412 0.933 -39.838 1.00 34.53 649 ARG A CA 1
ATOM 5057 C C . ARG A 1 649 ? 49.273 2.035 -39.203 1.00 34.53 649 ARG A C 1
ATOM 5059 O O . ARG A 1 649 ? 48.746 2.983 -38.631 1.00 34.53 649 ARG A O 1
ATOM 5066 N N . LYS A 1 650 ? 50.602 1.929 -39.316 1.00 37.69 650 LYS A N 1
ATOM 5067 C CA . LYS A 1 650 ? 51.565 2.929 -38.824 1.00 37.69 650 LYS A CA 1
ATOM 5068 C C . LYS A 1 650 ? 51.690 4.132 -39.768 1.00 37.69 650 LYS A C 1
ATOM 5070 O O . LYS A 1 650 ? 51.998 5.231 -39.319 1.00 37.69 650 LYS A O 1
ATOM 5075 N N . GLU A 1 651 ? 51.439 3.930 -41.059 1.00 39.28 651 GLU A N 1
ATOM 5076 C CA . GLU A 1 651 ? 51.419 4.991 -42.072 1.00 39.28 651 GLU A CA 1
ATOM 5077 C C . GLU A 1 651 ? 50.101 5.789 -42.050 1.00 39.28 651 GLU A C 1
ATOM 5079 O O . GLU A 1 651 ? 50.136 7.003 -42.236 1.00 39.28 651 GLU A O 1
ATOM 5084 N N . GLU A 1 652 ? 48.970 5.158 -41.709 1.00 37.12 652 GLU A N 1
ATOM 5085 C CA . GLU A 1 652 ? 47.681 5.846 -41.513 1.00 37.12 652 GLU A CA 1
ATOM 5086 C C . GLU A 1 652 ? 47.644 6.714 -40.239 1.00 37.12 652 GLU A C 1
ATOM 5088 O O . GLU A 1 652 ? 47.073 7.801 -40.259 1.00 37.12 652 GLU A O 1
ATOM 5093 N N . LEU A 1 653 ? 48.323 6.300 -39.160 1.00 39.34 653 LEU A N 1
ATOM 5094 C CA . LEU A 1 653 ? 48.429 7.069 -37.906 1.00 39.34 653 LEU A CA 1
ATOM 5095 C C . LEU A 1 653 ? 49.343 8.305 -38.013 1.00 39.34 653 LEU A C 1
ATOM 5097 O O . LEU A 1 653 ? 49.103 9.310 -37.349 1.00 39.34 653 LEU A O 1
ATOM 5101 N N . ASN A 1 654 ? 50.355 8.267 -38.885 1.00 38.41 654 ASN A N 1
ATOM 5102 C CA . ASN A 1 654 ? 51.263 9.400 -39.109 1.00 38.41 654 ASN A CA 1
ATOM 5103 C C . ASN A 1 654 ? 50.686 10.466 -40.063 1.00 38.41 654 ASN A C 1
ATOM 5105 O O . ASN A 1 654 ? 51.251 11.553 -40.175 1.00 38.41 654 ASN A O 1
ATOM 5109 N N . ALA A 1 655 ? 49.573 10.186 -40.749 1.00 35.25 655 ALA A N 1
ATOM 5110 C CA . ALA A 1 655 ? 48.908 11.146 -41.633 1.00 35.25 655 ALA A CA 1
ATOM 5111 C C . ALA A 1 655 ? 47.954 12.108 -40.888 1.00 35.25 655 ALA A C 1
ATOM 5113 O O . ALA A 1 655 ? 47.526 13.105 -41.467 1.00 35.25 655 ALA A O 1
ATOM 5114 N N . SER A 1 656 ? 47.649 11.845 -39.611 1.00 35.78 656 SER A N 1
ATOM 5115 C CA . SER A 1 656 ? 46.721 12.636 -38.784 1.00 35.78 656 SER A CA 1
ATOM 5116 C C . SER A 1 656 ? 47.375 13.660 -37.838 1.00 35.78 656 SER A C 1
ATOM 5118 O O . SER A 1 656 ? 46.660 14.451 -37.232 1.00 35.78 656 SER A O 1
ATOM 5120 N N . GLU A 1 657 ? 48.708 13.729 -37.739 1.00 35.19 657 GLU A N 1
ATOM 5121 C CA . GLU A 1 657 ? 49.428 14.700 -36.886 1.00 35.19 657 GLU A CA 1
ATOM 5122 C C . GLU A 1 657 ? 49.971 15.910 -37.668 1.00 35.19 657 GLU A C 1
ATOM 5124 O O . GLU A 1 657 ? 51.162 16.224 -37.647 1.00 35.19 657 GLU A O 1
ATOM 5129 N N . LEU A 1 658 ? 49.101 16.628 -38.385 1.00 32.59 658 LEU A N 1
ATOM 5130 C CA . LEU A 1 658 ? 49.501 17.897 -39.003 1.00 32.59 658 LEU A CA 1
ATOM 5131 C C . LEU A 1 658 ? 48.362 18.920 -39.062 1.00 32.59 658 LEU A C 1
ATOM 5133 O O . LEU A 1 658 ? 48.024 19.407 -40.133 1.00 32.59 658 LEU A O 1
ATOM 5137 N N . ALA A 1 659 ? 47.792 19.268 -37.901 1.00 29.34 659 ALA A N 1
ATOM 5138 C CA . ALA A 1 659 ? 47.261 20.609 -37.623 1.00 29.34 659 ALA A CA 1
ATOM 5139 C C . ALA A 1 659 ? 46.852 20.780 -36.143 1.00 29.34 659 ALA A C 1
ATOM 5141 O O . ALA A 1 659 ? 46.116 19.964 -35.603 1.00 29.34 659 ALA A O 1
ATOM 5142 N N . ILE A 1 660 ? 47.228 21.940 -35.584 1.00 27.41 660 ILE A N 1
ATOM 5143 C CA . ILE A 1 660 ? 46.779 22.592 -34.333 1.00 27.41 660 ILE A CA 1
ATOM 5144 C C . ILE A 1 660 ? 47.682 22.385 -33.098 1.00 27.41 660 ILE A C 1
ATOM 5146 O O . ILE A 1 660 ? 47.524 21.487 -32.278 1.00 27.41 660 ILE A O 1
ATOM 5150 N N . GLU A 1 661 ? 48.599 23.346 -32.943 1.00 27.80 661 GLU A N 1
ATOM 5151 C CA . GLU A 1 661 ? 49.316 23.692 -31.714 1.00 27.80 661 GLU A CA 1
ATOM 5152 C C . GLU A 1 661 ? 48.414 24.506 -30.760 1.00 27.80 661 GLU A C 1
ATOM 5154 O O . GLU A 1 661 ? 48.025 25.626 -31.089 1.00 27.80 661 GLU A O 1
ATOM 5159 N N . ASN A 1 662 ? 48.131 23.998 -29.554 1.00 25.55 662 ASN A N 1
ATOM 5160 C CA . ASN A 1 662 ? 48.620 24.560 -28.277 1.00 25.55 662 ASN A CA 1
ATOM 5161 C C . ASN A 1 662 ? 47.866 24.010 -27.046 1.00 25.55 662 ASN A C 1
ATOM 5163 O O . ASN A 1 662 ? 46.742 24.395 -26.753 1.00 25.55 662 ASN A O 1
ATOM 5167 N N . ARG A 1 663 ? 48.607 23.192 -26.283 1.00 25.77 663 ARG A N 1
ATOM 5168 C CA . ARG A 1 663 ? 48.607 22.975 -24.821 1.00 25.77 663 ARG A CA 1
ATOM 5169 C C . ARG A 1 663 ? 47.282 22.683 -24.098 1.00 25.77 663 ARG A C 1
ATOM 5171 O O . ARG A 1 663 ? 46.613 23.595 -23.628 1.00 25.77 663 ARG A O 1
ATOM 5178 N N . SER A 1 664 ? 47.089 21.403 -23.771 1.00 23.17 664 SER A N 1
ATOM 5179 C CA . SER A 1 664 ? 46.832 20.899 -22.407 1.00 23.17 664 SER A CA 1
ATOM 5180 C C . SER A 1 664 ? 47.170 19.403 -22.356 1.00 23.17 664 SER A C 1
ATOM 5182 O O . SER A 1 664 ? 46.919 18.677 -23.310 1.00 23.17 664 SER A O 1
ATOM 5184 N N . VAL A 1 665 ? 47.831 18.970 -21.284 1.00 24.22 665 VAL A N 1
ATOM 5185 C CA . VAL A 1 665 ? 48.391 17.621 -21.095 1.00 24.22 665 VAL A CA 1
ATOM 5186 C C . VAL A 1 665 ? 47.266 16.613 -20.849 1.00 24.22 665 VAL A C 1
ATOM 5188 O O . VAL A 1 665 ? 46.518 16.774 -19.891 1.00 24.22 665 VAL A O 1
ATOM 5191 N N . LEU A 1 666 ? 47.184 15.562 -21.671 1.00 21.44 666 LEU A N 1
ATOM 5192 C CA . LEU A 1 666 ? 46.309 14.408 -21.453 1.00 21.44 666 LEU A CA 1
ATOM 5193 C C . LEU A 1 666 ? 47.179 13.147 -21.366 1.00 21.44 666 LEU A C 1
ATOM 5195 O O . LEU A 1 666 ? 47.859 12.776 -22.321 1.00 21.44 666 LEU A O 1
ATOM 5199 N N . VAL A 1 667 ? 47.197 12.521 -20.190 1.00 21.91 667 VAL A N 1
ATOM 5200 C CA . VAL A 1 667 ? 47.803 11.205 -19.963 1.00 21.91 667 VAL A CA 1
ATOM 5201 C C . VAL A 1 667 ? 46.752 10.164 -20.341 1.00 21.91 667 VAL A C 1
ATOM 5203 O O . VAL A 1 667 ? 45.800 9.956 -19.595 1.00 21.91 667 VAL A O 1
ATOM 5206 N N . VAL A 1 668 ? 46.902 9.523 -21.502 1.00 21.88 668 VAL A N 1
ATOM 5207 C CA . VAL A 1 668 ? 46.085 8.361 -21.880 1.00 21.88 668 VAL A CA 1
ATOM 5208 C C . VAL A 1 668 ? 46.794 7.096 -21.402 1.00 21.88 668 VAL A C 1
ATOM 5210 O O . VAL A 1 668 ? 47.832 6.700 -21.930 1.00 21.88 668 VAL A O 1
ATOM 5213 N N . SER A 1 669 ? 46.219 6.480 -20.372 1.00 21.09 669 SER A N 1
ATOM 5214 C CA . SER A 1 669 ? 46.488 5.106 -19.949 1.00 21.09 669 SER A CA 1
ATOM 5215 C C . SER A 1 669 ? 45.939 4.130 -20.995 1.00 21.09 669 SER A C 1
ATOM 5217 O O . SER A 1 669 ? 44.806 4.269 -21.448 1.00 21.09 669 SER A O 1
ATOM 5219 N N . CYS A 1 670 ? 46.741 3.142 -21.386 1.00 20.80 670 CYS A N 1
ATOM 5220 C CA . CYS A 1 670 ? 46.372 2.084 -22.323 1.00 20.80 670 CYS A CA 1
ATOM 5221 C C . CYS A 1 670 ? 46.223 0.763 -21.541 1.00 20.80 670 CYS A C 1
ATOM 5223 O O . CYS A 1 670 ? 47.215 0.335 -20.944 1.00 20.80 670 CYS A O 1
ATOM 5225 N N . PRO A 1 671 ? 45.057 0.081 -21.514 1.00 26.83 671 PRO A N 1
ATOM 5226 C CA . PRO A 1 671 ? 44.957 -1.233 -20.893 1.00 26.83 671 PRO A CA 1
ATOM 5227 C C . PRO A 1 671 ? 45.033 -2.386 -21.908 1.00 26.83 671 PRO A C 1
ATOM 5229 O O . PRO A 1 671 ? 44.191 -2.543 -22.785 1.00 26.83 671 PRO A O 1
ATOM 5232 N N . LYS A 1 672 ? 46.041 -3.236 -21.672 1.00 31.52 672 LYS A N 1
ATOM 5233 C CA . LYS A 1 672 ? 46.022 -4.713 -21.711 1.00 31.52 672 LYS A CA 1
ATOM 5234 C C . LYS A 1 672 ? 45.545 -5.405 -22.999 1.00 31.52 672 LYS A C 1
ATOM 5236 O O . LYS A 1 672 ? 44.420 -5.879 -23.092 1.00 31.52 672 LYS A O 1
ATOM 5241 N N . ALA A 1 673 ? 46.497 -5.673 -23.894 1.00 28.38 673 ALA A N 1
ATOM 5242 C CA . ALA A 1 673 ? 46.375 -6.691 -24.941 1.00 28.38 673 ALA A CA 1
ATOM 5243 C C . ALA A 1 673 ? 47.631 -7.582 -25.015 1.00 28.38 673 ALA A C 1
ATOM 5245 O O . ALA A 1 673 ? 48.255 -7.682 -26.061 1.00 28.38 673 ALA A O 1
ATOM 5246 N N . GLU A 1 674 ? 48.030 -8.229 -23.912 1.00 26.88 674 GLU A N 1
ATOM 5247 C CA . GLU A 1 674 ? 49.161 -9.187 -23.928 1.00 26.88 674 GLU A CA 1
ATOM 5248 C C . GLU A 1 674 ? 48.911 -10.507 -23.170 1.00 26.88 674 GLU A C 1
ATOM 5250 O O . GLU A 1 674 ? 49.796 -11.352 -23.077 1.00 26.88 674 GLU A O 1
ATOM 5255 N N . HIS A 1 675 ? 47.688 -10.782 -22.702 1.00 28.80 675 HIS A N 1
ATOM 5256 C CA . HIS A 1 675 ? 47.411 -12.001 -21.920 1.00 28.80 675 HIS A CA 1
ATOM 5257 C C . HIS A 1 675 ? 47.129 -13.280 -22.743 1.00 28.80 675 HIS A C 1
ATOM 5259 O O . HIS A 1 675 ? 47.067 -14.371 -22.179 1.00 28.80 675 HIS A O 1
ATOM 5265 N N . HIS A 1 676 ? 46.995 -13.209 -24.074 1.00 32.38 676 HIS A N 1
ATOM 5266 C CA . HIS A 1 676 ? 46.468 -14.336 -24.868 1.00 32.38 676 HIS A CA 1
ATOM 5267 C C . HIS A 1 676 ? 47.497 -15.247 -25.563 1.00 32.38 676 HIS A C 1
ATOM 5269 O O . HIS A 1 676 ? 47.106 -16.219 -26.212 1.00 32.38 676 HIS A O 1
ATOM 5275 N N . ILE A 1 677 ? 48.804 -15.016 -25.403 1.00 29.64 677 ILE A N 1
ATOM 5276 C CA . ILE A 1 677 ? 49.832 -15.843 -26.072 1.00 29.64 677 ILE A CA 1
ATOM 5277 C C . ILE A 1 677 ? 50.367 -16.975 -25.170 1.00 29.64 677 ILE A C 1
ATOM 5279 O O . ILE A 1 677 ? 50.753 -18.029 -25.673 1.00 29.64 677 ILE A O 1
ATOM 5283 N N . VAL A 1 678 ? 50.291 -16.843 -23.841 1.00 28.34 678 VAL A N 1
ATOM 5284 C CA . VAL A 1 678 ? 50.867 -17.830 -22.902 1.00 28.34 678 VAL A CA 1
ATOM 5285 C C . VAL A 1 678 ? 49.961 -19.058 -22.695 1.00 28.34 678 VAL A C 1
ATOM 5287 O O . VAL A 1 678 ? 50.456 -20.184 -22.635 1.00 28.34 678 VAL A O 1
ATOM 5290 N N . ASN A 1 679 ? 48.632 -18.899 -22.731 1.00 30.44 679 ASN A N 1
ATOM 5291 C CA . ASN A 1 679 ? 47.697 -20.027 -22.568 1.00 30.44 679 ASN A CA 1
ATOM 5292 C C . ASN A 1 679 ? 47.684 -21.007 -23.759 1.00 30.44 679 ASN A C 1
ATOM 5294 O O . ASN A 1 679 ? 47.331 -22.175 -23.599 1.00 30.44 679 ASN A O 1
ATOM 5298 N N . ARG A 1 680 ? 48.148 -20.586 -24.945 1.00 33.62 680 ARG A N 1
ATOM 5299 C CA . ARG A 1 680 ? 48.280 -21.472 -26.118 1.00 33.62 680 ARG A CA 1
ATOM 5300 C C . ARG A 1 680 ? 49.484 -22.414 -26.045 1.00 33.62 680 ARG A C 1
ATOM 5302 O O . ARG A 1 680 ? 49.462 -23.457 -26.694 1.00 33.62 680 ARG A O 1
ATOM 5309 N N . PHE A 1 681 ? 50.505 -22.095 -25.248 1.00 28.12 681 PHE A N 1
ATOM 5310 C CA . PHE A 1 681 ? 51.705 -22.931 -25.124 1.00 28.12 681 PHE A CA 1
ATOM 5311 C C . PHE A 1 681 ? 51.489 -24.126 -24.174 1.00 28.12 681 PHE A C 1
ATOM 5313 O O . PHE A 1 681 ? 52.013 -25.215 -24.408 1.00 28.12 681 PHE A O 1
ATOM 5320 N N . LEU A 1 682 ? 50.642 -23.962 -23.151 1.00 28.86 682 LEU A N 1
ATOM 5321 C CA . LEU A 1 682 ? 50.331 -25.000 -22.155 1.00 28.86 682 LEU A CA 1
ATOM 5322 C C . LEU A 1 682 ? 49.378 -26.089 -22.679 1.00 28.86 682 LEU A C 1
ATOM 5324 O O . LEU A 1 682 ? 49.504 -27.253 -22.294 1.00 28.86 682 LEU A O 1
ATOM 5328 N N . TYR A 1 683 ? 48.498 -25.748 -23.623 1.00 32.78 683 TYR A N 1
ATOM 5329 C CA . TYR A 1 683 ? 47.597 -26.704 -24.282 1.00 32.78 683 TYR A CA 1
ATOM 5330 C C . TYR A 1 683 ? 48.328 -27.631 -25.277 1.00 32.78 683 TYR A C 1
ATOM 5332 O O . TYR A 1 683 ? 47.924 -28.767 -25.519 1.00 32.78 683 TYR A O 1
ATOM 5340 N N . TRP A 1 684 ? 49.455 -27.181 -25.841 1.00 30.67 684 TRP A N 1
ATOM 5341 C CA . TRP A 1 684 ? 50.261 -27.986 -26.770 1.00 30.67 684 TRP A CA 1
ATOM 5342 C C . TRP A 1 684 ? 51.216 -28.955 -26.050 1.00 30.67 684 TRP A C 1
ATOM 5344 O O . TRP A 1 684 ? 51.480 -30.052 -26.546 1.00 30.67 684 TRP A O 1
ATOM 5354 N N . ALA A 1 685 ? 51.685 -28.597 -24.849 1.00 29.14 685 ALA A N 1
ATOM 5355 C CA . ALA A 1 685 ? 52.554 -29.446 -24.028 1.00 29.14 685 ALA A CA 1
ATOM 5356 C C . ALA A 1 685 ? 51.822 -30.671 -23.441 1.00 29.14 685 ALA A C 1
ATOM 5358 O O . ALA A 1 685 ? 52.412 -31.743 -23.301 1.00 29.14 685 ALA A O 1
ATOM 5359 N N . THR A 1 686 ? 50.521 -30.550 -23.167 1.00 33.84 686 THR A N 1
ATOM 5360 C CA . THR A 1 686 ? 49.675 -31.638 -22.646 1.00 33.84 686 THR A CA 1
ATOM 5361 C C . THR A 1 686 ? 49.351 -32.692 -23.711 1.00 33.84 686 THR A C 1
ATOM 5363 O O . THR A 1 686 ? 49.347 -33.886 -23.411 1.00 33.84 686 THR A O 1
ATOM 5366 N N . HIS A 1 687 ? 49.216 -32.298 -24.981 1.00 33.62 687 HIS A N 1
ATOM 5367 C CA . HIS A 1 687 ? 48.963 -33.235 -26.084 1.00 33.62 687 HIS A CA 1
ATOM 5368 C C . HIS A 1 687 ? 50.198 -34.035 -26.545 1.00 33.62 687 HIS A C 1
ATOM 5370 O O . HIS A 1 687 ? 50.053 -35.106 -27.138 1.00 33.62 687 HIS A O 1
ATOM 5376 N N . ALA A 1 688 ? 51.419 -33.574 -26.247 1.00 31.47 688 ALA A N 1
ATOM 5377 C CA . ALA A 1 688 ? 52.653 -34.287 -26.593 1.00 31.47 688 ALA A CA 1
ATOM 5378 C C . ALA A 1 688 ? 52.932 -35.507 -25.684 1.00 31.47 688 ALA A C 1
ATOM 5380 O O . ALA A 1 688 ? 53.596 -36.453 -26.106 1.00 31.47 688 ALA A O 1
ATOM 5381 N N . SER A 1 689 ? 52.382 -35.529 -24.465 1.00 31.33 689 SER A N 1
ATOM 5382 C CA . SER A 1 689 ? 52.563 -36.628 -23.500 1.00 31.33 689 SER A CA 1
ATOM 5383 C C . SER A 1 689 ? 51.748 -37.883 -23.860 1.00 31.33 689 SER A C 1
ATOM 5385 O O . SER A 1 689 ? 52.181 -39.012 -23.625 1.00 31.33 689 SER A O 1
ATOM 5387 N N . GLN A 1 690 ? 50.609 -37.709 -24.538 1.00 34.97 690 GLN A N 1
ATOM 5388 C CA . GLN A 1 690 ? 49.702 -38.802 -24.914 1.00 34.97 690 GLN A CA 1
ATOM 5389 C C . GLN A 1 690 ? 50.239 -39.702 -26.045 1.00 34.97 690 GLN A C 1
ATOM 5391 O O . GLN A 1 690 ? 49.776 -40.826 -26.199 1.00 34.97 690 GLN A O 1
ATOM 5396 N N . ARG A 1 691 ? 51.251 -39.257 -26.809 1.00 32.47 691 ARG A N 1
ATOM 5397 C CA . ARG A 1 691 ? 51.861 -40.040 -27.905 1.00 32.47 691 ARG A CA 1
ATOM 5398 C C . ARG A 1 691 ? 53.093 -40.861 -27.511 1.00 32.47 691 ARG A C 1
ATOM 5400 O O . ARG A 1 691 ? 53.488 -41.736 -28.271 1.00 32.47 691 ARG A O 1
ATOM 5407 N N . ASN A 1 692 ? 53.671 -40.641 -26.327 1.00 33.88 692 ASN A N 1
ATOM 5408 C CA . ASN A 1 692 ? 54.817 -41.427 -25.838 1.00 33.88 692 ASN A CA 1
ATOM 5409 C C . ASN A 1 692 ? 54.411 -42.713 -25.087 1.00 33.88 692 ASN A C 1
ATOM 5411 O O . ASN A 1 692 ? 55.280 -43.484 -24.686 1.00 33.88 692 ASN A O 1
ATOM 5415 N N . GLN A 1 693 ? 53.109 -42.981 -24.919 1.00 36.62 693 GLN A N 1
ATOM 5416 C CA . GLN A 1 693 ? 52.603 -44.216 -24.299 1.00 36.62 693 GLN A CA 1
ATOM 5417 C C . GLN A 1 693 ? 52.517 -45.419 -25.258 1.00 36.62 693 GLN A C 1
ATOM 5419 O O . GLN A 1 693 ? 52.309 -46.537 -24.797 1.00 36.62 693 GLN A O 1
ATOM 5424 N N . GLU A 1 694 ? 52.735 -45.240 -26.565 1.00 33.72 694 GLU A N 1
ATOM 5425 C CA . GLU A 1 694 ? 52.679 -46.346 -27.540 1.00 33.72 694 GLU A CA 1
ATOM 5426 C C . GLU A 1 694 ? 53.993 -47.142 -27.673 1.00 33.72 694 GLU A C 1
ATOM 5428 O O . GLU A 1 694 ? 54.022 -48.184 -28.326 1.00 33.72 694 GLU A O 1
ATOM 5433 N N . THR A 1 695 ? 55.084 -46.726 -27.024 1.00 34.38 695 THR A N 1
ATOM 5434 C CA . THR A 1 695 ? 56.369 -47.446 -27.078 1.00 34.38 695 THR A CA 1
ATOM 5435 C C . THR A 1 695 ? 56.748 -47.969 -25.700 1.00 34.38 695 THR A C 1
ATOM 5437 O O . THR A 1 695 ? 57.544 -47.365 -24.982 1.00 34.38 695 THR A O 1
ATOM 5440 N N . GLY A 1 696 ? 56.143 -49.092 -25.313 1.00 34.88 696 GLY A N 1
ATOM 5441 C CA . GLY A 1 696 ? 56.438 -49.765 -24.053 1.00 34.88 696 GLY A CA 1
ATOM 5442 C C . GLY A 1 696 ? 57.926 -50.090 -23.901 1.00 34.88 696 GLY A C 1
ATOM 5443 O O . GLY A 1 696 ? 58.508 -50.779 -24.738 1.00 34.88 696 GLY A O 1
ATOM 5444 N N . ASN A 1 697 ? 58.529 -49.628 -22.805 1.00 27.56 697 ASN A N 1
ATOM 5445 C CA . ASN A 1 697 ? 59.758 -50.211 -22.288 1.00 27.56 697 ASN A CA 1
ATOM 5446 C C . ASN A 1 697 ? 59.828 -50.046 -20.762 1.00 27.56 697 ASN A C 1
ATOM 5448 O O . ASN A 1 697 ? 59.883 -48.935 -20.239 1.00 27.56 697 ASN A O 1
ATOM 5452 N N . ASN A 1 698 ? 59.790 -51.187 -20.074 1.00 32.72 698 ASN A N 1
ATOM 5453 C CA . ASN A 1 698 ? 59.975 -51.345 -18.632 1.00 32.72 698 ASN A CA 1
ATOM 5454 C C . ASN A 1 698 ? 61.455 -51.224 -18.257 1.00 32.72 698 ASN A C 1
ATOM 5456 O O . ASN A 1 698 ? 62.291 -51.715 -19.006 1.00 32.72 698 ASN A O 1
ATOM 5460 N N . ASN A 1 699 ? 61.729 -50.652 -17.078 1.00 26.05 699 ASN A N 1
ATOM 5461 C CA . ASN A 1 699 ? 62.808 -50.957 -16.113 1.00 26.05 699 ASN A CA 1
ATOM 5462 C C . ASN A 1 699 ? 62.594 -49.958 -14.946 1.00 26.05 699 ASN A C 1
ATOM 5464 O O . ASN A 1 699 ? 62.672 -48.761 -15.180 1.00 26.05 699 ASN A O 1
ATOM 5468 N N . GLY A 1 700 ? 62.230 -50.279 -13.702 1.00 24.53 700 GLY A N 1
ATOM 5469 C CA . GLY A 1 700 ? 62.487 -51.453 -12.877 1.00 24.53 700 GLY A CA 1
ATOM 5470 C C . GLY A 1 700 ? 63.619 -51.140 -11.893 1.00 24.53 700 GLY A C 1
ATOM 5471 O O . GLY A 1 700 ? 64.755 -51.408 -12.254 1.00 24.53 700 GLY A O 1
ATOM 5472 N N . TRP A 1 701 ? 63.324 -50.593 -10.700 1.00 22.59 701 TRP A N 1
ATOM 5473 C CA . TRP A 1 701 ? 64.220 -50.607 -9.525 1.00 22.59 701 TRP A CA 1
ATOM 5474 C C . TRP A 1 701 ? 63.424 -50.735 -8.213 1.00 22.59 701 TRP A C 1
ATOM 5476 O O . TRP A 1 701 ? 62.341 -50.171 -8.071 1.00 22.59 701 TRP A O 1
ATOM 5486 N N . GLU A 1 702 ? 63.974 -51.558 -7.319 1.00 21.12 702 GLU A N 1
ATOM 5487 C CA . GLU A 1 702 ? 63.400 -52.169 -6.112 1.00 21.12 702 GLU A CA 1
ATOM 5488 C C . GLU A 1 702 ? 63.402 -51.283 -4.848 1.00 21.12 702 GLU A C 1
ATOM 5490 O O . GLU A 1 702 ? 64.104 -50.280 -4.751 1.00 21.12 702 GLU A O 1
ATOM 5495 N N . ILE A 1 703 ? 62.612 -51.737 -3.868 1.00 23.62 703 ILE A N 1
ATOM 5496 C CA . ILE A 1 703 ? 62.383 -51.223 -2.502 1.00 23.62 703 ILE A CA 1
ATOM 5497 C C . ILE A 1 703 ? 63.411 -51.830 -1.504 1.00 23.62 703 ILE A C 1
ATOM 5499 O O . ILE A 1 703 ? 64.074 -52.806 -1.851 1.00 23.62 703 ILE A O 1
ATOM 5503 N N . ILE A 1 704 ? 63.450 -51.310 -0.254 1.00 24.45 704 ILE A N 1
ATOM 5504 C CA . ILE A 1 704 ? 63.579 -51.970 1.097 1.00 24.45 704 ILE A CA 1
ATOM 5505 C C . ILE A 1 704 ? 64.581 -51.165 2.013 1.00 24.45 704 ILE A C 1
ATOM 5507 O O . ILE A 1 704 ? 65.571 -50.674 1.478 1.00 24.45 704 ILE A O 1
ATOM 5511 N N . PRO A 1 705 ? 64.470 -51.078 3.373 1.00 39.06 705 PRO A N 1
ATOM 5512 C CA . PRO A 1 705 ? 63.474 -50.432 4.267 1.00 39.06 705 PRO A CA 1
ATOM 5513 C C . PRO A 1 705 ? 64.138 -49.670 5.481 1.00 39.06 705 PRO A C 1
ATOM 5515 O O . PRO A 1 705 ? 65.360 -49.576 5.541 1.00 39.06 705 PRO A O 1
ATOM 5518 N N . ALA A 1 706 ? 63.346 -49.212 6.475 1.00 22.27 706 ALA A N 1
ATOM 5519 C CA . ALA A 1 706 ? 63.609 -49.123 7.948 1.00 22.27 706 ALA A CA 1
ATOM 5520 C C . ALA A 1 706 ? 62.967 -47.846 8.547 1.00 22.27 706 ALA A C 1
ATOM 5522 O O . ALA A 1 706 ? 63.319 -46.739 8.160 1.00 22.27 706 ALA A O 1
ATOM 5523 N N . ASP A 1 707 ? 61.871 -47.946 9.307 1.00 23.70 707 ASP A N 1
ATOM 5524 C CA . ASP A 1 707 ? 61.770 -48.179 10.768 1.00 23.70 707 ASP A CA 1
ATOM 5525 C C . ASP A 1 707 ? 62.127 -46.963 11.649 1.00 23.70 707 ASP A C 1
ATOM 5527 O O . ASP A 1 707 ? 63.291 -46.696 11.935 1.00 23.70 707 ASP A O 1
ATOM 5531 N N . SER A 1 708 ? 61.113 -46.280 12.193 1.00 25.48 708 SER A N 1
ATOM 5532 C CA . SER A 1 708 ? 60.833 -46.237 13.645 1.00 25.48 708 SER A CA 1
ATOM 5533 C C . SER A 1 708 ? 59.715 -45.239 13.978 1.00 25.48 708 SER A C 1
ATOM 5535 O O . SER A 1 708 ? 59.507 -44.236 13.306 1.00 25.48 708 SER A O 1
ATOM 5537 N N . ALA A 1 709 ? 58.947 -45.581 15.009 1.00 28.03 709 ALA A N 1
ATOM 5538 C CA . ALA A 1 709 ? 57.727 -44.916 15.436 1.00 28.03 709 ALA A CA 1
ATOM 5539 C C . ALA A 1 709 ? 57.959 -43.944 16.605 1.00 28.03 709 ALA A C 1
ATOM 5541 O O . ALA A 1 709 ? 58.662 -44.293 17.549 1.00 28.03 709 ALA A O 1
ATOM 5542 N N . SER A 1 710 ? 57.214 -42.836 16.634 1.00 28.16 710 SER A N 1
ATOM 5543 C CA . SER A 1 710 ? 56.432 -42.442 17.817 1.00 28.16 710 SER A CA 1
ATOM 5544 C C . SER A 1 710 ? 55.299 -41.496 17.419 1.00 28.16 710 SER A C 1
ATOM 5546 O O . SER A 1 710 ? 55.531 -40.489 16.759 1.00 28.16 710 SER A O 1
ATOM 5548 N N . ALA A 1 711 ? 54.081 -41.859 17.811 1.00 29.67 711 ALA A N 1
ATOM 5549 C CA . ALA A 1 711 ? 52.836 -41.181 17.486 1.00 29.67 711 ALA A CA 1
ATOM 5550 C C . ALA A 1 711 ? 52.388 -40.257 18.626 1.00 29.67 711 ALA A C 1
ATOM 5552 O O . ALA A 1 711 ? 52.494 -40.644 19.790 1.00 29.67 711 ALA A O 1
ATOM 5553 N N . ASP A 1 712 ? 51.789 -39.121 18.260 1.00 30.81 712 ASP A N 1
ATOM 5554 C CA . ASP A 1 712 ? 50.902 -38.324 19.110 1.00 30.81 712 ASP A CA 1
ATOM 5555 C C . ASP A 1 712 ? 49.493 -38.229 18.486 1.00 30.81 712 ASP A C 1
ATOM 5557 O O . ASP A 1 712 ? 49.279 -38.396 17.284 1.00 30.81 712 ASP A O 1
ATOM 5561 N N . SER A 1 713 ? 48.500 -38.054 19.351 1.00 40.75 713 SER A N 1
ATOM 5562 C CA . SER A 1 713 ? 47.198 -38.743 19.334 1.00 40.75 713 SER A CA 1
ATOM 5563 C C . SER A 1 713 ? 46.052 -38.121 18.505 1.00 40.75 713 SER A C 1
ATOM 5565 O O . SER A 1 713 ? 44.886 -38.366 18.801 1.00 40.75 713 SER A O 1
ATOM 5567 N N . GLY A 1 714 ? 46.341 -37.385 17.425 1.00 36.66 714 GLY A N 1
ATOM 5568 C CA . GLY A 1 714 ? 45.307 -36.788 16.549 1.00 36.66 714 GLY A CA 1
ATOM 5569 C C . GLY A 1 714 ? 45.070 -37.493 15.202 1.00 36.66 714 GLY A C 1
ATOM 5570 O O . GLY A 1 714 ? 43.985 -37.409 14.637 1.00 36.66 714 GLY A O 1
ATOM 5571 N N . SER A 1 715 ? 46.063 -38.215 14.675 1.00 40.66 715 SER A N 1
ATOM 5572 C CA . SER A 1 715 ? 46.049 -38.787 13.313 1.00 40.66 715 SER A CA 1
ATOM 5573 C C . SER A 1 715 ? 45.530 -40.229 13.229 1.00 40.66 715 SER A C 1
ATOM 5575 O O . SER A 1 715 ? 45.214 -40.724 12.146 1.00 40.66 715 SER A O 1
ATOM 5577 N N . ALA A 1 716 ? 45.396 -40.914 14.367 1.00 38.59 716 ALA A N 1
ATOM 5578 C CA . ALA A 1 716 ? 45.015 -42.324 14.418 1.00 38.59 716 ALA A CA 1
ATOM 5579 C C . ALA A 1 716 ? 43.556 -42.582 13.997 1.00 38.59 716 ALA A C 1
ATOM 5581 O O . ALA A 1 716 ? 43.253 -43.667 13.506 1.00 38.59 716 ALA A O 1
ATOM 5582 N N . GLU A 1 717 ? 42.660 -41.605 14.160 1.00 39.91 717 GLU A N 1
ATOM 5583 C CA . GLU A 1 717 ? 41.237 -41.767 13.842 1.00 39.91 717 GLU A CA 1
ATOM 5584 C C . GLU A 1 717 ? 40.974 -41.632 12.334 1.00 39.91 717 GLU A C 1
ATOM 5586 O O . GLU A 1 717 ? 40.357 -42.512 11.743 1.00 39.91 717 GLU A O 1
ATOM 5591 N N . ALA A 1 718 ? 41.602 -40.652 11.674 1.00 41.12 718 ALA A N 1
ATOM 5592 C CA . ALA A 1 718 ? 41.549 -40.510 10.217 1.00 41.12 718 ALA A CA 1
ATOM 5593 C C . ALA A 1 718 ? 42.192 -41.703 9.484 1.00 41.12 718 ALA A C 1
ATOM 5595 O O . ALA A 1 718 ? 41.655 -42.187 8.489 1.00 41.12 718 ALA A O 1
ATOM 5596 N N . VAL A 1 719 ? 43.313 -42.230 9.996 1.00 42.19 719 VAL A N 1
ATOM 5597 C CA . VAL A 1 719 ? 43.972 -43.425 9.434 1.00 42.19 719 VAL A CA 1
ATOM 5598 C C . VAL A 1 719 ? 43.143 -44.692 9.680 1.00 42.19 719 VAL A C 1
ATOM 5600 O O . VAL A 1 719 ? 43.101 -45.574 8.818 1.00 42.19 719 VAL A O 1
ATOM 5603 N N . ARG A 1 720 ? 42.437 -44.788 10.816 1.00 47.53 720 ARG A N 1
ATOM 5604 C CA . ARG A 1 720 ? 41.501 -45.889 11.089 1.00 47.53 720 ARG A CA 1
ATOM 5605 C C . ARG A 1 720 ? 40.321 -45.859 10.120 1.00 47.53 720 ARG A C 1
ATOM 5607 O O . ARG A 1 720 ? 39.997 -46.904 9.557 1.00 47.53 720 ARG A O 1
ATOM 5614 N N . ASP A 1 721 ? 39.749 -44.685 9.878 1.00 47.00 721 ASP A N 1
ATOM 5615 C CA . ASP A 1 721 ? 38.582 -44.512 9.011 1.00 47.00 721 ASP A CA 1
ATOM 5616 C C . ASP A 1 721 ? 38.942 -44.743 7.529 1.00 47.00 721 ASP A C 1
ATOM 5618 O O . ASP A 1 721 ? 38.206 -45.421 6.805 1.00 47.00 721 ASP A O 1
ATOM 5622 N N . LEU A 1 722 ? 40.137 -44.318 7.093 1.00 41.88 722 LEU A N 1
ATOM 5623 C CA . LEU A 1 722 ? 40.674 -44.645 5.763 1.00 41.88 722 LEU A CA 1
ATOM 5624 C C . LEU A 1 722 ? 41.007 -46.139 5.606 1.00 41.88 722 LEU A C 1
ATOM 5626 O O . LEU A 1 722 ? 40.766 -46.728 4.550 1.00 41.88 722 LEU A O 1
ATOM 5630 N N . SER A 1 723 ? 41.534 -46.784 6.651 1.00 46.34 723 SER A N 1
ATOM 5631 C CA . SER A 1 723 ? 41.787 -48.232 6.646 1.00 46.34 723 SER A CA 1
ATOM 5632 C C . SER A 1 723 ? 40.481 -49.036 6.577 1.00 46.34 723 SER A C 1
ATOM 5634 O O . SER A 1 723 ? 40.419 -50.076 5.914 1.00 46.34 723 SER A O 1
ATOM 5636 N N . GLU A 1 724 ? 39.413 -48.550 7.217 1.00 46.72 724 GLU A N 1
ATOM 5637 C CA . GLU A 1 724 ? 38.082 -49.157 7.158 1.00 46.72 724 GLU A CA 1
ATOM 5638 C C . GLU A 1 724 ? 37.429 -48.985 5.775 1.00 46.72 724 GLU A C 1
ATOM 5640 O O . GLU A 1 724 ? 36.810 -49.924 5.265 1.00 46.72 724 GLU A O 1
ATOM 5645 N N . LEU A 1 725 ? 37.635 -47.831 5.129 1.00 43.69 725 LEU A N 1
ATOM 5646 C CA . LEU A 1 725 ? 37.223 -47.557 3.750 1.00 43.69 725 LEU A CA 1
ATOM 5647 C C . LEU A 1 725 ? 37.890 -48.528 2.761 1.00 43.69 725 LEU A C 1
ATOM 5649 O O . LEU A 1 725 ? 37.204 -49.176 1.971 1.00 43.69 725 LEU A O 1
ATOM 5653 N N . LEU A 1 726 ? 39.213 -48.699 2.849 1.00 43.28 726 LEU A N 1
ATOM 5654 C CA . LEU A 1 726 ? 39.968 -49.606 1.974 1.00 43.28 726 LEU A CA 1
ATOM 5655 C C . LEU A 1 726 ? 39.570 -51.077 2.170 1.00 43.28 726 LEU A C 1
ATOM 5657 O O . LEU A 1 726 ? 39.505 -51.835 1.202 1.00 43.28 726 LEU A O 1
ATOM 5661 N N . LYS A 1 727 ? 39.226 -51.484 3.400 1.00 50.38 727 LYS A N 1
ATOM 5662 C CA . LYS A 1 727 ? 38.675 -52.823 3.673 1.00 50.38 727 LYS A CA 1
ATOM 5663 C C . LYS A 1 727 ? 37.291 -53.023 3.051 1.00 50.38 727 LYS A C 1
ATOM 5665 O O . LYS A 1 727 ? 37.050 -54.077 2.466 1.00 50.38 727 LYS A O 1
ATOM 5670 N N . LYS A 1 728 ? 36.401 -52.027 3.133 1.00 45.78 728 LYS A N 1
ATOM 5671 C CA . LYS A 1 728 ? 35.051 -52.090 2.541 1.00 45.78 728 LYS A CA 1
ATOM 5672 C C . LYS A 1 728 ? 35.093 -52.086 1.009 1.00 45.78 728 LYS A C 1
ATOM 5674 O O . LYS A 1 728 ? 34.350 -52.836 0.384 1.00 45.78 728 LYS A O 1
ATOM 5679 N N . ILE A 1 729 ? 36.010 -51.327 0.407 1.00 45.38 729 ILE A N 1
ATOM 5680 C CA . ILE A 1 729 ? 36.239 -51.318 -1.047 1.00 45.38 729 ILE A CA 1
ATOM 5681 C C . ILE A 1 729 ? 36.810 -52.664 -1.526 1.00 45.38 729 ILE A C 1
ATOM 5683 O O . ILE A 1 729 ? 36.329 -53.210 -2.520 1.00 45.38 729 ILE A O 1
ATOM 5687 N N . ASN A 1 730 ? 37.762 -53.256 -0.794 1.00 46.19 730 ASN A N 1
ATOM 5688 C CA . ASN A 1 730 ? 38.273 -54.592 -1.120 1.00 46.19 730 ASN A CA 1
ATOM 5689 C C . ASN A 1 730 ? 37.191 -55.677 -1.001 1.00 46.19 730 ASN A C 1
ATOM 5691 O O . ASN A 1 730 ? 37.101 -56.524 -1.888 1.00 46.19 730 ASN A O 1
ATOM 5695 N N . MET A 1 731 ? 36.307 -55.611 0.002 1.00 46.81 731 MET A N 1
ATOM 5696 C CA . MET A 1 731 ? 35.160 -56.527 0.106 1.00 46.81 731 MET A CA 1
ATOM 5697 C C . MET A 1 731 ? 34.185 -56.414 -1.078 1.00 46.81 731 MET A C 1
ATOM 5699 O O . MET A 1 731 ? 33.643 -57.422 -1.523 1.00 46.81 731 MET A O 1
ATOM 5703 N N . LEU A 1 732 ? 33.975 -55.211 -1.624 1.00 42.59 732 LEU A N 1
ATOM 5704 C CA . LEU A 1 732 ? 33.116 -55.004 -2.799 1.00 42.59 732 LEU A CA 1
ATOM 5705 C C . LEU A 1 732 ? 33.747 -55.547 -4.094 1.00 42.59 732 LEU A C 1
ATOM 5707 O O . LEU A 1 732 ? 33.034 -55.921 -5.026 1.00 42.59 732 LEU A O 1
ATOM 5711 N N . SER A 1 733 ? 35.079 -55.641 -4.146 1.00 43.28 733 SER A N 1
ATOM 5712 C CA . SER A 1 733 ? 35.812 -56.169 -5.303 1.00 43.28 733 SER A CA 1
ATOM 5713 C C . SER A 1 733 ? 35.739 -57.698 -5.443 1.00 43.28 733 SER A C 1
ATOM 5715 O O . SER A 1 733 ? 35.889 -58.206 -6.557 1.00 43.28 733 SER A O 1
ATOM 5717 N N . GLU A 1 734 ? 35.429 -58.414 -4.355 1.00 40.91 734 GLU A N 1
ATOM 5718 C CA . GLU A 1 734 ? 35.291 -59.879 -4.306 1.00 40.91 734 GLU A CA 1
ATOM 5719 C C . GLU A 1 734 ? 33.892 -60.380 -4.713 1.00 40.91 734 GLU A C 1
ATOM 5721 O O . GLU A 1 734 ? 33.672 -61.586 -4.826 1.00 40.91 734 GLU A O 1
ATOM 5726 N N . ILE A 1 735 ? 32.940 -59.477 -4.983 1.00 43.19 735 ILE A N 1
ATOM 5727 C CA . ILE A 1 735 ? 31.594 -59.854 -5.429 1.00 43.19 735 ILE A CA 1
ATOM 5728 C C . ILE A 1 735 ? 31.665 -60.398 -6.873 1.00 43.19 735 ILE A C 1
ATOM 5730 O O . ILE A 1 735 ? 32.138 -59.668 -7.760 1.00 43.19 735 ILE A O 1
ATOM 5734 N N . PRO A 1 736 ? 31.188 -61.635 -7.132 1.00 43.06 736 PRO A N 1
ATOM 5735 C CA . PRO A 1 736 ? 31.171 -62.256 -8.457 1.00 43.06 736 PRO A CA 1
ATOM 5736 C C . PRO A 1 736 ? 30.491 -61.377 -9.518 1.00 43.06 736 PRO A C 1
ATOM 5738 O O . PRO A 1 736 ? 29.512 -60.681 -9.241 1.00 43.06 736 PRO A O 1
ATOM 5741 N N . ALA A 1 737 ? 31.037 -61.372 -10.737 1.00 43.78 737 ALA A N 1
ATOM 5742 C CA . ALA A 1 737 ? 30.645 -60.453 -11.813 1.00 43.78 737 ALA A CA 1
ATOM 5743 C C . ALA A 1 737 ? 29.160 -60.564 -12.223 1.00 43.78 737 ALA A C 1
ATOM 5745 O O . ALA A 1 737 ? 28.582 -59.601 -12.719 1.00 43.78 737 ALA A O 1
ATOM 5746 N N . ASP A 1 738 ? 28.540 -61.709 -11.963 1.00 42.22 738 ASP A N 1
ATOM 5747 C CA . ASP A 1 738 ? 27.139 -62.041 -12.210 1.00 42.22 738 ASP A CA 1
ATOM 5748 C C . ASP A 1 738 ? 26.150 -61.395 -11.220 1.00 42.22 738 ASP A C 1
ATOM 5750 O O . ASP A 1 738 ? 24.966 -61.301 -11.529 1.00 42.22 738 ASP A O 1
ATOM 5754 N N . VAL A 1 739 ? 26.620 -60.859 -10.085 1.00 45.34 739 VAL A N 1
ATOM 5755 C CA . VAL A 1 739 ? 25.792 -60.100 -9.119 1.00 45.34 739 VAL A CA 1
ATOM 5756 C C . VAL A 1 739 ? 25.849 -58.581 -9.378 1.00 45.34 739 VAL A C 1
ATOM 5758 O O . VAL A 1 739 ? 25.034 -57.825 -8.861 1.00 45.34 739 VAL A O 1
ATOM 5761 N N . ARG A 1 740 ? 26.768 -58.098 -10.231 1.00 46.47 740 ARG A N 1
ATOM 5762 C CA . ARG A 1 740 ? 26.976 -56.653 -10.484 1.00 46.47 740 ARG A CA 1
ATOM 5763 C C . ARG A 1 740 ? 25.990 -56.021 -11.473 1.00 46.47 740 ARG A C 1
ATOM 5765 O O . ARG A 1 740 ? 25.986 -54.803 -11.609 1.00 46.47 740 ARG A O 1
ATOM 5772 N N . GLN A 1 741 ? 25.174 -56.811 -12.172 1.00 42.69 741 GLN A N 1
ATOM 5773 C CA . GLN A 1 741 ? 24.269 -56.293 -13.210 1.00 42.69 741 GLN A CA 1
ATOM 5774 C C . GLN A 1 741 ? 22.913 -55.794 -12.698 1.00 42.69 741 GLN A C 1
ATOM 5776 O O . GLN A 1 741 ? 22.130 -55.254 -13.476 1.00 42.69 741 GLN A O 1
ATOM 5781 N N . SER A 1 742 ? 22.633 -55.894 -11.403 1.00 45.31 742 SER A N 1
ATOM 5782 C CA . SER A 1 742 ? 21.424 -55.313 -10.830 1.00 45.31 742 SER A CA 1
ATOM 5783 C C . SER A 1 742 ? 21.690 -54.916 -9.389 1.00 45.31 742 SER A C 1
ATOM 5785 O O . SER A 1 742 ? 21.671 -55.788 -8.535 1.00 45.31 742 SER A O 1
ATOM 5787 N N . ASP A 1 743 ? 21.985 -53.639 -9.131 1.00 40.06 743 ASP A N 1
ATOM 5788 C CA . ASP A 1 743 ? 21.470 -52.940 -7.944 1.00 40.06 743 ASP A CA 1
ATOM 5789 C C . ASP A 1 743 ? 21.883 -51.459 -7.924 1.00 40.06 743 ASP A C 1
ATOM 5791 O O . ASP A 1 743 ? 22.953 -51.064 -7.460 1.00 40.06 743 ASP A O 1
ATOM 5795 N N . PHE A 1 744 ? 20.944 -50.611 -8.353 1.00 44.88 744 PHE A N 1
ATOM 5796 C CA . PHE A 1 744 ? 20.942 -49.150 -8.190 1.00 44.88 744 PHE A CA 1
ATOM 5797 C C . PHE A 1 744 ? 21.101 -48.718 -6.712 1.00 44.88 744 PHE A C 1
ATOM 5799 O O . PHE A 1 744 ? 21.567 -47.621 -6.406 1.00 44.88 744 PHE A O 1
ATOM 5806 N N . ALA A 1 745 ? 20.761 -49.611 -5.776 1.00 44.66 745 ALA A N 1
ATOM 5807 C CA . ALA A 1 745 ? 20.855 -49.392 -4.337 1.00 44.66 745 ALA A CA 1
ATOM 5808 C C . ALA A 1 745 ? 22.302 -49.237 -3.833 1.00 44.66 745 ALA A C 1
ATOM 5810 O O . ALA A 1 745 ? 22.541 -48.449 -2.917 1.00 44.66 745 ALA A O 1
ATOM 5811 N N . ILE A 1 746 ? 23.274 -49.929 -4.443 1.00 47.97 746 ILE A N 1
ATOM 5812 C CA . ILE A 1 746 ? 24.682 -49.856 -4.020 1.00 47.97 746 ILE A CA 1
ATOM 5813 C C . ILE A 1 746 ? 25.278 -48.494 -4.397 1.00 47.97 746 ILE A C 1
ATOM 5815 O O . ILE A 1 746 ? 25.943 -47.872 -3.571 1.00 47.97 746 ILE A O 1
ATOM 5819 N N . GLY A 1 747 ? 24.976 -47.987 -5.598 1.00 48.19 747 GLY A N 1
ATOM 5820 C CA . GLY A 1 747 ? 25.398 -46.650 -6.034 1.00 48.19 747 GLY A CA 1
ATOM 5821 C C . GLY A 1 747 ? 24.784 -45.528 -5.190 1.00 48.19 747 GLY A C 1
ATOM 5822 O O . GLY A 1 747 ? 25.465 -44.563 -4.845 1.00 48.19 747 GLY A O 1
ATOM 5823 N N . LEU A 1 748 ? 23.521 -45.685 -4.777 1.00 47.94 748 LEU A N 1
ATOM 5824 C CA . LEU A 1 748 ? 22.828 -44.704 -3.942 1.00 47.94 748 LEU A CA 1
ATOM 5825 C C . LEU A 1 748 ? 23.379 -44.650 -2.507 1.00 47.94 748 LEU A C 1
ATOM 5827 O O . LEU A 1 748 ? 23.508 -43.563 -1.941 1.00 47.94 748 LEU A O 1
ATOM 5831 N N . GLU A 1 749 ? 23.729 -45.794 -1.917 1.00 47.03 749 GLU A N 1
ATOM 5832 C CA . GLU A 1 749 ? 24.360 -45.822 -0.591 1.00 47.03 749 GLU A CA 1
ATOM 5833 C C . GLU A 1 749 ? 25.819 -45.346 -0.631 1.00 47.03 749 GLU A C 1
ATOM 5835 O O . GLU A 1 749 ? 26.238 -44.624 0.275 1.00 47.03 749 GLU A O 1
ATOM 5840 N N . LEU A 1 750 ? 26.565 -45.629 -1.710 1.00 44.06 750 LEU A N 1
ATOM 5841 C CA . LEU A 1 750 ? 27.899 -45.050 -1.910 1.00 44.06 750 LEU A CA 1
ATOM 5842 C C . LEU A 1 750 ? 27.836 -43.516 -1.988 1.00 44.06 750 LEU A C 1
ATOM 5844 O O . LEU A 1 750 ? 28.653 -42.838 -1.368 1.00 44.06 750 LEU A O 1
ATOM 5848 N N . ARG A 1 751 ? 26.830 -42.971 -2.687 1.00 48.12 751 ARG A N 1
ATOM 5849 C CA . ARG A 1 751 ? 26.597 -41.524 -2.821 1.00 48.12 751 ARG A CA 1
ATOM 5850 C C . ARG A 1 751 ? 26.294 -40.862 -1.478 1.00 48.12 751 ARG A C 1
ATOM 5852 O O . ARG A 1 751 ? 27.000 -39.947 -1.071 1.00 48.12 751 ARG A O 1
ATOM 5859 N N . LYS A 1 752 ? 25.313 -41.382 -0.730 1.00 53.03 752 LYS A N 1
ATOM 5860 C CA . LYS A 1 752 ? 24.955 -40.855 0.604 1.00 53.03 752 LYS A CA 1
ATOM 5861 C C . LYS A 1 752 ? 26.104 -40.921 1.611 1.00 53.03 752 LYS A C 1
ATOM 5863 O O . LYS A 1 752 ? 26.076 -40.202 2.615 1.00 53.03 752 LYS A O 1
ATOM 5868 N N . PHE A 1 753 ? 27.040 -41.847 1.415 1.00 44.22 753 PHE A N 1
ATOM 5869 C CA . PHE A 1 753 ? 28.203 -42.017 2.276 1.00 44.22 753 PHE A CA 1
ATOM 5870 C C . PHE A 1 753 ? 29.350 -41.077 1.876 1.00 44.22 753 PHE A C 1
ATOM 5872 O O . PHE A 1 753 ? 29.921 -40.437 2.756 1.00 44.22 753 PHE A O 1
ATOM 5879 N N . LEU A 1 754 ? 29.630 -40.920 0.576 1.00 44.06 754 LEU A N 1
ATOM 5880 C CA . LEU A 1 754 ? 30.621 -39.970 0.050 1.00 44.06 754 LEU A CA 1
ATOM 5881 C C . LEU A 1 754 ? 30.245 -38.517 0.352 1.00 44.06 754 LEU A C 1
ATOM 5883 O O . LEU A 1 754 ? 31.095 -37.770 0.827 1.00 44.06 754 LEU A O 1
ATOM 5887 N N . ASP A 1 755 ? 28.973 -38.145 0.193 1.00 49.94 755 ASP A N 1
ATOM 5888 C CA . ASP A 1 755 ? 28.487 -36.801 0.540 1.00 49.94 755 ASP A CA 1
ATOM 5889 C C . ASP A 1 755 ? 28.681 -36.509 2.038 1.00 49.94 755 ASP A C 1
ATOM 5891 O O . ASP A 1 755 ? 29.082 -35.413 2.434 1.00 49.94 755 ASP A O 1
ATOM 5895 N N . ARG A 1 756 ? 28.480 -37.524 2.891 1.00 48.16 756 ARG A N 1
ATOM 5896 C CA . ARG A 1 756 ? 28.744 -37.424 4.333 1.00 48.16 756 ARG A CA 1
ATOM 5897 C C . ARG A 1 756 ? 30.235 -37.303 4.640 1.00 48.16 756 ARG A C 1
ATOM 5899 O O . ARG A 1 756 ? 30.600 -36.453 5.444 1.00 48.16 756 ARG A O 1
ATOM 5906 N N . ALA A 1 757 ? 31.087 -38.107 4.010 1.00 44.09 757 ALA A N 1
ATOM 5907 C CA . ALA A 1 757 ? 32.530 -38.083 4.245 1.00 44.09 757 ALA A CA 1
ATOM 5908 C C . ALA A 1 757 ? 33.172 -36.766 3.772 1.00 44.09 757 ALA A C 1
ATOM 5910 O O . ALA A 1 757 ? 33.956 -36.166 4.504 1.00 44.09 757 ALA A O 1
ATOM 5911 N N . LEU A 1 758 ? 32.778 -36.267 2.597 1.00 47.19 758 LEU A N 1
ATOM 5912 C CA . LEU A 1 758 ? 33.248 -34.988 2.057 1.00 47.19 758 LEU A CA 1
ATOM 5913 C C . LEU A 1 758 ? 32.784 -33.800 2.910 1.00 47.19 758 LEU A C 1
ATOM 5915 O O . LEU A 1 758 ? 33.537 -32.846 3.086 1.00 47.19 758 LEU A O 1
ATOM 5919 N N . SER A 1 759 ? 31.592 -33.881 3.513 1.00 48.56 759 SER A N 1
ATOM 5920 C CA . SER A 1 759 ? 31.094 -32.846 4.431 1.00 48.56 759 SER A CA 1
ATOM 5921 C C . SER A 1 759 ? 31.856 -32.754 5.762 1.00 48.56 759 SER A C 1
ATOM 5923 O O . SER A 1 759 ? 31.704 -31.761 6.472 1.00 48.56 759 SER A O 1
ATOM 5925 N N . GLN A 1 760 ? 32.668 -33.764 6.107 1.00 39.88 760 GLN A N 1
ATOM 5926 C CA . GLN A 1 760 ? 33.418 -33.828 7.368 1.00 39.88 760 GLN A CA 1
ATOM 5927 C C . GLN A 1 760 ? 34.925 -33.565 7.219 1.00 39.88 760 GLN A C 1
ATOM 5929 O O . GLN A 1 760 ? 35.636 -33.538 8.224 1.00 39.88 760 GLN A O 1
ATOM 5934 N N . LEU A 1 761 ? 35.430 -33.325 6.003 1.00 35.81 761 LEU A N 1
ATOM 5935 C CA . LEU A 1 761 ? 36.826 -32.927 5.805 1.00 35.81 761 LEU A CA 1
ATOM 5936 C C . LEU A 1 761 ? 37.030 -31.443 6.183 1.00 35.81 761 LEU A C 1
ATOM 5938 O O . LEU A 1 761 ? 36.259 -30.588 5.747 1.00 35.81 761 LEU A O 1
ATOM 5942 N N . PRO A 1 762 ? 38.085 -31.095 6.945 1.00 29.88 762 PRO A N 1
ATOM 5943 C CA . PRO A 1 762 ? 38.294 -29.740 7.468 1.00 29.88 762 PRO A CA 1
ATOM 5944 C C . PRO A 1 762 ? 38.839 -28.735 6.433 1.00 29.88 762 PRO A C 1
ATOM 5946 O O . PRO A 1 762 ? 39.115 -27.588 6.778 1.00 29.88 762 PRO A O 1
ATOM 5949 N N . PHE A 1 763 ? 38.969 -29.128 5.161 1.00 35.28 763 PHE A N 1
ATOM 5950 C CA . PHE A 1 763 ? 39.469 -28.282 4.076 1.00 35.28 763 PHE A CA 1
ATOM 5951 C C . PHE A 1 763 ? 38.407 -28.122 2.980 1.00 35.28 763 PHE A C 1
ATOM 5953 O O . PHE A 1 763 ? 38.219 -29.005 2.147 1.00 35.28 763 PHE A O 1
ATOM 5960 N N . LYS A 1 764 ? 37.735 -26.965 2.938 1.00 37.06 764 LYS A N 1
ATOM 5961 C CA . LYS A 1 764 ? 37.032 -26.501 1.731 1.00 37.06 764 LYS A CA 1
ATOM 5962 C C . LYS A 1 764 ? 38.047 -25.818 0.816 1.00 37.06 764 LYS A C 1
ATOM 5964 O O . LYS A 1 764 ? 38.259 -24.613 0.919 1.00 37.06 764 LYS A O 1
ATOM 5969 N N . THR A 1 765 ? 38.702 -26.573 -0.059 1.00 32.66 765 THR A N 1
ATOM 5970 C CA . THR A 1 765 ? 39.518 -25.999 -1.139 1.00 32.66 765 THR A CA 1
ATOM 5971 C C . THR A 1 765 ? 38.752 -26.065 -2.458 1.00 32.66 765 THR A C 1
ATOM 5973 O O . THR A 1 765 ? 38.443 -27.151 -2.941 1.00 32.66 765 THR A O 1
ATOM 5976 N N . ASN A 1 766 ? 38.483 -24.898 -3.056 1.00 31.53 766 ASN A N 1
ATOM 5977 C CA . ASN A 1 766 ? 37.850 -24.690 -4.373 1.00 31.53 766 ASN A CA 1
ATOM 5978 C C . ASN A 1 766 ? 38.698 -25.192 -5.572 1.00 31.53 766 ASN A C 1
ATOM 5980 O O . ASN A 1 766 ? 38.597 -24.666 -6.675 1.00 31.53 766 ASN A O 1
ATOM 5984 N N . THR A 1 767 ? 39.568 -26.184 -5.381 1.00 29.81 767 THR A N 1
ATOM 5985 C CA . THR A 1 767 ? 40.517 -26.663 -6.403 1.00 29.81 767 THR A CA 1
ATOM 5986 C C . THR A 1 767 ? 40.162 -28.010 -7.027 1.00 29.81 767 THR A C 1
ATOM 5988 O O . THR A 1 767 ? 40.855 -28.437 -7.944 1.00 29.81 767 THR A O 1
ATOM 5991 N N . LEU A 1 768 ? 39.061 -28.654 -6.630 1.00 28.70 768 LEU A N 1
ATOM 5992 C CA . LEU A 1 768 ? 38.497 -29.770 -7.398 1.00 28.70 768 LEU A CA 1
ATOM 5993 C C . LEU A 1 768 ? 37.505 -29.224 -8.430 1.00 28.70 768 LEU A C 1
ATOM 5995 O O . LEU A 1 768 ? 36.297 -29.199 -8.210 1.00 28.70 768 LEU A O 1
ATOM 5999 N N . TYR A 1 769 ? 38.032 -28.757 -9.561 1.00 38.59 769 TYR A N 1
ATOM 6000 C CA . TYR A 1 769 ? 37.211 -28.520 -10.744 1.00 38.59 769 TYR A CA 1
ATOM 6001 C C . TYR A 1 769 ? 36.741 -29.876 -11.297 1.00 38.59 769 TYR A C 1
ATOM 6003 O O . TYR A 1 769 ? 37.557 -30.747 -11.585 1.00 38.59 769 TYR A O 1
ATOM 6011 N N . TYR A 1 770 ? 35.422 -30.002 -11.465 1.00 40.50 770 TYR A N 1
ATOM 6012 C CA . TYR A 1 770 ? 34.660 -31.127 -12.029 1.00 40.50 770 TYR A CA 1
ATOM 6013 C C . TYR A 1 770 ? 34.348 -32.336 -11.124 1.00 40.50 770 TYR A C 1
ATOM 6015 O O . TYR A 1 770 ? 34.810 -33.449 -11.381 1.00 40.50 770 TYR A O 1
ATOM 6023 N N . PRO A 1 771 ? 33.419 -32.179 -10.162 1.00 39.75 771 PRO A N 1
ATOM 6024 C CA . PRO A 1 771 ? 32.658 -33.308 -9.623 1.00 39.75 771 PRO A CA 1
ATOM 6025 C C . PRO A 1 771 ? 31.881 -34.043 -10.732 1.00 39.75 771 PRO A C 1
ATOM 6027 O O . PRO A 1 771 ? 31.840 -35.269 -10.754 1.00 39.75 771 PRO A O 1
ATOM 6030 N N . ASP A 1 772 ? 31.338 -33.307 -11.706 1.00 39.56 772 ASP A N 1
ATOM 6031 C CA . ASP A 1 772 ? 30.446 -33.857 -12.738 1.00 39.56 772 ASP A CA 1
ATOM 6032 C C . ASP A 1 772 ? 31.168 -34.732 -13.778 1.00 39.56 772 ASP A C 1
ATOM 6034 O O . ASP A 1 772 ? 30.607 -35.718 -14.258 1.00 39.56 772 ASP A O 1
ATOM 6038 N N . ALA A 1 773 ? 32.447 -34.460 -14.068 1.00 38.75 773 ALA A N 1
ATOM 6039 C CA . ALA A 1 773 ? 33.245 -35.291 -14.978 1.00 38.75 773 ALA A CA 1
ATOM 6040 C C . ALA A 1 773 ? 33.595 -36.661 -14.367 1.00 38.75 773 ALA A C 1
ATOM 6042 O O . ALA A 1 773 ? 33.697 -37.657 -15.085 1.00 38.75 773 ALA A O 1
ATOM 6043 N N . LEU A 1 774 ? 33.733 -36.724 -13.038 1.00 40.22 774 LEU A N 1
ATOM 6044 C CA . LEU A 1 774 ? 33.925 -37.969 -12.292 1.00 40.22 774 LEU A CA 1
ATOM 6045 C C . LEU A 1 774 ? 32.659 -38.835 -12.318 1.00 40.22 774 LEU A C 1
ATOM 6047 O O . LEU A 1 774 ? 32.764 -40.056 -12.403 1.00 40.22 774 LEU A O 1
ATOM 6051 N N . TRP A 1 775 ? 31.474 -38.218 -12.331 1.00 52.44 775 TRP A N 1
ATOM 6052 C CA . TRP A 1 775 ? 30.199 -38.931 -12.428 1.00 52.44 775 TRP A CA 1
ATOM 6053 C C . TRP A 1 775 ? 29.918 -39.472 -13.834 1.00 52.44 775 TRP A C 1
ATOM 6055 O O . TRP A 1 775 ? 29.484 -40.617 -13.954 1.00 52.44 775 TRP A O 1
ATOM 6065 N N . MET A 1 776 ? 30.276 -38.742 -14.900 1.00 41.09 776 MET A N 1
ATOM 6066 C CA . MET A 1 776 ? 30.153 -39.247 -16.281 1.00 41.09 776 MET A CA 1
ATOM 6067 C C . MET A 1 776 ? 31.020 -40.490 -16.560 1.00 41.09 776 MET A C 1
ATOM 6069 O O . MET A 1 776 ? 30.715 -41.271 -17.461 1.00 41.09 776 MET A O 1
ATOM 6073 N N . MET A 1 777 ? 32.091 -40.712 -15.789 1.00 40.53 777 MET A N 1
ATOM 6074 C CA . MET A 1 777 ? 32.957 -41.892 -15.921 1.00 40.53 777 MET A CA 1
ATOM 6075 C C . MET A 1 777 ? 32.434 -43.140 -15.188 1.00 40.53 777 MET A C 1
ATOM 6077 O O . MET A 1 777 ? 32.959 -44.229 -15.411 1.00 40.53 777 MET A O 1
ATOM 6081 N N . VAL A 1 778 ? 31.412 -43.026 -14.334 1.00 44.50 778 VAL A N 1
ATOM 6082 C CA . VAL A 1 778 ? 30.912 -44.146 -13.508 1.00 44.50 778 VAL A CA 1
ATOM 6083 C C . VAL A 1 778 ? 29.785 -44.936 -14.194 1.00 44.50 778 VAL A C 1
ATOM 6085 O O . VAL A 1 778 ? 29.557 -46.093 -13.845 1.00 44.50 778 VAL A O 1
ATOM 6088 N N . ASP A 1 779 ? 29.159 -44.389 -15.239 1.00 41.88 779 ASP A N 1
ATOM 6089 C CA . ASP A 1 779 ? 28.033 -45.031 -15.942 1.00 41.88 779 ASP A CA 1
ATOM 6090 C C . ASP A 1 779 ? 28.431 -46.161 -16.917 1.00 41.88 779 ASP A C 1
ATOM 6092 O O . ASP A 1 779 ? 27.567 -46.812 -17.506 1.00 41.88 779 ASP A O 1
ATOM 6096 N N . SER A 1 780 ? 29.728 -46.458 -17.077 1.00 46.41 780 SER A N 1
ATOM 6097 C CA . SER A 1 780 ? 30.208 -47.587 -17.890 1.00 46.41 780 SER A CA 1
ATOM 6098 C C . SER A 1 780 ? 31.272 -48.417 -17.154 1.00 46.41 780 SER A C 1
ATOM 6100 O O . SER A 1 780 ? 32.269 -47.857 -16.687 1.00 46.41 780 SER A O 1
ATOM 6102 N N . PRO A 1 781 ? 31.139 -49.762 -17.104 1.00 44.78 781 PRO A N 1
ATOM 6103 C CA . PRO A 1 781 ? 32.110 -50.653 -16.460 1.00 44.78 781 PRO A CA 1
ATOM 6104 C C . PRO A 1 781 ? 33.545 -50.526 -16.995 1.00 44.78 781 PRO A C 1
ATOM 6106 O O . PRO A 1 781 ? 34.495 -50.844 -16.281 1.00 44.78 781 PRO A O 1
ATOM 6109 N N . GLU A 1 782 ? 33.716 -50.059 -18.235 1.00 44.47 782 GLU A N 1
ATOM 6110 C CA . GLU A 1 782 ? 35.022 -49.937 -18.896 1.00 44.47 782 GLU A CA 1
ATOM 6111 C C . GLU A 1 782 ? 35.828 -48.715 -18.411 1.00 44.47 782 GLU A C 1
ATOM 6113 O O . GLU A 1 782 ? 37.058 -48.716 -18.481 1.00 44.47 782 GLU A O 1
ATOM 6118 N N . HIS A 1 783 ? 35.172 -47.703 -17.831 1.00 47.03 783 HIS A N 1
ATOM 6119 C CA . HIS A 1 783 ? 35.811 -46.459 -17.382 1.00 47.03 783 HIS A CA 1
ATOM 6120 C C . HIS A 1 783 ? 36.245 -46.472 -15.904 1.00 47.03 783 HIS A C 1
ATOM 6122 O O . HIS A 1 783 ? 37.090 -45.670 -15.500 1.00 47.03 783 HIS A O 1
ATOM 6128 N N . LEU A 1 784 ? 35.782 -47.447 -15.113 1.00 45.12 784 LEU A N 1
ATOM 6129 C CA . LEU A 1 784 ? 36.176 -47.628 -13.706 1.00 45.12 784 LEU A CA 1
ATOM 6130 C C . LEU A 1 784 ? 37.683 -47.892 -13.529 1.00 45.12 784 LEU A C 1
ATOM 6132 O O . LEU A 1 784 ? 38.288 -47.437 -12.558 1.00 45.12 784 LEU A O 1
ATOM 6136 N N . GLY A 1 785 ? 38.312 -48.589 -14.481 1.00 54.44 785 GLY A N 1
ATOM 6137 C CA . GLY A 1 785 ? 39.762 -48.817 -14.471 1.00 54.44 785 GLY A CA 1
ATOM 6138 C C . GLY A 1 785 ? 40.576 -47.547 -14.748 1.00 54.44 785 GLY A C 1
ATOM 6139 O O . GLY A 1 785 ? 41.636 -47.348 -14.153 1.00 54.44 785 GLY A O 1
ATOM 6140 N N . ALA A 1 786 ? 40.064 -46.662 -15.609 1.00 48.06 786 ALA A N 1
ATOM 6141 C CA . ALA A 1 786 ? 40.701 -45.388 -15.936 1.00 48.06 786 ALA A CA 1
ATOM 6142 C C . ALA A 1 786 ? 40.557 -44.373 -14.791 1.00 48.06 786 ALA A C 1
ATOM 6144 O O . ALA A 1 786 ? 41.539 -43.727 -14.427 1.00 48.06 786 ALA A O 1
ATOM 6145 N N . ALA A 1 787 ? 39.375 -44.306 -14.166 1.00 44.53 787 ALA A N 1
ATOM 6146 C CA . ALA A 1 787 ? 39.128 -43.475 -12.989 1.00 44.53 787 ALA A CA 1
ATOM 6147 C C . ALA A 1 787 ? 40.051 -43.864 -11.821 1.00 44.53 787 ALA A C 1
ATOM 6149 O O . ALA A 1 787 ? 40.680 -42.997 -11.216 1.00 44.53 787 ALA A O 1
ATOM 6150 N N . ARG A 1 788 ? 40.224 -45.171 -11.571 1.00 47.81 788 ARG A N 1
ATOM 6151 C CA . ARG A 1 788 ? 41.151 -45.684 -10.550 1.00 47.81 788 ARG A CA 1
ATOM 6152 C C . ARG A 1 788 ? 42.598 -45.241 -10.795 1.00 47.81 788 ARG A C 1
ATOM 6154 O O . ARG A 1 788 ? 43.228 -44.706 -9.893 1.00 47.81 788 ARG A O 1
ATOM 6161 N N . ASN A 1 789 ? 43.102 -45.395 -12.021 1.00 47.88 789 ASN A N 1
ATOM 6162 C CA . ASN A 1 789 ? 44.471 -44.994 -12.364 1.00 47.88 789 ASN A CA 1
ATOM 6163 C C . ASN A 1 789 ? 44.698 -43.472 -12.298 1.00 47.88 789 ASN A C 1
ATOM 6165 O O . ASN A 1 789 ? 45.820 -43.039 -12.034 1.00 47.88 789 ASN A O 1
ATOM 6169 N N . CYS A 1 790 ? 43.664 -42.661 -12.550 1.00 43.94 790 CYS A N 1
ATOM 6170 C CA . CYS A 1 790 ? 43.736 -41.204 -12.410 1.00 43.94 790 CYS A CA 1
ATOM 6171 C C . CYS A 1 790 ? 43.821 -40.792 -10.933 1.00 43.94 790 CYS A C 1
ATOM 6173 O O . CYS A 1 790 ? 44.687 -40.003 -10.562 1.00 43.94 790 CYS A O 1
ATOM 6175 N N . ILE A 1 791 ? 42.979 -41.394 -10.087 1.00 44.81 791 ILE A N 1
ATOM 6176 C CA . ILE A 1 791 ? 42.953 -41.146 -8.640 1.00 44.81 791 ILE A CA 1
ATOM 6177 C C . ILE A 1 791 ? 44.276 -41.574 -7.987 1.00 44.81 791 ILE A C 1
ATOM 6179 O O . ILE A 1 791 ? 44.853 -40.806 -7.222 1.00 44.81 791 ILE A O 1
ATOM 6183 N N . ASP A 1 792 ? 44.808 -42.749 -8.339 1.00 47.44 792 ASP A N 1
ATOM 6184 C CA . ASP A 1 792 ? 46.075 -43.247 -7.785 1.00 47.44 792 ASP A CA 1
ATOM 6185 C C . ASP A 1 792 ? 47.273 -42.343 -8.163 1.00 47.44 792 ASP A C 1
ATOM 6187 O O . ASP A 1 792 ? 48.195 -42.156 -7.364 1.00 47.44 792 ASP A O 1
ATOM 6191 N N . LYS A 1 793 ? 47.255 -41.721 -9.353 1.00 44.38 793 LYS A N 1
ATOM 6192 C CA . LYS A 1 793 ? 48.291 -40.766 -9.792 1.00 44.38 793 LYS A CA 1
ATOM 6193 C C . LYS A 1 793 ? 48.222 -39.422 -9.070 1.00 44.38 793 LYS A C 1
ATOM 6195 O O . LYS A 1 793 ? 49.262 -38.921 -8.649 1.00 44.38 793 LYS A O 1
ATOM 6200 N N . GLU A 1 794 ? 47.027 -38.858 -8.922 1.00 41.59 794 GLU A N 1
ATOM 6201 C CA . GLU A 1 794 ? 46.819 -37.592 -8.204 1.00 41.59 794 GLU A CA 1
ATOM 6202 C C . GLU A 1 794 ? 47.172 -37.733 -6.717 1.00 41.59 794 GLU A C 1
ATOM 6204 O O . GLU A 1 794 ? 47.859 -36.883 -6.152 1.00 41.59 794 GLU A O 1
ATOM 6209 N N . LEU A 1 795 ? 46.818 -38.863 -6.096 1.00 43.75 795 LEU A N 1
ATOM 6210 C CA . LEU A 1 795 ? 47.192 -39.157 -4.710 1.00 43.75 795 LEU A CA 1
ATOM 6211 C C . LEU A 1 795 ? 48.707 -39.340 -4.533 1.00 43.75 795 LEU A C 1
ATOM 6213 O O . LEU A 1 795 ? 49.269 -38.875 -3.541 1.00 43.75 795 LEU A O 1
ATOM 6217 N N . SER A 1 796 ? 49.393 -39.963 -5.497 1.00 46.91 796 SER A N 1
ATOM 6218 C CA . SER A 1 796 ? 50.859 -40.063 -5.479 1.00 46.91 796 SER A CA 1
ATOM 6219 C C . SER A 1 796 ? 51.534 -38.690 -5.594 1.00 46.91 796 SER A C 1
ATOM 6221 O O . SER A 1 796 ? 52.556 -38.456 -4.943 1.00 46.91 796 SER A O 1
ATOM 6223 N N . TYR A 1 797 ? 50.979 -37.782 -6.403 1.00 40.69 797 TYR A N 1
ATOM 6224 C CA . TYR A 1 797 ? 51.491 -36.420 -6.561 1.00 40.69 797 TYR A CA 1
ATOM 6225 C C . TYR A 1 797 ? 51.279 -35.590 -5.287 1.00 40.69 797 TYR A C 1
ATOM 6227 O O . TYR A 1 797 ? 52.226 -34.985 -4.784 1.00 40.69 797 TYR A O 1
ATOM 6235 N N . LEU A 1 798 ? 50.079 -35.650 -4.701 1.00 39.38 798 LEU A N 1
ATOM 6236 C CA . LEU A 1 798 ? 49.749 -34.994 -3.433 1.00 39.38 798 LEU A CA 1
ATOM 6237 C C . LEU A 1 798 ? 50.639 -35.464 -2.278 1.00 39.38 798 LEU A C 1
ATOM 6239 O O . LEU A 1 798 ? 51.150 -34.626 -1.541 1.00 39.38 798 LEU A O 1
ATOM 6243 N N . ASN A 1 799 ? 50.906 -36.768 -2.155 1.00 43.66 799 ASN A N 1
ATOM 6244 C CA . ASN A 1 799 ? 51.822 -37.277 -1.128 1.00 43.66 799 ASN A CA 1
ATOM 6245 C C . ASN A 1 799 ? 53.256 -36.756 -1.305 1.00 43.66 799 ASN A C 1
ATOM 6247 O O . ASN A 1 799 ? 53.893 -36.393 -0.322 1.00 43.66 799 ASN A O 1
ATOM 6251 N N . THR A 1 800 ? 53.738 -36.635 -2.547 1.00 42.88 800 THR A N 1
ATOM 6252 C CA . THR A 1 800 ? 55.079 -36.088 -2.829 1.00 42.88 800 THR A CA 1
ATOM 6253 C C . THR A 1 800 ? 55.174 -34.607 -2.443 1.00 42.88 800 THR A C 1
ATOM 6255 O O . THR A 1 800 ? 56.181 -34.169 -1.891 1.00 42.88 800 THR A O 1
ATOM 6258 N N . VAL A 1 801 ? 54.116 -33.828 -2.695 1.00 39.84 801 VAL A N 1
ATOM 6259 C CA . VAL A 1 801 ? 54.048 -32.407 -2.316 1.00 39.84 801 VAL A CA 1
ATOM 6260 C C . VAL A 1 801 ? 53.946 -32.246 -0.798 1.00 39.84 801 VAL A C 1
ATOM 6262 O O . VAL A 1 801 ? 54.612 -31.385 -0.231 1.00 39.84 801 VAL A O 1
ATOM 6265 N N . ILE A 1 802 ? 53.165 -33.093 -0.125 1.00 43.72 802 ILE A N 1
ATOM 6266 C CA . ILE A 1 802 ? 53.025 -33.075 1.337 1.00 43.72 802 ILE A CA 1
ATOM 6267 C C . ILE A 1 802 ? 54.352 -33.435 2.016 1.00 43.72 802 ILE A C 1
ATOM 6269 O O . ILE A 1 802 ? 54.741 -32.748 2.955 1.00 43.72 802 ILE A O 1
ATOM 6273 N N . GLU A 1 803 ? 55.085 -34.436 1.520 1.00 42.12 803 GLU A N 1
ATOM 6274 C CA . GLU A 1 803 ? 56.416 -34.779 2.042 1.00 42.12 803 GLU A CA 1
ATOM 6275 C C . GLU A 1 803 ? 57.428 -33.647 1.816 1.00 42.12 803 GLU A C 1
ATOM 6277 O O . GLU A 1 803 ? 58.180 -33.307 2.727 1.00 42.12 803 GLU A O 1
ATOM 6282 N N . GLN A 1 804 ? 57.419 -32.993 0.650 1.00 40.66 804 GLN A N 1
ATOM 6283 C CA . GLN A 1 804 ? 58.306 -31.855 0.373 1.00 40.66 804 GLN A CA 1
ATOM 6284 C C . GLN A 1 804 ? 57.998 -30.634 1.250 1.00 40.66 804 GLN A C 1
ATOM 6286 O O . GLN A 1 804 ? 58.920 -29.970 1.721 1.00 40.66 804 GLN A O 1
ATOM 6291 N N . VAL A 1 805 ? 56.717 -30.356 1.505 1.00 38.66 805 VAL A N 1
ATOM 6292 C CA . VAL A 1 805 ? 56.282 -29.258 2.380 1.00 38.66 805 VAL A CA 1
ATOM 6293 C C . VAL A 1 805 ? 56.566 -29.578 3.849 1.00 38.66 805 VAL A C 1
ATOM 6295 O O . VAL A 1 805 ? 57.027 -28.701 4.572 1.00 38.66 805 VAL A O 1
ATOM 6298 N N . ALA A 1 806 ? 56.377 -30.825 4.286 1.00 39.53 806 ALA A N 1
ATOM 6299 C CA . ALA A 1 806 ? 56.710 -31.258 5.643 1.00 39.53 806 ALA A CA 1
ATOM 6300 C C . ALA A 1 806 ? 58.220 -31.168 5.915 1.00 39.53 806 ALA A C 1
ATOM 6302 O O . ALA A 1 806 ? 58.624 -30.640 6.945 1.00 39.53 806 ALA A O 1
ATOM 6303 N N . THR A 1 807 ? 59.052 -31.575 4.951 1.00 39.19 807 THR A N 1
ATOM 6304 C CA . THR A 1 807 ? 60.520 -31.496 5.073 1.00 39.19 807 THR A CA 1
ATOM 6305 C C . THR A 1 807 ? 61.024 -30.043 5.064 1.00 39.19 807 THR A C 1
ATOM 6307 O O . THR A 1 807 ? 62.038 -29.736 5.680 1.00 39.19 807 THR A O 1
ATOM 6310 N N . ALA A 1 808 ? 60.317 -29.124 4.394 1.00 39.28 808 ALA A N 1
ATOM 6311 C CA . ALA A 1 808 ? 60.656 -27.698 4.374 1.00 39.28 808 ALA A CA 1
ATOM 6312 C C . ALA A 1 808 ? 60.225 -26.937 5.644 1.00 39.28 808 ALA A C 1
ATOM 6314 O O . ALA A 1 808 ? 60.747 -25.856 5.910 1.00 39.28 808 ALA A O 1
ATOM 6315 N N . LEU A 1 809 ? 59.279 -27.479 6.417 1.00 38.22 809 LEU A N 1
ATOM 6316 C CA . LEU A 1 809 ? 58.730 -26.837 7.616 1.00 38.22 809 LEU A CA 1
ATOM 6317 C C . LEU A 1 809 ? 59.481 -27.190 8.911 1.00 38.22 809 LEU A C 1
ATOM 6319 O O . LEU A 1 809 ? 59.227 -26.559 9.933 1.00 38.22 809 LEU A O 1
ATOM 6323 N N . GLU A 1 810 ? 60.410 -28.150 8.893 1.00 42.53 810 GLU A N 1
ATOM 6324 C CA . GLU A 1 810 ? 61.102 -28.597 10.112 1.00 42.53 810 GLU A CA 1
ATOM 6325 C C . GLU A 1 810 ? 62.387 -27.809 10.465 1.00 42.53 810 GLU A C 1
ATOM 6327 O O . GLU A 1 810 ? 62.836 -27.927 11.604 1.00 42.53 810 GLU A O 1
ATOM 6332 N N . ASP A 1 811 ? 62.938 -26.946 9.588 1.00 45.06 811 ASP A N 1
ATOM 6333 C CA . ASP A 1 811 ? 64.314 -26.422 9.775 1.00 45.06 811 ASP A CA 1
ATOM 6334 C C . ASP A 1 811 ? 64.535 -24.893 9.996 1.00 45.06 811 ASP A C 1
ATOM 6336 O O . ASP A 1 811 ? 65.650 -24.531 10.363 1.00 45.06 811 ASP A O 1
ATOM 6340 N N . GLU A 1 812 ? 63.567 -23.959 9.897 1.00 42.31 812 GLU A N 1
ATOM 6341 C CA . GLU A 1 812 ? 63.811 -22.518 10.220 1.00 42.31 812 GLU A CA 1
ATOM 6342 C C . GLU A 1 812 ? 62.568 -21.730 10.718 1.00 42.31 812 GLU A C 1
ATOM 6344 O O . GLU A 1 812 ? 61.432 -22.022 10.356 1.00 42.31 812 GLU A O 1
ATOM 6349 N N . ALA A 1 813 ? 62.774 -20.690 11.550 1.00 54.66 813 ALA A N 1
ATOM 6350 C CA . ALA A 1 813 ? 61.700 -19.893 12.167 1.00 54.66 813 ALA A CA 1
ATOM 6351 C C . ALA A 1 813 ? 61.033 -18.890 11.192 1.00 54.66 813 ALA A C 1
ATOM 6353 O O . ALA A 1 813 ? 61.674 -17.983 10.657 1.00 54.66 813 ALA A O 1
ATOM 6354 N N . GLU A 1 814 ? 59.708 -19.004 11.049 1.00 53.06 814 GLU A N 1
ATOM 6355 C CA . GLU A 1 814 ? 58.838 -18.360 10.042 1.00 53.06 814 GLU A CA 1
ATOM 6356 C C . GLU A 1 814 ? 58.987 -16.829 9.874 1.00 53.06 814 GLU A C 1
ATOM 6358 O O . GLU A 1 814 ? 58.794 -16.301 8.778 1.00 53.06 814 GLU A O 1
ATOM 6363 N N . ALA A 1 815 ? 59.365 -16.091 10.923 1.00 54.22 815 ALA A N 1
ATOM 6364 C CA . ALA A 1 815 ? 59.462 -14.626 10.877 1.00 54.22 815 ALA A CA 1
ATOM 6365 C C . ALA A 1 815 ? 60.659 -14.112 10.050 1.00 54.22 815 ALA A C 1
ATOM 6367 O O . ALA A 1 815 ? 60.582 -13.052 9.430 1.00 54.22 815 ALA A O 1
ATOM 6368 N N . THR A 1 816 ? 61.771 -14.854 10.004 1.00 62.06 816 THR A N 1
ATOM 6369 C CA . THR A 1 816 ? 62.997 -14.414 9.308 1.00 62.06 816 THR A CA 1
ATOM 6370 C C . THR A 1 816 ? 62.888 -14.567 7.788 1.00 62.06 816 THR A C 1
ATOM 6372 O O . THR A 1 816 ? 63.495 -13.803 7.034 1.00 62.06 816 THR A O 1
ATOM 6375 N N . ILE A 1 817 ? 62.072 -15.518 7.330 1.00 60.66 817 ILE A N 1
ATOM 6376 C CA . ILE A 1 817 ? 61.837 -15.789 5.909 1.00 60.66 817 ILE A CA 1
ATOM 6377 C C . ILE A 1 817 ? 60.945 -14.701 5.301 1.00 60.66 817 ILE A C 1
ATOM 6379 O O . ILE A 1 817 ? 61.275 -14.167 4.244 1.00 60.66 817 ILE A O 1
ATOM 6383 N N . ALA A 1 818 ? 59.875 -14.292 5.989 1.00 60.03 818 ALA A N 1
ATOM 6384 C CA . ALA A 1 818 ? 58.997 -13.226 5.504 1.00 60.03 818 ALA A CA 1
ATOM 6385 C C . ALA A 1 818 ? 59.695 -11.857 5.436 1.00 60.03 818 ALA A C 1
ATOM 6387 O O . ALA A 1 818 ? 59.534 -11.144 4.447 1.00 60.03 818 ALA A O 1
ATOM 6388 N N . ASP A 1 819 ? 60.536 -11.526 6.422 1.00 62.72 819 ASP A N 1
ATOM 6389 C CA . ASP A 1 819 ? 61.325 -10.285 6.415 1.00 62.72 819 ASP A CA 1
ATOM 6390 C C . ASP A 1 819 ? 62.343 -10.247 5.260 1.00 62.72 819 ASP A C 1
ATOM 6392 O O . ASP A 1 819 ? 62.550 -9.200 4.640 1.00 62.72 819 ASP A O 1
ATOM 6396 N N . ARG A 1 820 ? 62.960 -11.388 4.919 1.00 64.50 820 ARG A N 1
ATOM 6397 C CA . ARG A 1 820 ? 63.854 -11.487 3.753 1.00 64.50 820 ARG A CA 1
ATOM 6398 C C . ARG A 1 820 ? 63.095 -11.398 2.435 1.00 64.50 820 ARG A C 1
ATOM 6400 O O . ARG A 1 820 ? 63.541 -10.681 1.545 1.00 64.50 820 ARG A O 1
ATOM 6407 N N . LEU A 1 821 ? 61.962 -12.086 2.313 1.00 60.03 821 LEU A N 1
ATOM 6408 C CA . LEU A 1 821 ? 61.145 -12.070 1.098 1.00 60.03 821 LEU A CA 1
ATOM 6409 C C . LEU A 1 821 ? 60.566 -10.681 0.815 1.00 60.03 821 LEU A C 1
ATOM 6411 O O . LEU A 1 821 ? 60.531 -10.275 -0.342 1.00 60.03 821 LEU A O 1
ATOM 6415 N N . LEU A 1 822 ? 60.187 -9.924 1.849 1.00 67.31 822 LEU A N 1
ATOM 6416 C CA . LEU A 1 822 ? 59.687 -8.559 1.687 1.00 67.31 822 LEU A CA 1
ATOM 6417 C C . LEU A 1 822 ? 60.778 -7.596 1.198 1.00 67.31 822 LEU A C 1
ATOM 6419 O O . LEU A 1 822 ? 60.530 -6.793 0.303 1.00 67.31 822 LEU A O 1
ATOM 6423 N N . ARG A 1 823 ? 61.998 -7.697 1.742 1.00 67.62 823 ARG A N 1
ATOM 6424 C CA . ARG A 1 823 ? 63.134 -6.877 1.286 1.00 67.62 823 ARG A CA 1
ATOM 6425 C C . ARG A 1 823 ? 63.536 -7.218 -0.149 1.00 67.62 823 ARG A C 1
ATOM 6427 O O . ARG A 1 823 ? 63.711 -6.311 -0.950 1.00 67.62 823 ARG A O 1
ATOM 6434 N N . ILE A 1 824 ? 63.582 -8.508 -0.493 1.00 64.31 824 ILE A N 1
ATOM 6435 C CA . ILE A 1 824 ? 63.851 -8.964 -1.867 1.00 64.31 824 ILE A CA 1
ATOM 6436 C C . ILE A 1 824 ? 62.765 -8.468 -2.830 1.00 64.31 824 ILE A C 1
ATOM 6438 O O . ILE A 1 824 ? 63.090 -8.004 -3.916 1.00 64.31 824 ILE A O 1
ATOM 6442 N N . ALA A 1 825 ? 61.490 -8.521 -2.430 1.00 58.81 825 ALA A N 1
ATOM 6443 C CA . ALA A 1 825 ? 60.388 -8.042 -3.258 1.00 58.81 825 ALA A CA 1
ATOM 6444 C C . ALA A 1 825 ? 60.444 -6.527 -3.492 1.00 58.81 825 ALA A C 1
ATOM 6446 O O . ALA A 1 825 ? 60.078 -6.089 -4.570 1.00 58.81 825 ALA A O 1
ATOM 6447 N N . ILE A 1 826 ? 60.893 -5.733 -2.514 1.00 61.84 826 ILE A N 1
ATOM 6448 C CA . ILE A 1 826 ? 60.989 -4.268 -2.628 1.00 61.84 826 ILE A CA 1
ATOM 6449 C C . ILE A 1 826 ? 62.222 -3.827 -3.438 1.00 61.84 826 ILE A C 1
ATOM 6451 O O . ILE A 1 826 ? 62.150 -2.812 -4.133 1.00 61.84 826 ILE A O 1
ATOM 6455 N N . ASP A 1 827 ? 63.321 -4.584 -3.379 1.00 57.22 827 ASP A N 1
ATOM 6456 C CA . ASP A 1 827 ? 64.566 -4.284 -4.103 1.00 57.22 827 ASP A CA 1
ATOM 6457 C C . ASP A 1 827 ? 64.528 -4.686 -5.598 1.00 57.22 827 ASP A C 1
ATOM 6459 O O . ASP A 1 827 ? 65.363 -4.221 -6.376 1.00 57.22 827 ASP A O 1
ATOM 6463 N N . ASP A 1 828 ? 63.576 -5.524 -6.030 1.00 47.91 828 ASP A N 1
ATOM 6464 C CA . ASP A 1 828 ? 63.448 -5.974 -7.425 1.00 47.91 828 ASP A CA 1
ATOM 6465 C C . ASP A 1 828 ? 62.604 -4.983 -8.263 1.00 47.91 828 ASP A C 1
ATOM 6467 O O . ASP A 1 828 ? 61.400 -4.832 -8.064 1.00 47.91 828 ASP A O 1
ATOM 6471 N N . GLU A 1 829 ? 63.217 -4.274 -9.220 1.00 47.81 829 GLU A N 1
ATOM 6472 C CA . GLU A 1 829 ? 62.594 -3.175 -9.994 1.00 47.81 829 GLU A CA 1
ATOM 6473 C C . GLU A 1 829 ? 61.522 -3.610 -11.030 1.00 47.81 829 GLU A C 1
ATOM 6475 O O . GLU A 1 829 ? 61.074 -2.792 -11.839 1.00 47.81 829 GLU A O 1
ATOM 6480 N N . ALA A 1 830 ? 61.065 -4.867 -11.028 1.00 50.38 830 ALA A N 1
ATOM 6481 C CA . ALA A 1 830 ? 60.152 -5.415 -12.038 1.00 50.38 830 ALA A CA 1
ATOM 6482 C C . ALA A 1 830 ? 58.713 -5.681 -11.533 1.00 50.38 830 ALA A C 1
ATOM 6484 O O . ALA A 1 830 ? 58.450 -5.872 -10.349 1.00 50.38 830 ALA A O 1
ATOM 6485 N N . ALA A 1 831 ? 57.761 -5.744 -12.476 1.00 49.31 831 ALA A N 1
ATOM 6486 C CA . ALA A 1 831 ? 56.297 -5.795 -12.300 1.00 49.31 831 ALA A CA 1
ATOM 6487 C C . ALA A 1 831 ? 55.716 -6.916 -11.396 1.00 49.31 831 ALA A C 1
ATOM 6489 O O . ALA A 1 831 ? 54.513 -6.929 -11.138 1.00 49.31 831 ALA A O 1
ATOM 6490 N N . HIS A 1 832 ? 56.542 -7.826 -10.875 1.00 52.12 832 HIS A N 1
ATOM 6491 C CA . HIS A 1 832 ? 56.152 -8.920 -9.974 1.00 52.12 832 HIS A CA 1
ATOM 6492 C C . HIS A 1 832 ? 56.005 -8.504 -8.498 1.00 52.12 832 HIS A C 1
ATOM 6494 O O . HIS A 1 832 ? 55.537 -9.292 -7.668 1.00 52.12 832 HIS A O 1
ATOM 6500 N N . LEU A 1 833 ? 56.347 -7.252 -8.177 1.00 47.72 833 LEU A N 1
ATOM 6501 C CA . LEU A 1 833 ? 56.199 -6.646 -6.850 1.00 47.72 833 LEU A CA 1
ATOM 6502 C C . LEU A 1 833 ? 54.735 -6.660 -6.366 1.00 47.72 833 LEU A C 1
ATOM 6504 O O . LEU A 1 833 ? 54.470 -6.850 -5.182 1.00 47.72 833 LEU A O 1
ATOM 6508 N N . LYS A 1 834 ? 53.776 -6.541 -7.297 1.00 56.22 834 LYS A N 1
ATOM 6509 C CA . LYS A 1 834 ? 52.331 -6.468 -7.022 1.00 56.22 834 LYS A CA 1
ATOM 6510 C C . LYS A 1 834 ? 51.752 -7.788 -6.505 1.00 56.22 834 LYS A C 1
ATOM 6512 O O . LYS A 1 834 ? 51.095 -7.804 -5.466 1.00 56.22 834 LYS A O 1
ATOM 6517 N N . ASP A 1 835 ? 52.036 -8.891 -7.193 1.00 50.59 835 ASP A N 1
ATOM 6518 C CA . ASP A 1 835 ? 51.483 -10.208 -6.846 1.00 50.59 835 ASP A CA 1
ATOM 6519 C C . ASP A 1 835 ? 52.166 -10.794 -5.604 1.00 50.59 835 ASP A C 1
ATOM 6521 O O . ASP A 1 835 ? 51.514 -11.396 -4.749 1.00 50.59 835 ASP A O 1
ATOM 6525 N N . SER A 1 836 ? 53.469 -10.536 -5.455 1.00 53.44 836 SER A N 1
ATOM 6526 C CA . SER A 1 836 ? 54.257 -10.980 -4.301 1.00 53.44 836 SER A CA 1
ATOM 6527 C C . SER A 1 836 ? 53.867 -10.230 -3.023 1.00 53.44 836 SER A C 1
ATOM 6529 O O . SER A 1 836 ? 53.706 -10.853 -1.972 1.00 53.44 836 SER A O 1
ATOM 6531 N N . ALA A 1 837 ? 53.637 -8.912 -3.109 1.00 54.94 837 ALA A N 1
ATOM 6532 C CA . ALA A 1 837 ? 53.141 -8.114 -1.989 1.00 54.94 837 ALA A CA 1
ATOM 6533 C C . ALA A 1 837 ? 51.695 -8.479 -1.621 1.00 54.94 837 ALA A C 1
ATOM 6535 O O . ALA A 1 837 ? 51.392 -8.621 -0.440 1.00 54.94 837 ALA A O 1
ATOM 6536 N N . ALA A 1 838 ? 50.811 -8.701 -2.603 1.00 54.59 838 ALA A N 1
ATOM 6537 C CA . ALA A 1 838 ? 49.432 -9.123 -2.348 1.00 54.59 838 ALA A CA 1
ATOM 6538 C C . ALA A 1 838 ? 49.357 -10.504 -1.670 1.00 54.59 838 ALA A C 1
ATOM 6540 O O . ALA A 1 838 ? 48.569 -10.702 -0.744 1.00 54.59 838 ALA A O 1
ATOM 6541 N N . TRP A 1 839 ? 50.206 -11.450 -2.084 1.00 65.12 839 TRP A N 1
ATOM 6542 C CA . TRP A 1 839 ? 50.305 -12.771 -1.464 1.00 65.12 839 TRP A CA 1
ATOM 6543 C C . TRP A 1 839 ? 50.865 -12.710 -0.033 1.00 65.12 839 TRP A C 1
ATOM 6545 O O . TRP A 1 839 ? 50.276 -13.300 0.877 1.00 65.12 839 TRP A O 1
ATOM 6555 N N . LEU A 1 840 ? 51.936 -11.940 0.199 1.00 50.50 840 LEU A N 1
ATOM 6556 C CA . LEU A 1 840 ? 52.500 -11.720 1.539 1.00 50.50 840 LEU A CA 1
ATOM 6557 C C . LEU A 1 840 ? 51.505 -11.016 2.475 1.00 50.50 840 LEU A C 1
ATOM 6559 O O . LEU A 1 840 ? 51.344 -11.427 3.622 1.00 50.50 840 LEU A O 1
ATOM 6563 N N . LEU A 1 841 ? 50.780 -10.006 1.988 1.00 56.03 841 LEU A N 1
ATOM 6564 C CA . LEU A 1 841 ? 49.760 -9.295 2.766 1.00 56.03 841 LEU A CA 1
ATOM 6565 C C . LEU A 1 841 ? 48.557 -10.184 3.097 1.00 56.03 841 LEU A C 1
ATOM 6567 O O . LEU A 1 841 ? 47.999 -10.064 4.186 1.00 56.03 841 LEU A O 1
ATOM 6571 N N . LYS A 1 842 ? 48.195 -11.126 2.217 1.00 55.56 842 LYS A N 1
ATOM 6572 C CA . LYS A 1 842 ? 47.175 -12.144 2.503 1.00 55.56 842 LYS A CA 1
ATOM 6573 C C . LYS A 1 842 ? 47.624 -13.113 3.603 1.00 55.56 842 LYS A C 1
ATOM 6575 O O . LYS A 1 842 ? 46.847 -13.422 4.500 1.00 55.56 842 LYS A O 1
ATOM 6580 N N . LEU A 1 843 ? 48.892 -13.525 3.593 1.00 52.78 843 LEU A N 1
ATOM 6581 C CA . LEU A 1 843 ? 49.497 -14.342 4.656 1.00 52.78 843 LEU A CA 1
ATOM 6582 C C . LEU A 1 843 ? 49.514 -13.633 6.023 1.00 52.78 843 LEU A C 1
ATOM 6584 O O . LEU A 1 843 ? 49.261 -14.269 7.050 1.00 52.78 843 LEU A O 1
ATOM 6588 N N . VAL A 1 844 ? 49.773 -12.322 6.034 1.00 55.44 844 VAL A N 1
ATOM 6589 C CA . VAL A 1 844 ? 49.720 -11.481 7.244 1.00 55.44 844 VAL A CA 1
ATOM 6590 C C . VAL A 1 844 ? 48.269 -11.281 7.717 1.00 55.44 844 VAL A C 1
ATOM 6592 O O . VAL A 1 844 ? 47.989 -11.466 8.902 1.00 55.44 844 VAL A O 1
ATOM 6595 N N . SER A 1 845 ? 47.336 -10.999 6.799 1.00 51.41 845 SER A N 1
ATOM 6596 C CA . SER A 1 845 ? 45.882 -10.892 7.042 1.00 51.41 845 SER A CA 1
ATOM 6597 C C . SER A 1 845 ? 45.306 -12.142 7.709 1.00 51.41 845 SER A C 1
ATOM 6599 O O . SER A 1 845 ? 44.570 -12.052 8.692 1.00 51.41 845 SER A O 1
ATOM 6601 N N . ASP A 1 846 ? 45.704 -13.319 7.224 1.00 54.16 846 ASP A N 1
ATOM 6602 C CA . ASP A 1 846 ? 45.229 -14.614 7.719 1.00 54.16 846 ASP A CA 1
ATOM 6603 C C . ASP A 1 846 ? 45.912 -15.038 9.042 1.00 54.16 846 ASP A C 1
ATOM 6605 O O . ASP A 1 846 ? 45.786 -16.187 9.472 1.00 54.16 846 ASP A O 1
ATOM 6609 N N . ARG A 1 847 ? 46.622 -14.108 9.707 1.00 51.59 847 ARG A N 1
ATOM 6610 C CA . ARG A 1 847 ? 47.331 -14.251 10.995 1.00 51.59 847 ARG A CA 1
ATOM 6611 C C . ARG A 1 847 ? 48.448 -15.298 11.020 1.00 51.59 847 ARG A C 1
ATOM 6613 O O . ARG A 1 847 ? 48.779 -15.805 12.091 1.00 51.59 847 ARG A O 1
ATOM 6620 N N . ARG A 1 848 ? 49.050 -15.623 9.873 1.00 50.53 848 ARG A N 1
ATOM 6621 C CA . ARG A 1 848 ? 50.064 -16.690 9.800 1.00 50.53 848 ARG A CA 1
ATOM 6622 C C . ARG A 1 848 ? 51.495 -16.204 10.016 1.00 50.53 848 ARG A C 1
ATOM 6624 O O . ARG A 1 848 ? 52.335 -17.013 10.375 1.00 50.53 848 ARG A O 1
ATOM 6631 N N . VAL A 1 849 ? 51.785 -14.908 9.847 1.00 57.16 849 VAL A N 1
ATOM 6632 C CA . VAL A 1 849 ? 53.149 -14.366 10.005 1.00 57.16 849 VAL A CA 1
ATOM 6633 C C . VAL A 1 849 ? 53.138 -12.966 10.631 1.00 57.16 849 VAL A C 1
ATOM 6635 O O . VAL A 1 849 ? 52.304 -12.134 10.280 1.00 57.16 849 VAL A O 1
ATOM 6638 N N . LYS A 1 850 ? 54.078 -12.689 11.549 1.00 61.31 850 LYS A N 1
ATOM 6639 C CA . LYS A 1 850 ? 54.321 -11.350 12.123 1.00 61.31 850 LYS A CA 1
ATOM 6640 C C . LYS A 1 850 ? 55.485 -10.664 11.405 1.00 61.31 850 LYS A C 1
ATOM 6642 O O . LYS A 1 850 ? 56.562 -11.247 11.320 1.00 61.31 850 LYS A O 1
ATOM 6647 N N . LEU A 1 851 ? 55.282 -9.429 10.946 1.00 65.38 851 LEU A N 1
ATOM 6648 C CA . LEU A 1 851 ? 56.345 -8.587 10.386 1.00 65.38 851 LEU A CA 1
ATOM 6649 C C . LEU A 1 851 ? 57.109 -7.858 11.497 1.00 65.38 851 LEU A C 1
ATOM 6651 O O . LEU A 1 851 ? 56.536 -7.525 12.537 1.00 65.38 851 LEU A O 1
ATOM 6655 N N . SER A 1 852 ? 58.395 -7.581 11.276 1.00 75.00 852 SER A N 1
ATOM 6656 C CA . SER A 1 852 ? 59.143 -6.684 12.159 1.00 75.00 852 SER A CA 1
ATOM 6657 C C . SER A 1 852 ? 58.722 -5.223 11.950 1.00 75.00 852 SER A C 1
ATOM 6659 O O . SER A 1 852 ? 58.273 -4.830 10.870 1.00 75.00 852 SER A O 1
ATOM 6661 N N . ALA A 1 853 ? 58.900 -4.385 12.977 1.00 60.69 853 ALA A N 1
ATOM 6662 C CA . ALA A 1 853 ? 58.600 -2.951 12.898 1.00 60.69 853 ALA A CA 1
ATOM 6663 C C . ALA A 1 853 ? 59.392 -2.239 11.779 1.00 60.69 853 ALA A C 1
ATOM 6665 O O . ALA A 1 853 ? 58.916 -1.273 11.188 1.00 60.69 853 ALA A O 1
ATOM 6666 N N . GLU A 1 854 ? 60.589 -2.733 11.452 1.00 64.75 854 GLU A N 1
ATOM 6667 C CA . GLU A 1 854 ? 61.425 -2.195 10.376 1.00 64.75 854 GLU A CA 1
ATOM 6668 C C . GLU A 1 854 ? 60.835 -2.506 8.989 1.00 64.75 854 GLU A C 1
ATOM 6670 O O . GLU A 1 854 ? 60.732 -1.611 8.153 1.00 64.75 854 GLU A O 1
ATOM 6675 N N . SER A 1 855 ? 60.361 -3.738 8.771 1.00 67.12 855 SER A N 1
ATOM 6676 C CA . SER A 1 855 ? 59.664 -4.156 7.544 1.00 67.12 855 SER A CA 1
ATOM 6677 C C . SER A 1 855 ? 58.327 -3.438 7.354 1.00 67.12 855 SER A C 1
ATOM 6679 O O . SER A 1 855 ? 57.958 -3.096 6.232 1.00 67.12 855 SER A O 1
ATOM 6681 N N . PHE A 1 856 ? 57.626 -3.147 8.452 1.00 65.75 856 PHE A N 1
ATOM 6682 C CA . PHE A 1 856 ? 56.378 -2.387 8.427 1.00 65.75 856 PHE A CA 1
ATOM 6683 C C . PHE A 1 856 ? 56.605 -0.924 8.008 1.00 65.75 856 PHE A C 1
ATOM 6685 O O . PHE A 1 856 ? 55.900 -0.402 7.144 1.00 65.75 856 PHE A O 1
ATOM 6692 N N . ASN A 1 857 ? 57.654 -0.285 8.535 1.00 62.50 857 ASN A N 1
ATOM 6693 C CA . ASN A 1 857 ? 58.054 1.067 8.130 1.00 62.50 857 ASN A CA 1
ATOM 6694 C C . ASN A 1 857 ? 58.525 1.126 6.667 1.00 62.50 857 ASN A C 1
ATOM 6696 O O . ASN A 1 857 ? 58.253 2.104 5.970 1.00 62.50 857 ASN A O 1
ATOM 6700 N N . LEU A 1 858 ? 59.194 0.075 6.180 1.00 64.56 858 LEU A N 1
ATOM 6701 C CA . LEU A 1 858 ? 59.636 -0.032 4.787 1.00 64.56 858 LEU A CA 1
ATOM 6702 C C . LEU A 1 858 ? 58.450 -0.152 3.810 1.00 64.56 858 LEU A C 1
ATOM 6704 O O . LEU A 1 858 ? 58.483 0.433 2.726 1.00 64.56 858 LEU A O 1
ATOM 6708 N N . LEU A 1 859 ? 57.393 -0.870 4.208 1.00 62.41 859 LEU A N 1
ATOM 6709 C CA . LEU A 1 859 ? 56.151 -0.998 3.442 1.00 62.41 859 LEU A CA 1
ATOM 6710 C C . LEU A 1 859 ? 55.401 0.342 3.367 1.00 62.41 859 LEU A C 1
ATOM 6712 O O . LEU A 1 859 ? 54.967 0.751 2.292 1.00 62.41 859 LEU A O 1
ATOM 6716 N N . ALA A 1 860 ? 55.315 1.056 4.495 1.00 57.12 860 ALA A N 1
ATOM 6717 C CA . ALA A 1 860 ? 54.695 2.378 4.570 1.00 57.12 860 ALA A CA 1
ATOM 6718 C C . ALA A 1 860 ? 55.433 3.420 3.707 1.00 57.12 860 ALA A C 1
ATOM 6720 O O . ALA A 1 860 ? 54.795 4.200 3.004 1.00 57.12 860 ALA A O 1
ATOM 6721 N N . ALA A 1 861 ? 56.770 3.389 3.688 1.00 62.78 861 ALA A N 1
A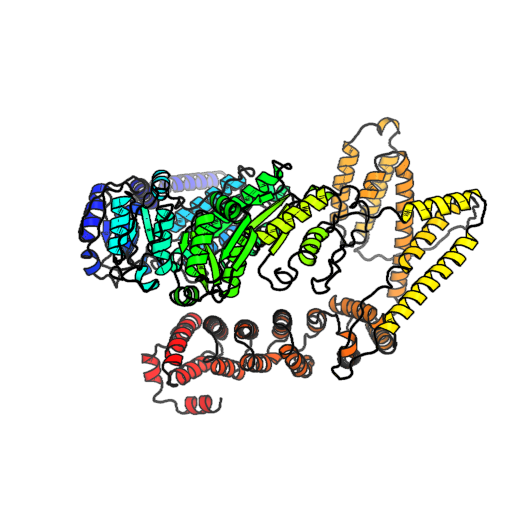TOM 6722 C CA . ALA A 1 861 ? 57.589 4.293 2.877 1.00 62.78 861 ALA A CA 1
ATOM 6723 C C . ALA A 1 861 ? 57.460 4.069 1.354 1.00 62.78 861 ALA A C 1
ATOM 6725 O O . ALA A 1 861 ? 57.826 4.950 0.580 1.00 62.78 861 ALA A O 1
ATOM 6726 N N . ASN A 1 862 ? 56.939 2.915 0.916 1.00 61.19 862 ASN A N 1
ATOM 6727 C CA . ASN A 1 862 ? 56.775 2.553 -0.499 1.00 61.19 862 ASN A CA 1
ATOM 6728 C C . ASN A 1 862 ? 55.300 2.422 -0.931 1.00 61.19 862 ASN A C 1
ATOM 6730 O O . ASN A 1 862 ? 55.023 1.931 -2.029 1.00 61.19 862 ASN A O 1
ATOM 6734 N N . ALA A 1 863 ? 54.354 2.870 -0.098 1.00 57.59 863 ALA A N 1
ATOM 6735 C CA . ALA A 1 863 ? 52.919 2.676 -0.306 1.00 57.59 863 ALA A CA 1
ATOM 6736 C C . ALA A 1 863 ? 52.415 3.221 -1.658 1.00 57.59 863 ALA A C 1
ATOM 6738 O O . ALA A 1 863 ? 51.602 2.566 -2.308 1.00 57.59 863 ALA A O 1
ATOM 6739 N N . ASP A 1 864 ? 52.959 4.343 -2.144 1.00 50.09 864 ASP A N 1
ATOM 6740 C CA . ASP A 1 864 ? 52.572 4.945 -3.430 1.00 50.09 864 ASP A CA 1
ATOM 6741 C C . ASP A 1 864 ? 52.820 4.020 -4.641 1.00 50.09 864 ASP A C 1
ATOM 6743 O O . ASP A 1 864 ? 52.084 4.083 -5.624 1.00 50.09 864 ASP A O 1
ATOM 6747 N N . ARG A 1 865 ? 53.816 3.120 -4.578 1.00 56.81 865 ARG A N 1
ATOM 6748 C CA . ARG A 1 865 ? 54.106 2.150 -5.659 1.00 56.81 865 ARG A CA 1
ATOM 6749 C C . ARG A 1 865 ? 53.194 0.922 -5.612 1.00 56.81 865 ARG A C 1
ATOM 6751 O O . ARG A 1 865 ? 53.024 0.251 -6.625 1.00 56.81 865 ARG A O 1
ATOM 6758 N N . VAL A 1 866 ? 52.620 0.627 -4.448 1.00 53.47 866 VAL A N 1
ATOM 6759 C CA . VAL A 1 866 ? 51.805 -0.571 -4.192 1.00 53.47 866 VAL A CA 1
ATOM 6760 C C . VAL A 1 866 ? 50.301 -0.273 -4.340 1.00 53.47 866 VAL A C 1
ATOM 6762 O O . VAL A 1 866 ? 49.514 -1.172 -4.622 1.00 53.47 866 VAL A O 1
ATOM 6765 N N . ALA A 1 867 ? 49.885 0.991 -4.206 1.00 52.91 867 ALA A N 1
ATOM 6766 C CA . ALA A 1 867 ? 48.499 1.380 -3.934 1.00 52.91 867 ALA A CA 1
ATOM 6767 C C . ALA A 1 867 ? 47.555 1.591 -5.137 1.00 52.91 867 ALA A C 1
ATOM 6769 O O . ALA A 1 867 ? 46.401 1.946 -4.903 1.00 52.91 867 ALA A O 1
ATOM 6770 N N . SER A 1 868 ? 47.960 1.389 -6.398 1.00 43.50 868 SER A N 1
ATOM 6771 C CA . SER A 1 868 ? 47.086 1.765 -7.528 1.00 43.50 868 SER A CA 1
ATOM 6772 C C . SER A 1 868 ? 45.814 0.915 -7.696 1.00 43.50 868 SER A C 1
ATOM 6774 O O . SER A 1 868 ? 44.896 1.400 -8.339 1.00 43.50 868 SER A O 1
ATOM 6776 N N . ASP A 1 869 ? 45.710 -0.277 -7.082 1.00 40.88 869 ASP A N 1
ATOM 6777 C CA . ASP A 1 869 ? 44.523 -1.161 -7.193 1.00 40.88 869 ASP A CA 1
ATOM 6778 C C . ASP A 1 869 ? 44.136 -1.913 -5.889 1.00 40.88 869 ASP A C 1
ATOM 6780 O O . ASP A 1 869 ? 43.288 -2.808 -5.913 1.00 40.88 869 ASP A O 1
ATOM 6784 N N . LEU A 1 870 ? 44.759 -1.635 -4.735 1.00 42.34 870 LEU A N 1
ATOM 6785 C CA . LEU A 1 870 ? 44.517 -2.413 -3.505 1.00 42.34 870 LEU A CA 1
ATOM 6786 C C . LEU A 1 870 ? 43.457 -1.765 -2.597 1.00 42.34 870 LEU A C 1
ATOM 6788 O O . LEU A 1 870 ? 43.581 -0.607 -2.204 1.00 42.34 870 LEU A O 1
ATOM 6792 N N . ARG A 1 871 ? 42.438 -2.547 -2.201 1.00 46.09 871 ARG A N 1
ATOM 6793 C CA . ARG A 1 871 ? 41.436 -2.157 -1.192 1.00 46.09 871 ARG A CA 1
ATOM 6794 C C . ARG A 1 871 ? 42.111 -2.013 0.184 1.00 46.09 871 ARG A C 1
ATOM 6796 O O . ARG A 1 871 ? 42.397 -3.002 0.860 1.00 46.09 871 ARG A O 1
ATOM 6803 N N . TRP A 1 872 ? 42.326 -0.766 0.604 1.00 48.56 872 TRP A N 1
ATOM 6804 C CA . TRP A 1 872 ? 42.951 -0.337 1.867 1.00 48.56 872 TRP A CA 1
ATOM 6805 C C . TRP A 1 872 ? 42.418 -0.968 3.178 1.00 48.56 872 TRP A C 1
ATOM 6807 O O . TRP A 1 872 ? 43.225 -1.132 4.099 1.00 48.56 872 TRP A O 1
ATOM 6817 N N . PRO A 1 873 ? 41.140 -1.394 3.308 1.00 43.72 873 PRO A N 1
ATOM 6818 C CA . PRO A 1 873 ? 40.627 -1.954 4.566 1.00 43.72 873 PRO A CA 1
ATOM 6819 C C . PRO A 1 873 ? 41.339 -3.229 5.047 1.00 43.72 873 PRO A C 1
ATOM 6821 O O . PRO A 1 873 ? 41.384 -3.497 6.247 1.00 43.72 873 PRO A O 1
ATOM 6824 N N . VAL A 1 874 ? 41.938 -4.003 4.133 1.00 44.84 874 VAL A N 1
ATOM 6825 C CA . VAL A 1 874 ? 42.613 -5.274 4.460 1.00 44.84 874 VAL A CA 1
ATOM 6826 C C . VAL A 1 874 ? 43.980 -5.050 5.122 1.00 44.84 874 VAL A C 1
ATOM 6828 O O . VAL A 1 874 ? 44.404 -5.861 5.943 1.00 44.84 874 VAL A O 1
ATOM 6831 N N . VAL A 1 875 ? 44.653 -3.935 4.817 1.00 48.41 875 VAL A N 1
ATOM 6832 C CA . VAL A 1 875 ? 46.029 -3.659 5.272 1.00 48.41 875 VAL A CA 1
ATOM 6833 C C . VAL A 1 875 ? 46.069 -3.172 6.726 1.00 48.41 875 VAL A C 1
ATOM 6835 O O . VAL A 1 875 ? 46.981 -3.527 7.468 1.00 48.41 875 VAL A O 1
ATOM 6838 N N . PHE A 1 876 ? 45.067 -2.405 7.164 1.00 51.16 876 PHE A N 1
ATOM 6839 C CA . PHE A 1 876 ? 45.067 -1.782 8.496 1.00 51.16 876 PHE A CA 1
ATOM 6840 C C . PHE A 1 876 ? 44.182 -2.497 9.524 1.00 51.16 876 PHE A C 1
ATOM 6842 O O . PHE A 1 876 ? 44.413 -2.361 10.724 1.00 51.16 876 PHE A O 1
ATOM 6849 N N . GLY A 1 877 ? 43.210 -3.305 9.083 1.00 48.03 877 GLY A N 1
ATOM 6850 C CA . GLY A 1 877 ? 42.240 -3.953 9.971 1.00 48.03 877 GLY A CA 1
ATOM 6851 C C . GLY A 1 877 ? 42.765 -5.128 10.810 1.00 48.03 877 GLY A C 1
ATOM 6852 O O . GLY A 1 877 ? 42.047 -5.586 11.696 1.00 48.03 877 GLY A O 1
ATOM 6853 N N . THR A 1 878 ? 43.973 -5.646 10.550 1.00 44.59 878 THR A N 1
ATOM 6854 C CA . THR A 1 878 ? 44.429 -6.932 11.127 1.00 44.59 878 THR A CA 1
ATOM 6855 C C . THR A 1 878 ? 45.736 -6.884 11.929 1.00 44.59 878 THR A C 1
ATOM 6857 O O . THR A 1 878 ? 46.029 -7.860 12.621 1.00 44.59 878 THR A O 1
ATOM 6860 N N . SER A 1 879 ? 46.492 -5.774 11.923 1.00 48.06 879 SER A N 1
ATOM 6861 C CA . SER A 1 879 ? 47.833 -5.712 12.549 1.00 48.06 879 SER A CA 1
ATOM 6862 C C . SER A 1 879 ? 48.012 -4.671 13.664 1.00 48.06 879 SER A C 1
ATOM 6864 O O . SER A 1 879 ? 49.066 -4.656 14.299 1.00 48.06 879 SER A O 1
ATOM 6866 N N . VAL A 1 880 ? 47.032 -3.812 13.948 1.00 49.62 880 VAL A N 1
ATOM 6867 C CA . VAL A 1 880 ? 47.211 -2.714 14.914 1.00 49.62 880 VAL A CA 1
ATOM 6868 C C . VAL A 1 880 ? 46.382 -2.980 16.168 1.00 49.62 880 VAL A C 1
ATOM 6870 O O . VAL A 1 880 ? 45.265 -2.504 16.305 1.00 49.62 880 VAL A O 1
ATOM 6873 N N . ASN A 1 881 ? 46.935 -3.759 17.100 1.00 45.97 881 ASN A N 1
ATOM 6874 C CA . ASN A 1 881 ? 46.331 -3.954 18.428 1.00 45.97 881 ASN A CA 1
ATOM 6875 C C . ASN A 1 881 ? 46.805 -2.904 19.452 1.00 45.97 881 ASN A C 1
ATOM 6877 O O . ASN A 1 881 ? 46.392 -2.954 20.608 1.00 45.97 881 ASN A O 1
ATOM 6881 N N . ASN A 1 882 ? 47.691 -1.980 19.059 1.00 53.31 882 ASN A N 1
ATOM 6882 C CA . ASN A 1 882 ? 48.280 -0.987 19.952 1.00 53.31 882 ASN A CA 1
ATOM 6883 C C . ASN A 1 882 ? 48.088 0.445 19.398 1.00 53.31 882 ASN A C 1
ATOM 6885 O O . ASN A 1 882 ? 48.758 0.813 18.430 1.00 53.31 882 ASN A O 1
ATOM 6889 N N . PRO A 1 883 ? 47.217 1.276 20.007 1.00 52.81 883 PRO A N 1
ATOM 6890 C CA . PRO A 1 883 ? 46.912 2.636 19.536 1.00 52.81 883 PRO A CA 1
ATOM 6891 C C . PRO A 1 883 ? 48.142 3.556 19.438 1.00 52.81 883 PRO A C 1
ATOM 6893 O O . PRO A 1 883 ? 48.189 4.463 18.608 1.00 52.81 883 PRO A O 1
ATOM 6896 N N . SER A 1 884 ? 49.168 3.302 20.259 1.00 53.03 884 SER A N 1
ATOM 6897 C CA . SER A 1 884 ? 50.418 4.079 20.280 1.00 53.03 884 SER A CA 1
ATOM 6898 C C . SER A 1 884 ? 51.277 3.924 19.017 1.00 53.03 884 SER A C 1
ATOM 6900 O O . SER A 1 884 ? 52.029 4.836 18.680 1.00 53.03 884 SER A O 1
ATOM 6902 N N . GLU A 1 885 ? 51.131 2.818 18.282 1.00 56.66 885 GLU A N 1
ATOM 6903 C CA . GLU A 1 885 ? 51.869 2.554 17.038 1.00 56.66 885 GLU A CA 1
ATOM 6904 C C . GLU A 1 885 ? 51.167 3.171 15.811 1.00 56.66 885 GLU A C 1
ATOM 6906 O O . GLU A 1 885 ? 51.809 3.435 14.796 1.00 56.66 885 GLU A O 1
ATOM 6911 N N . ALA A 1 886 ? 49.864 3.468 15.919 1.00 59.19 886 ALA A N 1
ATOM 6912 C CA . ALA A 1 886 ? 49.031 4.015 14.841 1.00 59.19 886 ALA A CA 1
ATOM 6913 C C . ALA A 1 886 ? 49.044 5.551 14.755 1.00 59.19 886 ALA A C 1
ATOM 6915 O O . ALA A 1 886 ? 48.766 6.120 13.700 1.00 59.19 886 ALA A O 1
ATOM 6916 N N . SER A 1 887 ? 49.370 6.229 15.860 1.00 60.84 887 SER A N 1
ATOM 6917 C CA . SER A 1 887 ? 49.315 7.693 15.998 1.00 60.84 887 SER A CA 1
ATOM 6918 C C . SER A 1 887 ? 50.032 8.488 14.883 1.00 60.84 887 SER A C 1
ATOM 6920 O O . SER A 1 887 ? 49.457 9.474 14.416 1.00 60.84 887 SER A O 1
ATOM 6922 N N . PRO A 1 888 ? 51.211 8.074 14.363 1.00 63.38 888 PRO A N 1
ATOM 6923 C CA . PRO A 1 888 ? 51.888 8.800 13.283 1.00 63.38 888 PRO A CA 1
ATOM 6924 C C . PRO A 1 888 ? 51.168 8.731 11.927 1.00 63.38 888 PRO A C 1
ATOM 6926 O O . PRO A 1 888 ? 51.426 9.564 11.061 1.00 63.38 888 PRO A O 1
ATOM 6929 N N . LEU A 1 889 ? 50.289 7.741 11.723 1.00 59.34 889 LEU A N 1
ATOM 6930 C CA . LEU A 1 889 ? 49.601 7.490 10.449 1.00 59.34 889 LEU A CA 1
ATOM 6931 C C . LEU A 1 889 ? 48.286 8.264 10.319 1.00 59.34 889 LEU A C 1
ATOM 6933 O O . LEU A 1 889 ? 47.811 8.476 9.204 1.00 59.34 889 LEU A O 1
ATOM 6937 N N . ILE A 1 890 ? 47.718 8.719 11.439 1.00 69.38 890 ILE A N 1
ATOM 6938 C CA . ILE A 1 890 ? 46.424 9.408 11.475 1.00 69.38 890 ILE A CA 1
ATOM 6939 C C . ILE A 1 890 ? 46.416 10.645 10.559 1.00 69.38 890 ILE A C 1
ATOM 6941 O O . ILE A 1 890 ? 45.524 10.727 9.719 1.00 69.38 890 ILE A O 1
ATOM 6945 N N . PRO A 1 891 ? 47.407 11.563 10.585 1.00 67.75 891 PRO A N 1
ATOM 6946 C CA . PRO A 1 891 ? 47.394 12.725 9.692 1.00 67.75 891 PRO A CA 1
ATOM 6947 C C . PRO A 1 891 ? 47.391 12.361 8.200 1.00 67.75 891 PRO A C 1
ATOM 6949 O O . PRO A 1 891 ? 46.755 13.049 7.410 1.00 67.75 891 PRO A O 1
ATOM 6952 N N . PHE A 1 892 ? 48.057 11.266 7.816 1.00 64.75 892 PHE A N 1
ATOM 6953 C CA . PHE A 1 892 ? 48.133 10.813 6.424 1.00 64.75 892 PHE A CA 1
ATOM 6954 C C . PHE A 1 892 ? 46.828 10.159 5.952 1.00 64.75 892 PHE A C 1
ATOM 6956 O O . PHE A 1 892 ? 46.383 10.402 4.832 1.00 64.75 892 PHE A O 1
ATOM 6963 N N . ILE A 1 893 ? 46.186 9.364 6.815 1.00 73.31 893 ILE A N 1
ATOM 6964 C CA . ILE A 1 893 ? 44.874 8.763 6.527 1.00 73.31 893 ILE A CA 1
ATOM 6965 C C . ILE A 1 893 ? 43.817 9.865 6.364 1.00 73.31 893 ILE A C 1
ATOM 6967 O O . ILE A 1 893 ? 43.012 9.814 5.435 1.00 73.31 893 ILE A O 1
ATOM 6971 N N . MET A 1 894 ? 43.868 10.894 7.214 1.00 72.62 894 MET A N 1
ATOM 6972 C CA . MET A 1 894 ? 42.925 12.015 7.186 1.00 72.62 894 MET A CA 1
ATOM 6973 C C . MET A 1 894 ? 43.095 12.921 5.958 1.00 72.62 894 MET A C 1
ATOM 6975 O O . MET A 1 894 ? 42.098 13.294 5.352 1.00 72.62 894 MET A O 1
ATOM 6979 N N . ASP A 1 895 ? 44.331 13.231 5.549 1.00 68.62 895 ASP A N 1
ATOM 6980 C CA . ASP A 1 895 ? 44.611 14.037 4.344 1.00 68.62 895 ASP A CA 1
ATOM 6981 C C . ASP A 1 895 ? 44.174 13.337 3.044 1.00 68.62 895 ASP A C 1
ATOM 6983 O O . ASP A 1 895 ? 43.855 13.974 2.044 1.00 68.62 895 ASP A O 1
ATOM 6987 N N . ARG A 1 896 ? 44.122 11.999 3.048 1.00 64.69 896 ARG A N 1
ATOM 6988 C CA . ARG A 1 896 ? 43.651 11.214 1.901 1.00 64.69 896 ARG A CA 1
ATOM 6989 C C . ARG A 1 896 ? 42.140 11.006 1.904 1.00 64.69 896 ARG A C 1
ATOM 6991 O O . ARG A 1 896 ? 41.555 11.016 0.822 1.00 64.69 896 ARG A O 1
ATOM 6998 N N . LEU A 1 897 ? 41.514 10.859 3.072 1.00 69.62 897 LEU A N 1
ATOM 6999 C CA . LEU A 1 897 ? 40.059 10.736 3.234 1.00 69.62 897 LEU A CA 1
ATOM 7000 C C . LEU A 1 897 ? 39.289 11.892 2.586 1.00 69.62 897 LEU A C 1
ATOM 7002 O O . LEU A 1 897 ? 38.330 11.648 1.858 1.00 69.62 897 LEU A O 1
ATOM 7006 N N . THR A 1 898 ? 39.760 13.126 2.774 1.00 68.56 898 THR A N 1
ATOM 7007 C CA . THR A 1 898 ? 39.152 14.349 2.215 1.00 68.56 898 THR A CA 1
ATOM 7008 C C . THR A 1 898 ? 39.201 14.411 0.679 1.00 68.56 898 THR A C 1
ATOM 7010 O O . THR A 1 898 ? 38.504 15.213 0.067 1.00 68.56 898 THR A O 1
ATOM 7013 N N . SER A 1 899 ? 40.003 13.557 0.027 1.00 69.06 899 SER A N 1
ATOM 7014 C CA . SER A 1 899 ? 40.209 13.551 -1.432 1.00 69.06 899 SER A CA 1
ATOM 7015 C C . SER A 1 899 ? 39.461 12.442 -2.193 1.00 69.06 899 SER A C 1
ATOM 7017 O O . SER A 1 899 ? 39.643 12.313 -3.404 1.00 69.06 899 SER A O 1
ATOM 7019 N N . ARG A 1 900 ? 38.655 11.612 -1.512 1.00 76.88 900 ARG A N 1
ATOM 7020 C CA . ARG A 1 900 ? 38.037 10.392 -2.081 1.00 76.88 900 ARG A CA 1
ATOM 7021 C C . ARG A 1 900 ? 36.514 10.492 -2.268 1.00 76.88 900 ARG A C 1
ATOM 7023 O O . ARG A 1 900 ? 35.882 11.329 -1.629 1.00 76.88 900 ARG A O 1
ATOM 7030 N N . PRO A 1 901 ? 35.892 9.663 -3.128 1.00 71.12 901 PRO A N 1
ATOM 7031 C CA . PRO A 1 901 ? 34.432 9.601 -3.248 1.00 71.12 901 PRO A CA 1
ATOM 7032 C C . PRO A 1 901 ? 33.756 9.039 -1.972 1.00 71.12 901 PRO A C 1
ATOM 7034 O O . PRO A 1 901 ? 34.424 8.364 -1.182 1.00 71.12 901 PRO A O 1
ATOM 7037 N N . PRO A 1 902 ? 32.460 9.331 -1.737 1.00 68.69 902 PRO A N 1
ATOM 7038 C CA . PRO A 1 902 ? 31.764 9.045 -0.472 1.00 68.69 902 PRO A CA 1
ATOM 7039 C C . PRO A 1 902 ? 31.802 7.573 -0.023 1.00 68.69 902 PRO A C 1
ATOM 7041 O O . PRO A 1 902 ? 32.097 7.294 1.140 1.00 68.69 902 PRO A O 1
ATOM 7044 N N . ASP A 1 903 ? 31.607 6.620 -0.937 1.00 63.34 903 ASP A N 1
ATOM 7045 C CA . ASP A 1 903 ? 31.550 5.187 -0.598 1.00 63.34 903 ASP A CA 1
ATOM 7046 C C . ASP A 1 903 ? 32.889 4.630 -0.097 1.00 63.34 903 ASP A C 1
ATOM 7048 O O . ASP A 1 903 ? 32.942 3.783 0.800 1.00 63.34 903 ASP A O 1
ATOM 7052 N N . GLU A 1 904 ? 34.002 5.150 -0.626 1.00 70.56 904 GLU A N 1
ATOM 7053 C CA . GLU A 1 904 ? 35.345 4.815 -0.144 1.00 70.56 904 GLU A CA 1
ATOM 7054 C C . GLU A 1 904 ? 35.597 5.416 1.248 1.00 70.56 904 GLU A C 1
ATOM 7056 O O . GLU A 1 904 ? 36.228 4.772 2.094 1.00 70.56 904 GLU A O 1
ATOM 7061 N N . ARG A 1 905 ? 35.066 6.617 1.528 1.00 79.12 905 ARG A N 1
ATOM 7062 C CA . ARG A 1 905 ? 35.185 7.256 2.849 1.00 79.12 905 ARG A CA 1
ATOM 7063 C C . ARG A 1 905 ? 34.466 6.451 3.933 1.00 79.12 905 ARG A C 1
ATOM 7065 O O . ARG A 1 905 ? 35.049 6.258 5.001 1.00 79.12 905 ARG A O 1
ATOM 7072 N N . LYS A 1 906 ? 33.271 5.909 3.658 1.00 71.56 906 LYS A N 1
ATOM 7073 C CA . LYS A 1 906 ? 32.510 5.067 4.611 1.00 71.56 906 LYS A CA 1
ATOM 7074 C C . LYS A 1 906 ? 33.290 3.823 5.059 1.00 71.56 906 LYS A C 1
ATOM 7076 O O . LYS A 1 906 ? 33.358 3.500 6.249 1.00 71.56 906 LYS A O 1
ATOM 7081 N N . GLN A 1 907 ? 33.958 3.149 4.122 1.00 69.19 907 GLN A N 1
ATOM 7082 C CA . GLN A 1 907 ? 34.764 1.961 4.433 1.00 69.19 907 GLN A CA 1
ATOM 7083 C C . GLN A 1 907 ? 35.979 2.290 5.309 1.00 69.19 907 GLN A C 1
ATOM 7085 O O . GLN A 1 907 ? 36.333 1.516 6.200 1.00 69.19 907 GLN A O 1
ATOM 7090 N N . VAL A 1 908 ? 36.616 3.441 5.080 1.00 75.06 908 VAL A N 1
ATOM 7091 C CA . VAL A 1 908 ? 37.763 3.894 5.879 1.00 75.06 908 VAL A CA 1
ATOM 7092 C C . VAL A 1 908 ? 37.320 4.362 7.267 1.00 75.06 908 VAL A C 1
ATOM 7094 O O . VAL A 1 908 ? 37.993 4.047 8.248 1.00 75.06 908 VAL A O 1
ATOM 7097 N N . LEU A 1 909 ? 36.166 5.025 7.379 1.00 77.50 909 LEU A N 1
ATOM 7098 C CA . LEU A 1 909 ? 35.565 5.394 8.663 1.00 77.50 909 LEU A CA 1
ATOM 7099 C C . LEU A 1 909 ? 35.351 4.169 9.563 1.00 77.50 909 LEU A C 1
ATOM 7101 O O . LEU A 1 909 ? 35.781 4.184 10.712 1.00 77.50 909 LEU A O 1
ATOM 7105 N N . THR A 1 910 ? 34.864 3.053 9.010 1.00 72.69 910 THR A N 1
ATOM 7106 C CA . THR A 1 910 ? 34.711 1.783 9.752 1.00 72.69 910 THR A CA 1
ATOM 7107 C C . THR A 1 910 ? 36.045 1.241 10.292 1.00 72.69 910 THR A C 1
ATOM 7109 O O . THR A 1 910 ? 36.100 0.605 11.349 1.00 72.69 910 THR A O 1
ATOM 7112 N N . VAL A 1 911 ? 37.149 1.465 9.570 1.00 74.06 911 VAL A N 1
ATOM 7113 C CA . VAL A 1 911 ? 38.499 1.072 10.011 1.00 74.06 911 VAL A CA 1
ATOM 7114 C C . VAL A 1 911 ? 38.999 2.001 11.116 1.00 74.06 911 VAL A C 1
ATOM 7116 O O . VAL A 1 911 ? 39.565 1.521 12.097 1.00 74.06 911 VAL A O 1
ATOM 7119 N N . LEU A 1 912 ? 38.753 3.306 10.992 1.00 75.56 912 LEU A N 1
ATOM 7120 C CA . LEU A 1 912 ? 39.107 4.299 12.004 1.00 75.56 912 LEU A CA 1
ATOM 7121 C C . LEU A 1 912 ? 38.375 4.064 13.331 1.00 75.56 912 LEU A C 1
ATOM 7123 O O . LEU A 1 912 ? 38.999 4.159 14.385 1.00 75.56 912 LEU A O 1
ATOM 7127 N N . THR A 1 913 ? 37.105 3.652 13.298 1.00 73.19 913 THR A N 1
ATOM 7128 C CA . THR A 1 913 ? 36.346 3.274 14.503 1.00 73.19 913 THR A CA 1
ATOM 7129 C C . THR A 1 913 ? 37.037 2.158 15.290 1.00 73.19 913 THR A C 1
ATOM 7131 O O . THR A 1 913 ? 37.083 2.187 16.518 1.00 73.19 913 THR A O 1
ATOM 7134 N N . LYS A 1 914 ? 37.653 1.194 14.592 1.00 73.31 914 LYS A N 1
ATOM 7135 C CA . LYS A 1 914 ? 38.388 0.082 15.219 1.00 73.31 914 LYS A CA 1
ATOM 7136 C C . LYS A 1 914 ? 39.722 0.506 15.842 1.00 73.31 914 LYS A C 1
ATOM 7138 O O . LYS A 1 914 ? 40.259 -0.240 16.655 1.00 73.31 914 LYS A O 1
ATOM 7143 N N . MET A 1 915 ? 40.252 1.680 15.488 1.00 72.19 915 MET A N 1
ATOM 7144 C CA . MET A 1 915 ? 41.487 2.232 16.066 1.00 72.19 915 MET A CA 1
ATOM 7145 C C . MET A 1 915 ? 41.255 2.962 17.404 1.00 72.19 915 MET A C 1
ATOM 7147 O O . MET A 1 915 ? 42.220 3.256 18.113 1.00 72.19 915 MET A O 1
ATOM 7151 N N . GLY A 1 916 ? 39.995 3.208 17.785 1.00 74.06 916 GLY A N 1
ATOM 7152 C CA . GLY A 1 916 ? 39.610 3.728 19.099 1.00 74.06 916 GLY A CA 1
ATOM 7153 C C . GLY A 1 916 ? 39.967 5.201 19.343 1.00 74.06 916 GLY A C 1
ATOM 7154 O O . GLY A 1 916 ? 40.031 6.016 18.424 1.00 74.06 916 GLY A O 1
ATOM 7155 N N . ILE A 1 917 ? 40.197 5.540 20.617 1.00 66.38 917 ILE A N 1
ATOM 7156 C CA . ILE A 1 917 ? 40.273 6.913 21.167 1.00 66.38 917 ILE A CA 1
ATOM 7157 C C . ILE A 1 917 ? 41.250 7.825 20.407 1.00 66.38 917 ILE A C 1
ATOM 7159 O O . ILE A 1 917 ? 40.998 9.018 20.254 1.00 66.38 917 ILE A O 1
ATOM 7163 N N . ALA A 1 918 ? 42.342 7.272 19.868 1.00 71.19 918 ALA A N 1
ATOM 7164 C CA . ALA A 1 918 ? 43.381 8.040 19.180 1.00 71.19 918 ALA A CA 1
ATOM 7165 C C . ALA A 1 918 ? 42.876 8.814 17.942 1.00 71.19 918 ALA A C 1
ATOM 7167 O O . ALA A 1 918 ? 43.533 9.766 17.521 1.00 71.19 918 ALA A O 1
ATOM 7168 N N . VAL A 1 919 ? 41.727 8.432 17.369 1.00 77.31 919 VAL A N 1
ATOM 7169 C CA . VAL A 1 919 ? 41.150 9.074 16.174 1.00 77.31 919 VAL A CA 1
ATOM 7170 C C . VAL A 1 919 ? 40.077 10.121 16.513 1.00 77.31 919 VAL A C 1
ATOM 7172 O O . VAL A 1 919 ? 39.716 10.916 15.648 1.00 77.31 919 VAL A O 1
ATOM 7175 N N . GLY A 1 920 ? 39.602 10.192 17.762 1.00 76.88 920 GLY A N 1
ATOM 7176 C CA . GLY A 1 920 ? 38.519 11.098 18.180 1.00 76.88 920 GLY A CA 1
ATOM 7177 C C . GLY A 1 920 ? 38.726 12.559 17.745 1.00 76.88 920 GLY A C 1
ATOM 7178 O O . GLY A 1 920 ? 37.897 13.087 17.002 1.00 76.88 920 GLY A O 1
ATOM 7179 N N . PRO A 1 921 ? 39.867 13.198 18.069 1.00 73.50 921 PRO A N 1
ATOM 7180 C CA . PRO A 1 921 ? 40.140 14.581 17.662 1.00 73.50 921 PRO A CA 1
ATOM 7181 C C . PRO A 1 921 ? 40.191 14.789 16.140 1.00 73.50 921 PRO A C 1
ATOM 7183 O O . PRO A 1 921 ? 39.851 15.861 15.638 1.00 73.50 921 PRO A O 1
ATOM 7186 N N . ALA A 1 922 ? 40.610 13.767 15.388 1.00 75.69 922 ALA A N 1
ATOM 7187 C CA . ALA A 1 922 ? 40.682 13.820 13.933 1.00 75.69 922 ALA A CA 1
ATOM 7188 C C . ALA A 1 922 ? 39.292 13.698 13.291 1.00 75.69 922 ALA A C 1
ATOM 7190 O O . ALA A 1 922 ? 38.977 14.474 12.391 1.00 75.69 922 ALA A O 1
ATOM 7191 N N . LEU A 1 923 ? 38.444 12.793 13.793 1.00 81.31 923 LEU A N 1
ATOM 7192 C CA . LEU A 1 923 ? 37.048 12.661 13.365 1.00 81.31 923 LEU A CA 1
ATOM 7193 C C . LEU A 1 923 ? 36.240 13.921 13.690 1.00 81.31 923 LEU A C 1
ATOM 7195 O O . LEU A 1 923 ? 35.498 14.396 12.838 1.00 81.31 923 LEU A O 1
ATOM 7199 N N . CYS A 1 924 ? 36.448 14.529 14.861 1.00 75.12 924 CYS A N 1
ATOM 7200 C CA . CYS A 1 924 ? 35.812 15.802 15.202 1.00 75.12 924 CYS A CA 1
ATOM 7201 C C . CYS A 1 924 ? 36.252 16.941 14.271 1.00 75.12 924 CYS A C 1
ATOM 7203 O O . CYS A 1 924 ? 35.438 17.766 13.868 1.00 75.12 924 CYS A O 1
ATOM 7205 N N . LYS A 1 925 ? 37.533 16.985 13.882 1.00 75.62 925 LYS A N 1
ATOM 7206 C CA . LYS A 1 925 ? 38.021 17.973 12.910 1.00 75.62 925 LYS A CA 1
ATOM 7207 C C . LYS A 1 925 ? 37.433 17.746 11.514 1.00 75.62 925 LYS A C 1
ATOM 7209 O O . LYS A 1 925 ? 37.139 18.723 10.834 1.00 75.62 925 LYS A O 1
ATOM 7214 N N . LEU A 1 926 ? 37.253 16.487 11.115 1.00 80.69 926 LEU A N 1
ATOM 7215 C CA . LEU A 1 926 ? 36.623 16.102 9.852 1.00 80.69 926 LEU A CA 1
ATOM 7216 C C . LEU A 1 926 ? 35.136 16.475 9.834 1.00 80.69 926 LEU A C 1
ATOM 7218 O O . LEU A 1 926 ? 34.668 17.043 8.855 1.00 80.69 926 LEU A O 1
ATOM 7222 N N . LEU A 1 927 ? 34.429 16.269 10.949 1.00 80.38 927 LEU A N 1
ATOM 7223 C CA . LEU A 1 927 ? 33.036 16.687 11.117 1.00 80.38 927 LEU A CA 1
ATOM 7224 C C . LEU A 1 927 ? 32.852 18.200 10.900 1.00 80.38 927 LEU A C 1
ATOM 7226 O O . LEU A 1 927 ? 31.833 18.628 10.384 1.00 80.38 927 LEU A O 1
ATOM 7230 N N . CYS A 1 928 ? 33.848 19.021 11.249 1.00 76.19 928 CYS A N 1
ATOM 7231 C CA . CYS A 1 928 ? 33.818 20.466 11.000 1.00 76.19 928 CYS A CA 1
ATOM 7232 C C . CYS A 1 928 ? 34.121 20.871 9.543 1.00 76.19 928 CYS A C 1
ATOM 7234 O O . CYS A 1 928 ? 33.994 22.052 9.215 1.00 76.19 928 CYS A O 1
ATOM 7236 N N . GLN A 1 929 ? 34.633 19.960 8.711 1.00 78.06 929 GLN A N 1
ATOM 7237 C CA . GLN A 1 929 ? 35.201 20.262 7.389 1.00 78.06 929 GLN A CA 1
ATOM 7238 C C . GLN A 1 929 ? 34.436 19.622 6.221 1.00 78.06 929 GLN A C 1
ATOM 7240 O O . GLN A 1 929 ? 34.618 20.062 5.087 1.00 78.06 929 GLN A O 1
ATOM 7245 N N . GLU A 1 930 ? 33.618 18.603 6.479 1.00 81.25 930 GLU A N 1
ATOM 7246 C CA . GLU A 1 930 ? 32.935 17.801 5.457 1.00 81.25 930 GLU A CA 1
ATOM 7247 C C . GLU A 1 930 ? 31.511 18.296 5.128 1.00 81.25 930 GLU A C 1
ATOM 7249 O O . GLU A 1 930 ? 30.985 19.222 5.747 1.00 81.25 930 GLU A O 1
ATOM 7254 N N . SER A 1 931 ? 30.900 17.706 4.093 1.00 76.19 931 SER A N 1
ATOM 7255 C CA . SER A 1 931 ? 29.508 17.963 3.698 1.00 76.19 931 SER A CA 1
ATOM 7256 C C . SER A 1 931 ? 28.502 17.309 4.655 1.00 76.19 931 SER A C 1
ATOM 7258 O O . SER A 1 931 ? 28.835 16.367 5.376 1.00 76.19 931 SER A O 1
ATOM 7260 N N . HIS A 1 932 ? 27.248 17.782 4.616 1.00 73.19 932 HIS A N 1
ATOM 7261 C CA . HIS A 1 932 ? 26.163 17.285 5.474 1.00 73.19 932 HIS A CA 1
ATOM 7262 C C . HIS A 1 932 ? 25.987 15.759 5.384 1.00 73.19 932 HIS A C 1
ATOM 7264 O O . HIS A 1 932 ? 25.869 15.104 6.415 1.00 73.19 932 HIS A O 1
ATOM 7270 N N . ASP A 1 933 ? 26.111 15.181 4.187 1.00 70.75 933 ASP A N 1
ATOM 7271 C CA . ASP A 1 933 ? 25.935 13.740 3.940 1.00 70.75 933 ASP A CA 1
ATOM 7272 C C . ASP A 1 933 ? 26.927 12.844 4.708 1.00 70.75 933 ASP A C 1
ATOM 7274 O O . ASP A 1 933 ? 26.661 11.667 4.940 1.00 70.75 933 ASP A O 1
ATOM 7278 N N . MET A 1 934 ? 28.080 13.386 5.119 1.00 78.19 934 MET A N 1
ATOM 7279 C CA . MET A 1 934 ? 29.097 12.657 5.886 1.00 78.19 934 MET A CA 1
ATOM 7280 C C . MET A 1 934 ? 28.945 12.829 7.401 1.00 78.19 934 MET A C 1
ATOM 7282 O O . MET A 1 934 ? 29.576 12.092 8.165 1.00 78.19 934 MET A O 1
ATOM 7286 N N . HIS A 1 935 ? 28.136 13.787 7.862 1.00 82.25 935 HIS A N 1
ATOM 7287 C CA . HIS A 1 935 ? 28.018 14.096 9.285 1.00 82.25 935 HIS A CA 1
ATOM 7288 C C . HIS A 1 935 ? 27.440 12.926 10.088 1.00 82.25 935 HIS A C 1
ATOM 7290 O O . HIS A 1 935 ? 27.977 12.602 11.147 1.00 82.25 935 HIS A O 1
ATOM 7296 N N . SER A 1 936 ? 26.412 12.247 9.574 1.00 73.44 936 SER A N 1
ATOM 7297 C CA . SER A 1 936 ? 25.779 11.103 10.243 1.00 73.44 936 SER A CA 1
ATOM 7298 C C . SER A 1 936 ? 26.748 9.928 10.426 1.00 73.44 936 SER A C 1
ATOM 7300 O O . SER A 1 936 ? 26.845 9.376 11.519 1.00 73.44 936 SER A O 1
ATOM 7302 N N . GLU A 1 937 ? 27.540 9.604 9.402 1.00 80.94 937 GLU A N 1
ATOM 7303 C CA . GLU A 1 937 ? 28.533 8.521 9.425 1.00 80.94 937 GLU A CA 1
ATOM 7304 C C . GLU A 1 937 ? 29.702 8.827 10.372 1.00 80.94 937 GLU A C 1
ATOM 7306 O O . GLU A 1 937 ? 30.156 7.961 11.127 1.00 80.94 937 GLU A O 1
ATOM 7311 N N . ILE A 1 938 ? 30.187 10.075 10.381 1.00 83.81 938 ILE A N 1
ATOM 7312 C CA . ILE A 1 938 ? 31.254 10.507 11.294 1.00 83.81 938 ILE A CA 1
ATOM 7313 C C . ILE A 1 938 ? 30.753 10.498 12.744 1.00 83.81 938 ILE A C 1
ATOM 7315 O O . ILE A 1 938 ? 31.459 10.004 13.626 1.00 83.81 938 ILE A O 1
ATOM 7319 N N . VAL A 1 939 ? 29.535 10.989 12.999 1.00 80.12 939 VAL A N 1
ATOM 7320 C CA . VAL A 1 939 ? 28.907 10.946 14.330 1.00 80.12 939 VAL A CA 1
ATOM 7321 C C . VAL A 1 939 ? 28.656 9.505 14.767 1.00 80.12 939 VAL A C 1
ATOM 7323 O O . VAL A 1 939 ? 28.968 9.160 15.906 1.00 80.12 939 VAL A O 1
ATOM 7326 N N . HIS A 1 940 ? 28.189 8.633 13.872 1.00 79.12 940 HIS A N 1
ATOM 7327 C CA . HIS A 1 940 ? 28.052 7.209 14.159 1.00 79.12 940 HIS A CA 1
ATOM 7328 C C . HIS A 1 940 ? 29.402 6.598 14.556 1.00 79.12 940 HIS A C 1
ATOM 7330 O O . HIS A 1 940 ? 29.487 5.891 15.559 1.00 79.12 940 HIS A O 1
ATOM 7336 N N . CYS A 1 941 ? 30.485 6.922 13.846 1.00 81.69 941 CYS A N 1
ATOM 7337 C CA . CYS A 1 941 ? 31.824 6.450 14.197 1.00 81.69 941 CYS A CA 1
ATOM 7338 C C . CYS A 1 941 ? 32.301 6.971 15.556 1.00 81.69 941 CYS A C 1
ATOM 7340 O O . CYS A 1 941 ? 32.861 6.194 16.328 1.00 81.69 941 CYS A O 1
ATOM 7342 N N . LEU A 1 942 ? 32.055 8.248 15.868 1.00 78.38 942 LEU A N 1
ATOM 7343 C CA . LEU A 1 942 ? 32.342 8.831 17.181 1.00 78.38 942 LEU A CA 1
ATOM 7344 C C . LEU A 1 942 ? 31.546 8.126 18.295 1.00 78.38 942 LEU A C 1
ATOM 7346 O O . LEU A 1 942 ? 32.117 7.824 19.339 1.00 78.38 942 LEU A O 1
ATOM 7350 N N . SER A 1 943 ? 30.281 7.764 18.044 1.00 73.56 943 SER A N 1
ATOM 7351 C CA . SER A 1 943 ? 29.398 7.070 19.003 1.00 73.56 943 SER A CA 1
ATOM 7352 C C . SER A 1 943 ? 29.889 5.683 19.431 1.00 73.56 943 SER A C 1
ATOM 7354 O O . SER A 1 943 ? 29.518 5.179 20.492 1.00 73.56 943 SER A O 1
ATOM 7356 N N . GLN A 1 944 ? 30.705 5.044 18.590 1.00 77.31 944 GLN A N 1
ATOM 7357 C CA . GLN A 1 944 ? 31.254 3.708 18.821 1.00 77.31 944 GLN A CA 1
ATOM 7358 C C . GLN A 1 944 ? 32.582 3.753 19.600 1.00 77.31 944 GLN A C 1
ATOM 7360 O O . GLN A 1 944 ? 33.095 2.712 20.015 1.00 77.31 944 GLN A O 1
ATOM 7365 N N . ILE A 1 945 ? 33.154 4.943 19.824 1.00 75.94 945 ILE A N 1
ATOM 7366 C CA . ILE A 1 945 ? 34.364 5.121 20.630 1.00 75.94 945 ILE A CA 1
ATOM 7367 C C . ILE A 1 945 ? 33.943 5.180 22.106 1.00 75.94 945 ILE A C 1
ATOM 7369 O O . ILE A 1 945 ? 33.518 6.214 22.609 1.00 75.94 945 ILE A O 1
ATOM 7373 N N . ALA A 1 946 ? 34.066 4.044 22.801 1.00 51.94 946 ALA A N 1
ATOM 7374 C CA . ALA A 1 946 ? 33.557 3.818 24.164 1.00 51.94 946 ALA A CA 1
ATOM 7375 C C . ALA A 1 946 ? 34.081 4.783 25.254 1.00 51.94 946 ALA A C 1
ATOM 7377 O O . ALA A 1 946 ? 33.484 4.889 26.323 1.00 51.94 946 ALA A O 1
ATOM 7378 N N . GLU A 1 947 ? 35.182 5.489 24.996 1.00 66.44 947 GLU A N 1
ATOM 7379 C CA . GLU A 1 947 ? 35.771 6.489 25.890 1.00 66.44 947 GLU A CA 1
ATOM 7380 C C . GLU A 1 947 ? 36.052 7.766 25.085 1.00 66.44 947 GLU A C 1
ATOM 7382 O O . GLU A 1 947 ? 37.160 7.987 24.597 1.00 66.44 947 GLU A O 1
ATOM 7387 N N . MET A 1 948 ? 35.024 8.594 24.888 1.00 69.31 948 MET A N 1
ATOM 7388 C CA . MET A 1 948 ? 35.213 9.943 24.347 1.00 69.31 948 MET A CA 1
ATOM 7389 C C . MET A 1 948 ? 35.834 10.844 25.420 1.00 69.31 948 MET A C 1
ATOM 7391 O O . MET A 1 948 ? 35.407 10.820 26.573 1.00 69.31 948 MET A O 1
ATOM 7395 N N . ASP A 1 949 ? 36.837 11.644 25.058 1.00 75.75 949 ASP A N 1
ATOM 7396 C CA . ASP A 1 949 ? 37.383 12.656 25.961 1.00 75.75 949 ASP A CA 1
ATOM 7397 C C . ASP A 1 949 ? 36.457 13.888 26.057 1.00 75.75 949 ASP A C 1
ATOM 7399 O O . ASP A 1 949 ? 35.517 14.072 25.276 1.00 75.75 949 ASP A O 1
ATOM 7403 N N . SER A 1 950 ? 36.703 14.744 27.054 1.00 76.69 950 SER A N 1
ATOM 7404 C CA . SER A 1 950 ? 35.934 15.982 27.257 1.00 76.69 950 SER A CA 1
ATOM 7405 C C . SER A 1 950 ? 35.977 16.918 26.049 1.00 76.69 950 SER A C 1
ATOM 7407 O O . SER A 1 950 ? 35.022 17.659 25.814 1.00 76.69 950 SER A O 1
ATOM 7409 N N . ASP A 1 951 ? 37.064 16.866 25.282 1.00 70.56 951 ASP A N 1
ATOM 7410 C CA . ASP A 1 951 ? 37.320 17.754 24.154 1.00 70.56 951 ASP A CA 1
ATOM 7411 C C . ASP A 1 951 ? 36.490 17.327 22.933 1.00 70.56 951 ASP A C 1
ATOM 7413 O O . ASP A 1 951 ? 35.927 18.172 22.237 1.00 70.56 951 ASP A O 1
ATOM 7417 N N . ALA A 1 952 ? 36.317 16.021 22.713 1.00 73.69 952 ALA A N 1
ATOM 7418 C CA . ALA A 1 952 ? 35.437 15.476 21.687 1.00 73.69 952 ALA A CA 1
ATOM 7419 C C . ALA A 1 952 ? 33.959 15.774 21.984 1.00 73.69 952 ALA A C 1
ATOM 7421 O O . ALA A 1 952 ? 33.217 16.148 21.074 1.00 73.69 952 ALA A O 1
ATOM 7422 N N . ILE A 1 953 ? 33.547 15.696 23.255 1.00 82.19 953 ILE A N 1
ATOM 7423 C CA . ILE A 1 953 ? 32.197 16.088 23.696 1.00 82.19 953 ILE A CA 1
ATOM 7424 C C . ILE A 1 953 ? 31.960 17.586 23.442 1.00 82.19 953 ILE A C 1
ATOM 7426 O O . ILE A 1 953 ? 30.919 17.964 22.900 1.00 82.19 953 ILE A O 1
ATOM 7430 N N . ALA A 1 954 ? 32.931 18.441 23.776 1.00 77.00 954 ALA A N 1
ATOM 7431 C CA . ALA A 1 954 ? 32.851 19.879 23.521 1.00 77.00 954 ALA A CA 1
ATOM 7432 C C . ALA A 1 954 ? 32.794 20.204 22.015 1.00 77.00 954 ALA A C 1
ATOM 7434 O O . ALA A 1 954 ? 32.010 21.056 21.594 1.00 77.00 954 ALA A O 1
ATOM 7435 N N . LEU A 1 955 ? 33.564 19.489 21.188 1.00 72.19 955 LEU A N 1
ATOM 7436 C CA . LEU A 1 955 ? 33.550 19.638 19.730 1.00 72.19 955 LEU A CA 1
ATOM 7437 C C . LEU A 1 955 ? 32.215 19.207 19.107 1.00 72.19 955 LEU A C 1
ATOM 7439 O O . LEU A 1 955 ? 31.690 19.934 18.267 1.00 72.19 955 LEU A O 1
ATOM 7443 N N . MET A 1 956 ? 31.616 18.098 19.553 1.00 79.19 956 MET A N 1
ATOM 7444 C CA . MET A 1 956 ? 30.268 17.701 19.116 1.00 79.19 956 MET A CA 1
ATOM 7445 C C . MET A 1 956 ? 29.222 18.781 19.436 1.00 79.19 956 MET A C 1
ATOM 7447 O O . MET A 1 956 ? 28.384 19.104 18.594 1.00 79.19 956 MET A O 1
ATOM 7451 N N . PHE A 1 957 ? 29.314 19.409 20.614 1.00 81.25 957 PHE A N 1
ATOM 7452 C CA . PHE A 1 957 ? 28.469 20.551 20.987 1.00 81.25 957 PHE A CA 1
ATOM 7453 C C . PHE A 1 957 ? 28.732 21.810 20.148 1.00 81.25 957 PHE A C 1
ATOM 7455 O O . PHE A 1 957 ? 27.811 22.582 19.882 1.00 81.25 957 PHE A O 1
ATOM 7462 N N . ALA A 1 958 ? 29.974 22.039 19.717 1.00 76.44 958 ALA A N 1
ATOM 7463 C CA . ALA A 1 958 ? 30.330 23.185 18.884 1.00 76.44 958 ALA A CA 1
ATOM 7464 C C . ALA A 1 958 ? 29.797 23.065 17.445 1.00 76.44 958 ALA A C 1
ATOM 7466 O O . ALA A 1 958 ? 29.489 24.083 16.824 1.00 76.44 958 ALA A O 1
ATOM 7467 N N . VAL A 1 959 ? 29.667 21.838 16.931 1.00 72.12 959 VAL A N 1
ATOM 7468 C CA . VAL A 1 959 ? 29.192 21.550 15.566 1.00 72.12 959 VAL A CA 1
ATOM 7469 C C . VAL A 1 959 ? 27.661 21.460 15.486 1.00 72.12 959 VAL A C 1
ATOM 7471 O O . VAL A 1 959 ? 27.088 21.739 14.435 1.00 72.12 959 VAL A O 1
ATOM 7474 N N . PHE A 1 960 ? 26.990 21.217 16.619 1.00 77.62 960 PHE A N 1
ATOM 7475 C CA . PHE A 1 960 ? 25.529 21.174 16.774 1.00 77.62 960 PHE A CA 1
ATOM 7476 C C . PHE A 1 960 ? 24.704 22.192 15.943 1.00 77.62 960 PHE A C 1
ATOM 7478 O O . PHE A 1 960 ? 23.752 21.767 15.282 1.00 77.62 960 PHE A O 1
ATOM 7485 N N . PRO A 1 961 ? 25.006 23.511 15.927 1.00 76.06 961 PRO A N 1
ATOM 7486 C CA . PRO A 1 961 ? 24.174 24.474 15.195 1.00 76.06 961 PRO A CA 1
ATOM 7487 C C . PRO A 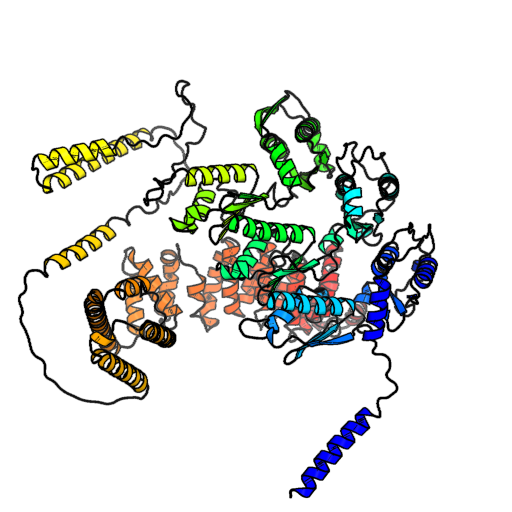1 961 ? 24.198 24.285 13.671 1.00 76.06 961 PRO A C 1
ATOM 7489 O O . PRO A 1 961 ? 23.313 24.801 12.987 1.00 76.06 961 PRO A O 1
ATOM 7492 N N . ASN A 1 962 ? 25.186 23.554 13.149 1.00 72.56 962 ASN A N 1
ATOM 7493 C CA . ASN A 1 962 ? 25.473 23.435 11.722 1.00 72.56 962 ASN A CA 1
ATOM 7494 C C . ASN A 1 962 ? 25.168 22.041 11.145 1.00 72.56 962 ASN A C 1
ATOM 7496 O O . ASN A 1 962 ? 25.560 21.777 10.012 1.00 72.56 962 ASN A O 1
ATOM 7500 N N . VAL A 1 963 ? 24.510 21.154 11.901 1.00 74.75 963 VAL A N 1
ATOM 7501 C CA . VAL A 1 963 ? 24.140 19.803 11.438 1.00 74.75 963 VAL A CA 1
ATOM 7502 C C . VAL A 1 963 ? 22.623 19.627 11.356 1.00 74.75 963 VAL A C 1
ATOM 7504 O O . VAL A 1 963 ? 21.868 20.381 11.978 1.00 74.75 963 VAL A O 1
ATOM 7507 N N . ASP A 1 964 ? 22.186 18.655 10.556 1.00 75.00 964 ASP A N 1
ATOM 7508 C CA . ASP A 1 964 ? 20.776 18.315 10.366 1.00 75.00 964 ASP A CA 1
ATOM 7509 C C . ASP A 1 964 ? 20.158 17.572 11.568 1.00 75.00 964 ASP A C 1
ATOM 7511 O O . ASP A 1 964 ? 20.824 17.193 12.535 1.00 75.00 964 ASP A O 1
ATOM 7515 N N . TYR A 1 965 ? 18.843 17.375 11.490 1.00 70.81 965 TYR A N 1
ATOM 7516 C CA . TYR A 1 965 ? 18.023 16.743 12.520 1.00 70.81 965 TYR A CA 1
ATOM 7517 C C . TYR A 1 965 ? 18.394 15.275 12.788 1.00 70.81 965 TYR A C 1
ATOM 7519 O O . TYR A 1 965 ? 18.399 14.826 13.934 1.00 70.81 965 TYR A O 1
ATOM 7527 N N . ILE A 1 966 ? 18.732 14.517 11.743 1.00 67.75 966 ILE A N 1
ATOM 7528 C CA . ILE A 1 966 ? 19.113 13.104 11.867 1.00 67.75 966 ILE A CA 1
ATOM 7529 C C . ILE A 1 966 ? 20.424 13.006 12.652 1.00 67.75 966 ILE A C 1
ATOM 7531 O O . ILE A 1 966 ? 20.558 12.213 13.585 1.00 67.75 966 ILE A O 1
ATOM 7535 N N . THR A 1 967 ? 21.369 13.888 12.341 1.00 72.75 967 THR A N 1
ATOM 7536 C CA . THR A 1 967 ? 22.635 14.010 13.056 1.00 72.75 967 THR A CA 1
ATOM 7537 C C . THR A 1 967 ? 22.412 14.435 14.512 1.00 72.75 967 THR A C 1
ATOM 7539 O O . THR A 1 967 ? 23.090 13.919 15.401 1.00 72.75 967 THR A O 1
ATOM 7542 N N . HIS A 1 968 ? 21.430 15.302 14.804 1.00 77.31 968 HIS A N 1
ATOM 7543 C CA . HIS A 1 968 ? 21.051 15.643 16.188 1.00 77.31 968 HIS A CA 1
ATOM 7544 C C . HIS A 1 968 ? 20.637 14.416 16.996 1.00 77.31 968 HIS A C 1
ATOM 7546 O O . HIS A 1 968 ? 21.092 14.271 18.133 1.00 77.31 968 HIS A O 1
ATOM 7552 N N . ARG A 1 969 ? 19.842 13.516 16.411 1.00 73.38 969 ARG A N 1
ATOM 7553 C CA . ARG A 1 969 ? 19.439 12.266 17.066 1.00 73.38 969 ARG A CA 1
ATOM 7554 C C . ARG A 1 969 ? 20.633 11.381 17.392 1.00 73.38 969 ARG A C 1
ATOM 7556 O O . ARG A 1 969 ? 20.799 10.979 18.541 1.00 73.38 969 ARG A O 1
ATOM 7563 N N . TYR A 1 970 ? 21.522 11.153 16.428 1.00 73.06 970 TYR A N 1
ATOM 7564 C CA . TYR A 1 970 ? 22.716 10.340 16.666 1.00 73.06 970 TYR A CA 1
ATOM 7565 C C . TYR A 1 970 ? 23.651 10.951 17.718 1.00 73.06 970 TYR A C 1
ATOM 7567 O O . TYR A 1 970 ? 24.199 10.223 18.548 1.00 73.06 970 TYR A O 1
ATOM 7575 N N . ILE A 1 971 ? 23.811 12.279 17.740 1.00 78.94 971 ILE A N 1
ATOM 7576 C CA . ILE A 1 971 ? 24.565 12.981 18.791 1.00 78.94 971 ILE A CA 1
ATOM 7577 C C . ILE A 1 971 ? 23.904 12.754 20.163 1.00 78.94 971 ILE A C 1
ATOM 7579 O O . ILE A 1 971 ? 24.605 12.473 21.136 1.00 78.94 971 ILE A O 1
ATOM 7583 N N . ALA A 1 972 ? 22.572 12.839 20.253 1.00 75.81 972 ALA A N 1
ATOM 7584 C CA . ALA A 1 972 ? 21.839 12.651 21.505 1.00 75.81 972 ALA A CA 1
ATOM 7585 C C . ALA A 1 972 ? 21.936 11.211 22.032 1.00 75.81 972 ALA A C 1
ATOM 7587 O O . ALA A 1 972 ? 22.283 11.006 23.198 1.00 75.81 972 ALA A O 1
ATOM 7588 N N . GLU A 1 973 ? 21.733 10.220 21.162 1.00 74.88 973 GLU A N 1
ATOM 7589 C CA . GLU A 1 973 ? 21.900 8.799 21.487 1.00 74.88 973 GLU A CA 1
ATOM 7590 C C . GLU A 1 973 ? 23.341 8.489 21.929 1.00 74.88 973 GLU A C 1
ATOM 7592 O O . GLU A 1 973 ? 23.558 7.734 22.880 1.00 74.88 973 GLU A O 1
ATOM 7597 N N . SER A 1 974 ? 24.339 9.115 21.290 1.00 77.94 974 SER A N 1
ATOM 7598 C CA . SER A 1 974 ? 25.754 8.986 21.670 1.00 77.94 974 SER A CA 1
ATOM 7599 C C . SER A 1 974 ? 26.013 9.515 23.078 1.00 77.94 974 SER A C 1
ATOM 7601 O O . SER A 1 974 ? 26.693 8.862 23.870 1.00 77.94 974 SER A O 1
ATOM 7603 N N . PHE A 1 975 ? 25.441 10.670 23.426 1.00 83.12 975 PHE A N 1
ATOM 7604 C CA . PHE A 1 975 ? 25.551 11.221 24.775 1.00 83.12 975 PHE A CA 1
ATOM 7605 C C . PHE A 1 975 ? 24.836 10.359 25.820 1.00 83.12 975 PHE A C 1
ATOM 7607 O O . PHE A 1 975 ? 25.378 10.187 26.912 1.00 83.12 975 PHE A O 1
ATOM 7614 N N . GLY A 1 976 ? 23.704 9.733 25.477 1.00 78.56 976 GLY A N 1
ATOM 7615 C CA . GLY A 1 976 ? 23.025 8.747 26.330 1.00 78.56 976 GLY A CA 1
ATOM 7616 C C . GLY A 1 976 ? 23.911 7.558 26.731 1.00 78.56 976 GLY A C 1
ATOM 7617 O O . GLY A 1 976 ? 23.766 7.005 27.820 1.00 78.56 976 GLY A O 1
ATOM 7618 N N . ARG A 1 977 ? 24.894 7.199 25.894 1.00 76.88 977 ARG A N 1
ATOM 7619 C CA . ARG A 1 977 ? 25.859 6.116 26.159 1.00 76.88 977 ARG A CA 1
ATOM 7620 C C . ARG A 1 977 ? 27.054 6.536 27.026 1.00 76.88 977 ARG A C 1
ATOM 7622 O O . ARG A 1 977 ? 27.864 5.678 27.371 1.00 76.88 977 ARG A O 1
ATOM 7629 N N . LEU A 1 978 ? 27.170 7.816 27.403 1.00 80.25 978 LEU A N 1
ATOM 7630 C CA . LEU A 1 978 ? 28.303 8.383 28.155 1.00 80.25 978 LEU A CA 1
ATOM 7631 C C . LEU A 1 978 ? 27.891 8.918 29.546 1.00 80.25 978 LEU A C 1
ATOM 7633 O O . LEU A 1 978 ? 28.116 10.095 29.852 1.00 80.25 978 LEU A O 1
ATOM 7637 N N . PRO A 1 979 ? 27.329 8.081 30.442 1.00 77.56 979 PRO A N 1
ATOM 7638 C CA . PRO A 1 979 ? 26.842 8.530 31.749 1.00 77.56 979 PRO A CA 1
ATOM 7639 C C . PRO A 1 979 ? 27.947 9.131 32.633 1.00 77.56 979 PRO A C 1
ATOM 7641 O O . PRO A 1 979 ? 27.678 10.009 33.449 1.00 77.56 979 PRO A O 1
ATOM 7644 N N . GLN A 1 980 ? 29.210 8.730 32.445 1.00 80.31 980 GLN A N 1
ATOM 7645 C CA . GLN A 1 980 ? 30.357 9.288 33.167 1.00 80.31 980 GLN A CA 1
ATOM 7646 C C . GLN A 1 980 ? 30.642 10.768 32.842 1.00 80.31 980 GLN A C 1
ATOM 7648 O O . GLN A 1 980 ? 31.352 11.428 33.599 1.00 80.31 980 GLN A O 1
ATOM 7653 N N . HIS A 1 981 ? 30.073 11.303 31.754 1.00 84.00 981 HIS A N 1
ATOM 7654 C CA . HIS A 1 981 ? 30.208 12.704 31.344 1.00 84.00 981 HIS A CA 1
ATOM 7655 C C . HIS A 1 981 ? 28.918 13.520 31.522 1.00 84.00 981 HIS A C 1
ATOM 7657 O O . HIS A 1 981 ? 28.858 14.664 31.065 1.00 84.00 981 HIS A O 1
ATOM 7663 N N . ALA A 1 982 ? 27.910 12.982 32.219 1.00 83.31 982 ALA A N 1
ATOM 7664 C CA . ALA A 1 982 ? 26.618 13.635 32.438 1.00 83.31 982 ALA A CA 1
ATOM 7665 C C . ALA A 1 982 ? 26.747 15.070 32.989 1.00 83.31 982 ALA A C 1
ATOM 7667 O O . ALA A 1 982 ? 26.056 15.973 32.522 1.00 83.31 982 ALA A O 1
ATOM 7668 N N . ASP A 1 983 ? 27.688 15.320 33.908 1.00 82.12 983 ASP A N 1
ATOM 7669 C CA . ASP A 1 983 ? 27.935 16.661 34.461 1.00 82.12 983 ASP A CA 1
ATOM 7670 C C . ASP A 1 983 ? 28.491 17.653 33.427 1.00 82.12 983 ASP A C 1
ATOM 7672 O O . ASP A 1 983 ? 28.129 18.832 33.441 1.00 82.12 983 ASP A O 1
ATOM 7676 N N . LEU A 1 984 ? 29.365 17.200 32.521 1.00 82.69 984 LEU A N 1
ATOM 7677 C CA . LEU A 1 984 ? 29.914 18.036 31.449 1.00 82.69 984 LEU A CA 1
ATOM 7678 C C . LEU A 1 984 ? 28.832 18.352 30.414 1.00 82.69 984 LEU A C 1
ATOM 7680 O O . LEU A 1 984 ? 28.659 19.514 30.049 1.00 82.69 984 LEU A O 1
ATOM 7684 N N . ILE A 1 985 ? 28.068 17.335 30.004 1.00 85.31 985 ILE A N 1
ATOM 7685 C CA . ILE A 1 985 ? 26.941 17.479 29.075 1.00 85.31 985 ILE A CA 1
ATOM 7686 C C . ILE A 1 985 ? 25.919 18.455 29.662 1.00 85.31 985 ILE A C 1
ATOM 7688 O O . ILE A 1 985 ? 25.540 19.419 29.003 1.00 85.31 985 ILE A O 1
ATOM 7692 N N . ARG A 1 986 ? 25.555 18.295 30.939 1.00 86.38 986 ARG A N 1
ATOM 7693 C CA . ARG A 1 986 ? 24.653 19.210 31.647 1.00 86.38 986 ARG A CA 1
ATOM 7694 C C . ARG A 1 986 ? 25.168 20.651 31.646 1.00 86.38 986 ARG A C 1
ATOM 7696 O O . ARG A 1 986 ? 24.392 21.574 31.405 1.00 86.38 986 ARG A O 1
ATOM 7703 N N . LYS A 1 987 ? 26.465 20.869 31.894 1.00 83.56 987 LYS A N 1
ATOM 7704 C CA . LYS A 1 987 ? 27.073 22.213 31.854 1.00 83.56 987 LYS A CA 1
ATOM 7705 C C . LYS A 1 987 ? 27.026 22.826 30.453 1.00 83.56 987 LYS A C 1
ATOM 7707 O O . LYS A 1 987 ? 26.700 24.006 30.336 1.00 83.56 987 LYS A O 1
ATOM 7712 N N . LEU A 1 988 ? 27.294 22.039 29.411 1.00 79.56 988 LEU A N 1
ATOM 7713 C CA . LEU A 1 988 ? 27.226 22.488 28.018 1.00 79.56 988 LEU A CA 1
ATOM 7714 C C . LEU A 1 988 ? 25.787 22.817 27.594 1.00 79.56 988 LEU A C 1
ATOM 7716 O O . LEU A 1 988 ? 25.570 23.866 26.997 1.00 79.56 988 LEU A O 1
ATOM 7720 N N . VAL A 1 989 ? 24.801 22.001 27.987 1.00 82.50 989 VAL A N 1
ATOM 7721 C CA . VAL A 1 989 ? 23.364 22.265 27.768 1.00 82.50 989 VAL A CA 1
ATOM 7722 C C . VAL A 1 989 ? 22.943 23.595 28.400 1.00 82.50 989 VAL A C 1
ATOM 7724 O O . VAL A 1 989 ? 22.318 24.420 27.737 1.00 82.50 989 VAL A O 1
ATOM 7727 N N . ILE A 1 990 ? 23.337 23.844 29.655 1.00 81.00 990 ILE A N 1
ATOM 7728 C CA . ILE A 1 990 ? 23.021 25.095 30.368 1.00 81.00 990 ILE A CA 1
ATOM 7729 C C . ILE A 1 990 ? 23.670 26.312 29.694 1.00 81.00 990 ILE A C 1
ATOM 7731 O O . ILE A 1 990 ? 23.078 27.391 29.658 1.00 81.00 990 ILE A O 1
ATOM 7735 N N . GLU A 1 991 ? 24.895 26.176 29.186 1.00 75.56 991 GLU A N 1
ATOM 7736 C CA . GLU A 1 991 ? 25.581 27.278 28.508 1.00 75.56 991 GLU A CA 1
ATOM 7737 C C . GLU A 1 991 ? 25.005 27.540 27.107 1.00 75.56 991 GLU A C 1
ATOM 7739 O O . GLU A 1 991 ? 24.937 28.692 26.672 1.00 75.56 991 GLU A O 1
ATOM 7744 N N . TYR A 1 992 ? 24.527 26.500 26.422 1.00 74.12 992 TYR A N 1
ATOM 7745 C CA . TYR A 1 992 ? 23.903 26.620 25.106 1.00 74.12 992 TYR A CA 1
ATOM 7746 C C . TYR A 1 992 ? 22.494 27.224 25.173 1.00 74.12 992 TYR A C 1
ATOM 7748 O O . TYR A 1 992 ? 22.162 28.078 24.350 1.00 74.12 992 TYR A O 1
ATOM 7756 N N . ASP A 1 993 ? 21.718 26.898 26.217 1.00 75.25 993 ASP A N 1
ATOM 7757 C CA . ASP A 1 993 ? 20.420 27.522 26.538 1.00 75.25 993 ASP A CA 1
ATOM 7758 C C . ASP A 1 993 ? 20.493 29.065 26.600 1.00 75.25 993 ASP A C 1
ATOM 7760 O O . ASP A 1 993 ? 19.482 29.748 26.426 1.00 75.25 993 ASP A O 1
ATOM 7764 N N . ARG A 1 994 ? 21.688 29.631 26.831 1.00 75.25 994 ARG A N 1
ATOM 7765 C CA . ARG A 1 994 ? 21.931 31.079 26.931 1.00 75.25 994 ARG A CA 1
ATOM 7766 C C . ARG A 1 994 ? 22.284 31.765 25.609 1.00 75.25 994 ARG A C 1
ATOM 7768 O O . ARG A 1 994 ? 22.324 32.995 25.581 1.00 75.25 994 ARG A O 1
ATOM 7775 N N . ARG A 1 995 ? 22.594 31.036 24.529 1.00 67.88 995 ARG A N 1
ATOM 7776 C CA . ARG A 1 995 ? 23.008 31.643 23.249 1.00 67.88 995 ARG A CA 1
ATOM 7777 C C . ARG A 1 995 ? 21.784 31.934 22.373 1.00 67.88 995 ARG A C 1
ATOM 7779 O O . ARG A 1 995 ? 21.145 31.038 21.836 1.00 67.88 995 ARG A O 1
ATOM 7786 N N . GLU A 1 996 ? 21.453 33.218 22.236 1.00 53.81 996 GLU A N 1
ATOM 7787 C CA . GLU A 1 996 ? 20.215 33.698 21.610 1.00 53.81 996 GLU A CA 1
ATOM 7788 C C . GLU A 1 996 ? 20.347 33.941 20.093 1.00 53.81 996 GLU A C 1
ATOM 7790 O O . GLU A 1 996 ? 20.819 34.990 19.661 1.00 53.81 996 GLU A O 1
ATOM 7795 N N . THR A 1 997 ? 19.828 33.014 19.277 1.00 68.38 997 THR A N 1
ATOM 7796 C CA . THR A 1 997 ? 19.176 33.348 17.992 1.00 68.38 997 THR A CA 1
ATOM 7797 C C . THR A 1 997 ? 17.888 32.513 17.823 1.00 68.38 997 THR A C 1
ATOM 7799 O O . THR A 1 997 ? 17.849 31.370 18.287 1.00 68.38 997 THR A O 1
ATOM 7802 N N . PRO A 1 998 ? 16.806 33.040 17.209 1.00 66.50 998 PRO A N 1
ATOM 7803 C CA . PRO A 1 998 ? 15.503 32.356 17.142 1.00 66.50 998 PRO A CA 1
ATOM 7804 C C . PRO A 1 998 ? 15.509 31.012 16.395 1.00 66.50 998 PRO A C 1
ATOM 7806 O O . PRO A 1 998 ? 14.808 30.087 16.801 1.00 66.50 998 PRO A O 1
ATOM 7809 N N . GLU A 1 999 ? 16.306 30.886 15.332 1.00 61.53 999 GLU A N 1
ATOM 7810 C CA . GLU A 1 999 ? 16.410 29.655 14.533 1.00 61.53 999 GLU A CA 1
ATOM 7811 C C . GLU A 1 999 ? 17.160 28.547 15.279 1.00 61.53 999 GLU A C 1
ATOM 7813 O O . GLU A 1 999 ? 16.696 27.406 15.332 1.00 61.53 999 GLU A O 1
ATOM 7818 N N . VAL A 1 1000 ? 18.266 28.897 15.947 1.00 66.38 1000 VAL A N 1
ATOM 7819 C CA . VAL A 1 1000 ? 19.016 27.964 16.801 1.00 66.38 1000 VAL A CA 1
ATOM 7820 C C . VAL A 1 1000 ? 18.144 27.489 17.961 1.00 66.38 1000 VAL A C 1
ATOM 7822 O O . VAL A 1 1000 ? 18.209 26.321 18.327 1.00 66.38 1000 VAL A O 1
ATOM 7825 N N . LYS A 1 1001 ? 17.255 28.344 18.484 1.00 74.31 1001 LYS A N 1
ATOM 7826 C CA . LYS A 1 1001 ? 16.357 28.002 19.595 1.00 74.31 1001 LYS A CA 1
ATOM 7827 C C . LYS A 1 1001 ? 15.370 26.877 19.256 1.00 74.31 1001 LYS A C 1
ATOM 7829 O O . LYS A 1 1001 ? 15.158 26.015 20.103 1.00 74.31 1001 LYS A O 1
ATOM 7834 N N . ARG A 1 1002 ? 14.803 26.843 18.040 1.00 73.56 1002 ARG A N 1
ATOM 7835 C CA . ARG A 1 1002 ? 13.890 25.757 17.617 1.00 73.56 1002 ARG A CA 1
ATOM 7836 C C . ARG A 1 1002 ? 14.621 24.421 17.467 1.00 73.56 1002 ARG A C 1
ATOM 7838 O O . ARG A 1 1002 ? 14.180 23.423 18.026 1.00 73.56 1002 ARG A O 1
ATOM 7845 N N . ARG A 1 1003 ? 15.767 24.414 16.775 1.00 72.94 1003 ARG A N 1
ATOM 7846 C CA . ARG A 1 1003 ? 16.598 23.203 16.598 1.00 72.94 1003 ARG A CA 1
ATOM 7847 C C . ARG A 1 1003 ? 17.123 22.678 17.937 1.00 72.94 1003 ARG A C 1
ATOM 7849 O O . ARG A 1 1003 ? 17.100 21.481 18.201 1.00 72.94 1003 ARG A O 1
ATOM 7856 N N . TRP A 1 1004 ? 17.520 23.593 18.817 1.00 81.94 1004 TRP A N 1
ATOM 7857 C CA . TRP A 1 1004 ? 17.976 23.283 20.166 1.00 81.94 1004 TRP A CA 1
ATOM 7858 C C . TRP A 1 1004 ? 16.884 22.678 21.054 1.00 81.94 1004 TRP A C 1
ATOM 7860 O O . TRP A 1 1004 ? 17.155 21.718 21.768 1.00 81.94 1004 TRP A O 1
ATOM 7870 N N . GLN A 1 1005 ? 15.649 23.187 21.000 1.00 81.38 1005 GLN A N 1
ATOM 7871 C CA . GLN A 1 1005 ? 14.532 22.621 21.769 1.00 81.38 1005 GLN A CA 1
ATOM 7872 C C . GLN A 1 1005 ? 14.256 21.164 21.396 1.00 81.38 1005 GLN A C 1
ATOM 7874 O O . GLN A 1 1005 ? 14.041 20.343 22.285 1.00 81.38 1005 GLN A O 1
ATOM 7879 N N . HIS A 1 1006 ? 14.327 20.839 20.105 1.00 76.75 1006 HIS A N 1
ATOM 7880 C CA . HIS A 1 1006 ? 14.174 19.466 19.644 1.00 76.75 1006 HIS A CA 1
ATOM 7881 C C . HIS A 1 1006 ? 15.297 18.553 20.169 1.00 76.75 1006 HIS A C 1
ATOM 7883 O O . HIS A 1 1006 ? 15.036 17.523 20.787 1.00 76.75 1006 HIS A O 1
ATOM 7889 N N . PHE A 1 1007 ? 16.556 18.961 19.999 1.00 79.88 1007 PHE A N 1
ATOM 7890 C CA . PHE A 1 1007 ? 17.704 18.197 20.493 1.00 79.88 1007 PHE A CA 1
ATOM 7891 C C . PHE A 1 1007 ? 17.697 18.024 22.015 1.00 79.88 1007 PHE A C 1
ATOM 7893 O O . PHE A 1 1007 ? 18.008 16.950 22.525 1.00 79.88 1007 PHE A O 1
ATOM 7900 N N . ARG A 1 1008 ? 17.287 19.057 22.757 1.00 81.69 1008 ARG A N 1
ATOM 7901 C CA . ARG A 1 1008 ? 17.115 18.986 24.209 1.00 81.69 1008 ARG A CA 1
ATOM 7902 C C . ARG A 1 1008 ? 16.089 17.926 24.602 1.00 81.69 1008 ARG A C 1
ATOM 7904 O O . ARG A 1 1008 ? 16.363 17.182 25.537 1.00 81.69 1008 ARG A O 1
ATOM 7911 N N . ALA A 1 1009 ? 14.956 17.845 23.904 1.00 79.31 1009 ALA A N 1
ATOM 7912 C CA . ALA A 1 1009 ? 13.954 16.811 24.159 1.00 79.31 1009 ALA A CA 1
ATOM 7913 C C . ALA A 1 1009 ? 14.547 15.408 23.940 1.00 79.31 1009 ALA A C 1
ATOM 7915 O O . ALA A 1 1009 ? 14.403 14.540 24.795 1.00 79.31 1009 ALA A O 1
ATOM 7916 N N . GLN A 1 1010 ? 15.320 15.211 22.867 1.00 79.19 1010 GLN A N 1
ATOM 7917 C CA . GLN A 1 1010 ? 16.007 13.937 22.622 1.00 79.19 1010 GLN A CA 1
ATOM 7918 C C . GLN A 1 1010 ? 17.064 13.598 23.685 1.00 79.19 1010 GLN A C 1
ATOM 7920 O O . GLN A 1 1010 ? 17.197 12.442 24.094 1.00 79.19 1010 GLN A O 1
ATOM 7925 N N . LEU A 1 1011 ? 17.800 14.598 24.181 1.00 80.81 1011 LEU A N 1
ATOM 7926 C CA . LEU A 1 1011 ? 18.734 14.394 25.284 1.00 80.81 1011 LEU A CA 1
ATOM 7927 C C . LEU A 1 1011 ? 18.023 14.074 26.603 1.00 80.81 1011 LEU A C 1
ATOM 7929 O O . LEU A 1 1011 ? 18.540 13.270 27.371 1.00 80.81 1011 LEU A O 1
ATOM 7933 N N . GLN A 1 1012 ? 16.859 14.674 26.871 1.00 83.88 1012 GLN A N 1
ATOM 7934 C CA . GLN A 1 1012 ? 16.043 14.346 28.046 1.00 83.88 1012 GLN A CA 1
ATOM 7935 C C . GLN A 1 1012 ? 15.560 12.897 27.996 1.00 83.88 1012 GLN A C 1
ATOM 7937 O O . GLN A 1 1012 ? 15.684 12.189 28.991 1.00 83.88 1012 GLN A O 1
ATOM 7942 N N . VAL A 1 1013 ? 15.122 12.426 26.824 1.00 78.00 1013 VAL A N 1
ATOM 7943 C CA . VAL A 1 1013 ? 14.778 11.012 26.606 1.00 78.00 1013 VAL A CA 1
ATOM 7944 C C . VAL A 1 1013 ? 15.991 10.104 26.851 1.00 78.00 1013 VAL A C 1
ATOM 7946 O O . VAL A 1 1013 ? 15.868 9.071 27.502 1.00 78.00 1013 VAL A O 1
ATOM 7949 N N . SER A 1 1014 ? 17.177 10.503 26.380 1.00 76.56 1014 SER A N 1
ATOM 7950 C CA . SER A 1 1014 ? 18.383 9.661 26.431 1.00 76.56 1014 SER A CA 1
ATOM 7951 C C . SER A 1 1014 ? 19.085 9.633 27.797 1.00 76.56 1014 SER A C 1
ATOM 7953 O O . SER A 1 1014 ? 19.654 8.610 28.171 1.00 76.56 1014 SER A O 1
ATOM 7955 N N . LEU A 1 1015 ? 19.097 10.749 28.535 1.00 80.50 1015 LEU A N 1
ATOM 7956 C CA . LEU A 1 1015 ? 19.840 10.916 29.797 1.00 80.50 1015 LEU A CA 1
ATOM 7957 C C . LEU A 1 1015 ? 18.938 11.006 31.040 1.00 80.50 1015 LEU A C 1
ATOM 7959 O O . LEU A 1 1015 ? 19.443 10.934 32.162 1.00 80.50 1015 LEU A O 1
ATOM 7963 N N . GLY A 1 1016 ? 17.625 11.150 30.854 1.00 83.62 1016 GLY A N 1
ATOM 7964 C CA . GLY A 1 1016 ? 16.639 11.318 31.917 1.00 83.62 1016 GLY A CA 1
ATOM 7965 C C . GLY A 1 1016 ? 16.534 12.749 32.462 1.00 83.62 1016 GLY A C 1
ATOM 7966 O O . GLY A 1 1016 ? 17.476 13.550 32.420 1.00 83.62 1016 GLY A O 1
ATOM 7967 N N . ASP A 1 1017 ? 15.373 13.054 33.046 1.00 79.25 1017 ASP A N 1
ATOM 7968 C CA . ASP A 1 1017 ? 15.020 14.386 33.569 1.00 79.25 1017 ASP A CA 1
ATOM 7969 C C . ASP A 1 1017 ? 15.916 14.866 34.725 1.00 79.25 1017 ASP A C 1
ATOM 7971 O O . ASP A 1 1017 ? 16.050 16.069 34.961 1.00 79.25 1017 ASP A O 1
ATOM 7975 N N . GLU A 1 1018 ? 16.562 13.947 35.452 1.00 77.62 1018 GLU A N 1
ATOM 7976 C CA . GLU A 1 1018 ? 17.483 14.296 36.543 1.00 77.62 1018 GLU A CA 1
ATOM 7977 C C . GLU A 1 1018 ? 18.771 14.960 36.031 1.00 77.62 1018 GLU A C 1
ATOM 7979 O O . GLU A 1 1018 ? 19.332 15.840 36.695 1.00 77.62 1018 GLU A O 1
ATOM 7984 N N . VAL A 1 1019 ? 19.235 14.558 34.843 1.00 77.88 1019 VAL A N 1
ATOM 7985 C CA . VAL A 1 1019 ? 20.473 15.061 34.236 1.00 77.88 1019 VAL A CA 1
ATOM 7986 C C . VAL A 1 1019 ? 20.205 16.351 33.467 1.00 77.88 1019 VAL A C 1
ATOM 7988 O O . VAL A 1 1019 ? 20.984 17.304 33.572 1.00 77.88 1019 VAL A O 1
ATOM 7991 N N . ILE A 1 1020 ? 19.083 16.419 32.742 1.00 82.50 1020 ILE A N 1
ATOM 7992 C CA . ILE A 1 1020 ? 18.684 17.589 31.951 1.00 82.50 1020 ILE A CA 1
ATOM 7993 C C . ILE A 1 1020 ? 17.350 18.127 32.477 1.00 82.50 1020 ILE A C 1
ATOM 7995 O O . ILE A 1 1020 ? 16.283 17.780 31.965 1.00 82.50 1020 ILE A O 1
ATOM 7999 N N . PRO A 1 1021 ? 17.396 19.001 33.500 1.00 72.94 1021 PRO A N 1
ATOM 8000 C CA . PRO A 1 1021 ? 16.188 19.543 34.097 1.00 72.94 1021 PRO A CA 1
ATOM 8001 C C . PRO A 1 1021 ? 15.446 20.446 33.105 1.00 72.94 1021 PRO A C 1
ATOM 8003 O O . PRO A 1 1021 ? 16.044 20.999 32.175 1.00 72.94 1021 PRO A O 1
ATOM 8006 N N . ASP A 1 1022 ? 14.142 20.630 33.314 1.00 76.38 1022 ASP A N 1
ATOM 8007 C CA . ASP A 1 1022 ? 13.325 21.532 32.502 1.00 76.38 1022 ASP A CA 1
ATOM 8008 C C . ASP A 1 1022 ? 13.868 22.978 32.520 1.00 76.38 1022 ASP A C 1
ATOM 8010 O O . ASP A 1 1022 ? 14.640 23.389 33.394 1.00 76.38 1022 ASP A O 1
ATOM 8014 N N . GLN A 1 1023 ? 13.496 23.775 31.515 1.00 67.31 1023 GLN A N 1
ATOM 8015 C CA . GLN A 1 1023 ? 14.068 25.113 31.321 1.00 67.31 1023 GLN A CA 1
ATOM 8016 C C . GLN A 1 1023 ? 13.844 26.027 32.538 1.00 67.31 1023 GLN A C 1
ATOM 8018 O O . GLN A 1 1023 ? 14.740 26.773 32.931 1.00 67.31 1023 GLN A O 1
ATOM 8023 N N . LYS A 1 1024 ? 12.699 25.878 33.217 1.00 69.19 1024 LYS A N 1
ATOM 8024 C CA . LYS A 1 1024 ? 12.372 26.610 34.449 1.00 69.19 1024 LYS A CA 1
ATOM 8025 C C . LYS A 1 1024 ? 13.294 26.250 35.616 1.00 69.19 1024 LYS A C 1
ATOM 8027 O O . LYS A 1 1024 ? 13.627 27.116 36.425 1.00 69.19 1024 LYS A O 1
ATOM 8032 N N . SER A 1 1025 ? 13.710 24.994 35.728 1.00 65.00 1025 SER A N 1
ATOM 8033 C CA . SER A 1 1025 ? 14.633 24.540 36.770 1.00 65.00 1025 SER A CA 1
ATOM 8034 C C . SER A 1 1025 ? 16.081 24.935 36.469 1.00 65.00 1025 SER A C 1
ATOM 8036 O O . SER A 1 1025 ? 16.822 25.282 37.392 1.00 65.00 1025 SER A O 1
ATOM 8038 N N . ALA A 1 1026 ? 16.475 24.955 35.192 1.00 58.16 1026 ALA A N 1
ATOM 8039 C CA . ALA A 1 1026 ? 17.792 25.419 34.753 1.00 58.16 1026 ALA A CA 1
ATOM 8040 C C . ALA A 1 1026 ? 18.021 26.916 35.056 1.00 58.16 1026 ALA A C 1
ATOM 8042 O O . ALA A 1 1026 ? 19.086 27.284 35.563 1.00 58.16 1026 ALA A O 1
ATOM 8043 N N . ASP A 1 1027 ? 17.002 27.759 34.854 1.00 59.75 1027 ASP A N 1
ATOM 8044 C CA . ASP A 1 1027 ? 17.059 29.196 35.165 1.00 59.75 1027 ASP A CA 1
ATOM 8045 C C . ASP A 1 1027 ? 17.297 29.470 36.664 1.00 59.75 1027 ASP A C 1
ATOM 8047 O O . ASP A 1 1027 ? 18.009 30.407 37.031 1.00 59.75 1027 ASP A O 1
ATOM 8051 N N . ASN A 1 1028 ? 16.791 28.602 37.548 1.00 57.72 1028 ASN A N 1
ATOM 8052 C CA . ASN A 1 1028 ? 16.977 28.717 38.999 1.00 57.72 1028 ASN A CA 1
ATOM 8053 C C . ASN A 1 1028 ? 18.372 28.271 39.484 1.00 57.72 1028 ASN A C 1
ATOM 8055 O O . ASN A 1 1028 ? 18.852 28.750 40.514 1.00 57.72 1028 ASN A O 1
ATOM 8059 N N . LEU A 1 1029 ? 19.048 27.378 38.753 1.00 54.56 1029 LEU A N 1
ATOM 8060 C CA . LEU A 1 1029 ? 20.379 26.856 39.101 1.00 54.56 1029 LEU A CA 1
ATOM 8061 C C . LEU A 1 1029 ? 21.523 27.825 38.730 1.00 54.56 1029 LEU A C 1
ATOM 8063 O O . LEU A 1 1029 ? 22.598 27.784 39.329 1.00 54.56 1029 LEU A O 1
ATOM 8067 N N . GLY A 1 1030 ? 21.306 28.737 37.775 1.00 51.56 1030 GLY A N 1
ATOM 8068 C CA . GLY A 1 1030 ? 22.356 29.572 37.173 1.00 51.56 1030 GLY A CA 1
ATOM 8069 C C . GLY A 1 1030 ? 22.896 30.744 38.011 1.00 51.56 1030 GLY A C 1
ATOM 8070 O O . GLY A 1 1030 ? 23.872 31.389 37.599 1.00 51.56 1030 GLY A O 1
ATOM 8071 N N . HIS A 1 1031 ? 22.301 31.053 39.168 1.00 50.94 1031 HIS A N 1
ATOM 8072 C CA . HIS A 1 1031 ? 22.626 32.282 39.901 1.00 50.94 1031 HIS A CA 1
ATOM 8073 C C . HIS A 1 1031 ? 23.830 32.214 40.857 1.00 50.94 1031 HIS A C 1
ATOM 8075 O O . HIS A 1 1031 ? 24.373 33.276 41.148 1.00 50.94 1031 HIS A O 1
ATOM 8081 N N . ASN A 1 1032 ? 24.333 31.038 41.264 1.00 44.69 1032 ASN A N 1
ATOM 8082 C CA . ASN A 1 1032 ? 25.343 30.962 42.342 1.00 44.69 1032 ASN A CA 1
ATOM 8083 C C . ASN A 1 1032 ? 26.652 30.202 42.053 1.00 44.69 1032 ASN A C 1
ATOM 8085 O O . ASN A 1 1032 ? 27.503 30.165 42.937 1.00 44.69 1032 ASN A O 1
ATOM 8089 N N . ASP A 1 1033 ? 26.871 29.643 40.861 1.00 48.12 1033 ASP A N 1
ATOM 8090 C CA . ASP A 1 1033 ? 28.101 28.882 40.584 1.00 48.12 1033 ASP A CA 1
ATOM 8091 C C . ASP A 1 1033 ? 29.069 29.658 39.670 1.00 48.12 1033 ASP A C 1
ATOM 8093 O O . ASP A 1 1033 ? 28.883 29.753 38.454 1.00 48.12 1033 ASP A O 1
ATOM 8097 N N . THR A 1 1034 ? 30.075 30.295 40.275 1.00 50.34 1034 THR A N 1
ATOM 8098 C CA . THR A 1 1034 ? 31.159 31.014 39.582 1.00 50.34 1034 THR A CA 1
ATOM 8099 C C . THR A 1 1034 ? 32.265 30.094 39.071 1.00 50.34 1034 THR A C 1
ATOM 8101 O O . THR A 1 1034 ? 32.959 30.472 38.134 1.00 50.34 1034 THR A O 1
ATOM 8104 N N . GLU A 1 1035 ? 32.425 28.900 39.641 1.00 40.56 1035 GLU A N 1
ATOM 8105 C CA . GLU A 1 1035 ? 33.508 27.976 39.287 1.00 40.56 1035 GLU A CA 1
ATOM 8106 C C . GLU A 1 1035 ? 33.160 27.212 38.002 1.00 40.56 1035 GLU A C 1
ATOM 8108 O O . GLU A 1 1035 ? 33.967 27.144 37.076 1.00 40.56 1035 GLU A O 1
ATOM 8113 N N . SER A 1 1036 ? 31.896 26.795 37.854 1.00 45.38 1036 SER A N 1
ATOM 8114 C CA . SER A 1 1036 ? 31.397 26.193 36.607 1.00 45.38 1036 SER A CA 1
ATOM 8115 C C . SER A 1 1036 ? 31.402 27.154 35.405 1.00 45.38 1036 SER A C 1
ATOM 8117 O O . SER A 1 1036 ? 31.489 26.699 34.266 1.00 45.38 1036 SER A O 1
ATOM 8119 N N . LYS A 1 1037 ? 31.353 28.476 35.635 1.00 47.00 1037 LYS A N 1
ATOM 8120 C CA . LYS A 1 1037 ? 31.407 29.505 34.574 1.00 47.00 1037 LYS A CA 1
ATOM 8121 C C . LYS A 1 1037 ? 32.804 29.691 33.984 1.00 47.00 1037 LYS A C 1
ATOM 8123 O O . LYS A 1 1037 ? 32.917 30.023 32.809 1.00 47.00 1037 LYS A O 1
ATOM 8128 N N . GLU A 1 1038 ? 33.849 29.513 34.788 1.00 43.25 1038 GLU A N 1
ATOM 8129 C CA . GLU A 1 1038 ? 35.232 29.691 34.338 1.00 43.25 1038 GLU A CA 1
ATOM 8130 C C . GLU A 1 1038 ? 35.690 28.471 33.522 1.00 43.25 1038 GLU A C 1
ATOM 8132 O O . GLU A 1 1038 ? 36.280 28.633 32.458 1.00 43.25 1038 GLU A O 1
ATOM 8137 N N . THR A 1 1039 ? 35.332 27.253 33.949 1.00 42.28 1039 THR A N 1
ATOM 8138 C CA . THR A 1 1039 ? 35.670 26.012 33.227 1.00 42.28 1039 THR A CA 1
ATOM 8139 C C . THR A 1 1039 ? 34.970 25.914 31.869 1.00 42.28 1039 THR A C 1
ATOM 8141 O O . THR A 1 1039 ? 35.604 25.537 30.892 1.00 42.28 1039 THR A O 1
ATOM 8144 N N . ALA A 1 1040 ? 33.695 26.315 31.774 1.00 40.75 1040 ALA A N 1
ATOM 8145 C CA . ALA A 1 1040 ? 32.944 26.316 30.511 1.00 40.75 1040 ALA A CA 1
ATOM 8146 C C . ALA A 1 1040 ? 33.342 27.447 29.540 1.00 40.75 1040 ALA A C 1
ATOM 8148 O O . ALA A 1 1040 ? 32.959 27.410 28.379 1.00 40.75 1040 ALA A O 1
ATOM 8149 N N . ARG A 1 1041 ? 34.066 28.473 30.013 1.00 43.97 1041 ARG A N 1
ATOM 8150 C CA . ARG A 1 1041 ? 34.663 29.521 29.164 1.00 43.97 1041 ARG A CA 1
ATOM 8151 C C . ARG A 1 1041 ? 36.077 29.190 28.692 1.00 43.97 1041 ARG A C 1
ATOM 8153 O O . ARG A 1 1041 ? 36.554 29.834 27.761 1.00 43.97 1041 ARG A O 1
ATOM 8160 N N . GLN A 1 1042 ? 36.777 28.314 29.413 1.00 40.69 1042 GLN A N 1
ATOM 8161 C CA . GLN A 1 1042 ? 38.139 27.884 29.089 1.00 40.69 1042 GLN A CA 1
ATOM 8162 C C . GLN A 1 1042 ? 38.163 26.714 28.096 1.00 40.69 1042 GLN A C 1
ATOM 8164 O O . GLN A 1 1042 ? 39.100 26.650 27.301 1.00 40.69 1042 GLN A O 1
ATOM 8169 N N . LEU A 1 1043 ? 37.162 25.828 28.160 1.00 35.62 1043 LEU A N 1
ATOM 8170 C CA . LEU A 1 1043 ? 36.788 24.887 27.094 1.00 35.62 1043 LEU A CA 1
ATOM 8171 C C . LEU A 1 1043 ? 36.095 25.643 25.955 1.00 35.62 1043 LEU A C 1
ATOM 8173 O O . LEU A 1 1043 ? 36.371 25.305 24.783 1.00 35.62 1043 LEU A O 1
#

Secondary structure (DSSP, 8-state):
-HHHHHHHHHHHHHHHHHHHHT--S----HHHHHHHHHHHHTSEEE--EEEEEHHHHHHHHHHHHT-EEEE-TTSTT--GGGGGSEEEE-S-EEEHHHHHHHHHTTSSS-EEEEEETTEEEEEEHHHHHH-GGG-EEEEEEPPGGGBSTTSB-HHHHHHHHHHHSSGGGBGGGTSSBEEEEETTEEEEEE-HHHHHHHHHHHHHHHHHHH-TT--S-EESS------HHHHHHHTS-B----SSEEHHHHHHHHHHHHT--EEE-TTTHHHHT--TTSEE---SPPBS-HHHHHHHHHHTTTEEEEEETTEEEEEEHHHHHH-PEEEEEE-HHHHHTT--HHHHHHHHHHHS-GGGBGGGTSSBEEEEETTEEEEEE-HHHHHHHHHHHHHHHHHHH-TT--EEE-S-HHHHHHHHHHTSEEEEEESSEEHHHHHHHHHHHTT-EEEE--HHHHHHHTSEES-EEEEEEEHHHHHHHHHHHHTEEEEE-SSSEEEEEETTT-SSSS-EEEEEE-HHHHTTS-THHHHHHHHHHS-TTSBGGGT-SBEEEEETTEEEEEE-HHHHHHHHHHHHHHHH-TTTTTSS----PPPPPTTS---S-----------HHHHHHHHHHHHHHHTT--THHHHHHHHHHHHHHHHHHHHHHTTS--S---------------TTSSHHHHHHHHHHHTTGGGS-----------------TTSHHHHHHHHHHHHHHHHHHTS-GGGTTS-HHHHHHHHHHHHHHHTT-S---TT---HHHHHHTTSSTTTHHHHHHHHHHHHHHHHHHHHHHHHHHSSS-HHHHHHHHHHHHHH--STTHHHHHHHHHHHHHTT--PPPHHHHHHHHHTHHHHTTS--THHHHTTT---HHHHGGGHHHHHHHHTTS-HHHHHHHHHHHHHTGGGGHHHHHHHHTTS-HHHHHHHHHHHHT-SS--HHHHHHHHHHGGGS-HHHHHHHHHHHHT-GGGHHHHHHHHHHHTT---HHHHHHHHHHHHHHHHHH-TTTS--HHHHHHHTTS-SHHHHHHHH-

Sequence (1043 aa):
MRPRLLTIVVLLICAGLLFWRHRPTLEVDPDFVNEAIYRQLEQRVELTCDELPLGEALELFSQATGIEVDIDSSIPPYDPQCLLYPVTWYDWKLSGIDTLRLLLCQVESRLDFVIHADHIRIVPSDYAVDSSRYQVARVHVIPAASLGKNGINLETLCDTMTTCIEPNTWVEVGGDGDLRKLPGALLVNHHPRVQIRVERLIKALTVVESDPWQTQPIYLTKQRVASPALQESLKQTVAYLQQPASLETVVNDLRSQYDIPIVIDRNSLPDAGVQLDDDIDVNDSVVSSADAAIAMVLASTGLTAIPHDDVLCITAGEEHDEHLETAVFPVYDFLQQGFSFLDLTRLLETAVSPESWDCLGGAGTQHSCGKAIVISQTPDVMRKIDRLFQGMRSLRSSPEIDSISVESPATIAALTKLATPVTLQRPEVTADELLREVLALADMSLLVNDPSVNAILDTKLTSVNADSVPLSEVLDEVLKRLHLTPVWLDDSAIVIKNAHFATLPFASLQIYNVEHLVSHGSPMFLSSVIEDSIAQDEWDSVGGDWSINQWGGVLIVNASPSVQDQIGKLIAALRTAPDACDRDELVVYRAPEPSTVMPAEFPPPTLRVYQLGRERLSNWATARWKEGESPRRFDLYLSRQIEVVNQTRKEELNASELAIENRSVLVVSCPKAEHHIVNRFLYWATHASQRNQETGNNNGWEIIPADSASADSGSAEAVRDLSELLKKINMLSEIPADVRQSDFAIGLELRKFLDRALSQLPFKTNTLYYPDALWMMVDSPEHLGAARNCIDKELSYLNTVIEQVATALEDEAEATIADRLLRIAIDDEAAHLKDSAAWLLKLVSDRRVKLSAESFNLLAANADRVASDLRWPVVFGTSVNNPSEASPLIPFIMDRLTSRPPDERKQVLTVLTKMGIAVGPALCKLLCQESHDMHSEIVHCLSQIAEMDSDAIALMFAVFPNVDYITHRYIAESFGRLPQHADLIRKLVIEYDRRETPEVKRRWQHFRAQLQVSLGDEVIPDQKSADNLGHNDTESKETARQL